Protein AF-A0A1J8NIU1-F1 (afdb_monomer_lite)

InterPro domains:
  IPR002110 Ankyrin repeat [SM00248] (481-510)
  IPR002110 Ankyrin repeat [SM00248] (660-691)
  IPR002110 Ankyrin repeat [SM00248] (794-821)
  IPR036770 Ankyrin repeat-containing domain superfamily [G3DSA:1.25.40.20] (595-836)
  IPR036770 Ankyrin repeat-containing domain superfamily [SSF48403] (477-814)

Secondary structure (DSSP, 8-state):
--------TTB-HHHHT---PPPPPPGGGSPPPPTTHHHHHHHHHHHH-TTPPTTTTHHHHSTT---TTHHHHHHHHHHHHHHHTTTTHHHH-PPPHHHHHHHHHHHHTTTTS-HHHHHHHHHHHHHTT----SHHHHHHHHHHHHHHHHHHHHHTTS-HHHHHHHHHHHHHHHHHTT-----SSTT-----SS-HHHHHHHHTTHHHHS-TTTHHHHHHHHHHHHHHTTT--S--TT---HHHHHHHHHHHHHH------TTS-TTTTTEEE--B-TTS-BS-EEEE-HHHHHHHHHHHHHHTTSBSSPPP--SHHHHHHHHHH-GGG--HHHHHHHHHHHHHTT-HHHHHHHHHHHHHH-HHHHHHHTT-HHHHHTHHHHHHHHHHS---TTTHHHHHHHHHHHHHHHHTS-HHHHHHHHB-S-TT-SS--GGGB-HHHHHHHHHH-HHHHHHHHHHHHHT-TTHHHHHHHHHH---TTS--HHHHHHHH-HHHHHHHHHHHHHTGGGS-HHHHHHHHH---TTS--HHHHHHHH-SS-HHHHHHHHHH-TTT--HHHHHHHHH---TTS--HHHHHHHH--HHHHHHHHHHHHHHHHHH--THHHHTTSSTTHHHHHHHHHHH-HHHHHHHHHHHHHTGGG--SS-HHHHHH---TT---HHHHHHHH-HHHHHHHHHHHHHTGGGS-HHHHHHHHH---TTS--HHHHHHHH-HHHHHHHHHHHHHTTTTS-HHHHHHHHH---TTS--HHHHTTT-HHHHHHHHHHHHHTTTTS-HHHHHHHHT---TTS--HHHHHHHH-HHHHHHHHHHHHTTHHHHHHHHHHHHH---TTS--HHHHHHHH-HHHHHHHHHHHHHSTTTTGGGGG-HHHHHHHHHHHHH---HHHHHHHHHHHHHHHHHHHHHHHH-TTTTTTTTTT----TTHHHHHHHHHHHHHHHHHH---HHHHHHHHHH-GGGGSHHHHHHHHHHHHHHSS------------S---

Organism: NCBI:txid1225476

pLDDT: mean 83.78, std 13.12, range [29.33, 97.31]

Sequence (1000 aa):
MPTSYVFDSALNLNKCFQNTPPLTLQINDLPKLPEAWLTELENKCRQVTPNLEKNIFFKHVGPIAQYKLKKPLKEQLSFLYYRVSGGLDTPLGPLDNESSKILLLELLEDIHQCTPGFHIRVNKLVNSLQIPTDLDQLLYLVRKSIILEIAAHLTNTVEAIYQVHVVDRVCRIAKKQGLAIEPNIQNDQYKSLLSGSTIRERLEEFSTHYTAFKIPFLLAEQLQLILNQHGYKGPEDMGYATGPAEHMLDIIQRFLTHPAKSNTNKFCPFFILDKFDEFGDATRIYDINWSLIRQLFFQKLNNHNYYTAEPQIVDLMDYAYYQALIPKKATIETETKLIHNKLYDQNFILLFDELISIQDKFPDYWKKLITHPLIIKNLDTFFNFLIAQPRNVSNARELLKKLNFTYTLFFSQNDKFILDNIIVGNASKKNLTVMDVNHNLLLKSIRYRPEITKKAFSLIFAKSNHSHQVFFNLAAKQNSEGSNLLMLAARYHTETMQHILGLLNQFINCFEKENITELFFRKNKENWNFISLAAKYRSDAMKFIFDFISENPYYFDEEILNKIFNQSTYSEWNFLYFLARYQTNDEVTICLDFISEKFKLSKNTQWLKLILNNHMGNILRLAAQSNLNALSSFLAFINQHSDHIELPSLSDFFLHSSKNNWNCLHAAARYSPSNLSLLLQFIKEKRDKFSDIAIKNLFFAQNDTGRNFLMLAAHYQTAAINRIIEFMQQQSQVFDRETLRNLFLQQNSDGWNFLSAAHNQPGNLQLFLNFILDNFDKFNTKTIKEIIFQKNKRGYTCLHLAVRYQPDSIKNILDFIDQYIDSFTHEFEQLLLAKNKHEKNLLLLSLNYQSDAAIHFLSFFNQHVDRFATLKNNEIFKKFICQTFLLSKDQTLIKTTLAIHSDLLVDNFYRLAFNEMTIPRCTQFFSLKMCCSKQLKTAAQAFKDLLKRGLHANDLMELKIMYPAVARGELGKLYQALNQVFCNNKETQPINEIKHPYRL

Radius of gyration: 39.86 Å; chains: 1; bounding box: 114×70×104 Å

Structure (mmCIF, N/CA/C/O backbone):
data_AF-A0A1J8NIU1-F1
#
_entry.id   AF-A0A1J8NIU1-F1
#
loop_
_atom_site.group_PDB
_atom_site.id
_atom_site.type_symbol
_atom_site.label_atom_id
_atom_site.label_alt_id
_atom_site.label_comp_id
_atom_site.label_asym_id
_atom_site.label_entity_id
_atom_site.label_seq_id
_atom_site.pdbx_PDB_ins_code
_atom_site.Cartn_x
_atom_site.Cartn_y
_atom_site.Cartn_z
_atom_site.occupancy
_atom_site.B_iso_or_equiv
_atom_site.auth_seq_id
_atom_site.auth_comp_id
_atom_site.auth_asym_id
_atom_site.auth_atom_id
_atom_site.pdbx_PDB_model_num
ATOM 1 N N . MET A 1 1 ? -30.946 2.376 -39.679 1.00 31.28 1 MET A N 1
ATOM 2 C CA . MET A 1 1 ? -30.110 3.588 -39.821 1.00 31.28 1 MET A CA 1
ATOM 3 C C . MET A 1 1 ? -28.704 3.130 -40.155 1.00 31.28 1 MET A C 1
ATOM 5 O O . MET A 1 1 ? -28.311 2.125 -39.572 1.00 31.28 1 MET A O 1
ATOM 9 N N . PRO A 1 2 ? -27.987 3.791 -41.077 1.00 35.62 2 PRO A N 1
ATOM 10 C CA . PRO A 1 2 ? -26.589 3.467 -41.328 1.00 35.62 2 PRO A CA 1
ATOM 11 C C . PRO A 1 2 ? -25.818 3.715 -40.028 1.00 35.62 2 PRO A C 1
ATOM 13 O O . PRO A 1 2 ? -25.955 4.766 -39.403 1.00 35.62 2 PRO A O 1
ATOM 16 N N . THR A 1 3 ? -25.118 2.699 -39.550 1.00 52.28 3 THR A N 1
ATOM 17 C CA . THR A 1 3 ? -24.264 2.780 -38.367 1.00 52.28 3 THR A CA 1
ATOM 18 C C . THR A 1 3 ? -23.077 3.698 -38.665 1.00 52.28 3 THR A C 1
ATOM 20 O O . THR A 1 3 ? -22.452 3.529 -39.705 1.00 52.28 3 THR A O 1
ATOM 23 N N . SER A 1 4 ? -22.745 4.639 -37.773 1.00 64.94 4 SER A N 1
ATOM 24 C CA . SER A 1 4 ? -21.548 5.497 -37.888 1.00 64.94 4 SER A CA 1
ATOM 25 C C . SER A 1 4 ? -20.227 4.733 -37.714 1.00 64.94 4 SER A C 1
ATOM 27 O O . SER A 1 4 ? -19.160 5.306 -37.903 1.00 64.94 4 SER A O 1
ATOM 29 N N . TYR A 1 5 ? -20.284 3.442 -37.368 1.00 78.19 5 TYR A N 1
ATOM 30 C CA . TYR A 1 5 ? -19.102 2.613 -37.177 1.00 78.19 5 TYR A CA 1
ATOM 31 C C . TYR A 1 5 ? -18.336 2.399 -38.478 1.00 78.19 5 TYR A C 1
ATOM 33 O O . TYR A 1 5 ? -18.878 1.898 -39.465 1.00 78.19 5 TYR A O 1
ATOM 41 N N . VAL A 1 6 ? -17.039 2.682 -38.420 1.00 84.06 6 VAL A N 1
ATOM 42 C CA . VAL A 1 6 ? -16.071 2.259 -39.427 1.00 84.06 6 VAL A CA 1
ATOM 43 C C . VAL A 1 6 ? -15.392 1.002 -38.894 1.00 84.06 6 VAL A C 1
ATOM 45 O O . VAL A 1 6 ? -14.562 1.076 -37.989 1.00 84.06 6 VAL A O 1
ATOM 48 N N . PHE A 1 7 ? -15.810 -0.158 -39.400 1.00 86.12 7 PHE A N 1
ATOM 49 C CA . PHE A 1 7 ? -15.194 -1.444 -39.079 1.00 86.12 7 PHE A CA 1
ATOM 50 C C . PHE A 1 7 ? -14.026 -1.741 -40.015 1.00 86.12 7 PHE A C 1
ATOM 52 O O . PHE A 1 7 ? -13.988 -1.266 -41.150 1.00 86.12 7 PHE A O 1
ATOM 59 N N . ASP A 1 8 ? -13.103 -2.573 -39.539 1.00 84.06 8 ASP A N 1
ATOM 60 C CA . ASP A 1 8 ? -12.042 -3.145 -40.359 1.00 84.06 8 ASP A CA 1
ATOM 61 C C . ASP A 1 8 ? -12.644 -3.843 -41.592 1.00 84.06 8 ASP A C 1
ATOM 63 O O . ASP A 1 8 ? -13.472 -4.752 -41.477 1.00 84.06 8 ASP A O 1
ATOM 67 N N . SER A 1 9 ? -12.230 -3.386 -42.776 1.00 86.94 9 SER A N 1
ATOM 68 C CA . SER A 1 9 ? -12.738 -3.846 -44.073 1.00 86.94 9 SER A CA 1
ATOM 69 C C . SER A 1 9 ? -12.542 -5.343 -44.326 1.00 86.94 9 SER A C 1
ATOM 71 O O . SER A 1 9 ? -13.259 -5.918 -45.146 1.00 86.94 9 SER A O 1
ATOM 73 N N . ALA A 1 10 ? -11.603 -5.980 -43.619 1.00 91.44 10 ALA A N 1
ATOM 74 C CA . ALA A 1 10 ? -11.374 -7.412 -43.722 1.00 91.44 10 ALA A CA 1
ATOM 75 C C . ALA A 1 10 ? -12.439 -8.240 -42.991 1.00 91.44 10 ALA A C 1
ATOM 77 O O . ALA A 1 10 ? -12.529 -9.438 -43.235 1.00 91.44 10 ALA A O 1
ATOM 78 N N . LEU A 1 11 ? -13.250 -7.660 -42.099 1.00 92.75 11 LEU A N 1
ATOM 79 C CA . LEU A 1 11 ? -14.251 -8.412 -41.342 1.00 92.75 11 LEU A CA 1
ATOM 80 C C . LEU A 1 11 ? -15.468 -8.768 -42.205 1.00 92.75 11 LEU A C 1
ATOM 82 O O . LEU A 1 11 ? -16.146 -7.905 -42.765 1.00 92.75 11 LEU A O 1
ATOM 86 N N . ASN A 1 12 ? -15.842 -10.047 -42.209 1.00 93.75 12 ASN A N 1
ATOM 87 C CA . ASN A 1 12 ? -17.143 -10.488 -42.696 1.00 93.75 12 ASN A CA 1
ATOM 88 C C . ASN A 1 12 ? -18.222 -10.095 -41.680 1.00 93.75 12 ASN A C 1
ATOM 90 O O . ASN A 1 12 ? -18.556 -10.879 -40.791 1.00 93.75 12 ASN A O 1
ATOM 94 N N . LEU A 1 13 ? -18.776 -8.885 -41.794 1.00 90.62 13 LEU A N 1
ATOM 95 C CA . LEU A 1 13 ? -19.730 -8.357 -40.811 1.00 90.62 13 LEU A CA 1
ATOM 96 C C . LEU A 1 13 ? -20.944 -9.281 -40.601 1.00 90.62 13 LEU A C 1
ATOM 98 O O . LEU A 1 13 ? -21.389 -9.455 -39.471 1.00 90.62 13 LEU A O 1
ATOM 102 N N . ASN A 1 14 ? -21.425 -9.955 -41.651 1.00 88.81 14 ASN A N 1
ATOM 103 C CA . ASN A 1 14 ? -22.546 -10.895 -41.537 1.00 88.81 14 ASN A CA 1
ATOM 104 C C . ASN A 1 14 ? -22.222 -12.102 -40.651 1.00 88.81 14 ASN A C 1
ATOM 106 O O . ASN A 1 14 ? -23.117 -12.640 -40.004 1.00 88.81 14 ASN A O 1
ATOM 110 N N . LYS A 1 15 ? -20.958 -12.538 -40.630 1.00 90.06 15 LYS A N 1
ATOM 111 C CA . LYS A 1 15 ? -20.506 -13.666 -39.813 1.00 90.06 15 LYS A CA 1
ATOM 112 C C . LYS A 1 15 ? -20.039 -13.215 -38.428 1.00 90.06 15 LYS A C 1
ATOM 114 O O . LYS A 1 15 ? -20.441 -13.777 -37.416 1.00 90.06 15 LYS A O 1
ATOM 119 N N . CYS A 1 16 ? -19.257 -12.140 -38.371 1.00 89.88 16 CYS A N 1
ATOM 120 C CA . CYS A 1 16 ? -18.720 -11.573 -37.137 1.00 89.88 16 CYS A CA 1
ATOM 121 C C . CYS A 1 16 ? -19.780 -10.927 -36.235 1.00 89.88 16 CYS A C 1
ATOM 123 O O . CYS A 1 16 ? -19.484 -10.678 -35.072 1.00 89.88 16 CYS A O 1
ATOM 125 N N . PHE A 1 17 ? -20.993 -10.660 -36.726 1.00 90.81 17 PHE A N 1
ATOM 126 C CA . PHE A 1 17 ? -22.104 -10.107 -35.940 1.00 90.81 17 PHE A CA 1
ATOM 127 C C . PHE A 1 17 ? -23.335 -11.028 -35.927 1.00 90.81 17 PHE A C 1
ATOM 129 O O . PHE A 1 17 ? -24.470 -10.568 -35.809 1.00 90.81 17 PHE A O 1
ATOM 136 N N . GLN A 1 18 ? -23.138 -12.348 -36.007 1.00 88.44 18 GLN A N 1
ATOM 137 C CA . GLN A 1 18 ? -24.220 -13.292 -35.718 1.00 88.44 18 GLN A CA 1
ATOM 138 C C . GLN A 1 18 ? -24.579 -13.250 -34.229 1.00 88.44 18 GLN A C 1
ATOM 140 O O . GLN A 1 18 ? -23.709 -13.328 -33.362 1.00 88.44 18 GLN A O 1
ATOM 145 N N . ASN A 1 19 ? -25.867 -13.101 -33.914 1.00 87.56 19 ASN A N 1
ATOM 146 C CA . ASN A 1 19 ? -26.342 -13.067 -32.532 1.00 87.56 19 ASN A CA 1
ATOM 147 C C . ASN A 1 19 ? -26.526 -14.493 -31.996 1.00 87.56 19 ASN A C 1
ATOM 149 O O . ASN A 1 19 ? -27.624 -15.043 -32.032 1.00 87.56 19 ASN A O 1
ATOM 153 N N . THR A 1 20 ? -25.431 -15.078 -31.525 1.00 88.00 20 THR A N 1
ATOM 154 C CA . THR A 1 20 ? -25.330 -16.457 -31.031 1.00 88.00 20 THR A CA 1
ATOM 155 C C . THR A 1 20 ? -24.956 -16.466 -29.545 1.00 88.00 20 THR A C 1
ATOM 157 O O . THR A 1 20 ? -23.838 -16.841 -29.197 1.00 88.00 20 THR A O 1
ATOM 160 N N . PRO A 1 21 ? -25.832 -16.004 -28.633 1.00 84.88 21 PRO A N 1
ATOM 161 C CA . PRO A 1 21 ? -25.554 -16.109 -27.206 1.00 84.88 21 PRO A CA 1
ATOM 162 C C . PRO A 1 21 ? -25.383 -17.583 -26.805 1.00 84.88 21 PRO A C 1
ATOM 164 O O . PRO A 1 21 ? -26.111 -18.432 -27.328 1.00 84.88 21 PRO A O 1
ATOM 167 N N . PRO A 1 22 ? -24.468 -17.906 -25.872 1.00 82.69 22 PRO A N 1
ATOM 168 C CA . PRO A 1 22 ? -24.413 -19.237 -25.286 1.00 82.69 22 PRO A CA 1
ATOM 169 C C . PRO A 1 22 ? -25.782 -19.673 -24.747 1.00 82.69 22 PRO A C 1
ATOM 171 O O . PRO A 1 22 ? -26.559 -18.850 -24.250 1.00 82.69 22 PRO A O 1
ATOM 174 N N . LEU A 1 23 ? -26.069 -20.973 -24.817 1.00 71.44 23 LEU A N 1
ATOM 175 C CA . LEU A 1 23 ? -27.321 -21.522 -24.305 1.00 71.44 23 LEU A CA 1
ATOM 176 C C . LEU A 1 23 ? -27.440 -21.262 -22.798 1.00 71.44 23 LEU A C 1
ATOM 178 O O . LEU A 1 23 ? -26.594 -21.670 -22.003 1.00 71.44 23 LEU A O 1
ATOM 182 N N . THR A 1 24 ? -28.517 -20.591 -22.396 1.00 64.50 24 THR A N 1
ATOM 183 C CA . THR A 1 24 ? -28.891 -20.485 -20.985 1.00 64.50 24 THR A CA 1
ATOM 184 C C . THR A 1 24 ? -29.438 -21.834 -20.529 1.00 64.50 24 THR A C 1
ATOM 186 O O . THR A 1 24 ? -30.324 -22.387 -21.185 1.00 64.50 24 THR A O 1
ATOM 189 N N . LEU A 1 25 ? -28.928 -22.349 -19.407 1.00 64.31 25 LEU A N 1
ATOM 190 C CA . LEU A 1 25 ? -29.473 -23.538 -18.746 1.00 64.31 25 LEU A CA 1
ATOM 191 C C . LEU A 1 25 ? -30.996 -23.379 -18.581 1.00 64.31 25 LEU A C 1
ATOM 193 O O . LEU A 1 25 ? -31.468 -22.299 -18.223 1.00 64.31 25 LEU A O 1
ATOM 197 N N . GLN A 1 26 ? -31.771 -24.424 -18.868 1.00 66.38 26 GLN A N 1
ATOM 198 C CA . GLN A 1 26 ? -33.229 -24.392 -18.731 1.00 66.38 26 GLN A CA 1
ATOM 199 C C . GLN A 1 26 ? -33.624 -24.887 -17.337 1.00 66.38 26 GLN A C 1
ATOM 201 O O . GLN A 1 26 ? -33.180 -25.943 -16.898 1.00 66.38 26 GLN A O 1
ATOM 206 N N . ILE A 1 27 ? -34.496 -24.147 -16.639 1.00 64.62 27 ILE A N 1
ATOM 207 C CA . ILE A 1 27 ? -34.987 -24.535 -15.297 1.00 64.62 27 ILE A CA 1
ATOM 208 C C . ILE A 1 27 ? -35.701 -25.889 -15.326 1.00 64.62 27 ILE A C 1
ATOM 210 O O . ILE A 1 27 ? -35.689 -26.610 -14.333 1.00 64.62 27 ILE A O 1
ATOM 214 N N . ASN A 1 28 ? -36.315 -26.234 -16.460 1.00 65.19 28 ASN A N 1
ATOM 215 C CA . ASN A 1 28 ? -37.105 -27.453 -16.612 1.00 65.19 28 ASN A CA 1
ATOM 216 C C . ASN A 1 28 ? -36.269 -28.735 -16.463 1.00 65.19 28 ASN A C 1
ATOM 218 O O . ASN A 1 28 ? -36.836 -29.773 -16.135 1.00 65.19 28 ASN A O 1
ATOM 222 N N . ASP A 1 29 ? -34.950 -28.642 -16.649 1.00 66.94 29 ASP A N 1
ATOM 223 C CA . ASP A 1 29 ? -34.022 -29.771 -16.550 1.00 66.94 29 ASP A CA 1
ATOM 224 C C . ASP A 1 29 ? -33.400 -29.901 -15.143 1.00 66.94 29 ASP A C 1
ATOM 226 O O . ASP A 1 29 ? -32.585 -30.790 -14.900 1.00 66.94 29 ASP A O 1
ATOM 230 N N . LEU A 1 30 ? -33.767 -29.019 -14.199 1.00 74.06 30 LEU A N 1
ATOM 231 C CA . LEU A 1 30 ? -33.201 -28.972 -12.848 1.00 74.06 30 LEU A CA 1
ATOM 232 C C . LEU A 1 30 ? -34.126 -29.612 -11.792 1.00 74.06 30 LEU A C 1
ATOM 234 O O . LEU A 1 30 ? -35.353 -29.557 -11.916 1.00 74.06 30 LEU A O 1
ATOM 238 N N . PRO A 1 31 ? -33.568 -30.193 -10.706 1.00 76.31 31 PRO A N 1
ATOM 239 C CA . PRO A 1 31 ? -34.353 -30.801 -9.628 1.00 76.31 31 PRO A CA 1
ATOM 240 C C . PRO A 1 31 ? -35.352 -29.816 -9.016 1.00 76.31 31 PRO A C 1
ATOM 242 O O . PRO A 1 31 ? -35.029 -28.647 -8.852 1.00 76.31 31 PRO A O 1
ATOM 245 N N . LYS A 1 32 ? -36.543 -30.261 -8.599 1.00 82.56 32 LYS A N 1
ATOM 246 C CA . LYS A 1 32 ? -37.561 -29.375 -8.000 1.00 82.56 32 LYS A CA 1
ATOM 247 C C . LYS A 1 32 ? -37.001 -28.587 -6.800 1.00 82.56 32 LYS A C 1
ATOM 249 O O . LYS A 1 32 ? -36.458 -29.185 -5.875 1.00 82.56 32 LYS A O 1
ATOM 254 N N . LEU A 1 33 ? -37.184 -27.259 -6.793 1.00 85.31 33 LEU A N 1
ATOM 255 C CA . LEU A 1 33 ? -36.739 -26.391 -5.692 1.00 85.31 33 LEU A CA 1
ATOM 256 C C . LEU A 1 33 ? -37.371 -26.805 -4.345 1.00 85.31 33 LEU A C 1
ATOM 258 O O . LEU A 1 33 ? -38.601 -26.924 -4.278 1.00 85.31 33 LEU A O 1
ATOM 262 N N . PRO A 1 34 ? -36.578 -26.949 -3.264 1.00 87.00 34 PRO A N 1
ATOM 263 C CA . PRO A 1 34 ? -37.095 -27.126 -1.904 1.00 87.00 34 PRO A CA 1
ATOM 264 C C . PRO A 1 34 ? -37.974 -25.949 -1.468 1.00 87.00 34 PRO A C 1
ATOM 266 O O . PRO A 1 34 ? -37.707 -24.816 -1.851 1.00 87.00 34 PRO A O 1
ATOM 269 N N . GLU A 1 35 ? -38.978 -26.151 -0.608 1.00 82.75 35 GLU A N 1
ATOM 270 C CA . GLU A 1 35 ? -39.841 -25.042 -0.147 1.00 82.75 35 GLU A CA 1
ATOM 271 C C . GLU A 1 35 ? -39.058 -23.912 0.552 1.00 82.75 35 GLU A C 1
ATOM 273 O O . GLU A 1 35 ? -39.424 -22.740 0.437 1.00 82.75 35 GLU A O 1
ATOM 278 N N . ALA A 1 36 ? -37.943 -24.247 1.212 1.00 86.88 36 ALA A N 1
ATOM 279 C CA . ALA A 1 36 ? -37.091 -23.320 1.958 1.00 86.88 36 ALA A CA 1
ATOM 280 C C . ALA A 1 36 ? -35.858 -22.806 1.181 1.00 86.88 36 ALA A C 1
ATOM 282 O O . ALA A 1 36 ? -35.018 -22.127 1.775 1.00 86.88 36 ALA A O 1
ATOM 283 N N . TRP A 1 37 ? -35.741 -23.065 -0.131 1.00 91.56 37 TRP A N 1
ATOM 284 C CA . TRP A 1 37 ? -34.523 -22.784 -0.919 1.00 91.56 37 TRP A CA 1
ATOM 285 C C . TRP A 1 37 ? -34.007 -21.339 -0.795 1.00 91.56 37 TRP A C 1
ATOM 287 O O . TRP A 1 37 ? -32.804 -21.097 -0.740 1.00 91.56 37 TRP A O 1
ATOM 297 N N . LEU A 1 38 ? -34.913 -20.357 -0.708 1.00 90.62 38 LEU A N 1
ATOM 298 C CA . LEU A 1 38 ? -34.539 -18.945 -0.592 1.00 90.62 38 LEU A CA 1
ATOM 299 C C . LEU A 1 38 ? -33.937 -18.631 0.787 1.00 90.62 38 LEU A C 1
ATOM 301 O O . LEU A 1 38 ? -33.006 -17.835 0.892 1.00 90.62 38 LEU A O 1
ATOM 305 N N . THR A 1 39 ? -34.443 -19.278 1.839 1.00 88.94 39 THR A N 1
ATOM 306 C CA . THR A 1 39 ? -33.899 -19.184 3.200 1.00 88.94 39 THR A CA 1
ATOM 307 C C . THR A 1 39 ? -32.554 -19.900 3.303 1.00 88.94 39 THR A C 1
ATOM 309 O O . THR A 1 39 ? -31.655 -19.415 3.984 1.00 88.94 39 THR A O 1
ATOM 312 N N . GLU A 1 40 ? -32.380 -21.018 2.601 1.00 92.44 40 GLU A N 1
ATOM 313 C CA . GLU A 1 40 ? -31.100 -21.729 2.522 1.00 92.44 40 GLU A CA 1
ATOM 314 C C . GLU A 1 40 ? -30.031 -20.927 1.775 1.00 92.44 40 GLU A C 1
ATOM 316 O O . GLU A 1 40 ? -28.906 -20.815 2.266 1.00 92.44 40 GLU A O 1
ATOM 321 N N . LEU A 1 41 ? -30.381 -20.308 0.640 1.00 93.44 41 LEU A N 1
ATOM 322 C CA . LEU A 1 41 ? -29.492 -19.385 -0.070 1.00 93.44 41 LEU A CA 1
ATOM 323 C C . LEU A 1 41 ? -29.063 -18.233 0.847 1.00 93.44 41 LEU A C 1
ATOM 325 O O . LEU A 1 41 ? -27.883 -17.906 0.927 1.00 93.44 41 LEU A O 1
ATOM 329 N N . GLU A 1 42 ? -30.003 -17.658 1.598 1.00 92.62 42 GLU A N 1
ATOM 330 C CA . GLU A 1 42 ? -29.707 -16.602 2.567 1.00 92.62 42 GLU A CA 1
ATOM 331 C C . GLU A 1 42 ? -28.801 -17.083 3.714 1.00 92.62 42 GLU A C 1
ATOM 333 O O . GLU A 1 42 ? -27.921 -16.347 4.159 1.00 92.62 42 GLU A O 1
ATOM 338 N N . ASN A 1 43 ? -28.966 -18.324 4.179 1.00 92.00 43 ASN A N 1
ATOM 339 C CA . ASN A 1 43 ? -28.077 -18.914 5.180 1.00 92.00 43 ASN A CA 1
ATOM 340 C C . ASN A 1 43 ? -26.649 -19.076 4.637 1.00 92.00 43 ASN A C 1
ATOM 342 O O . ASN A 1 43 ? -25.704 -18.748 5.351 1.00 92.00 43 ASN A O 1
ATOM 346 N N . LYS A 1 44 ? -26.485 -19.508 3.378 1.00 92.00 44 LYS A N 1
ATOM 347 C CA . LYS A 1 44 ? -25.175 -19.553 2.700 1.00 92.00 44 LYS A CA 1
ATOM 348 C C . LYS A 1 44 ? -24.565 -18.153 2.571 1.00 92.00 44 LYS A C 1
ATOM 350 O O . LYS A 1 44 ? -23.405 -17.956 2.913 1.00 92.00 44 LYS A O 1
ATOM 355 N N . CYS A 1 45 ? -25.357 -17.148 2.198 1.00 93.69 45 CYS A N 1
ATOM 356 C CA . CYS A 1 45 ? -24.930 -15.745 2.203 1.00 93.69 45 CYS A CA 1
ATOM 357 C C . CYS A 1 45 ? -24.470 -15.268 3.598 1.00 93.69 45 CYS A C 1
ATOM 359 O O . CYS A 1 45 ? -23.464 -14.573 3.714 1.00 93.69 45 CYS A O 1
ATOM 361 N N . ARG A 1 46 ? -25.150 -15.677 4.679 1.00 92.62 46 ARG A N 1
ATOM 362 C CA . ARG A 1 46 ? -24.756 -15.336 6.060 1.00 92.62 46 ARG A CA 1
ATOM 363 C C . ARG A 1 46 ? -23.449 -15.989 6.515 1.00 92.62 46 ARG A C 1
ATOM 365 O O . ARG A 1 46 ? -22.803 -15.451 7.407 1.00 92.62 46 ARG A O 1
ATOM 372 N N . GLN A 1 47 ? -23.024 -17.089 5.896 1.00 92.00 47 GLN A N 1
ATOM 373 C CA . GLN A 1 47 ? -21.708 -17.678 6.174 1.00 92.00 47 GLN A CA 1
ATOM 374 C C . GLN A 1 47 ? -20.567 -16.775 5.686 1.00 92.00 47 GLN A C 1
ATOM 376 O O . GLN A 1 47 ? -19.534 -16.695 6.344 1.00 92.00 47 GLN A O 1
ATOM 381 N N . VAL A 1 48 ? -20.762 -16.062 4.570 1.00 91.81 48 VAL A N 1
ATOM 382 C CA . VAL A 1 48 ? -19.760 -15.132 4.015 1.00 91.81 48 VAL A CA 1
ATOM 383 C C . VAL A 1 48 ? -19.949 -13.690 4.496 1.00 91.81 48 VAL A C 1
ATOM 385 O O . VAL A 1 48 ? -19.019 -12.891 4.451 1.00 91.81 48 VAL A O 1
ATOM 388 N N . THR A 1 49 ? -21.142 -13.336 4.980 1.00 89.69 49 THR A N 1
ATOM 389 C CA . THR A 1 49 ? -21.463 -12.018 5.548 1.00 89.69 49 THR A CA 1
ATOM 390 C C . THR A 1 49 ? -22.315 -12.185 6.818 1.00 89.69 49 THR A C 1
ATOM 392 O O . THR A 1 49 ? -23.546 -12.136 6.745 1.00 89.69 49 THR A O 1
ATOM 395 N N . PRO A 1 50 ? -21.690 -12.361 8.004 1.00 88.31 50 PRO A N 1
ATOM 396 C CA . PRO A 1 50 ? -22.398 -12.697 9.250 1.00 88.31 50 PRO A CA 1
ATOM 397 C C . PRO A 1 50 ? -23.455 -11.678 9.698 1.00 88.31 50 PRO A C 1
ATOM 399 O O . PRO A 1 50 ? -24.440 -12.046 10.333 1.00 88.31 50 PRO A O 1
ATOM 402 N N . ASN A 1 51 ? -23.281 -10.407 9.324 1.00 87.62 51 ASN A N 1
ATOM 403 C CA . ASN A 1 51 ? -24.166 -9.300 9.703 1.00 87.62 51 ASN A CA 1
ATOM 404 C C . ASN A 1 51 ? -25.318 -9.053 8.706 1.00 87.62 51 ASN A C 1
ATOM 406 O O . ASN A 1 51 ? -25.991 -8.026 8.796 1.00 87.62 51 ASN A O 1
ATOM 410 N N . LEU A 1 52 ? -25.537 -9.946 7.733 1.00 88.06 52 LEU A N 1
ATOM 411 C CA . LEU A 1 52 ? -26.589 -9.786 6.727 1.00 88.06 52 LEU A CA 1
ATOM 412 C C . LEU A 1 52 ? -27.988 -9.846 7.365 1.00 88.06 52 LEU A C 1
ATOM 414 O O . LEU A 1 52 ? -28.321 -10.782 8.098 1.00 88.06 52 LEU A O 1
ATOM 418 N N . GLU A 1 53 ? -28.818 -8.849 7.055 1.00 87.69 53 GLU A N 1
ATOM 419 C CA . GLU A 1 53 ? -30.192 -8.735 7.551 1.00 87.69 53 GLU A CA 1
ATOM 420 C C . GLU A 1 53 ? -31.035 -9.973 7.191 1.00 87.69 53 GLU A C 1
ATOM 422 O O . GLU A 1 53 ? -30.961 -10.500 6.079 1.00 87.69 53 GLU A O 1
ATOM 427 N N . LYS A 1 54 ? -31.877 -10.433 8.126 1.00 86.88 54 LYS A N 1
ATOM 428 C CA . LYS A 1 54 ? -32.798 -11.547 7.864 1.00 86.88 54 LYS A CA 1
ATOM 429 C C . LYS A 1 54 ? -33.852 -11.159 6.824 1.00 86.88 54 LYS A C 1
ATOM 431 O O . LYS A 1 54 ? -34.457 -10.097 6.922 1.00 86.88 54 LYS A O 1
ATOM 436 N N . ASN A 1 55 ? -34.162 -12.077 5.914 1.00 87.00 55 ASN A N 1
ATOM 437 C CA . ASN A 1 55 ? -35.101 -11.910 4.806 1.00 87.00 55 ASN A CA 1
ATOM 438 C C . ASN A 1 55 ? -34.667 -10.842 3.790 1.00 87.00 55 ASN A C 1
ATOM 440 O O . ASN A 1 55 ? -35.522 -10.226 3.146 1.00 87.00 55 ASN A O 1
ATOM 444 N N . ILE A 1 56 ? -33.360 -10.618 3.605 1.00 88.50 56 ILE A N 1
ATOM 445 C CA . ILE A 1 56 ? -32.844 -9.567 2.711 1.00 88.50 56 ILE A CA 1
ATOM 446 C C . ILE A 1 56 ? -33.375 -9.687 1.272 1.00 88.50 56 ILE A C 1
ATOM 448 O O . ILE A 1 56 ? -33.654 -8.681 0.621 1.00 88.50 56 ILE A O 1
ATOM 452 N N . PHE A 1 57 ? -33.615 -10.909 0.783 1.00 91.81 57 PHE A N 1
ATOM 453 C CA . PHE A 1 57 ? -34.182 -11.134 -0.548 1.00 91.81 57 PHE A CA 1
ATOM 454 C C . PHE A 1 57 ? -35.691 -10.842 -0.624 1.00 91.81 57 PHE A C 1
ATOM 456 O O . PHE A 1 57 ? -36.229 -10.663 -1.720 1.00 91.81 57 PHE A O 1
ATOM 463 N N . PHE A 1 58 ? -36.417 -10.763 0.501 1.00 89.00 58 PHE A N 1
ATOM 464 C CA . PHE A 1 58 ? -37.882 -10.646 0.488 1.00 89.00 58 PHE A CA 1
ATOM 465 C C . PHE A 1 58 ? -38.365 -9.304 -0.055 1.00 89.00 58 PHE A C 1
ATOM 467 O O . PHE A 1 58 ? -39.420 -9.253 -0.690 1.00 89.00 58 PHE A O 1
ATOM 474 N N . LYS A 1 59 ? -37.580 -8.236 0.102 1.00 85.88 59 LYS A N 1
ATOM 475 C CA . LYS A 1 59 ? -37.890 -6.945 -0.529 1.00 85.88 59 LYS A CA 1
ATOM 476 C C . LYS A 1 59 ? -37.823 -6.999 -2.064 1.00 85.88 59 LYS A C 1
ATOM 478 O O . LYS A 1 59 ? -38.439 -6.175 -2.735 1.00 85.88 59 LYS A O 1
ATOM 483 N N . HIS A 1 60 ? -37.107 -7.979 -2.621 1.00 89.50 60 HIS A N 1
ATOM 484 C CA . HIS A 1 60 ? -36.921 -8.158 -4.060 1.00 89.50 60 HIS A CA 1
ATOM 485 C C . HIS A 1 60 ? -37.854 -9.219 -4.655 1.00 89.50 60 HIS A C 1
ATOM 487 O O . HIS A 1 60 ? -38.520 -8.965 -5.659 1.00 89.50 60 HIS A O 1
ATOM 493 N N . VAL A 1 61 ? -37.926 -10.399 -4.029 1.00 90.56 61 VAL A N 1
ATOM 494 C CA . VAL A 1 61 ? -38.655 -11.579 -4.539 1.00 90.56 61 VAL A CA 1
ATOM 495 C C . VAL A 1 61 ? -39.678 -12.158 -3.557 1.00 90.56 61 VAL A C 1
ATOM 497 O O . VAL A 1 61 ? -40.382 -13.113 -3.892 1.00 90.56 61 VAL A O 1
ATOM 500 N N . GLY A 1 62 ? -39.799 -11.586 -2.357 1.00 84.38 62 GLY A N 1
ATOM 501 C CA . GLY A 1 62 ? -40.689 -12.074 -1.302 1.00 84.38 62 GLY A CA 1
ATOM 502 C C . GLY A 1 62 ? -42.172 -11.814 -1.580 1.00 84.38 62 GLY A C 1
ATOM 503 O O . GLY A 1 62 ? -42.516 -11.124 -2.542 1.00 84.38 62 GLY A O 1
ATOM 504 N N . PRO A 1 63 ? -43.089 -12.345 -0.753 1.00 78.69 63 PRO A N 1
ATOM 505 C CA . PRO A 1 63 ? -44.533 -12.317 -1.011 1.00 78.69 63 PRO A CA 1
ATOM 506 C C . PRO A 1 63 ? -45.092 -10.910 -1.269 1.00 78.69 63 PRO A C 1
ATOM 508 O O . PRO A 1 63 ? -45.876 -10.732 -2.195 1.00 78.69 63 PRO A O 1
ATOM 511 N N . ILE A 1 64 ? -44.595 -9.912 -0.534 1.00 76.50 64 ILE A N 1
ATOM 512 C CA . ILE A 1 64 ? -45.040 -8.510 -0.585 1.00 76.50 64 ILE A CA 1
ATOM 513 C C . ILE A 1 64 ? -44.362 -7.656 -1.674 1.00 76.50 64 ILE A C 1
ATOM 515 O O . ILE A 1 64 ? -44.745 -6.504 -1.869 1.00 76.50 64 ILE A O 1
ATOM 519 N N . ALA A 1 65 ? -43.361 -8.181 -2.391 1.00 83.88 65 ALA A N 1
ATOM 520 C CA . ALA A 1 65 ? -42.655 -7.425 -3.425 1.00 83.88 65 ALA A CA 1
ATOM 521 C C . ALA A 1 65 ? -43.559 -7.164 -4.646 1.00 83.88 65 ALA A C 1
ATOM 523 O O . ALA A 1 65 ? -44.072 -8.111 -5.249 1.00 83.88 65 ALA A O 1
ATOM 524 N N . GLN A 1 66 ? -43.701 -5.888 -5.031 1.00 83.06 66 GLN A N 1
ATOM 525 C CA . GLN A 1 66 ? -44.541 -5.414 -6.148 1.00 83.06 66 GLN A CA 1
ATOM 526 C C . GLN A 1 66 ? -43.789 -5.301 -7.491 1.00 83.06 66 GLN A C 1
ATOM 528 O O . GLN A 1 66 ? -44.291 -4.723 -8.456 1.00 83.06 66 GLN A O 1
ATOM 533 N N . TYR A 1 67 ? -42.559 -5.814 -7.573 1.00 85.00 67 TYR A N 1
ATOM 534 C CA . TYR A 1 67 ? -41.734 -5.695 -8.773 1.00 85.00 67 TYR A CA 1
ATOM 535 C C . TYR A 1 67 ? -42.330 -6.484 -9.953 1.00 85.00 67 TYR A C 1
ATOM 537 O O . TYR A 1 67 ? -42.549 -7.690 -9.858 1.00 85.00 67 TYR A O 1
ATOM 545 N N . LYS A 1 68 ? -42.562 -5.815 -11.093 1.00 82.12 68 LYS A N 1
ATOM 546 C CA . LYS A 1 68 ? -43.246 -6.403 -12.263 1.00 82.12 68 LYS A CA 1
ATOM 547 C C . LYS A 1 68 ? -42.539 -7.640 -12.835 1.00 82.12 68 LYS A C 1
ATOM 549 O O . LYS A 1 68 ? -43.206 -8.560 -13.290 1.00 82.12 68 LYS A O 1
ATOM 554 N N . LEU A 1 69 ? -41.203 -7.682 -12.782 1.00 82.69 69 LEU A N 1
ATOM 555 C CA . LEU A 1 69 ? -40.386 -8.806 -13.267 1.00 82.69 69 LEU A CA 1
ATOM 556 C C . LEU A 1 69 ? -39.935 -9.743 -12.131 1.00 82.69 69 LEU A C 1
ATOM 558 O O . LEU A 1 69 ? -38.905 -10.404 -12.232 1.00 82.69 69 LEU A O 1
ATOM 562 N N . LYS A 1 70 ? -40.706 -9.817 -11.040 1.00 86.12 70 LYS A N 1
ATOM 563 C CA . LYS A 1 70 ? -40.418 -10.672 -9.877 1.00 86.12 70 LYS A CA 1
ATOM 564 C C . LYS A 1 70 ? -40.291 -12.154 -10.223 1.00 86.12 70 LYS A C 1
ATOM 566 O O . LYS A 1 70 ? -39.427 -12.818 -9.662 1.00 86.12 70 LYS A O 1
ATOM 571 N N . LYS A 1 71 ? -41.151 -12.679 -11.103 1.00 85.75 71 LYS A N 1
ATOM 572 C CA . LYS A 1 71 ? -41.113 -14.096 -11.502 1.00 85.75 71 LYS A CA 1
ATOM 573 C C . LYS A 1 71 ? -39.802 -14.431 -12.248 1.00 85.75 71 LYS A C 1
ATOM 575 O O . LYS A 1 71 ? -39.080 -15.277 -11.729 1.00 85.75 71 LYS A O 1
ATOM 580 N N . PRO A 1 72 ? -39.422 -13.699 -13.317 1.00 85.12 72 PRO A N 1
ATOM 581 C CA . PRO A 1 72 ? -38.106 -13.844 -13.947 1.00 85.12 72 PRO A CA 1
ATOM 582 C C . PRO A 1 72 ? -36.927 -13.689 -12.977 1.00 85.12 72 PRO A C 1
ATOM 584 O O . PRO A 1 72 ? -36.015 -14.503 -12.986 1.00 85.12 72 PRO A O 1
ATOM 587 N N . LEU A 1 73 ? -36.962 -12.697 -12.080 1.00 88.31 73 LEU A N 1
ATOM 588 C CA . LEU A 1 73 ? -35.904 -12.511 -11.081 1.00 88.31 73 LEU A CA 1
ATOM 589 C C . LEU A 1 73 ? -35.770 -13.725 -10.150 1.00 88.31 73 LEU A C 1
ATOM 591 O O . LEU A 1 73 ? -34.664 -14.165 -9.850 1.00 88.31 73 LEU A O 1
ATOM 595 N N . LYS A 1 74 ? -36.895 -14.271 -9.679 1.00 89.38 74 LYS A N 1
ATOM 596 C CA . LYS A 1 74 ? -36.906 -15.440 -8.793 1.00 89.38 74 LYS A CA 1
ATOM 597 C C . LYS A 1 74 ? -36.372 -16.689 -9.502 1.00 89.38 74 LYS A C 1
ATOM 599 O O . LYS A 1 74 ? -35.649 -17.462 -8.883 1.00 89.38 74 LYS A O 1
ATOM 604 N N . GLU A 1 75 ? -36.703 -16.855 -10.778 1.00 87.88 75 GLU A N 1
ATOM 605 C CA . GLU A 1 75 ? -36.166 -17.908 -11.647 1.00 87.88 75 GLU A CA 1
ATOM 606 C C . GLU A 1 75 ? -34.644 -17.769 -11.810 1.00 87.88 75 GLU A C 1
ATOM 608 O O . GLU A 1 75 ? -33.908 -18.717 -11.553 1.00 87.88 75 GLU A O 1
ATOM 613 N N . GLN A 1 76 ? -34.143 -16.573 -12.117 1.00 88.12 76 GLN A N 1
ATOM 614 C CA . GLN A 1 76 ? -32.705 -16.320 -12.277 1.00 88.12 76 GLN A CA 1
ATOM 615 C C . GLN A 1 76 ? -31.931 -16.527 -10.965 1.00 88.12 76 GLN A C 1
ATOM 617 O O . GLN A 1 76 ? -30.895 -17.185 -10.938 1.00 88.12 76 GLN A O 1
ATOM 622 N N . LEU A 1 77 ? -32.482 -16.070 -9.839 1.00 91.75 77 LEU A N 1
ATOM 623 C CA . LEU A 1 77 ? -31.886 -16.280 -8.517 1.00 91.75 77 LEU A CA 1
ATOM 624 C C . LEU A 1 77 ? -31.790 -17.772 -8.146 1.00 91.75 77 LEU A C 1
ATOM 626 O O . LEU A 1 77 ? -30.875 -18.166 -7.423 1.00 91.75 77 LEU A O 1
ATOM 630 N N . SER A 1 78 ? -32.701 -18.607 -8.657 1.00 90.62 78 SER A N 1
ATOM 631 C CA . SER A 1 78 ? -32.669 -20.051 -8.412 1.00 90.62 78 SER A CA 1
ATOM 632 C C . SER A 1 78 ? -31.455 -20.737 -9.047 1.00 90.62 78 SER A C 1
ATOM 634 O O . SER A 1 78 ? -30.881 -21.625 -8.424 1.00 90.62 78 SER A O 1
ATOM 636 N N . PHE A 1 79 ? -30.974 -20.273 -10.208 1.00 88.69 79 PHE A N 1
ATOM 637 C CA . PHE A 1 79 ? -29.745 -20.801 -10.821 1.00 88.69 79 PHE A CA 1
ATOM 638 C C . PHE A 1 79 ? -28.521 -20.592 -9.934 1.00 88.69 79 PHE A C 1
ATOM 640 O O . PHE A 1 79 ? -27.705 -21.500 -9.791 1.00 88.69 79 PHE A O 1
ATOM 647 N N . LEU A 1 80 ? -28.419 -19.426 -9.291 1.00 90.75 80 LEU A N 1
ATOM 648 C CA . LEU A 1 80 ? -27.330 -19.152 -8.354 1.00 90.75 80 LEU A CA 1
ATOM 649 C C . LEU A 1 80 ? -27.408 -20.076 -7.135 1.00 90.75 80 LEU A C 1
ATOM 651 O O . LEU A 1 80 ? -26.377 -20.581 -6.700 1.00 90.75 80 LEU A O 1
ATOM 655 N N . TYR A 1 81 ? -28.617 -20.367 -6.637 1.00 92.69 81 TYR A N 1
ATOM 656 C CA . TYR A 1 81 ? -28.818 -21.362 -5.579 1.00 92.69 81 TYR A CA 1
ATOM 657 C C . TYR A 1 81 ? -28.366 -22.763 -6.002 1.00 92.69 81 TYR A C 1
ATOM 659 O O . TYR A 1 81 ? -27.617 -23.398 -5.256 1.00 92.69 81 TYR A O 1
ATOM 667 N N . TYR A 1 82 ? -28.767 -23.238 -7.187 1.00 90.12 82 TYR A N 1
ATOM 668 C CA . TYR A 1 82 ? -28.304 -24.535 -7.685 1.00 90.12 82 TYR A CA 1
ATOM 669 C C . TYR A 1 82 ? -26.786 -24.558 -7.845 1.00 90.12 82 TYR A C 1
ATOM 671 O O . TYR A 1 82 ? -26.166 -25.549 -7.469 1.00 90.12 82 TYR A O 1
ATOM 679 N N . ARG A 1 83 ? -26.169 -23.463 -8.313 1.00 87.88 83 ARG A N 1
ATOM 680 C CA . ARG A 1 83 ? -24.711 -23.383 -8.456 1.00 87.88 83 ARG A CA 1
ATOM 681 C C . ARG A 1 83 ? -23.985 -23.554 -7.121 1.00 87.88 83 ARG A C 1
ATOM 683 O O . ARG A 1 83 ? -23.104 -24.397 -7.027 1.00 87.88 83 ARG A O 1
ATOM 690 N N . VAL A 1 84 ? -24.373 -22.808 -6.084 1.00 90.44 84 VAL A N 1
ATOM 691 C CA . VAL A 1 84 ? -23.713 -22.862 -4.756 1.00 90.44 84 VAL A CA 1
ATOM 692 C C . VAL A 1 84 ? -24.108 -24.076 -3.910 1.00 90.44 84 VAL A C 1
ATOM 694 O O . VAL A 1 84 ? -23.570 -24.283 -2.817 1.00 90.44 84 VAL A O 1
ATOM 697 N N . SER A 1 85 ? -25.090 -24.851 -4.366 1.00 88.19 85 SER A N 1
ATOM 698 C CA . SER A 1 85 ? -25.567 -26.067 -3.695 1.00 88.19 85 SER A CA 1
ATOM 699 C C . SER A 1 85 ? -25.138 -27.344 -4.422 1.00 88.19 85 SER A C 1
ATOM 701 O O . SER A 1 85 ? -25.574 -28.422 -4.035 1.00 88.19 85 SER A O 1
ATOM 703 N N . GLY A 1 86 ? -24.310 -27.227 -5.465 1.00 85.25 86 GLY A N 1
ATOM 704 C CA . GLY A 1 86 ? -23.797 -28.351 -6.253 1.00 85.25 86 GLY A CA 1
ATOM 705 C C . GLY A 1 86 ? -24.775 -28.918 -7.289 1.00 85.25 86 GLY A C 1
ATOM 706 O O . GLY A 1 86 ? -24.446 -29.829 -8.041 1.00 85.25 86 GLY A O 1
ATOM 707 N N . GLY A 1 87 ? -25.979 -28.350 -7.402 1.00 84.25 87 GLY A N 1
ATOM 708 C CA . GLY A 1 87 ? -26.996 -28.772 -8.370 1.00 84.25 87 GLY A CA 1
ATOM 709 C C . GLY A 1 87 ? -26.628 -28.502 -9.834 1.00 84.25 87 GLY A C 1
ATOM 710 O O . GLY A 1 87 ? -27.318 -28.990 -10.722 1.00 84.25 87 GLY A O 1
ATOM 711 N N . LEU A 1 88 ? -25.558 -27.738 -10.088 1.00 80.75 88 LEU A N 1
ATOM 712 C CA . LEU A 1 88 ? -24.997 -27.500 -11.423 1.00 80.75 88 LEU A CA 1
ATOM 713 C C . LEU A 1 88 ? -23.585 -28.085 -11.600 1.00 80.75 88 LEU A C 1
ATOM 715 O O . LEU A 1 88 ? -22.925 -27.759 -12.583 1.00 80.75 88 LEU A O 1
ATOM 719 N N . ASP A 1 89 ? -23.113 -28.949 -10.699 1.00 79.62 89 ASP A N 1
ATOM 720 C CA . ASP A 1 89 ? -21.744 -29.482 -10.781 1.00 79.62 89 ASP A CA 1
ATOM 721 C C . ASP A 1 89 ? -21.555 -30.454 -11.950 1.00 79.62 89 ASP A C 1
ATOM 723 O O . ASP A 1 89 ? -20.476 -30.524 -12.528 1.00 79.62 89 ASP A O 1
ATOM 727 N N . THR A 1 90 ? -22.608 -31.169 -12.354 1.00 73.31 90 THR A N 1
ATOM 728 C CA . THR A 1 90 ? -22.560 -32.042 -13.535 1.00 73.31 90 THR A CA 1
ATOM 729 C C . THR A 1 90 ? -22.345 -31.251 -14.835 1.00 73.31 90 THR A C 1
ATOM 731 O O . THR A 1 90 ? -21.432 -31.602 -15.579 1.00 73.31 90 THR A O 1
ATOM 734 N N . PRO A 1 91 ? -23.124 -30.189 -15.139 1.00 68.81 91 PRO A N 1
ATOM 735 C CA . PRO A 1 91 ? -22.902 -29.401 -16.353 1.00 68.81 91 PRO A CA 1
ATOM 736 C C . PRO A 1 91 ? -21.745 -28.389 -16.276 1.00 68.81 91 PRO A C 1
ATOM 738 O O . PRO A 1 91 ? -21.231 -28.020 -17.330 1.00 68.81 91 PRO A O 1
ATOM 741 N N . LEU A 1 92 ? -21.353 -27.905 -15.087 1.00 71.12 92 LEU A N 1
ATOM 742 C CA . LEU A 1 92 ? -20.394 -26.791 -14.928 1.00 71.12 92 LEU A CA 1
ATOM 743 C C . LEU A 1 92 ? -19.121 -27.145 -14.136 1.00 71.12 92 LEU A C 1
ATOM 745 O O . LEU A 1 92 ? -18.314 -26.262 -13.852 1.00 71.12 92 LEU A O 1
ATOM 749 N N . GLY A 1 93 ? -18.956 -28.403 -13.726 1.00 69.25 93 GLY A N 1
ATOM 750 C CA . GLY A 1 93 ? -17.901 -28.819 -12.803 1.00 69.25 93 GLY A CA 1
ATOM 751 C C . GLY A 1 93 ? -18.140 -28.353 -11.355 1.00 69.25 93 GLY A C 1
ATOM 752 O O . GLY A 1 93 ? -18.931 -27.435 -11.106 1.00 69.25 93 GLY A O 1
ATOM 753 N N . PRO A 1 94 ? -17.467 -28.967 -10.366 1.00 71.94 94 PRO A N 1
ATOM 754 C CA . PRO A 1 94 ? -17.621 -28.602 -8.959 1.00 71.94 94 PRO A CA 1
ATOM 755 C C . PRO A 1 94 ? -17.178 -27.158 -8.690 1.00 71.94 94 PRO A C 1
ATOM 757 O O . PRO A 1 94 ? -16.157 -26.709 -9.208 1.00 71.94 94 PRO A O 1
ATOM 760 N N . LEU A 1 95 ? -17.942 -26.426 -7.874 1.00 79.56 95 LEU A N 1
ATOM 761 C CA . LEU A 1 95 ? -17.560 -25.084 -7.415 1.00 79.56 95 LEU A CA 1
ATOM 762 C C . LEU A 1 95 ? -16.696 -25.180 -6.155 1.00 79.56 95 LEU A C 1
ATOM 764 O O . LEU A 1 95 ? -17.163 -25.668 -5.125 1.00 79.56 95 LEU A O 1
ATOM 768 N N . ASP A 1 96 ? -15.462 -24.682 -6.203 1.00 77.00 96 ASP A N 1
ATOM 769 C CA . ASP A 1 96 ? -14.616 -24.618 -5.010 1.00 77.00 96 ASP A CA 1
ATOM 770 C C . ASP A 1 96 ? -15.120 -23.573 -3.991 1.00 77.00 96 ASP A C 1
ATOM 772 O O . ASP A 1 96 ? -15.913 -22.677 -4.301 1.00 77.00 96 ASP A O 1
ATOM 776 N N . ASN A 1 97 ? -14.650 -23.688 -2.745 1.00 78.75 97 ASN A N 1
ATOM 777 C CA . ASN A 1 97 ? -15.117 -22.855 -1.636 1.00 78.75 97 ASN A CA 1
ATOM 778 C C . ASN A 1 97 ? -14.834 -21.355 -1.827 1.00 78.75 97 ASN A C 1
ATOM 780 O O . ASN A 1 97 ? -15.669 -20.537 -1.433 1.00 78.75 97 ASN A O 1
ATOM 784 N N . GLU A 1 98 ? -13.697 -20.976 -2.418 1.00 77.44 98 GLU A N 1
ATOM 785 C CA . GLU A 1 98 ? -13.361 -19.562 -2.620 1.00 77.44 98 GLU A CA 1
ATOM 786 C C . GLU A 1 98 ? -14.182 -18.969 -3.768 1.00 77.44 98 GLU A C 1
ATOM 788 O O . GLU A 1 98 ? -14.773 -17.900 -3.605 1.00 77.44 98 GLU A O 1
ATOM 793 N N . SER A 1 99 ? -14.342 -19.691 -4.879 1.00 77.75 99 SER A N 1
ATOM 794 C CA . SER A 1 99 ? -15.229 -19.270 -5.976 1.00 77.75 99 SER A CA 1
ATOM 795 C C . SER A 1 99 ? -16.689 -19.153 -5.526 1.00 77.75 99 SER A C 1
ATOM 797 O O . SER A 1 99 ? -17.384 -18.200 -5.887 1.00 77.75 99 SER A O 1
ATOM 799 N N . SER A 1 100 ? -17.156 -20.075 -4.677 1.00 85.81 100 SER A N 1
ATOM 800 C CA . SER A 1 100 ? -18.484 -20.014 -4.048 1.00 85.81 100 SER A CA 1
ATOM 801 C C . SER A 1 100 ? -18.644 -18.766 -3.179 1.00 85.81 100 SER A C 1
ATOM 803 O O . SER A 1 100 ? -19.646 -18.052 -3.271 1.00 85.81 100 SER A O 1
ATOM 805 N N . LYS A 1 101 ? -17.623 -18.441 -2.382 1.00 88.12 101 LYS A N 1
ATOM 806 C CA . LYS A 1 101 ? -17.603 -17.243 -1.541 1.00 88.12 101 LYS A CA 1
ATOM 807 C C . LYS A 1 101 ? -17.625 -15.957 -2.363 1.00 88.12 101 LYS A C 1
ATOM 809 O O . LYS A 1 101 ? -18.400 -15.062 -2.030 1.00 88.12 101 LYS A O 1
ATOM 814 N N . ILE A 1 102 ? -16.836 -15.869 -3.433 1.00 84.44 102 ILE A N 1
ATOM 815 C CA . ILE A 1 102 ? -16.824 -14.710 -4.340 1.00 84.44 102 ILE A CA 1
ATOM 816 C C . ILE A 1 102 ? -18.203 -14.518 -4.973 1.00 84.44 102 ILE A C 1
ATOM 818 O O . ILE A 1 102 ? -18.760 -13.426 -4.885 1.00 84.44 102 ILE A O 1
ATOM 822 N N . LEU A 1 103 ? -18.803 -15.581 -5.520 1.00 88.12 103 LEU A N 1
ATOM 823 C CA . LEU A 1 103 ? -20.134 -15.524 -6.132 1.00 88.12 103 LEU A CA 1
ATOM 824 C C . LEU A 1 103 ? -21.203 -15.012 -5.152 1.00 88.12 103 LEU A C 1
ATOM 826 O O . LEU A 1 103 ? -22.052 -14.196 -5.515 1.00 88.12 103 LEU A O 1
ATOM 830 N N . LEU A 1 104 ? -21.158 -15.471 -3.897 1.00 93.81 104 LEU A N 1
ATOM 831 C CA . LEU A 1 104 ? -22.082 -15.029 -2.850 1.00 93.81 104 LEU A CA 1
ATOM 832 C C . LEU A 1 104 ? -21.845 -13.569 -2.440 1.00 93.81 104 LEU A C 1
ATOM 834 O O . LEU A 1 104 ? -22.816 -12.848 -2.219 1.00 93.81 104 LEU A O 1
ATOM 838 N N . LEU A 1 105 ? -20.592 -13.114 -2.360 1.00 91.44 105 LEU A N 1
ATOM 839 C CA . LEU A 1 105 ? -20.268 -11.711 -2.079 1.00 91.44 105 LEU A CA 1
ATOM 840 C C . LEU A 1 105 ? -20.730 -10.790 -3.215 1.00 91.44 105 LEU A C 1
ATOM 842 O O . LEU A 1 105 ? -21.363 -9.768 -2.948 1.00 91.44 105 LEU A O 1
ATOM 846 N N . GLU A 1 106 ? -20.495 -11.171 -4.473 1.00 89.06 106 GLU A N 1
ATOM 847 C CA . GLU A 1 106 ? -20.960 -10.409 -5.637 1.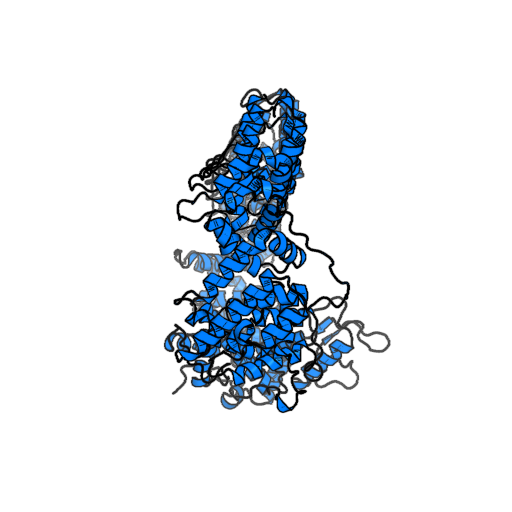00 89.06 106 GLU A CA 1
ATOM 848 C C . GLU A 1 106 ? -22.487 -10.341 -5.705 1.00 89.06 106 GLU A C 1
ATOM 850 O O . GLU A 1 106 ? -23.035 -9.292 -6.034 1.00 89.06 106 GLU A O 1
ATOM 855 N N . LEU A 1 107 ? -23.194 -11.424 -5.355 1.00 93.00 107 LEU A N 1
ATOM 856 C CA . LEU A 1 107 ? -24.658 -11.432 -5.267 1.00 93.00 107 LEU A CA 1
ATOM 857 C C . LEU A 1 107 ? -25.172 -10.422 -4.234 1.00 93.00 107 LEU A C 1
ATOM 859 O O . LEU A 1 107 ? -26.201 -9.773 -4.458 1.00 93.00 107 LEU A O 1
ATOM 863 N N . LEU A 1 108 ? -24.469 -10.304 -3.107 1.00 91.69 108 LEU A N 1
ATOM 864 C CA . LEU A 1 108 ? -24.869 -9.461 -1.990 1.00 91.69 108 LEU A CA 1
ATOM 865 C C . LEU A 1 108 ? -24.523 -7.992 -2.157 1.00 91.69 108 LEU A C 1
ATOM 867 O O . LEU A 1 108 ? -25.134 -7.229 -1.427 1.00 91.69 108 LEU A O 1
ATOM 871 N N . GLU A 1 109 ? -23.618 -7.619 -3.069 1.00 84.50 109 GLU A N 1
ATOM 872 C CA . GLU A 1 109 ? -22.975 -6.297 -3.184 1.00 84.50 109 GLU A CA 1
ATOM 873 C C . GLU A 1 109 ? -23.923 -5.116 -2.880 1.00 84.50 109 GLU A C 1
ATOM 875 O O . GLU A 1 109 ? -24.233 -4.864 -1.738 1.00 84.50 109 GLU A O 1
ATOM 880 N N . ASP A 1 110 ? -24.463 -4.331 -3.789 1.00 80.38 110 ASP A N 1
ATOM 881 C CA . ASP A 1 110 ? -25.417 -3.271 -3.404 1.00 80.38 110 ASP A CA 1
ATOM 882 C C . ASP A 1 110 ? -26.843 -3.796 -3.139 1.00 80.38 110 ASP A C 1
ATOM 884 O O . ASP A 1 110 ? -27.818 -3.196 -3.600 1.00 80.38 110 ASP A O 1
ATOM 888 N N . ILE A 1 111 ? -27.014 -4.937 -2.454 1.00 86.94 111 ILE A N 1
ATOM 889 C CA . ILE A 1 111 ? -28.340 -5.554 -2.252 1.00 86.94 111 ILE A CA 1
ATOM 890 C C . ILE A 1 111 ? -29.304 -4.609 -1.534 1.00 86.94 111 ILE A C 1
ATOM 892 O O . ILE A 1 111 ? -30.511 -4.673 -1.745 1.00 86.94 111 ILE A O 1
ATOM 896 N N . HIS A 1 112 ? -28.802 -3.667 -0.727 1.00 84.75 112 HIS A N 1
ATOM 897 C CA . HIS A 1 112 ? -29.627 -2.680 -0.028 1.00 84.75 112 HIS A CA 1
ATOM 898 C C . HIS A 1 112 ? -30.318 -1.660 -0.954 1.00 84.75 112 HIS A C 1
ATOM 900 O O . HIS A 1 112 ? -31.320 -1.079 -0.538 1.00 84.75 112 HIS A O 1
ATOM 906 N N . GLN A 1 113 ? -29.874 -1.525 -2.208 1.00 80.75 113 GLN A N 1
ATOM 907 C CA . GLN A 1 113 ? -30.404 -0.573 -3.189 1.00 80.75 113 GLN A CA 1
ATOM 908 C C . GLN A 1 113 ? -31.724 -1.057 -3.834 1.00 80.75 113 GLN A C 1
ATOM 910 O O . GLN A 1 113 ? -32.581 -1.673 -3.190 1.00 80.75 113 GLN A O 1
ATOM 915 N N . CYS A 1 114 ? -31.940 -0.739 -5.115 1.00 81.69 114 CYS A N 1
ATOM 916 C CA . CYS A 1 114 ? -33.194 -0.974 -5.821 1.00 81.69 114 CYS A CA 1
ATOM 917 C C . CYS A 1 114 ? -33.331 -2.424 -6.348 1.00 81.69 114 CYS A C 1
ATOM 919 O O . CYS A 1 114 ? -32.375 -3.042 -6.813 1.00 81.69 114 CYS A O 1
ATOM 921 N N . THR A 1 115 ? -34.556 -2.970 -6.341 1.00 85.50 115 THR A N 1
ATOM 922 C CA . THR A 1 115 ? -34.874 -4.302 -6.913 1.00 85.50 115 THR A CA 1
ATOM 923 C C . THR A 1 115 ? -34.496 -4.483 -8.387 1.00 85.50 115 THR A C 1
ATOM 925 O O . THR A 1 115 ? -34.016 -5.557 -8.742 1.00 85.50 115 THR A O 1
ATOM 928 N N . PRO A 1 116 ? -34.673 -3.482 -9.263 1.00 78.50 116 PRO A N 1
ATOM 929 C CA . PRO A 1 116 ? -34.215 -3.572 -10.647 1.00 78.50 116 PRO A CA 1
ATOM 930 C C . PRO A 1 116 ? -32.697 -3.743 -10.767 1.00 78.50 116 PRO A C 1
ATOM 932 O O . PRO A 1 116 ? -32.244 -4.580 -11.540 1.00 78.50 116 PRO A O 1
ATOM 935 N N . GLY A 1 117 ? -31.920 -3.002 -9.970 1.00 77.94 117 GLY A N 1
ATOM 936 C CA . GLY A 1 117 ? -30.466 -3.137 -9.915 1.00 77.94 117 GLY A CA 1
ATOM 937 C C . GLY A 1 117 ? -30.042 -4.521 -9.432 1.00 77.94 117 GLY A C 1
ATOM 938 O O . GLY A 1 117 ? -29.197 -5.161 -10.054 1.00 77.94 117 GLY A O 1
ATOM 939 N N . PHE A 1 118 ? -30.710 -5.036 -8.395 1.00 87.38 118 PHE A N 1
ATOM 940 C CA . PHE A 1 118 ? -30.521 -6.416 -7.948 1.00 87.38 118 PHE A CA 1
ATOM 941 C C . PHE A 1 118 ? -30.837 -7.434 -9.059 1.00 87.38 118 PHE A C 1
ATOM 943 O O . PHE A 1 118 ? -30.077 -8.374 -9.257 1.00 87.38 118 PHE A O 1
ATOM 950 N N . HIS A 1 119 ? -31.894 -7.224 -9.851 1.00 86.31 119 HIS A N 1
ATOM 951 C CA . HIS A 1 119 ? -32.223 -8.106 -10.976 1.00 86.31 119 HIS A CA 1
ATOM 952 C C . HIS A 1 119 ? -31.156 -8.100 -12.074 1.00 86.31 119 HIS A C 1
ATOM 954 O O . HIS A 1 119 ? -30.765 -9.163 -12.549 1.00 86.31 119 HIS A O 1
ATOM 960 N N . ILE A 1 120 ? -30.628 -6.929 -12.436 1.00 78.25 120 ILE A N 1
ATOM 961 C CA . ILE A 1 120 ? -29.525 -6.827 -13.404 1.00 78.25 120 ILE A CA 1
ATOM 962 C C . ILE A 1 120 ? -28.294 -7.583 -12.893 1.00 78.25 120 ILE A C 1
ATOM 964 O O . ILE A 1 120 ? -27.666 -8.307 -13.662 1.00 78.25 120 ILE A O 1
ATOM 968 N N . ARG A 1 121 ? -27.965 -7.447 -11.603 1.00 85.31 121 ARG A N 1
ATOM 969 C CA . ARG A 1 121 ? -26.847 -8.155 -10.965 1.00 85.31 121 ARG A CA 1
ATOM 970 C C . ARG A 1 121 ? -27.043 -9.668 -10.981 1.00 85.31 121 ARG A C 1
ATOM 972 O O . ARG A 1 121 ? -26.142 -10.376 -11.411 1.00 85.31 121 ARG A O 1
ATOM 979 N N . VAL A 1 122 ? -28.219 -10.161 -10.593 1.00 87.62 122 VAL A N 1
ATOM 980 C CA . VAL A 1 122 ? -28.535 -11.596 -10.668 1.00 87.62 122 VAL A CA 1
ATOM 981 C C . VAL A 1 122 ? -28.371 -12.101 -12.103 1.00 87.62 122 VAL A C 1
ATOM 983 O O . VAL A 1 122 ? -27.678 -13.088 -12.316 1.00 87.62 122 VAL A O 1
ATOM 986 N N . ASN A 1 123 ? -28.896 -11.386 -13.102 1.00 82.38 123 ASN A N 1
ATOM 987 C CA . ASN A 1 123 ? -28.744 -11.782 -14.506 1.00 82.38 123 ASN A CA 1
ATOM 988 C C . ASN A 1 123 ? -27.284 -11.725 -14.973 1.00 82.38 123 ASN A C 1
ATOM 990 O O . ASN A 1 123 ? -26.870 -12.564 -15.764 1.00 82.38 123 ASN A O 1
ATOM 994 N N . LYS A 1 124 ? -26.482 -10.765 -14.491 1.00 79.31 124 LYS A N 1
ATOM 995 C CA . LYS A 1 124 ? -25.036 -10.709 -14.760 1.00 79.31 124 LYS A CA 1
ATOM 996 C C . LYS A 1 124 ? -24.339 -11.973 -14.246 1.00 79.31 124 LYS A C 1
ATOM 998 O O . LYS A 1 124 ? -23.564 -12.558 -14.994 1.00 79.31 124 LYS A O 1
ATOM 1003 N N . LEU A 1 125 ? -24.642 -12.390 -13.017 1.00 84.19 125 LEU A N 1
ATOM 1004 C CA . LEU A 1 125 ? -24.067 -13.588 -12.399 1.00 84.19 125 LEU A CA 1
ATOM 1005 C C . LEU A 1 125 ? -24.552 -14.877 -13.061 1.00 84.19 125 LEU A C 1
ATOM 1007 O O . LEU A 1 125 ? -23.769 -15.788 -13.266 1.00 84.19 125 LEU A O 1
ATOM 1011 N N . VAL A 1 126 ? -25.824 -14.972 -13.447 1.00 83.00 126 VAL A N 1
ATOM 1012 C CA . VAL A 1 126 ? -26.302 -16.153 -14.184 1.00 83.00 126 VAL A CA 1
ATOM 1013 C C . VAL A 1 126 ? -25.675 -16.213 -15.576 1.00 83.00 126 VAL A C 1
ATOM 1015 O O . VAL A 1 126 ? -25.258 -17.277 -16.021 1.00 83.00 126 VAL A O 1
ATOM 1018 N N . ASN A 1 127 ? -25.530 -15.069 -16.247 1.00 75.94 127 ASN A N 1
ATOM 1019 C CA . ASN A 1 127 ? -24.866 -14.998 -17.545 1.00 75.94 127 ASN A CA 1
ATOM 1020 C C . ASN A 1 127 ? -23.382 -15.397 -17.486 1.00 75.94 127 ASN A C 1
ATOM 1022 O O . ASN A 1 127 ? -22.856 -15.818 -18.509 1.00 75.94 127 ASN A O 1
ATOM 1026 N N . SER A 1 128 ? -22.701 -15.278 -16.339 1.00 75.00 128 SER A N 1
ATOM 1027 C CA . SER A 1 128 ? -21.312 -15.747 -16.201 1.00 75.00 128 SER A CA 1
ATOM 1028 C C . SER A 1 128 ? -21.192 -17.263 -16.008 1.00 75.00 128 SER A C 1
ATOM 1030 O O . SER A 1 128 ? -20.087 -17.789 -16.119 1.00 75.00 128 SER A O 1
ATOM 1032 N N . LEU A 1 129 ? -22.308 -17.966 -15.767 1.00 76.00 129 LEU A N 1
ATOM 1033 C CA . LEU A 1 129 ? -22.372 -19.434 -15.708 1.00 76.00 129 LEU A CA 1
ATOM 1034 C C . LEU A 1 129 ? -22.512 -20.084 -17.091 1.00 76.00 129 LEU A C 1
ATOM 1036 O O . LEU A 1 129 ? -22.504 -21.307 -17.205 1.00 76.00 129 LEU A O 1
ATOM 1040 N N . GLN A 1 130 ? -22.708 -19.287 -18.139 1.00 74.69 130 GLN A N 1
ATOM 1041 C CA . GLN A 1 130 ? -22.871 -19.797 -19.490 1.00 74.69 130 GLN A CA 1
ATOM 1042 C C . GLN A 1 130 ? -21.533 -20.290 -20.054 1.00 74.69 130 GLN A C 1
ATOM 1044 O O . GLN A 1 130 ? -20.577 -19.522 -20.146 1.00 74.69 130 GLN A O 1
ATOM 1049 N N . ILE A 1 131 ? -21.489 -21.548 -20.500 1.00 73.25 131 ILE A N 1
ATOM 1050 C CA . ILE A 1 131 ? -20.313 -22.124 -21.160 1.00 73.25 131 ILE A CA 1
ATOM 1051 C C . ILE A 1 131 ? -20.551 -22.115 -22.676 1.00 73.25 131 ILE A C 1
ATOM 1053 O O . ILE A 1 131 ? -21.458 -22.810 -23.143 1.00 73.25 131 ILE A O 1
ATOM 1057 N N . PRO A 1 132 ? -19.771 -21.353 -23.466 1.00 85.00 132 PRO A N 1
ATOM 1058 C CA . PRO A 1 132 ? -19.867 -21.420 -24.917 1.00 85.00 132 PRO A CA 1
ATOM 1059 C C . PRO A 1 132 ? -19.444 -22.809 -25.412 1.00 85.00 132 PRO A C 1
ATOM 1061 O O . PRO A 1 132 ? -18.545 -23.445 -24.862 1.00 85.00 132 PRO A O 1
ATOM 1064 N N . THR A 1 133 ? -20.103 -23.284 -26.462 1.00 84.69 133 THR A N 1
ATOM 1065 C CA . THR A 1 133 ? -19.870 -24.620 -27.046 1.00 84.69 133 THR A CA 1
ATOM 1066 C C . THR A 1 133 ? -19.221 -24.563 -28.425 1.00 84.69 133 THR A C 1
ATOM 1068 O O . THR A 1 133 ? -18.669 -25.560 -28.883 1.00 84.69 133 THR A O 1
ATOM 1071 N N . ASP A 1 134 ? -19.228 -23.391 -29.058 1.00 88.81 134 ASP A N 1
ATOM 1072 C CA . ASP A 1 134 ? -18.664 -23.153 -30.379 1.00 88.81 134 ASP A CA 1
ATOM 1073 C C . ASP A 1 134 ? -17.999 -21.765 -30.476 1.00 88.81 134 ASP A C 1
ATOM 1075 O O . ASP A 1 134 ? -18.042 -20.940 -29.556 1.00 88.81 134 ASP A O 1
ATOM 1079 N N . LEU A 1 135 ? -17.343 -21.516 -31.611 1.00 91.31 135 LEU A N 1
ATOM 1080 C CA . LEU A 1 135 ? -16.626 -20.267 -31.865 1.00 91.31 135 LEU A CA 1
ATOM 1081 C C . LEU A 1 135 ? -17.560 -19.048 -31.958 1.00 91.31 135 LEU A C 1
ATOM 1083 O O . LEU A 1 135 ? -17.166 -17.962 -31.538 1.00 91.31 135 LEU A O 1
ATOM 1087 N N . ASP A 1 136 ? -18.779 -19.207 -32.477 1.00 91.31 136 ASP A N 1
ATOM 1088 C CA . ASP A 1 136 ? -19.738 -18.109 -32.634 1.00 91.31 136 ASP A CA 1
ATOM 1089 C C . ASP A 1 136 ? -20.242 -17.615 -31.273 1.00 91.31 136 ASP A C 1
ATOM 1091 O O . ASP A 1 136 ? -20.367 -16.407 -31.042 1.00 91.31 136 ASP A O 1
ATOM 1095 N N . GLN A 1 137 ? -20.465 -18.533 -30.333 1.00 91.56 137 GLN A N 1
ATOM 1096 C CA . GLN A 1 137 ? -20.808 -18.230 -28.944 1.00 91.56 137 GLN A CA 1
ATOM 1097 C C . GLN A 1 137 ? -19.649 -17.559 -28.202 1.00 91.56 137 GLN A C 1
ATOM 1099 O O . GLN A 1 137 ? -19.864 -16.612 -27.443 1.00 91.56 137 GLN A O 1
ATOM 1104 N N . LEU A 1 138 ? -18.408 -17.988 -28.446 1.00 91.75 138 LEU A N 1
ATOM 1105 C CA . LEU A 1 138 ? -17.234 -17.334 -27.863 1.00 91.75 138 LEU A CA 1
ATOM 1106 C C . LEU A 1 138 ? -17.034 -15.916 -28.435 1.00 91.75 138 LEU A C 1
ATOM 1108 O O . LEU A 1 138 ? -16.751 -14.980 -27.687 1.00 91.75 138 LEU A O 1
ATOM 1112 N N . LEU A 1 139 ? -17.268 -15.717 -29.738 1.00 93.62 139 LEU A N 1
ATOM 1113 C CA . LEU A 1 139 ? -17.264 -14.393 -30.375 1.00 93.62 139 LEU A CA 1
ATOM 1114 C C . LEU A 1 139 ? -18.363 -13.478 -29.821 1.00 93.62 139 LEU A C 1
ATOM 1116 O O . LEU A 1 139 ? -18.131 -12.280 -29.652 1.00 93.62 139 LEU A O 1
ATOM 1120 N N . TYR A 1 140 ? -19.539 -14.020 -29.500 1.00 93.31 140 TYR A N 1
ATOM 1121 C CA . TYR A 1 140 ? -20.584 -13.272 -28.801 1.00 93.31 140 TYR A CA 1
ATOM 1122 C C . TYR A 1 140 ? -20.096 -12.747 -27.446 1.00 93.31 140 TYR A C 1
ATOM 1124 O O . TYR A 1 140 ? -20.306 -11.571 -27.136 1.00 93.31 140 TYR A O 1
ATOM 1132 N N . LEU A 1 141 ? -19.395 -13.576 -26.665 1.00 90.56 141 LEU A N 1
ATOM 1133 C CA . LEU A 1 141 ? -18.823 -13.153 -25.385 1.00 90.56 141 LEU A CA 1
ATOM 1134 C C . LEU A 1 141 ? -17.752 -12.073 -25.557 1.00 90.56 141 LEU A C 1
ATOM 1136 O O . LEU A 1 141 ? -17.761 -11.114 -24.792 1.00 90.56 141 LEU A O 1
ATOM 1140 N N . VAL A 1 142 ? -16.915 -12.153 -26.598 1.00 93.56 142 VAL A N 1
ATOM 1141 C CA . VAL A 1 142 ? -15.951 -11.088 -26.939 1.00 93.56 142 VAL A CA 1
ATOM 1142 C C . VAL A 1 142 ? -16.653 -9.755 -27.214 1.00 93.56 142 VAL A C 1
ATOM 1144 O O . VAL A 1 142 ? -16.270 -8.718 -26.676 1.00 93.56 142 VAL A O 1
ATOM 1147 N N . ARG A 1 143 ? -17.705 -9.747 -28.042 1.00 94.25 143 ARG A N 1
ATOM 1148 C CA . ARG A 1 143 ? -18.446 -8.503 -28.322 1.00 94.25 143 ARG A CA 1
ATOM 1149 C C . ARG A 1 143 ? -19.074 -7.949 -27.044 1.00 94.25 143 ARG A C 1
ATOM 1151 O O . ARG A 1 143 ? -19.013 -6.747 -26.785 1.00 94.25 143 ARG A O 1
ATOM 1158 N N . LYS A 1 144 ? -19.644 -8.831 -26.219 1.00 90.44 144 LYS A N 1
ATOM 1159 C CA . LYS A 1 144 ? -20.242 -8.466 -24.932 1.00 90.44 144 LYS A CA 1
ATOM 1160 C C . LYS A 1 144 ? -19.201 -7.903 -23.963 1.00 90.44 144 LYS A C 1
ATOM 1162 O O . LYS A 1 144 ? -19.500 -6.906 -23.312 1.00 90.44 144 LYS A O 1
ATOM 1167 N N . SER A 1 145 ? -17.999 -8.476 -23.881 1.00 90.31 145 SER A N 1
ATOM 1168 C CA . SER A 1 145 ? -16.948 -8.016 -22.967 1.00 90.31 145 SER A CA 1
ATOM 1169 C C . SER A 1 145 ? -16.472 -6.605 -23.309 1.00 90.31 145 SER A C 1
ATOM 1171 O O . SER A 1 145 ? -16.434 -5.767 -22.412 1.00 90.31 145 SER A O 1
ATOM 1173 N N . ILE A 1 146 ? -16.238 -6.300 -24.592 1.00 92.81 146 ILE A N 1
ATOM 1174 C CA . ILE A 1 146 ? -15.870 -4.942 -25.041 1.00 92.81 146 ILE A CA 1
ATOM 1175 C C . ILE A 1 146 ? -16.957 -3.935 -24.648 1.00 92.81 146 ILE A C 1
ATOM 1177 O O . ILE A 1 146 ? -16.674 -2.865 -24.116 1.00 92.81 146 ILE A O 1
ATOM 1181 N N . ILE A 1 147 ? -18.228 -4.270 -24.880 1.00 92.81 147 ILE A N 1
ATOM 1182 C CA . ILE A 1 147 ? -19.341 -3.364 -24.564 1.00 92.81 147 ILE A CA 1
ATOM 1183 C C . ILE A 1 147 ? -19.461 -3.138 -23.052 1.00 92.81 147 ILE A C 1
ATOM 1185 O O . ILE A 1 147 ? -19.780 -2.029 -22.621 1.00 92.81 147 ILE A O 1
ATOM 1189 N N . LEU A 1 148 ? -19.194 -4.163 -22.239 1.00 88.19 148 LEU A N 1
ATOM 1190 C CA . LEU A 1 148 ? -19.175 -4.040 -20.783 1.00 88.19 148 LEU A CA 1
ATOM 1191 C C . LEU A 1 148 ? -17.988 -3.205 -20.280 1.00 88.19 148 LEU A C 1
ATOM 1193 O O . LEU A 1 148 ? -18.168 -2.439 -19.335 1.00 88.19 148 LEU A O 1
ATOM 1197 N N . GLU A 1 149 ? -16.819 -3.294 -20.915 1.00 88.50 149 GLU A N 1
ATOM 1198 C CA . GLU A 1 149 ? -15.660 -2.438 -20.620 1.00 88.50 149 GLU A CA 1
ATOM 1199 C C . GLU A 1 149 ? -15.973 -0.966 -20.926 1.00 88.50 149 GLU A C 1
ATOM 1201 O O . GLU A 1 149 ? -15.826 -0.095 -20.064 1.00 88.50 149 GLU A O 1
ATOM 1206 N N . ILE A 1 150 ? -16.548 -0.698 -22.102 1.00 90.31 150 ILE A N 1
ATOM 1207 C CA . ILE A 1 150 ? -17.038 0.634 -22.476 1.00 90.31 150 ILE A CA 1
ATOM 1208 C C . ILE A 1 150 ? -18.077 1.141 -21.460 1.00 90.31 150 ILE A C 1
ATOM 1210 O O . ILE A 1 150 ? -18.045 2.301 -21.034 1.00 90.31 150 ILE A O 1
ATOM 1214 N N . ALA A 1 151 ? -18.997 0.274 -21.029 1.00 88.12 151 ALA A N 1
ATOM 1215 C CA . ALA A 1 151 ? -19.997 0.626 -20.030 1.00 88.12 151 ALA A CA 1
ATOM 1216 C C . ALA A 1 151 ? -19.371 0.973 -18.669 1.00 88.12 151 ALA A C 1
ATOM 1218 O O . ALA A 1 151 ? -19.826 1.924 -18.035 1.00 88.12 151 ALA A O 1
ATOM 1219 N N . ALA A 1 152 ? -18.327 0.261 -18.237 1.00 84.69 152 ALA A N 1
ATOM 1220 C CA . ALA A 1 152 ? -17.635 0.510 -16.970 1.00 84.69 152 ALA A CA 1
ATOM 1221 C C . ALA A 1 152 ? -16.946 1.888 -16.930 1.00 84.69 152 ALA A C 1
ATOM 1223 O O . ALA A 1 152 ? -16.932 2.566 -15.901 1.00 84.69 152 ALA A O 1
ATOM 1224 N N . HIS A 1 153 ? -16.432 2.375 -18.062 1.00 84.88 153 HIS A N 1
ATOM 1225 C CA . HIS A 1 153 ? -15.914 3.744 -18.134 1.00 84.88 153 HIS A CA 1
ATOM 1226 C C . HIS A 1 153 ? -17.016 4.796 -17.954 1.00 84.88 153 HIS A C 1
ATOM 1228 O O . HIS A 1 153 ? -16.799 5.815 -17.296 1.00 84.88 153 HIS A O 1
ATOM 1234 N N . LEU A 1 154 ? -18.216 4.529 -18.475 1.00 85.38 154 LEU A N 1
ATOM 1235 C CA . LEU A 1 154 ? -19.384 5.398 -18.319 1.00 85.38 154 LEU A CA 1
ATOM 1236 C C . LEU A 1 154 ? -20.011 5.323 -16.918 1.00 85.38 154 LEU A C 1
ATOM 1238 O O . LEU A 1 154 ? -20.635 6.287 -16.479 1.00 85.38 154 LEU A O 1
ATOM 1242 N N . THR A 1 155 ? -19.862 4.216 -16.182 1.00 82.56 155 THR A N 1
ATOM 1243 C CA . THR A 1 155 ? -20.385 4.134 -14.806 1.00 82.56 155 THR A CA 1
ATOM 1244 C C . THR A 1 155 ? -19.655 5.075 -13.851 1.00 82.56 155 THR A C 1
ATOM 1246 O O . THR A 1 155 ? -20.277 5.605 -12.935 1.00 82.56 155 THR A O 1
ATOM 1249 N N . ASN A 1 156 ? -18.373 5.363 -14.094 1.00 79.12 156 ASN A N 1
ATOM 1250 C CA . ASN A 1 156 ? -17.577 6.266 -13.252 1.00 79.12 156 ASN A CA 1
ATOM 1251 C C . ASN A 1 156 ? -18.025 7.736 -13.324 1.00 79.12 156 ASN A C 1
ATOM 1253 O O . ASN A 1 156 ? -17.595 8.549 -12.509 1.00 79.12 156 ASN A O 1
ATOM 1257 N N . THR A 1 157 ? -18.889 8.092 -14.280 1.00 79.12 157 THR A N 1
ATOM 1258 C CA . THR A 1 157 ? -19.413 9.456 -14.440 1.00 79.12 157 THR A CA 1
ATOM 1259 C C . THR A 1 157 ? -20.789 9.650 -13.795 1.00 79.12 157 THR A C 1
ATOM 1261 O O . THR A 1 157 ? -21.400 10.701 -13.981 1.00 79.12 157 THR A O 1
ATOM 1264 N N . VAL A 1 158 ? -21.319 8.644 -13.087 1.00 77.62 158 VAL A N 1
ATOM 1265 C CA . VAL A 1 158 ? -22.625 8.698 -12.411 1.00 77.62 158 VAL A CA 1
ATOM 1266 C C . VAL A 1 158 ? -22.541 8.148 -10.982 1.00 77.62 158 VAL A C 1
ATOM 1268 O O . VAL A 1 158 ? -21.698 7.307 -10.672 1.00 77.62 158 VAL A O 1
ATOM 1271 N N . GLU A 1 159 ? -23.436 8.605 -10.100 1.00 74.31 159 GLU A N 1
ATOM 1272 C CA . GLU A 1 159 ? -23.521 8.103 -8.722 1.00 74.31 159 GLU A CA 1
ATOM 1273 C C . GLU A 1 159 ? -23.796 6.591 -8.675 1.00 74.31 159 GLU A C 1
ATOM 1275 O O . GLU A 1 159 ? -24.517 6.055 -9.522 1.00 74.31 159 GLU A O 1
ATOM 1280 N N . ALA A 1 160 ? -23.277 5.920 -7.638 1.00 70.88 160 ALA A N 1
ATOM 1281 C CA . ALA A 1 160 ? -23.341 4.465 -7.455 1.00 70.88 160 ALA A CA 1
ATOM 1282 C C . ALA A 1 160 ? -24.751 3.877 -7.651 1.00 70.88 160 ALA A C 1
ATOM 1284 O O . ALA A 1 160 ? -24.921 2.859 -8.320 1.00 70.88 160 ALA A O 1
ATOM 1285 N N . ILE A 1 161 ? -25.785 4.574 -7.167 1.00 67.06 161 ILE A N 1
ATOM 1286 C CA . ILE A 1 161 ? -27.188 4.142 -7.267 1.00 67.06 161 ILE A CA 1
ATOM 1287 C C . ILE A 1 161 ? -27.712 4.027 -8.714 1.00 67.06 161 ILE A C 1
ATOM 1289 O O . ILE A 1 161 ? -28.709 3.345 -8.948 1.00 67.06 161 ILE A O 1
ATOM 1293 N N . TYR A 1 162 ? -27.051 4.658 -9.694 1.00 72.19 162 TYR A N 1
ATOM 1294 C CA . TYR A 1 162 ? -27.437 4.640 -11.113 1.00 72.19 162 TYR A CA 1
ATOM 1295 C C . TYR A 1 162 ? -26.511 3.801 -12.004 1.00 72.19 162 TYR A C 1
ATOM 1297 O O . TYR A 1 162 ? -26.858 3.554 -13.163 1.00 72.19 162 TYR A O 1
ATOM 1305 N N . GLN A 1 163 ? -25.359 3.347 -11.500 1.00 75.50 163 GLN A N 1
ATOM 1306 C CA . GLN A 1 163 ? -24.329 2.668 -12.301 1.00 75.50 163 GLN A CA 1
ATOM 1307 C C . GLN A 1 163 ? -24.854 1.399 -12.981 1.00 75.50 163 GLN A C 1
ATOM 1309 O O . GLN A 1 163 ? -24.665 1.200 -14.180 1.00 75.50 163 GLN A O 1
ATOM 1314 N N . VAL A 1 164 ? -25.617 0.582 -12.255 1.00 69.81 164 VAL A N 1
ATOM 1315 C CA . VAL A 1 164 ? -26.191 -0.666 -12.784 1.00 69.81 164 VAL A CA 1
ATOM 1316 C C . VAL A 1 164 ? -27.161 -0.433 -13.958 1.00 69.81 164 VAL A C 1
ATOM 1318 O O . VAL A 1 164 ? -27.219 -1.233 -14.892 1.00 69.81 164 VAL A O 1
ATOM 1321 N N . HIS A 1 165 ? -27.861 0.706 -13.975 1.00 77.69 165 HIS A N 1
ATOM 1322 C CA . HIS A 1 165 ? -28.763 1.101 -15.063 1.00 77.69 165 HIS A CA 1
ATOM 1323 C C . HIS A 1 165 ? -28.030 1.683 -16.278 1.00 77.69 165 HIS A C 1
ATOM 1325 O O . HIS A 1 165 ? -28.577 1.694 -17.384 1.00 77.69 165 HIS A O 1
ATOM 1331 N N . VAL A 1 166 ? -26.802 2.185 -16.100 1.00 82.19 166 VAL A N 1
ATOM 1332 C CA . VAL A 1 166 ? -25.947 2.607 -17.218 1.00 82.19 166 VAL A CA 1
ATOM 1333 C C . VAL A 1 166 ? -25.541 1.393 -18.043 1.00 82.19 166 VAL A C 1
ATOM 1335 O O . VAL A 1 166 ? -25.741 1.419 -19.254 1.00 82.19 166 VAL A O 1
ATOM 1338 N N . VAL A 1 167 ? -25.081 0.315 -17.401 1.00 82.19 167 VAL A N 1
ATOM 1339 C CA . VAL A 1 167 ? -24.634 -0.909 -18.089 1.00 82.19 167 VAL A CA 1
ATOM 1340 C C . VAL A 1 167 ? -25.731 -1.497 -18.979 1.00 82.19 167 VAL A C 1
ATOM 1342 O O . VAL A 1 167 ? -25.515 -1.694 -20.174 1.00 82.19 167 VAL A O 1
ATOM 1345 N N . ASP A 1 168 ? -26.940 -1.705 -18.447 1.00 82.81 168 ASP A N 1
ATOM 1346 C CA . ASP A 1 168 ? -28.045 -2.253 -19.249 1.00 82.81 168 ASP A CA 1
ATOM 1347 C C . ASP A 1 168 ? -28.457 -1.309 -20.392 1.00 82.81 168 ASP A C 1
ATOM 1349 O O . ASP A 1 168 ? -28.689 -1.741 -21.527 1.00 82.81 168 ASP A O 1
ATOM 1353 N N . ARG A 1 169 ? -28.476 0.010 -20.141 1.00 85.00 169 ARG A N 1
ATOM 1354 C CA . ARG A 1 169 ? -28.783 1.001 -21.181 1.00 85.00 169 ARG A CA 1
ATOM 1355 C C . ARG A 1 169 ? -27.752 0.993 -22.308 1.00 85.00 169 ARG A C 1
ATOM 1357 O O . ARG A 1 169 ? -28.165 1.111 -23.464 1.00 85.00 169 ARG A O 1
ATOM 1364 N N . VAL A 1 170 ? -26.466 0.844 -21.993 1.00 89.25 170 VAL A N 1
ATOM 1365 C CA . VAL A 1 170 ? -25.389 0.711 -22.985 1.00 89.25 170 VAL A CA 1
ATOM 1366 C C . VAL A 1 170 ? -25.619 -0.534 -23.840 1.00 89.25 170 VAL A C 1
ATOM 1368 O O . VAL A 1 170 ? -25.707 -0.406 -25.060 1.00 89.25 170 VAL A O 1
ATOM 1371 N N . CYS A 1 171 ? -25.866 -1.700 -23.232 1.00 88.94 171 CYS A N 1
ATOM 1372 C CA . CYS A 1 171 ? -26.136 -2.938 -23.973 1.00 88.94 171 CYS A CA 1
ATOM 1373 C C . CYS A 1 171 ? -27.363 -2.836 -24.896 1.00 88.94 171 CYS A C 1
ATOM 1375 O O . CYS A 1 171 ? -27.338 -3.314 -26.029 1.00 88.94 171 CYS A O 1
ATOM 1377 N N . ARG A 1 172 ? -28.442 -2.170 -24.460 1.00 87.50 172 ARG A N 1
ATOM 1378 C CA . ARG A 1 172 ? -29.628 -1.945 -25.310 1.00 87.50 172 ARG A CA 1
ATOM 1379 C C . ARG A 1 172 ? -29.346 -1.039 -26.498 1.00 87.50 172 ARG A C 1
ATOM 1381 O O . ARG A 1 172 ? -29.887 -1.269 -27.579 1.00 87.50 172 ARG A O 1
ATOM 1388 N N . ILE A 1 173 ? -28.569 0.023 -26.291 1.00 89.25 173 ILE A N 1
ATOM 1389 C CA . ILE A 1 173 ? -28.194 0.935 -27.375 1.00 89.25 173 ILE A CA 1
ATOM 1390 C C . ILE A 1 173 ? -27.277 0.201 -28.356 1.00 89.25 173 ILE A C 1
ATOM 1392 O O . ILE A 1 173 ? -27.566 0.227 -29.548 1.00 89.25 173 ILE A O 1
ATOM 1396 N N . ALA A 1 174 ? -26.295 -0.555 -27.864 1.00 90.62 174 ALA A N 1
ATOM 1397 C CA . ALA A 1 174 ? -25.435 -1.410 -28.678 1.00 90.62 174 ALA A CA 1
ATOM 1398 C C . ALA A 1 174 ? -26.232 -2.433 -29.512 1.00 90.62 174 ALA A C 1
ATOM 1400 O O . ALA A 1 174 ? -26.022 -2.536 -30.721 1.00 90.62 174 ALA A O 1
ATOM 1401 N N . LYS A 1 175 ? -27.222 -3.116 -28.913 1.00 90.56 175 LYS A N 1
ATOM 1402 C CA . LYS A 1 175 ? -28.149 -4.003 -29.642 1.00 90.56 175 LYS A CA 1
ATOM 1403 C C . LYS A 1 175 ? -28.884 -3.260 -30.759 1.00 90.56 175 LYS A C 1
ATOM 1405 O O . LYS A 1 175 ? -28.929 -3.732 -31.890 1.00 90.56 175 LYS A O 1
ATOM 1410 N N . LYS A 1 176 ? -29.445 -2.080 -30.464 1.00 88.62 176 LYS A N 1
ATOM 1411 C CA . LYS A 1 176 ? -30.139 -1.242 -31.464 1.00 88.62 176 LYS A CA 1
ATOM 1412 C C . LYS A 1 176 ? -29.210 -0.736 -32.570 1.00 88.62 176 LYS A C 1
ATOM 1414 O O . LYS A 1 176 ? -29.689 -0.477 -33.669 1.00 88.62 176 LYS A O 1
ATOM 1419 N N . GLN A 1 177 ? -27.920 -0.586 -32.281 1.00 87.88 177 GLN A N 1
ATOM 1420 C CA . GLN A 1 177 ? -26.888 -0.218 -33.249 1.00 87.88 177 GLN A CA 1
ATOM 1421 C C . GLN A 1 177 ? -26.300 -1.429 -33.995 1.00 87.88 177 GLN A C 1
ATOM 1423 O O . GLN A 1 177 ? -25.379 -1.254 -34.782 1.00 87.88 177 GLN A O 1
ATOM 1428 N N . GLY A 1 178 ? -26.834 -2.639 -33.795 1.00 88.06 178 GLY A N 1
ATOM 1429 C CA . GLY A 1 178 ? -26.446 -3.819 -34.569 1.00 88.06 178 GLY A CA 1
ATOM 1430 C C . GLY A 1 178 ? -25.178 -4.525 -34.087 1.00 88.06 178 GLY A C 1
ATOM 1431 O O . GLY A 1 178 ? -24.667 -5.373 -34.806 1.00 88.06 178 GLY A O 1
ATOM 1432 N N . LEU A 1 179 ? -24.691 -4.257 -32.869 1.00 90.62 179 LEU A N 1
ATOM 1433 C CA . LEU A 1 179 ? -23.478 -4.897 -32.326 1.00 90.62 179 LEU A CA 1
ATOM 1434 C C . LEU A 1 179 ? -23.678 -6.360 -31.862 1.00 90.62 179 LEU A C 1
ATOM 1436 O O . LEU A 1 179 ? -22.806 -6.922 -31.206 1.00 90.62 179 LEU A O 1
ATOM 1440 N N . ALA A 1 180 ? -24.814 -6.979 -32.208 1.00 88.19 180 ALA A N 1
ATOM 1441 C CA . ALA A 1 180 ? -25.107 -8.405 -32.019 1.00 88.19 180 ALA A CA 1
ATOM 1442 C C . ALA A 1 180 ? -24.852 -8.947 -30.599 1.00 88.19 180 ALA A C 1
ATOM 1444 O O . ALA A 1 180 ? -24.201 -9.981 -30.420 1.00 88.19 180 ALA A O 1
ATOM 1445 N N . ILE A 1 181 ? -25.379 -8.224 -29.605 1.00 89.19 181 ILE A N 1
ATOM 1446 C CA . ILE A 1 181 ? -25.425 -8.630 -28.197 1.00 89.19 181 ILE A CA 1
ATOM 1447 C C . ILE A 1 181 ? -26.834 -8.478 -27.614 1.00 89.19 181 ILE A C 1
ATOM 1449 O O . ILE A 1 181 ? -27.641 -7.683 -28.106 1.00 89.19 181 ILE A O 1
ATOM 1453 N N . GLU A 1 182 ? -27.110 -9.182 -26.517 1.00 84.88 182 GLU A N 1
ATOM 1454 C CA . GLU A 1 182 ? -28.348 -9.037 -25.749 1.00 84.88 182 GLU A CA 1
ATOM 1455 C C . GLU A 1 182 ? -28.125 -8.264 -24.432 1.00 84.88 182 GLU A C 1
ATOM 1457 O O . GLU A 1 182 ? -27.140 -8.510 -23.725 1.00 84.88 182 GLU A O 1
ATOM 1462 N N . PRO A 1 183 ? -29.026 -7.328 -24.066 1.00 81.56 183 PRO A N 1
ATOM 1463 C CA . PRO A 1 183 ? -29.020 -6.694 -22.749 1.00 81.56 183 PRO A CA 1
ATOM 1464 C C . PRO A 1 183 ? -29.400 -7.691 -21.647 1.00 81.56 183 PRO A C 1
ATOM 1466 O O . PRO A 1 183 ? -30.103 -8.671 -21.893 1.00 81.56 183 PRO A O 1
ATOM 1469 N N . ASN A 1 184 ? -28.993 -7.405 -20.407 1.00 74.81 184 ASN A N 1
ATOM 1470 C CA . ASN A 1 184 ? -29.343 -8.246 -19.258 1.00 74.81 184 ASN A CA 1
ATOM 1471 C C . ASN A 1 184 ? -30.846 -8.159 -18.933 1.00 74.81 184 ASN A C 1
ATOM 1473 O O . ASN A 1 184 ? -31.405 -9.111 -18.387 1.00 74.81 184 ASN A O 1
ATOM 1477 N N . ILE A 1 185 ? -31.509 -7.043 -19.269 1.00 71.12 185 ILE A N 1
ATOM 1478 C CA . ILE A 1 185 ? -32.967 -6.892 -19.223 1.00 71.12 185 ILE A CA 1
ATOM 1479 C C . ILE A 1 185 ? -33.465 -6.242 -20.524 1.00 71.12 185 ILE A C 1
ATOM 1481 O O . ILE A 1 185 ? -33.212 -5.073 -20.806 1.00 71.12 185 ILE A O 1
ATOM 1485 N N . GLN A 1 186 ? -34.266 -6.972 -21.307 1.00 64.94 186 GLN A N 1
ATOM 1486 C CA . GLN A 1 186 ? -34.767 -6.483 -22.602 1.00 64.94 186 GLN A CA 1
ATOM 1487 C C . GLN A 1 186 ? -35.646 -5.220 -22.497 1.00 64.94 186 GLN A C 1
ATOM 1489 O O . GLN A 1 186 ? -35.584 -4.363 -23.375 1.00 64.94 186 GLN A O 1
ATOM 1494 N N . ASN A 1 187 ? -36.423 -5.082 -21.414 1.00 63.53 187 ASN A N 1
ATOM 1495 C CA . ASN A 1 187 ? -37.405 -4.009 -21.208 1.00 63.53 187 ASN A CA 1
ATOM 1496 C C . ASN A 1 187 ? -37.252 -3.313 -19.840 1.00 63.53 187 ASN A C 1
ATOM 1498 O O . ASN A 1 187 ? -38.241 -3.103 -19.132 1.00 63.53 187 ASN A O 1
ATOM 1502 N N . ASP A 1 188 ? -36.027 -2.977 -19.424 1.00 62.44 188 ASP A N 1
ATOM 1503 C CA . ASP A 1 188 ? -35.834 -2.208 -18.188 1.00 62.44 188 ASP A CA 1
ATOM 1504 C C . ASP A 1 188 ? -36.380 -0.761 -18.366 1.00 62.44 188 ASP A C 1
ATOM 1506 O O . ASP A 1 188 ? -35.887 0.018 -19.185 1.00 62.44 188 ASP A O 1
ATOM 1510 N N . GLN A 1 189 ? -37.435 -0.432 -17.602 1.00 57.34 189 GLN A N 1
ATOM 1511 C CA . GLN A 1 189 ? -38.166 0.846 -17.621 1.00 57.34 189 GLN A CA 1
ATOM 1512 C C . GLN A 1 189 ? -37.435 1.988 -16.884 1.00 57.34 189 GLN A C 1
ATOM 1514 O O . GLN A 1 189 ? -37.893 3.134 -16.932 1.00 57.34 189 GLN A O 1
ATOM 1519 N N . TYR A 1 190 ? -36.323 1.710 -16.198 1.00 61.66 190 TYR A N 1
ATOM 1520 C CA . TYR A 1 190 ? -35.589 2.686 -15.395 1.00 61.66 190 TYR A CA 1
ATOM 1521 C C . TYR A 1 190 ? -34.610 3.491 -16.274 1.00 61.66 190 TYR A C 1
ATOM 1523 O O . TYR A 1 190 ? -33.844 2.957 -17.080 1.00 61.66 190 TYR A O 1
ATOM 1531 N N . LYS A 1 191 ? -34.677 4.826 -16.168 1.00 58.22 191 LYS A N 1
ATOM 1532 C CA . LYS A 1 191 ? -33.888 5.755 -16.991 1.00 58.22 191 LYS A CA 1
ATOM 1533 C C . LYS A 1 191 ? -32.503 5.951 -16.370 1.00 58.22 191 LYS A C 1
ATOM 1535 O O . LYS A 1 191 ? -32.401 6.533 -15.298 1.00 58.22 191 LYS A O 1
ATOM 1540 N N . SER A 1 192 ? -31.438 5.538 -17.063 1.00 65.38 192 SER A N 1
ATOM 1541 C CA . SER A 1 192 ? -30.094 6.043 -16.733 1.00 65.38 192 SER A CA 1
ATOM 1542 C C . SER A 1 192 ? -30.038 7.565 -16.967 1.00 65.38 192 SER A C 1
ATOM 1544 O O . SER A 1 192 ? -30.738 8.082 -17.844 1.00 65.38 192 SER A O 1
ATOM 1546 N N . LEU A 1 193 ? -29.228 8.288 -16.191 1.00 69.06 193 LEU A N 1
ATOM 1547 C CA . LEU A 1 193 ? -29.056 9.741 -16.335 1.00 69.06 193 LEU A CA 1
ATOM 1548 C C . LEU A 1 193 ? -28.271 10.130 -17.601 1.00 69.06 193 LEU A C 1
ATOM 1550 O O . LEU A 1 193 ? -28.343 11.275 -18.040 1.00 69.06 193 LEU A O 1
ATOM 1554 N N . LEU A 1 194 ? -27.556 9.182 -18.217 1.00 81.44 194 LEU A N 1
ATOM 1555 C CA . LEU A 1 194 ? -26.782 9.430 -19.430 1.00 81.44 194 LEU A CA 1
ATOM 1556 C C . LEU A 1 194 ? -27.688 9.537 -20.658 1.00 81.44 194 LEU A C 1
ATOM 1558 O O . LEU A 1 194 ? -28.611 8.741 -20.870 1.00 81.44 194 LEU A O 1
ATOM 1562 N N . SER A 1 195 ? -27.396 10.525 -21.500 1.00 83.44 195 SER A N 1
ATOM 1563 C CA . SER A 1 195 ? -28.106 10.720 -22.757 1.00 83.44 195 SER A CA 1
ATOM 1564 C C . SER A 1 195 ? -27.801 9.580 -23.742 1.00 83.44 195 SER A C 1
ATOM 1566 O O . SER A 1 195 ? -26.741 8.954 -23.710 1.00 83.44 195 SER A O 1
ATOM 1568 N N . GLY A 1 196 ? -28.742 9.295 -24.647 1.00 83.69 196 GLY A N 1
ATOM 1569 C CA . GLY A 1 196 ? -28.509 8.301 -25.696 1.00 83.69 196 GLY A CA 1
ATOM 1570 C C . GLY A 1 196 ? -27.409 8.715 -26.680 1.00 83.69 196 GLY A C 1
ATOM 1571 O O . GLY A 1 196 ? -26.760 7.838 -27.233 1.00 83.69 196 GLY A O 1
ATOM 1572 N N . SER A 1 197 ? -27.191 10.018 -26.894 1.00 85.44 197 SER A N 1
ATOM 1573 C CA . SER A 1 197 ? -26.104 10.527 -27.741 1.00 85.44 197 SER A CA 1
ATOM 1574 C C . SER A 1 197 ? -24.737 10.265 -27.118 1.00 85.44 197 SER A C 1
ATOM 1576 O O . SER A 1 197 ? -23.901 9.686 -27.795 1.00 85.44 197 SER A O 1
ATOM 1578 N N . THR A 1 198 ? -24.552 10.563 -25.827 1.00 87.88 198 THR A N 1
ATOM 1579 C CA . THR A 1 198 ? -23.293 10.293 -25.104 1.00 87.88 198 THR A CA 1
ATOM 1580 C C . THR A 1 198 ? -22.911 8.813 -25.153 1.00 87.88 198 THR A C 1
ATOM 1582 O O . THR A 1 198 ? -21.756 8.470 -25.371 1.00 87.88 198 THR A O 1
ATOM 1585 N N . ILE A 1 199 ? -23.889 7.917 -24.976 1.00 88.81 199 ILE A N 1
ATOM 1586 C CA . ILE A 1 199 ? -23.639 6.471 -25.056 1.00 88.81 199 ILE A CA 1
ATOM 1587 C C . ILE A 1 199 ? -23.268 6.053 -26.484 1.00 88.81 199 ILE A C 1
ATOM 1589 O O . ILE A 1 199 ? -22.374 5.233 -26.653 1.00 88.81 199 ILE A O 1
ATOM 1593 N N . ARG A 1 200 ? -23.942 6.599 -27.505 1.00 90.50 200 ARG A N 1
ATOM 1594 C CA . ARG A 1 200 ? -23.644 6.279 -28.909 1.00 90.50 200 ARG A CA 1
ATOM 1595 C C . ARG A 1 200 ? -22.247 6.724 -29.315 1.00 90.50 200 ARG A C 1
ATOM 1597 O O . ARG A 1 200 ? -21.541 5.907 -29.882 1.00 90.50 200 ARG A O 1
ATOM 1604 N N . GLU A 1 201 ? -21.875 7.959 -28.986 1.00 89.19 201 GLU A N 1
ATOM 1605 C CA . GLU A 1 201 ? -20.535 8.512 -29.226 1.00 89.19 201 GLU A CA 1
ATOM 1606 C C . GLU A 1 201 ? -19.470 7.627 -28.580 1.00 89.19 201 GLU A C 1
ATOM 1608 O O . GLU A 1 201 ? -18.522 7.205 -29.227 1.00 89.19 201 GLU A O 1
ATOM 1613 N N . ARG A 1 202 ? -19.679 7.236 -27.319 1.00 90.12 202 ARG A N 1
ATOM 1614 C CA . ARG A 1 202 ? -18.733 6.359 -26.634 1.00 90.12 202 ARG A CA 1
ATOM 1615 C C . ARG A 1 202 ? -18.657 4.953 -27.243 1.00 90.12 202 ARG A C 1
ATOM 1617 O O . ARG A 1 202 ? -17.582 4.372 -27.307 1.00 90.12 202 ARG A O 1
ATOM 1624 N N . LEU A 1 203 ? -19.781 4.392 -27.689 1.00 91.56 203 LEU A N 1
ATOM 1625 C CA . LEU A 1 203 ? -19.807 3.076 -28.330 1.00 91.56 203 LEU A CA 1
ATOM 1626 C C . LEU A 1 203 ? -19.053 3.045 -29.667 1.00 91.56 203 LEU A C 1
ATOM 1628 O O . LEU A 1 203 ? -18.746 1.948 -30.124 1.00 91.56 203 LEU A O 1
ATOM 1632 N N . GLU A 1 204 ? -18.739 4.187 -30.291 1.00 90.12 204 GLU A N 1
ATOM 1633 C CA . GLU A 1 204 ? -17.892 4.240 -31.498 1.00 90.12 204 GLU A CA 1
ATOM 1634 C C . GLU A 1 204 ? -16.488 3.678 -31.247 1.00 90.12 204 GLU A C 1
ATOM 1636 O O . GLU A 1 204 ? -15.909 3.082 -32.153 1.00 90.12 204 GLU A O 1
ATOM 1641 N N . GLU A 1 205 ? -15.997 3.715 -30.001 1.00 90.44 205 GLU A N 1
ATOM 1642 C CA . GLU A 1 205 ? -14.737 3.074 -29.600 1.00 90.44 205 GLU A CA 1
ATOM 1643 C C . GLU A 1 205 ? -14.744 1.554 -29.864 1.00 90.44 205 GLU A C 1
ATOM 1645 O O . GLU A 1 205 ? -13.685 0.969 -30.092 1.00 90.44 205 GLU A O 1
ATOM 1650 N N . PHE A 1 206 ? -15.916 0.902 -29.915 1.00 93.19 206 PHE A N 1
ATOM 1651 C CA . PHE A 1 206 ? -16.041 -0.542 -30.142 1.00 93.19 206 PHE A CA 1
ATOM 1652 C C . PHE A 1 206 ? -15.286 -1.019 -31.390 1.00 93.19 206 PHE A C 1
ATOM 1654 O O . PHE A 1 206 ? -14.607 -2.046 -31.331 1.00 93.19 206 PHE A O 1
ATOM 1661 N N . SER A 1 207 ? -15.352 -0.286 -32.509 1.00 90.31 207 SER A N 1
ATOM 1662 C CA . SER A 1 207 ? -14.677 -0.705 -33.747 1.00 90.31 207 SER A CA 1
ATOM 1663 C C . SER A 1 207 ? -13.152 -0.645 -33.640 1.00 90.31 207 SER A C 1
ATOM 1665 O O . SER A 1 207 ? -12.466 -1.412 -34.309 1.00 90.31 207 SER A O 1
ATOM 1667 N N . THR A 1 208 ? -12.611 0.189 -32.747 1.00 88.00 208 THR A N 1
ATOM 1668 C CA . THR A 1 208 ? -11.167 0.249 -32.469 1.00 88.00 208 THR A CA 1
ATOM 1669 C C . THR A 1 208 ? -10.686 -0.945 -31.643 1.00 88.00 208 THR A C 1
ATOM 1671 O O . THR A 1 208 ? -9.523 -1.342 -31.744 1.00 88.00 208 THR A O 1
ATOM 1674 N N . HIS A 1 209 ? -11.569 -1.547 -30.843 1.00 90.38 209 HIS A N 1
ATOM 1675 C CA . HIS A 1 209 ? -11.275 -2.728 -30.029 1.00 90.38 209 HIS A CA 1
ATOM 1676 C C . HIS A 1 209 ? -11.560 -4.040 -30.774 1.00 90.38 209 HIS A C 1
ATOM 1678 O O . HIS A 1 209 ? -10.860 -5.028 -30.555 1.00 90.38 209 HIS A O 1
ATOM 1684 N N . TYR A 1 210 ? -12.537 -4.049 -31.683 1.00 93.81 210 TYR A N 1
ATOM 1685 C CA . TYR A 1 210 ? -12.966 -5.225 -32.441 1.00 93.81 210 TYR A CA 1
ATOM 1686 C C . TYR A 1 210 ? -12.405 -5.223 -33.876 1.00 93.81 210 TYR A C 1
ATOM 1688 O O . TYR A 1 210 ? -13.135 -5.013 -34.844 1.00 93.81 210 TYR A O 1
ATOM 1696 N N . THR A 1 211 ? -11.096 -5.458 -34.008 1.00 93.19 211 THR A N 1
ATOM 1697 C CA . THR A 1 211 ? -10.381 -5.545 -35.301 1.00 93.19 211 THR A CA 1
ATOM 1698 C C . THR A 1 211 ? -9.908 -6.971 -35.591 1.00 93.19 211 THR A C 1
ATOM 1700 O O . THR A 1 211 ? -9.786 -7.787 -34.670 1.00 93.19 211 THR A O 1
ATOM 1703 N N . ALA A 1 212 ? -9.596 -7.296 -36.852 1.00 93.94 212 ALA A N 1
ATOM 1704 C CA . ALA A 1 212 ? -9.222 -8.661 -37.241 1.00 93.94 212 ALA A CA 1
ATOM 1705 C C . ALA A 1 212 ? -7.981 -9.202 -36.498 1.00 93.94 212 ALA A C 1
ATOM 1707 O O . ALA A 1 212 ? -7.885 -10.404 -36.235 1.00 93.94 212 ALA A O 1
ATOM 1708 N N . PHE A 1 213 ? -7.047 -8.331 -36.104 1.00 94.56 213 PHE A N 1
ATOM 1709 C CA . PHE A 1 213 ? -5.864 -8.720 -35.330 1.00 94.56 213 PHE A CA 1
ATOM 1710 C C . PHE A 1 213 ? -6.101 -8.793 -33.814 1.00 94.56 213 PHE A C 1
ATOM 1712 O O . PHE A 1 213 ? -5.416 -9.551 -33.125 1.00 94.56 213 PHE A O 1
ATOM 1719 N N . LYS A 1 214 ? -7.087 -8.063 -33.279 1.00 94.81 214 LYS A N 1
ATOM 1720 C CA . LYS A 1 214 ? -7.419 -8.076 -31.842 1.00 94.81 214 LYS A CA 1
ATOM 1721 C C . LYS A 1 214 ? -8.364 -9.215 -31.465 1.00 94.81 214 LYS A C 1
ATOM 1723 O O . LYS A 1 214 ? -8.233 -9.770 -30.377 1.00 94.81 214 LYS A O 1
ATOM 1728 N N . ILE A 1 215 ? -9.270 -9.618 -32.360 1.00 96.38 215 ILE A N 1
ATOM 1729 C CA . ILE A 1 215 ? -10.247 -10.693 -32.104 1.00 96.38 215 ILE A CA 1
ATOM 1730 C C . ILE A 1 215 ? -9.594 -11.987 -31.574 1.00 96.38 215 ILE A C 1
ATOM 1732 O O . ILE A 1 215 ? -10.084 -12.501 -30.571 1.00 96.38 215 ILE A O 1
ATOM 1736 N N . PRO A 1 216 ? -8.485 -12.515 -32.136 1.00 97.31 216 PRO A N 1
ATOM 1737 C CA . PRO A 1 216 ? -7.849 -13.724 -31.601 1.00 97.31 216 PRO A CA 1
ATOM 1738 C C . PRO A 1 216 ? -7.336 -13.581 -30.161 1.00 97.31 216 PRO A C 1
ATOM 1740 O O . PRO A 1 216 ? -7.345 -14.552 -29.407 1.00 97.31 216 PRO A O 1
ATOM 1743 N N . PHE A 1 217 ? -6.895 -12.381 -29.771 1.00 96.25 217 PHE A N 1
ATOM 1744 C CA . PHE A 1 217 ? -6.453 -12.088 -28.406 1.00 96.25 217 PHE A CA 1
ATOM 1745 C C . PHE A 1 217 ? -7.641 -12.063 -27.456 1.00 96.25 217 PHE A C 1
ATOM 1747 O O . PHE A 1 217 ? -7.605 -12.718 -26.422 1.00 96.25 217 PHE A O 1
ATOM 1754 N N . LEU A 1 218 ? -8.715 -11.389 -27.858 1.00 95.94 218 LEU A N 1
ATOM 1755 C CA . LEU A 1 218 ? -9.946 -11.318 -27.081 1.00 95.94 218 LEU A CA 1
ATOM 1756 C C . LEU A 1 218 ? -10.600 -12.700 -26.924 1.00 95.94 218 LEU A C 1
ATOM 1758 O O . LEU A 1 218 ? -11.093 -13.029 -25.851 1.00 95.94 218 LEU A O 1
ATOM 1762 N N . LEU A 1 219 ? -10.569 -13.542 -27.962 1.00 96.56 219 LEU A N 1
ATOM 1763 C CA . LEU A 1 219 ? -11.022 -14.936 -27.879 1.00 96.56 219 LEU A CA 1
ATOM 1764 C C . LEU A 1 219 ? -10.187 -15.743 -26.881 1.00 96.56 219 LEU A C 1
ATOM 1766 O O . LEU A 1 219 ? -10.750 -16.504 -26.097 1.00 96.56 219 LEU A O 1
ATOM 1770 N N . ALA A 1 220 ? -8.863 -15.562 -26.883 1.00 95.81 220 ALA A N 1
ATOM 1771 C CA . ALA A 1 220 ? -7.982 -16.202 -25.912 1.00 95.81 220 ALA A CA 1
ATOM 1772 C C . ALA A 1 220 ? -8.253 -15.714 -24.479 1.00 95.81 220 ALA A C 1
ATOM 1774 O O . ALA A 1 220 ? -8.289 -16.534 -23.570 1.00 95.81 220 ALA A O 1
ATOM 1775 N N . GLU A 1 221 ? -8.514 -14.420 -24.278 1.00 93.94 221 GLU A N 1
ATOM 1776 C CA . GLU A 1 221 ? -8.911 -13.864 -22.976 1.00 93.94 221 GLU A CA 1
ATOM 1777 C C . GLU A 1 221 ? -10.246 -14.446 -22.493 1.00 93.94 221 GLU A C 1
ATOM 1779 O O . GLU A 1 221 ? -10.352 -14.870 -21.344 1.00 93.94 221 GLU A O 1
ATOM 1784 N N . GLN A 1 222 ? -11.258 -14.545 -23.364 1.00 91.50 222 GLN A N 1
ATOM 1785 C CA . GLN A 1 222 ? -12.530 -15.182 -23.003 1.00 91.50 222 GLN A CA 1
ATOM 1786 C C . GLN A 1 222 ? -12.353 -16.673 -22.689 1.00 91.50 222 GLN A C 1
ATOM 1788 O O . GLN A 1 222 ? -12.923 -17.166 -21.717 1.00 91.50 222 GLN A O 1
ATOM 1793 N N . LEU A 1 223 ? -11.525 -17.388 -23.457 1.00 92.75 223 LEU A N 1
ATOM 1794 C CA . LEU A 1 223 ? -11.175 -18.777 -23.161 1.00 92.75 223 LEU A CA 1
ATOM 1795 C C . LEU A 1 223 ? -10.465 -18.897 -21.806 1.00 92.75 223 LEU A C 1
ATOM 1797 O O . LEU A 1 223 ? -10.810 -19.774 -21.022 1.00 92.75 223 LEU A O 1
ATOM 1801 N N . GLN A 1 224 ? -9.530 -18.000 -21.492 1.00 91.56 224 GLN A N 1
ATOM 1802 C CA . GLN A 1 224 ? -8.848 -17.969 -20.199 1.00 91.56 224 GLN A CA 1
ATOM 1803 C C . GLN A 1 224 ? -9.830 -17.777 -19.041 1.00 91.56 224 GLN A C 1
ATOM 1805 O O . GLN A 1 224 ? -9.743 -18.497 -18.050 1.00 91.56 224 GLN A O 1
ATOM 1810 N N . LEU A 1 225 ? -10.798 -16.863 -19.171 1.00 85.44 225 LEU A N 1
ATOM 1811 C CA . LEU A 1 225 ? -11.841 -16.667 -18.158 1.00 85.44 225 LEU A CA 1
ATOM 1812 C C . LEU A 1 225 ? -12.662 -17.942 -17.924 1.00 85.44 225 LEU A C 1
ATOM 1814 O O . LEU A 1 225 ? -12.970 -18.263 -16.778 1.00 85.44 225 LEU A O 1
ATOM 1818 N N . ILE A 1 226 ? -12.973 -18.690 -18.985 1.00 84.06 226 ILE A N 1
ATOM 1819 C CA . ILE A 1 226 ? -13.670 -19.980 -18.880 1.00 84.06 226 ILE A CA 1
ATOM 1820 C C . ILE A 1 226 ? -12.781 -21.017 -18.188 1.00 84.06 226 ILE A C 1
ATOM 1822 O O . ILE A 1 226 ? -13.248 -21.738 -17.310 1.00 84.06 226 ILE A O 1
ATOM 1826 N N . LEU A 1 227 ? -11.497 -21.096 -18.539 1.00 85.69 227 LEU A N 1
ATOM 1827 C CA . LEU A 1 227 ? -10.568 -22.049 -17.928 1.00 85.69 227 LEU A CA 1
ATOM 1828 C C . LEU A 1 227 ? -10.296 -21.736 -16.450 1.00 85.69 227 LEU A C 1
ATOM 1830 O O . LEU A 1 227 ? -10.153 -22.669 -15.663 1.00 85.69 227 LEU A O 1
ATOM 1834 N N . ASN A 1 228 ? -10.305 -20.460 -16.043 1.00 80.81 228 ASN A N 1
ATOM 1835 C CA . ASN A 1 228 ? -10.200 -20.063 -14.632 1.00 80.81 228 ASN A CA 1
ATOM 1836 C C . ASN A 1 228 ? -11.317 -20.695 -13.786 1.00 80.81 228 ASN A C 1
ATOM 1838 O O . ASN A 1 228 ? -11.065 -21.179 -12.686 1.00 80.81 228 ASN A O 1
ATOM 1842 N N . GLN A 1 229 ? -12.544 -20.750 -14.321 1.00 72.44 229 GLN A N 1
ATOM 1843 C CA . GLN A 1 229 ? -13.681 -21.405 -13.658 1.00 72.44 229 GLN A CA 1
ATOM 1844 C C . GLN A 1 229 ? -13.503 -22.926 -13.525 1.00 72.44 229 GLN A C 1
ATOM 1846 O O . GLN A 1 229 ? -14.208 -23.558 -12.745 1.00 72.44 229 GLN A O 1
ATOM 1851 N N . HIS A 1 230 ? -12.563 -23.506 -14.273 1.00 72.19 230 HIS A N 1
ATOM 1852 C CA . HIS A 1 230 ? -12.279 -24.938 -14.321 1.00 72.19 230 HIS A CA 1
ATOM 1853 C C . HIS A 1 230 ? -10.853 -25.267 -13.843 1.00 72.19 230 HIS A C 1
ATOM 1855 O O . HIS A 1 230 ? -10.289 -26.292 -14.224 1.00 72.19 230 HIS A O 1
ATOM 1861 N N . GLY A 1 231 ? -10.277 -24.413 -12.988 1.00 71.00 231 GLY A N 1
ATOM 1862 C CA . GLY A 1 231 ? -9.053 -24.712 -12.240 1.00 71.00 231 GLY A CA 1
ATOM 1863 C C . GLY A 1 231 ? -7.747 -24.186 -12.837 1.00 71.00 231 GLY A C 1
ATOM 1864 O O . GLY A 1 231 ? -6.695 -24.441 -12.250 1.00 71.00 231 GLY A O 1
ATOM 1865 N N . TYR A 1 232 ? -7.782 -23.437 -13.943 1.00 84.50 232 TYR A N 1
ATOM 1866 C CA . TYR A 1 232 ? -6.603 -22.715 -14.430 1.00 84.50 232 TYR A CA 1
ATOM 1867 C C . TYR A 1 232 ? -6.257 -21.546 -13.494 1.00 84.50 232 TYR A C 1
ATOM 1869 O O . TYR A 1 232 ? -7.120 -20.749 -13.129 1.00 84.50 232 TYR A O 1
ATOM 1877 N N . LYS A 1 233 ? -4.986 -21.443 -13.105 1.00 82.88 233 LYS A N 1
ATOM 1878 C CA . LYS A 1 233 ? -4.462 -20.455 -12.145 1.00 82.88 233 LYS A CA 1
ATOM 1879 C C . LYS A 1 233 ? -3.312 -19.608 -12.698 1.00 82.88 233 LYS A C 1
ATOM 1881 O O . LYS A 1 233 ? -2.817 -18.727 -12.000 1.00 82.88 233 LYS A O 1
ATOM 1886 N N . GLY A 1 234 ? -2.927 -19.818 -13.957 1.00 88.75 234 GLY A N 1
ATOM 1887 C CA . GLY A 1 234 ? -1.722 -19.230 -14.546 1.00 88.75 234 GLY A CA 1
ATOM 1888 C C . GLY A 1 234 ? -0.560 -20.225 -14.624 1.00 88.75 234 GLY A C 1
ATOM 1889 O O . GLY A 1 234 ? -0.771 -21.426 -14.485 1.00 88.75 234 GLY A O 1
ATOM 1890 N N . PRO A 1 235 ? 0.672 -19.755 -14.844 1.00 88.00 235 PRO A N 1
ATOM 1891 C CA . PRO A 1 235 ? 1.847 -20.617 -14.794 1.00 88.00 235 PRO A CA 1
ATOM 1892 C C . PRO A 1 235 ? 2.034 -21.231 -13.397 1.00 88.00 235 PRO A C 1
ATOM 1894 O O . PRO A 1 235 ? 2.027 -20.504 -12.405 1.00 88.00 235 PRO A O 1
ATOM 1897 N N . GLU A 1 236 ? 2.225 -22.550 -13.317 1.00 82.81 236 GLU A N 1
ATOM 1898 C CA . GLU A 1 236 ? 2.394 -23.280 -12.051 1.00 82.81 236 GLU A CA 1
ATOM 1899 C C . GLU A 1 236 ? 3.800 -23.889 -11.961 1.00 82.81 236 GLU A C 1
ATOM 1901 O O . GLU A 1 236 ? 4.152 -24.798 -12.718 1.00 82.81 236 GLU A O 1
ATOM 1906 N N . ASP A 1 237 ? 4.611 -23.427 -11.002 1.00 80.56 237 ASP A N 1
ATOM 1907 C CA . ASP A 1 237 ? 6.014 -23.854 -10.853 1.00 80.56 237 ASP A CA 1
ATOM 1908 C C . ASP A 1 237 ? 6.153 -25.363 -10.597 1.00 80.56 237 ASP A C 1
ATOM 1910 O O . ASP A 1 237 ? 7.089 -25.995 -11.094 1.00 80.56 237 ASP A O 1
ATOM 1914 N N . MET A 1 238 ? 5.199 -25.956 -9.874 1.00 78.19 238 MET A N 1
ATOM 1915 C CA . MET A 1 238 ? 5.138 -27.403 -9.611 1.00 78.19 238 MET A CA 1
ATOM 1916 C C . MET A 1 238 ? 4.384 -28.180 -10.703 1.00 78.19 238 MET A C 1
ATOM 1918 O O . MET A 1 238 ? 4.364 -29.408 -10.683 1.00 78.19 238 MET A O 1
ATOM 1922 N N . GLY A 1 239 ? 3.811 -27.469 -11.675 1.00 80.25 239 GLY A N 1
ATOM 1923 C CA . GLY A 1 239 ? 3.004 -28.001 -12.763 1.00 80.25 239 GLY A CA 1
ATOM 1924 C C . GLY A 1 239 ? 1.574 -28.372 -12.379 1.00 80.25 239 GLY A C 1
ATOM 1925 O O . GLY A 1 239 ? 1.241 -28.635 -11.223 1.00 80.25 239 GLY A O 1
ATOM 1926 N N . TYR A 1 240 ? 0.716 -28.420 -13.393 1.00 79.25 240 TYR A N 1
ATOM 1927 C CA . TYR A 1 240 ? -0.651 -28.905 -13.273 1.00 79.25 240 TYR A CA 1
ATOM 1928 C C . TYR A 1 240 ? -0.694 -30.427 -13.150 1.00 79.25 240 TYR A C 1
ATOM 1930 O O . TYR A 1 240 ? -0.003 -31.147 -13.872 1.00 79.25 240 TYR A O 1
ATOM 1938 N N . ALA A 1 241 ? -1.581 -30.919 -12.283 1.00 73.81 241 ALA A N 1
ATOM 1939 C CA . ALA A 1 241 ? -1.932 -32.332 -12.256 1.00 73.81 241 ALA A CA 1
ATOM 1940 C C . ALA A 1 241 ? -2.626 -32.751 -13.566 1.00 73.81 241 ALA A C 1
ATOM 1942 O O . ALA A 1 241 ? -3.367 -31.969 -14.170 1.00 73.81 241 ALA A O 1
ATOM 1943 N N . THR A 1 242 ? -2.437 -34.011 -13.967 1.00 70.44 242 THR A N 1
ATOM 1944 C CA . THR A 1 242 ? -2.925 -34.552 -15.245 1.00 70.44 242 THR A CA 1
ATOM 1945 C C . THR A 1 242 ? -4.438 -34.407 -15.416 1.00 70.44 242 THR A C 1
ATOM 1947 O O . THR A 1 242 ? -4.877 -33.928 -16.452 1.00 70.44 242 THR A O 1
ATOM 1950 N N . GLY A 1 243 ? -5.245 -34.734 -14.399 1.00 69.56 243 GLY A N 1
ATOM 1951 C CA . GLY A 1 243 ? -6.713 -34.656 -14.485 1.00 69.56 243 GLY A CA 1
ATOM 1952 C C . GLY A 1 243 ? -7.250 -33.245 -14.792 1.00 69.56 243 GLY A C 1
ATOM 1953 O O . GLY A 1 243 ? -7.967 -33.071 -15.777 1.00 69.56 243 GLY A O 1
ATOM 1954 N N . PRO A 1 244 ? -6.887 -32.207 -14.013 1.00 72.62 244 PRO A N 1
ATOM 1955 C CA . PRO A 1 244 ? -7.217 -30.821 -14.353 1.00 72.62 244 PRO A CA 1
ATOM 1956 C C . PRO A 1 244 ? -6.728 -30.398 -15.745 1.00 72.62 244 PRO A C 1
ATOM 1958 O O . PRO A 1 244 ? -7.457 -29.724 -16.472 1.00 72.62 244 PRO A O 1
ATOM 1961 N N . ALA A 1 245 ? -5.523 -30.818 -16.146 1.00 78.56 245 ALA A N 1
ATOM 1962 C CA . ALA A 1 245 ? -4.991 -30.526 -17.475 1.00 78.56 245 ALA A CA 1
ATOM 1963 C C . ALA A 1 245 ? -5.806 -31.184 -18.604 1.00 78.56 245 ALA A C 1
ATOM 1965 O O . ALA A 1 245 ? -6.013 -30.556 -19.642 1.00 78.56 245 ALA A O 1
ATOM 1966 N N . GLU A 1 246 ? -6.316 -32.405 -18.407 1.00 80.69 246 GLU A N 1
ATOM 1967 C CA . GLU A 1 246 ? -7.226 -33.079 -19.351 1.00 80.69 246 GLU A CA 1
ATOM 1968 C C . GLU A 1 246 ? -8.530 -32.308 -19.505 1.00 80.69 246 GLU A C 1
ATOM 1970 O O . GLU A 1 246 ? -8.947 -32.021 -20.622 1.00 80.69 246 GLU A O 1
ATOM 1975 N N . HIS A 1 247 ? -9.126 -31.880 -18.394 1.00 79.19 247 HIS A N 1
ATOM 1976 C CA . HIS A 1 247 ? -10.367 -31.116 -18.441 1.00 79.19 247 HIS A CA 1
ATOM 1977 C C . HIS A 1 247 ? -10.192 -29.769 -19.165 1.00 79.19 247 HIS A C 1
ATOM 1979 O O . HIS A 1 247 ? -11.037 -29.355 -19.962 1.00 79.19 247 HIS A O 1
ATOM 1985 N N . MET A 1 248 ? -9.069 -29.080 -18.932 1.00 86.19 248 MET A N 1
ATOM 1986 C CA . MET A 1 248 ? -8.728 -27.862 -19.672 1.00 86.19 248 MET A CA 1
ATOM 1987 C C . MET A 1 248 ? -8.524 -28.142 -21.166 1.00 86.19 248 MET A C 1
ATOM 1989 O O . MET A 1 248 ? -9.007 -27.378 -22.004 1.00 86.19 248 MET A O 1
ATOM 1993 N N . LEU A 1 249 ? -7.845 -29.241 -21.510 1.00 87.62 249 LEU A N 1
ATOM 1994 C CA . LEU A 1 249 ? -7.645 -29.671 -22.893 1.00 87.62 249 LEU A CA 1
ATOM 1995 C C . LEU A 1 249 ? -8.983 -29.911 -23.603 1.00 87.62 249 LEU A C 1
ATOM 1997 O O . LEU A 1 249 ? -9.171 -29.403 -24.709 1.00 87.62 249 LEU A O 1
ATOM 2001 N N . ASP A 1 250 ? -9.923 -30.600 -22.957 1.00 84.56 250 ASP A N 1
ATOM 2002 C CA . ASP A 1 250 ? -11.255 -30.874 -23.506 1.00 84.56 250 ASP A CA 1
ATOM 2003 C C . ASP A 1 250 ? -12.017 -29.580 -23.822 1.00 84.56 250 ASP A C 1
ATOM 2005 O O . ASP A 1 250 ? -12.663 -29.468 -24.866 1.00 84.56 250 ASP A O 1
ATOM 2009 N N . ILE A 1 251 ? -11.922 -28.564 -22.955 1.00 86.50 251 ILE A N 1
ATOM 2010 C CA . ILE A 1 251 ? -12.531 -27.247 -23.196 1.00 86.50 251 ILE A CA 1
ATOM 2011 C C . ILE A 1 251 ? -11.867 -26.554 -24.390 1.00 86.50 251 ILE A C 1
ATOM 2013 O O . ILE A 1 251 ? -12.570 -26.056 -25.272 1.00 86.50 251 ILE A O 1
ATOM 2017 N N . ILE A 1 252 ? -10.531 -26.529 -24.449 1.00 90.94 252 ILE A N 1
ATOM 2018 C CA . ILE A 1 252 ? -9.783 -25.922 -25.563 1.00 90.94 252 ILE A CA 1
ATOM 2019 C C . ILE A 1 252 ? -10.182 -26.583 -26.891 1.00 90.94 252 ILE A C 1
ATOM 2021 O O . ILE A 1 252 ? -10.419 -25.887 -27.884 1.00 90.94 252 ILE A O 1
ATOM 2025 N N . GLN A 1 253 ? -10.329 -27.910 -26.900 1.00 89.88 253 GLN A N 1
ATOM 2026 C CA . GLN A 1 253 ? -10.650 -28.699 -28.091 1.00 89.88 253 GLN A CA 1
ATOM 2027 C C . GLN A 1 253 ? -12.049 -28.436 -28.667 1.00 89.88 253 GLN A C 1
ATOM 2029 O O . GLN A 1 253 ? -12.255 -28.638 -29.865 1.00 89.88 253 GLN A O 1
ATOM 2034 N N . ARG A 1 254 ? -12.989 -27.891 -27.880 1.00 88.06 254 ARG A N 1
ATOM 2035 C CA . ARG A 1 254 ? -14.291 -27.413 -28.398 1.00 88.06 254 ARG A CA 1
ATOM 2036 C C . ARG A 1 254 ? -14.114 -26.287 -29.415 1.00 88.06 254 ARG A C 1
ATOM 2038 O O . ARG A 1 254 ? -14.855 -26.189 -30.394 1.00 88.06 254 ARG A O 1
ATOM 2045 N N . PHE A 1 255 ? -13.109 -25.437 -29.209 1.00 90.56 255 PHE A N 1
ATOM 2046 C CA . PHE A 1 255 ? -12.879 -24.254 -30.037 1.00 90.56 255 PHE A CA 1
ATOM 2047 C C . PHE A 1 255 ? -11.725 -24.414 -31.009 1.00 90.56 255 PHE A C 1
ATOM 2049 O O . PHE A 1 255 ? -11.764 -23.792 -32.067 1.00 90.56 255 PHE A O 1
ATOM 2056 N N . LEU A 1 256 ? -10.715 -25.220 -30.700 1.00 91.19 256 LEU A N 1
ATOM 2057 C CA . LEU A 1 256 ? -9.486 -25.308 -31.481 1.00 91.19 256 LEU A CA 1
ATOM 2058 C C . LEU A 1 256 ? -9.097 -26.762 -31.715 1.00 91.19 256 LEU A C 1
ATOM 2060 O O . LEU A 1 256 ? -8.996 -27.557 -30.792 1.00 91.19 256 LEU A O 1
ATOM 2064 N N . THR A 1 257 ? -8.806 -27.096 -32.965 1.00 81.25 257 THR A N 1
ATOM 2065 C CA . THR A 1 257 ? -8.265 -28.402 -33.345 1.00 81.25 257 THR A CA 1
ATOM 2066 C C . THR A 1 257 ? -6.812 -28.221 -33.750 1.00 81.25 257 THR A C 1
ATOM 2068 O O . THR A 1 257 ? -6.529 -27.402 -34.626 1.00 81.25 257 THR A O 1
ATOM 2071 N N . HIS A 1 258 ? -5.896 -28.985 -33.157 1.00 67.38 258 HIS A N 1
ATOM 2072 C CA . HIS A 1 258 ? -4.512 -29.048 -33.624 1.00 67.38 258 HIS A CA 1
ATOM 2073 C C . HIS A 1 258 ? -4.283 -30.390 -34.333 1.00 67.38 258 HIS A C 1
ATOM 2075 O O . HIS A 1 258 ? -4.681 -31.421 -33.790 1.00 67.38 258 HIS A O 1
ATOM 2081 N N . PRO A 1 259 ? -3.636 -30.430 -35.514 1.00 57.12 259 PRO A N 1
ATOM 2082 C CA . PRO A 1 259 ? -3.217 -31.689 -36.118 1.00 57.12 259 PRO A CA 1
ATOM 2083 C C . PRO A 1 259 ? -2.170 -32.342 -35.208 1.00 57.12 259 PRO A C 1
ATOM 2085 O O . PRO A 1 259 ? -1.018 -31.906 -35.164 1.00 57.12 259 PRO A O 1
ATOM 2088 N N . ALA A 1 260 ? -2.569 -33.333 -34.414 1.00 53.78 260 ALA A N 1
ATOM 2089 C CA . ALA A 1 260 ? -1.624 -34.141 -33.657 1.00 53.78 260 ALA A CA 1
ATOM 2090 C C . ALA A 1 260 ? -0.850 -35.022 -34.648 1.00 53.78 260 ALA A C 1
ATOM 2092 O O . ALA A 1 260 ? -1.448 -35.742 -35.448 1.00 53.78 260 ALA A O 1
ATOM 2093 N N . LYS A 1 261 ? 0.487 -34.966 -34.620 1.00 56.12 261 LYS A N 1
ATOM 2094 C CA . LYS A 1 261 ? 1.300 -36.019 -35.243 1.00 56.12 261 LYS A CA 1
ATOM 2095 C C . LYS A 1 261 ? 1.127 -37.270 -34.383 1.00 56.12 261 LYS A C 1
ATOM 2097 O O . LYS A 1 261 ? 1.156 -37.165 -33.162 1.00 56.12 261 LYS A O 1
ATOM 2102 N N . SER A 1 262 ? 0.955 -38.434 -35.000 1.00 46.31 262 SER A N 1
ATOM 2103 C CA . SER A 1 262 ? 0.459 -39.664 -34.359 1.00 46.31 262 SER A CA 1
ATOM 2104 C C . SER A 1 262 ? 1.302 -40.254 -33.210 1.00 46.31 262 SER A C 1
ATOM 2106 O O . SER A 1 262 ? 0.931 -41.303 -32.710 1.00 46.31 262 SER A O 1
ATOM 2108 N N . ASN A 1 263 ? 2.378 -39.602 -32.751 1.00 52.16 263 ASN A N 1
ATOM 2109 C CA . ASN A 1 263 ? 3.315 -40.116 -31.740 1.00 52.16 263 ASN A CA 1
ATOM 2110 C C . ASN A 1 263 ? 3.719 -39.070 -30.666 1.00 52.16 263 ASN A C 1
ATOM 2112 O O . ASN A 1 263 ? 4.803 -39.171 -30.100 1.00 52.16 263 ASN A O 1
ATOM 2116 N N . THR A 1 264 ? 2.918 -38.030 -30.402 1.00 63.88 264 THR A N 1
ATOM 2117 C CA . THR A 1 264 ? 3.240 -37.004 -29.380 1.00 63.88 264 THR A CA 1
ATOM 2118 C C . THR A 1 264 ? 2.259 -37.023 -28.211 1.00 63.88 264 THR A C 1
ATOM 2120 O O . THR A 1 264 ? 1.065 -37.213 -28.430 1.00 63.88 264 THR A O 1
ATOM 2123 N N . ASN A 1 265 ? 2.747 -36.762 -26.991 1.00 73.19 265 ASN A N 1
ATOM 2124 C CA . ASN A 1 265 ? 1.928 -36.603 -25.784 1.00 73.19 265 ASN A CA 1
ATOM 2125 C C . ASN A 1 265 ? 0.721 -35.670 -26.037 1.00 73.19 265 ASN A C 1
ATOM 2127 O O . ASN A 1 265 ? 0.869 -34.611 -26.655 1.00 73.19 265 ASN A O 1
ATOM 2131 N N . LYS A 1 266 ? -0.466 -36.051 -25.547 1.00 76.69 266 LYS A N 1
ATOM 2132 C CA . LYS A 1 266 ? -1.744 -35.370 -25.829 1.00 76.69 266 LYS A CA 1
ATOM 2133 C C . LYS A 1 266 ? -1.802 -33.896 -25.408 1.00 76.69 266 LYS A C 1
ATOM 2135 O O . LYS A 1 266 ? -2.576 -33.143 -25.992 1.00 76.69 266 LYS A O 1
ATOM 2140 N N . PHE A 1 267 ? -0.981 -33.468 -24.445 1.00 81.50 267 PHE A N 1
ATOM 2141 C CA . PHE A 1 267 ? -0.924 -32.074 -23.988 1.00 81.50 267 PHE A CA 1
ATOM 2142 C C . PHE A 1 267 ? 0.007 -31.199 -24.834 1.00 81.50 267 PHE A C 1
ATOM 2144 O O . PHE A 1 267 ? -0.178 -29.984 -24.898 1.00 81.50 267 PHE A O 1
ATOM 2151 N N . CYS A 1 268 ? 0.975 -31.803 -25.530 1.00 79.56 268 CYS A N 1
ATOM 2152 C CA . CYS A 1 268 ? 1.997 -31.103 -26.316 1.00 79.56 268 CYS A CA 1
ATOM 2153 C C . CYS A 1 268 ? 1.443 -30.048 -27.299 1.00 79.56 268 CYS A C 1
ATOM 2155 O O . CYS A 1 268 ? 2.071 -28.999 -27.444 1.00 79.56 268 CYS A O 1
ATOM 2157 N N . PRO A 1 269 ? 0.273 -30.243 -27.945 1.00 80.69 269 PRO A N 1
ATOM 2158 C CA . PRO A 1 269 ? -0.252 -29.260 -28.890 1.00 80.69 269 PRO A CA 1
ATOM 2159 C C . PRO A 1 269 ? -0.718 -27.937 -28.272 1.00 80.69 269 PRO A C 1
ATOM 2161 O O . PRO A 1 269 ? -0.829 -26.958 -29.001 1.00 80.69 269 PRO A O 1
ATOM 2164 N N . PHE A 1 270 ? -1.032 -27.890 -26.975 1.00 89.81 270 PHE A N 1
ATOM 2165 C CA . PHE A 1 270 ? -1.644 -26.707 -26.350 1.00 89.81 270 PHE A CA 1
ATOM 2166 C C . PHE A 1 270 ? -0.977 -26.272 -25.046 1.00 89.81 270 PHE A C 1
ATOM 2168 O O . PHE A 1 270 ? -1.202 -25.145 -24.615 1.00 89.81 270 PHE A O 1
ATOM 2175 N N . PHE A 1 271 ? -0.146 -27.117 -24.440 1.00 89.81 271 PHE A N 1
ATOM 2176 C CA . PHE A 1 271 ? 0.530 -26.847 -23.175 1.00 89.81 271 PHE A CA 1
ATOM 2177 C C . PHE A 1 271 ? 2.042 -26.699 -23.364 1.00 89.81 271 PHE A C 1
ATOM 2179 O O . PHE A 1 271 ? 2.645 -27.276 -24.269 1.00 89.81 271 PHE A O 1
ATOM 2186 N N . ILE A 1 272 ? 2.653 -25.916 -22.483 1.00 89.75 272 ILE A N 1
ATOM 2187 C CA . ILE A 1 272 ? 4.096 -25.799 -22.304 1.00 89.75 272 ILE A CA 1
ATOM 2188 C C . ILE A 1 272 ? 4.515 -26.920 -21.353 1.00 89.75 272 ILE A C 1
ATOM 2190 O O . ILE A 1 272 ? 4.129 -26.938 -20.183 1.00 89.75 272 ILE A O 1
ATOM 2194 N N . LEU A 1 273 ? 5.272 -27.873 -21.887 1.00 86.25 273 LEU A N 1
ATOM 2195 C CA . LEU A 1 273 ? 5.709 -29.079 -21.190 1.00 86.25 273 LEU A CA 1
ATOM 2196 C C . LEU A 1 273 ? 7.217 -29.028 -20.928 1.00 86.25 273 LEU A C 1
ATOM 2198 O O . LEU A 1 273 ? 7.970 -28.494 -21.745 1.00 86.25 273 LEU A O 1
ATOM 2202 N N . ASP A 1 274 ? 7.646 -29.622 -19.818 1.00 77.81 274 ASP A N 1
ATOM 2203 C CA . ASP A 1 274 ? 9.060 -29.907 -19.552 1.00 77.81 274 ASP A CA 1
ATOM 2204 C C . ASP A 1 274 ? 9.548 -31.159 -20.311 1.00 77.81 274 ASP A C 1
ATOM 2206 O O . ASP A 1 274 ? 8.910 -31.643 -21.247 1.00 77.81 274 ASP A O 1
ATOM 2210 N N . LYS A 1 275 ? 10.722 -31.676 -19.922 1.00 73.19 275 LYS A N 1
ATOM 2211 C CA . LYS A 1 275 ? 11.278 -32.933 -20.428 1.00 73.19 275 LYS A CA 1
ATOM 2212 C C . LYS A 1 275 ? 10.270 -34.078 -20.270 1.00 73.19 275 LYS A C 1
ATOM 2214 O O . LYS A 1 275 ? 9.451 -34.090 -19.357 1.00 73.19 275 LYS A O 1
ATOM 2219 N N . PHE A 1 276 ? 10.368 -35.048 -21.169 1.00 70.06 276 PHE A N 1
ATOM 2220 C CA . PHE A 1 276 ? 9.622 -36.294 -21.071 1.00 70.06 276 PHE A CA 1
ATOM 2221 C C . PHE A 1 276 ? 10.426 -37.302 -20.249 1.00 70.06 276 PHE A C 1
ATOM 2223 O O . PHE A 1 276 ? 11.659 -37.323 -20.341 1.00 70.06 276 PHE A O 1
ATOM 2230 N N . ASP A 1 277 ? 9.745 -38.094 -19.430 1.00 65.56 277 ASP A N 1
ATOM 2231 C CA . ASP A 1 277 ? 10.348 -39.236 -18.753 1.00 65.56 277 ASP A CA 1
ATOM 2232 C C . ASP A 1 277 ? 10.600 -40.402 -19.728 1.00 65.56 277 ASP A C 1
ATOM 2234 O O . ASP A 1 277 ? 10.315 -40.328 -20.928 1.00 65.56 277 ASP A O 1
ATOM 2238 N N . GLU A 1 278 ? 11.178 -41.488 -19.215 1.00 55.41 278 GLU A N 1
ATOM 2239 C CA . GLU A 1 278 ? 11.488 -42.695 -19.991 1.00 55.41 278 GLU A CA 1
ATOM 2240 C C . GLU A 1 278 ? 10.246 -43.416 -20.553 1.00 55.41 278 GLU A C 1
ATOM 2242 O O . GLU A 1 278 ? 10.383 -44.262 -21.438 1.00 55.41 278 GLU A O 1
ATOM 2247 N N . PHE A 1 279 ? 9.043 -43.046 -20.098 1.00 51.44 279 PHE A N 1
ATOM 2248 C CA . PHE A 1 279 ? 7.756 -43.580 -20.547 1.00 51.44 279 PHE A CA 1
ATOM 2249 C C . PHE A 1 279 ? 7.055 -42.672 -21.573 1.00 51.44 279 PHE A C 1
ATOM 2251 O O . PHE A 1 279 ? 6.043 -43.068 -22.153 1.00 51.44 279 PHE A O 1
ATOM 2258 N N . GLY A 1 280 ? 7.612 -41.490 -21.862 1.00 59.19 280 GLY A N 1
ATOM 2259 C CA . GLY A 1 280 ? 7.055 -40.530 -22.818 1.00 59.19 280 GLY A CA 1
ATOM 2260 C C . GLY A 1 280 ? 6.017 -39.574 -22.222 1.00 59.19 280 GLY A C 1
ATOM 2261 O O . GLY A 1 280 ? 5.366 -38.836 -22.975 1.00 59.19 280 GLY A O 1
ATOM 2262 N N . ASP A 1 281 ? 5.880 -39.539 -20.895 1.00 61.75 281 ASP A N 1
ATOM 2263 C CA . ASP A 1 281 ? 5.026 -38.594 -20.183 1.00 61.75 281 ASP A CA 1
ATOM 2264 C C . ASP A 1 281 ? 5.799 -37.327 -19.812 1.00 61.75 281 ASP A C 1
ATOM 2266 O O . ASP A 1 281 ? 6.995 -37.347 -19.524 1.00 61.75 281 ASP A O 1
ATOM 2270 N N . ALA A 1 282 ? 5.131 -36.174 -19.883 1.00 66.75 282 ALA A N 1
ATOM 2271 C CA 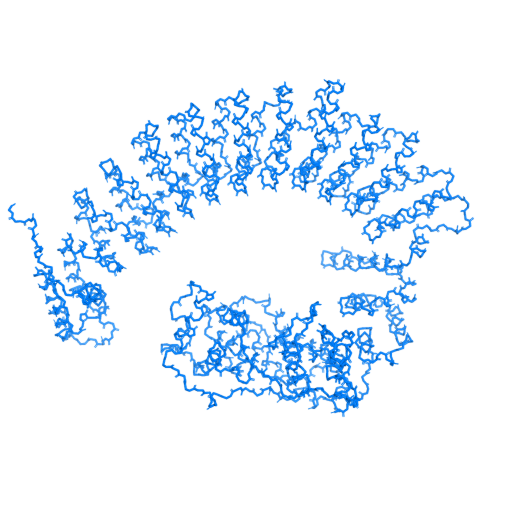. ALA A 1 282 ? 5.757 -34.909 -19.523 1.00 66.75 282 ALA A CA 1
ATOM 2272 C C . ALA A 1 282 ? 5.995 -34.867 -18.010 1.00 66.75 282 ALA A C 1
ATOM 2274 O O . ALA A 1 282 ? 5.042 -34.971 -17.239 1.00 66.75 282 ALA A O 1
ATOM 2275 N N . THR A 1 283 ? 7.237 -34.629 -17.577 1.00 68.38 283 THR A N 1
ATOM 2276 C CA . THR A 1 283 ? 7.564 -34.542 -16.144 1.00 68.38 283 THR A CA 1
ATOM 2277 C C . THR A 1 283 ? 6.890 -33.351 -15.466 1.00 68.38 283 THR A C 1
ATOM 2279 O O . THR A 1 283 ? 6.787 -33.319 -14.242 1.00 68.38 283 THR A O 1
ATOM 2282 N N . ARG A 1 284 ? 6.452 -32.351 -16.247 1.00 80.44 284 ARG A N 1
ATOM 2283 C CA . ARG A 1 284 ? 5.705 -31.185 -15.766 1.00 80.44 284 ARG A CA 1
ATOM 2284 C C . ARG A 1 284 ? 4.876 -30.543 -16.881 1.00 80.44 284 ARG A C 1
ATOM 2286 O O . ARG A 1 284 ? 5.379 -30.329 -17.985 1.00 80.44 284 ARG A O 1
ATOM 2293 N N . ILE A 1 285 ? 3.634 -30.175 -16.558 1.00 86.81 285 ILE A N 1
ATOM 2294 C CA . ILE A 1 285 ? 2.750 -29.333 -17.380 1.00 86.81 285 ILE A CA 1
ATOM 2295 C C . ILE A 1 285 ? 2.758 -27.928 -16.768 1.00 86.81 285 ILE A C 1
ATOM 2297 O O . ILE A 1 285 ? 2.099 -27.708 -15.758 1.00 86.81 285 ILE A O 1
ATOM 2301 N N . TYR A 1 286 ? 3.535 -26.997 -17.321 1.00 87.75 286 TYR A N 1
ATOM 2302 C CA . TYR A 1 286 ? 3.797 -25.699 -16.683 1.00 87.75 286 TYR A CA 1
ATOM 2303 C C . TYR A 1 286 ? 2.662 -24.686 -16.882 1.00 87.75 286 TYR A C 1
ATOM 2305 O O . TYR A 1 286 ? 2.164 -24.104 -15.921 1.00 87.75 286 TYR A O 1
ATOM 2313 N N . ASP A 1 287 ? 2.259 -24.474 -18.135 1.00 92.12 287 ASP A N 1
ATOM 2314 C CA . ASP A 1 287 ? 1.252 -23.479 -18.515 1.00 92.12 287 ASP A CA 1
ATOM 2315 C C . ASP A 1 287 ? 0.613 -23.839 -19.869 1.00 92.12 287 ASP A C 1
ATOM 2317 O O . ASP A 1 287 ? 1.068 -24.743 -20.571 1.00 92.12 287 ASP A O 1
ATOM 2321 N N . ILE A 1 288 ? -0.434 -23.125 -20.267 1.00 93.12 288 ILE A N 1
ATOM 2322 C CA . ILE A 1 288 ? -1.021 -23.173 -21.605 1.00 93.12 288 ILE A CA 1
ATOM 2323 C C . ILE A 1 288 ? -0.181 -22.314 -22.556 1.00 93.12 288 ILE A C 1
ATOM 2325 O O . ILE A 1 288 ? 0.223 -21.193 -22.250 1.00 93.12 288 ILE A O 1
ATOM 2329 N N . ASN A 1 289 ? 0.053 -22.804 -23.772 1.00 92.38 289 ASN A N 1
ATOM 2330 C CA . ASN A 1 289 ? 0.743 -22.059 -24.819 1.00 92.38 289 ASN A CA 1
ATOM 2331 C C . ASN A 1 289 ? -0.183 -20.995 -25.435 1.00 92.38 289 ASN A C 1
ATOM 2333 O O . ASN A 1 289 ? -0.692 -21.133 -26.551 1.00 92.38 289 ASN A O 1
ATOM 2337 N N . TRP A 1 290 ? -0.389 -19.898 -24.707 1.00 93.62 290 TRP A N 1
ATOM 2338 C CA . TRP A 1 290 ? -1.263 -18.796 -25.115 1.00 93.62 290 TRP A CA 1
ATOM 2339 C C . TRP A 1 290 ? -0.853 -18.124 -26.425 1.00 93.62 290 TRP A C 1
ATOM 2341 O O . TRP A 1 290 ? -1.702 -17.545 -27.101 1.00 93.62 290 TRP A O 1
ATOM 2351 N N . SER A 1 291 ? 0.430 -18.181 -26.793 1.00 91.31 291 SER A N 1
ATOM 2352 C CA . SER A 1 291 ? 0.897 -17.698 -28.097 1.00 91.31 291 SER A CA 1
ATOM 2353 C C . SER A 1 291 ? 0.283 -18.539 -29.215 1.00 91.31 291 SER A C 1
ATOM 2355 O O . SER A 1 291 ? -0.397 -18.009 -30.094 1.00 91.31 291 SER A O 1
ATOM 2357 N N . LEU A 1 292 ? 0.412 -19.864 -29.123 1.00 91.69 292 LEU A N 1
ATOM 2358 C CA . LEU A 1 292 ? -0.155 -20.790 -30.097 1.00 91.69 292 LEU A CA 1
ATOM 2359 C C . LEU A 1 292 ? -1.688 -20.731 -30.138 1.00 91.69 292 LEU A C 1
ATOM 2361 O O . LEU A 1 292 ? -2.254 -20.694 -31.226 1.00 91.69 292 LEU A O 1
ATOM 2365 N N . ILE A 1 293 ? -2.366 -20.643 -28.988 1.00 94.69 293 ILE A N 1
ATOM 2366 C CA . ILE A 1 293 ? -3.834 -20.501 -28.921 1.00 94.69 293 ILE A CA 1
ATOM 2367 C C . ILE A 1 293 ? -4.321 -19.316 -29.770 1.00 94.69 293 ILE A C 1
ATOM 2369 O O . ILE A 1 293 ? -5.236 -19.468 -30.581 1.00 94.69 293 ILE A O 1
ATOM 2373 N N . ARG A 1 294 ? -3.676 -18.147 -29.651 1.00 95.50 294 ARG A N 1
ATOM 2374 C CA . ARG A 1 294 ? -4.023 -16.954 -30.447 1.00 95.50 294 ARG A CA 1
ATOM 2375 C C . ARG A 1 294 ? -3.781 -17.175 -31.942 1.00 95.50 294 ARG A C 1
ATOM 2377 O O . ARG A 1 294 ? -4.624 -16.801 -32.757 1.00 95.50 294 ARG A O 1
ATOM 2384 N N . GLN A 1 295 ? -2.673 -17.821 -32.308 1.00 94.19 295 GLN A N 1
ATOM 2385 C CA . GLN A 1 295 ? -2.366 -18.160 -33.705 1.00 94.19 295 GLN A CA 1
ATOM 2386 C C . GLN A 1 295 ? -3.416 -19.107 -34.301 1.00 94.19 295 GLN A C 1
ATOM 2388 O O . GLN A 1 295 ? -3.889 -18.886 -35.416 1.00 94.19 295 GLN A O 1
ATOM 2393 N N . LEU A 1 296 ? -3.830 -20.129 -33.548 1.00 94.12 296 LEU A N 1
ATOM 2394 C CA . LEU A 1 296 ? -4.851 -21.085 -33.974 1.00 94.12 296 LEU A CA 1
ATOM 2395 C C . LEU A 1 296 ? -6.230 -20.431 -34.105 1.00 94.12 296 LEU A C 1
ATOM 2397 O O . LEU A 1 296 ? -6.940 -20.721 -35.067 1.00 94.12 296 LEU A O 1
ATOM 2401 N N . PHE A 1 297 ? -6.603 -19.509 -33.210 1.00 96.12 297 PHE A N 1
ATOM 2402 C CA . PHE A 1 297 ? -7.831 -18.724 -33.376 1.00 96.12 297 PHE A CA 1
ATOM 2403 C C . PHE A 1 297 ? -7.804 -17.901 -34.662 1.00 96.12 297 PHE A C 1
ATOM 2405 O O . PHE A 1 297 ? -8.764 -17.941 -35.430 1.00 96.12 297 PHE A O 1
ATOM 2412 N N . PHE A 1 298 ? -6.699 -17.208 -34.943 1.00 95.50 298 PHE A N 1
ATOM 2413 C CA . PHE A 1 298 ? -6.557 -16.442 -36.180 1.00 95.50 298 PHE A CA 1
ATOM 2414 C C . PHE A 1 298 ? -6.653 -17.332 -37.430 1.00 95.50 298 PHE A C 1
ATOM 2416 O O . PHE A 1 298 ? -7.359 -16.998 -38.381 1.00 95.50 298 PHE A O 1
ATOM 2423 N N . GLN A 1 299 ? -6.008 -18.503 -37.423 1.00 92.94 299 GLN A N 1
ATOM 2424 C CA . GLN A 1 299 ? -6.123 -19.485 -38.507 1.00 92.94 299 GLN A CA 1
ATOM 2425 C C . GLN A 1 299 ? -7.558 -19.996 -38.672 1.00 92.94 299 GLN A C 1
ATOM 2427 O O . GLN A 1 299 ? -8.058 -20.067 -39.792 1.00 92.94 299 GLN A O 1
ATOM 2432 N N . LYS A 1 300 ? -8.247 -20.312 -37.571 1.00 93.75 300 LYS A N 1
ATOM 2433 C CA . LYS A 1 300 ? -9.633 -20.791 -37.609 1.00 93.75 300 LYS A CA 1
ATOM 2434 C C . LYS A 1 300 ? -10.587 -19.732 -38.165 1.00 93.75 300 LYS A C 1
ATOM 2436 O O . LYS A 1 300 ? -11.440 -20.063 -38.984 1.00 93.75 300 LYS A O 1
ATOM 2441 N N . LEU A 1 301 ? -10.420 -18.466 -37.776 1.00 94.56 301 LEU A N 1
ATOM 2442 C CA . LEU A 1 301 ? -11.218 -17.347 -38.291 1.00 94.56 301 LEU A CA 1
ATOM 2443 C C . LEU A 1 301 ? -11.019 -17.149 -39.802 1.00 94.56 301 LEU A C 1
ATOM 2445 O O . LEU A 1 301 ? -12.006 -16.996 -40.524 1.00 94.56 301 LEU A O 1
ATOM 2449 N N . ASN A 1 302 ? -9.774 -17.247 -40.285 1.00 92.38 302 ASN A N 1
ATOM 2450 C CA . ASN A 1 302 ? -9.458 -17.237 -41.718 1.00 92.38 302 ASN A CA 1
ATOM 2451 C C . ASN A 1 302 ? -10.122 -18.404 -42.460 1.00 92.38 302 ASN A C 1
ATOM 2453 O O . ASN A 1 302 ? -10.889 -18.188 -43.395 1.00 92.38 302 ASN A O 1
ATOM 2457 N N . ASN A 1 303 ? -9.876 -19.640 -42.016 1.00 91.69 303 ASN A N 1
ATOM 2458 C CA . ASN A 1 303 ? -10.356 -20.851 -42.691 1.00 91.69 303 ASN A CA 1
ATOM 2459 C C . ASN A 1 303 ? -11.885 -20.930 -42.746 1.00 91.69 303 ASN A C 1
ATOM 2461 O O . ASN A 1 303 ? -12.452 -21.547 -43.643 1.00 91.69 303 ASN A O 1
ATOM 2465 N N . HIS A 1 304 ? -12.561 -20.322 -41.771 1.00 91.62 304 HIS A N 1
ATOM 2466 C CA . HIS A 1 304 ? -14.013 -20.287 -41.701 1.00 91.62 304 HIS A CA 1
ATOM 2467 C C . HIS A 1 304 ? -14.607 -18.993 -42.280 1.00 91.62 304 HIS A C 1
ATOM 2469 O O . HIS A 1 304 ? -15.776 -18.724 -42.029 1.00 91.62 304 HIS A O 1
ATOM 2475 N N . ASN A 1 305 ? -13.879 -18.194 -43.065 1.00 92.31 305 ASN A N 1
ATOM 2476 C CA . ASN A 1 305 ? -14.415 -17.009 -43.757 1.00 92.31 305 ASN A CA 1
ATOM 2477 C C . ASN A 1 305 ? -15.034 -15.944 -42.822 1.00 92.31 305 ASN A C 1
ATOM 2479 O O . ASN A 1 305 ? -15.993 -15.262 -43.201 1.00 92.31 305 ASN A O 1
ATOM 2483 N N . TYR A 1 306 ? -14.522 -15.798 -41.592 1.00 94.44 306 TYR A N 1
ATOM 2484 C CA . TYR A 1 306 ? -14.831 -14.617 -40.766 1.00 94.44 306 TYR A CA 1
ATOM 2485 C C . TYR A 1 306 ? -14.125 -13.372 -41.297 1.00 94.44 306 TYR A C 1
ATOM 2487 O O . TYR A 1 306 ? -14.560 -12.261 -41.001 1.00 94.44 306 TYR A O 1
ATOM 2495 N N . TYR A 1 307 ? -13.084 -13.555 -42.112 1.00 94.94 307 TYR A N 1
ATOM 2496 C CA . TYR A 1 307 ? -12.433 -12.485 -42.849 1.00 94.94 307 TYR A CA 1
ATOM 2497 C C . TYR A 1 307 ? -12.709 -12.634 -44.351 1.00 94.94 307 TYR A C 1
ATOM 2499 O O . TYR A 1 307 ? -12.646 -13.738 -44.890 1.00 94.94 307 TYR A O 1
ATOM 2507 N N . THR A 1 308 ? -13.083 -11.537 -45.010 1.00 91.31 308 THR A N 1
ATOM 2508 C CA . THR A 1 308 ? -13.388 -11.455 -46.453 1.00 91.31 308 THR A CA 1
ATOM 2509 C C . THR A 1 308 ? -12.138 -11.254 -47.305 1.00 91.31 308 THR A C 1
ATOM 2511 O O . THR A 1 308 ? -12.151 -11.567 -48.493 1.00 91.31 308 THR A O 1
ATOM 2514 N N . ALA A 1 309 ? -11.067 -10.736 -46.706 1.00 89.81 309 ALA A N 1
ATOM 2515 C CA . ALA A 1 309 ? -9.763 -10.504 -47.313 1.00 89.81 309 ALA A CA 1
ATOM 2516 C C . ALA A 1 309 ? -8.663 -10.612 -46.242 1.00 89.81 309 ALA A C 1
ATOM 2518 O O . ALA A 1 309 ? -8.961 -10.670 -45.048 1.00 89.81 309 ALA A O 1
ATOM 2519 N N . GLU A 1 310 ? -7.392 -10.630 -46.656 1.00 86.69 310 GLU A N 1
ATOM 2520 C CA . GLU A 1 310 ? -6.270 -10.588 -45.709 1.00 86.69 310 GLU A CA 1
ATOM 2521 C C . GLU A 1 310 ? -6.270 -9.234 -44.965 1.00 86.69 310 GLU A C 1
ATOM 2523 O O . GLU A 1 310 ? -6.260 -8.185 -45.624 1.00 86.69 310 GLU A O 1
ATOM 2528 N N . PRO A 1 311 ? -6.302 -9.232 -43.615 1.00 90.94 311 PRO A N 1
ATOM 2529 C CA . PRO A 1 311 ? -6.315 -7.998 -42.837 1.00 90.94 311 PRO A CA 1
ATOM 2530 C C . PRO A 1 311 ? -5.095 -7.119 -43.114 1.00 90.94 311 PRO A C 1
ATOM 2532 O O . PRO A 1 311 ? -3.966 -7.605 -43.202 1.00 90.94 311 PRO A O 1
ATOM 2535 N N . GLN A 1 312 ? -5.327 -5.814 -43.244 1.00 90.25 312 GLN A N 1
ATOM 2536 C CA . GLN A 1 312 ? -4.283 -4.837 -43.548 1.00 90.25 312 GLN A CA 1
ATOM 2537 C C . GLN A 1 312 ? -3.663 -4.293 -42.262 1.00 90.25 312 GLN A C 1
ATOM 2539 O O . GLN A 1 312 ? -4.369 -3.969 -41.314 1.00 90.25 312 GLN A O 1
ATOM 2544 N N . ILE A 1 313 ? -2.339 -4.150 -42.249 1.00 91.69 313 ILE A N 1
ATOM 2545 C CA . ILE A 1 313 ? -1.603 -3.559 -41.128 1.00 91.69 313 ILE A CA 1
ATOM 2546 C C . ILE A 1 313 ? -1.554 -2.042 -41.336 1.00 91.69 313 ILE A C 1
ATOM 2548 O O . ILE A 1 313 ? -0.876 -1.580 -42.258 1.00 91.69 313 ILE A O 1
ATOM 2552 N N . VAL A 1 314 ? -2.265 -1.271 -40.507 1.00 88.12 314 VAL A N 1
ATOM 2553 C CA . VAL A 1 314 ? -2.363 0.195 -40.674 1.00 88.12 314 VAL A CA 1
ATOM 2554 C C . VAL A 1 314 ? -1.451 0.995 -39.742 1.00 88.12 314 VAL A C 1
ATOM 2556 O O . VAL A 1 314 ? -1.061 2.113 -40.084 1.00 88.12 314 VAL A O 1
ATOM 2559 N N . ASP A 1 315 ? -1.077 0.438 -38.591 1.00 90.56 315 ASP A N 1
ATOM 2560 C CA . ASP A 1 315 ? -0.219 1.089 -37.598 1.00 90.56 315 ASP A CA 1
ATOM 2561 C C . ASP A 1 315 ? 0.718 0.097 -36.882 1.00 90.56 315 ASP A C 1
ATOM 2563 O O . ASP A 1 315 ? 0.737 -1.106 -37.173 1.00 90.56 315 ASP A O 1
ATOM 2567 N N . LEU A 1 316 ? 1.555 0.606 -35.970 1.00 92.88 316 LEU A N 1
ATOM 2568 C CA . LEU A 1 316 ? 2.546 -0.214 -35.272 1.00 92.88 316 LEU A CA 1
ATOM 2569 C C . LEU A 1 316 ? 1.909 -1.150 -34.234 1.00 92.88 316 LEU A C 1
ATOM 2571 O O . LEU A 1 316 ? 2.458 -2.217 -33.955 1.00 92.88 316 LEU A O 1
ATOM 2575 N N . MET A 1 317 ? 0.748 -0.785 -33.682 1.00 92.75 317 MET A N 1
ATOM 2576 C CA . MET A 1 317 ? -0.007 -1.656 -32.781 1.00 92.75 317 MET A CA 1
ATOM 2577 C C . MET A 1 317 ? -0.554 -2.864 -33.535 1.00 92.75 317 MET A C 1
ATOM 2579 O O . MET A 1 317 ? -0.391 -3.992 -33.070 1.00 92.75 317 MET A O 1
ATOM 2583 N N . ASP A 1 318 ? -1.138 -2.663 -34.713 1.00 92.62 318 ASP A N 1
ATOM 2584 C CA . ASP A 1 318 ? -1.584 -3.745 -35.589 1.00 92.62 318 ASP A CA 1
ATOM 2585 C C . ASP A 1 318 ? -0.420 -4.633 -36.012 1.00 92.62 318 ASP A C 1
ATOM 2587 O O . ASP A 1 318 ? -0.555 -5.855 -36.002 1.00 92.62 318 ASP A O 1
ATOM 2591 N N . TYR A 1 319 ? 0.755 -4.058 -36.287 1.00 94.81 319 TYR A N 1
ATOM 2592 C CA . TYR A 1 319 ? 1.961 -4.846 -36.548 1.00 94.81 319 TYR A CA 1
ATOM 2593 C C . TYR A 1 319 ? 2.382 -5.688 -35.329 1.00 94.81 319 TYR A C 1
ATOM 2595 O O . TYR A 1 319 ? 2.799 -6.842 -35.480 1.00 94.81 319 TYR A O 1
ATOM 2603 N N . ALA A 1 320 ? 2.243 -5.158 -34.109 1.00 95.00 320 ALA A N 1
ATOM 2604 C CA . ALA A 1 320 ? 2.503 -5.895 -32.872 1.00 95.00 320 ALA A CA 1
ATOM 2605 C C . ALA A 1 320 ? 1.567 -7.106 -32.708 1.00 95.00 320 ALA A C 1
ATOM 2607 O O . ALA A 1 320 ? 2.035 -8.210 -32.420 1.00 95.00 320 ALA A O 1
ATOM 2608 N N . TYR A 1 321 ? 0.265 -6.939 -32.962 1.00 94.94 321 TYR A N 1
ATOM 2609 C CA . TYR A 1 321 ? -0.671 -8.068 -32.985 1.00 94.94 321 TYR A CA 1
ATOM 2610 C C . TYR A 1 321 ? -0.352 -9.036 -34.133 1.00 94.94 321 TYR A C 1
ATOM 2612 O O . TYR A 1 321 ? -0.263 -10.245 -33.918 1.00 94.94 321 TYR A O 1
ATOM 2620 N N . TYR A 1 322 ? -0.129 -8.521 -35.343 1.00 94.19 322 TYR A N 1
ATOM 2621 C CA . TYR A 1 322 ? 0.147 -9.312 -36.540 1.00 94.19 322 TYR A CA 1
ATOM 2622 C C . TYR A 1 322 ? 1.361 -10.221 -36.363 1.00 94.19 322 TYR A C 1
ATOM 2624 O O . TYR A 1 322 ? 1.267 -11.419 -36.622 1.00 94.19 322 TYR A O 1
ATOM 2632 N N . GLN A 1 323 ? 2.489 -9.701 -35.874 1.00 94.00 323 GLN A N 1
ATOM 2633 C CA . GLN A 1 323 ? 3.690 -10.521 -35.708 1.00 94.00 323 GLN A CA 1
ATOM 2634 C C . GLN A 1 323 ? 3.518 -11.608 -34.640 1.00 94.00 323 GLN A C 1
ATOM 2636 O O . GLN A 1 323 ? 4.147 -12.659 -34.730 1.00 94.00 323 GLN A O 1
ATOM 2641 N N . ALA A 1 324 ? 2.683 -11.368 -33.625 1.00 93.25 324 ALA A N 1
ATOM 2642 C CA . ALA A 1 324 ? 2.389 -12.361 -32.599 1.00 93.25 324 ALA A CA 1
ATOM 2643 C C . ALA A 1 324 ? 1.508 -13.496 -33.158 1.00 93.25 324 ALA A C 1
ATOM 2645 O O . ALA A 1 324 ? 1.658 -14.653 -32.757 1.00 93.25 324 ALA A O 1
ATOM 2646 N N . LEU A 1 325 ? 0.631 -13.179 -34.117 1.00 94.12 325 LEU A N 1
ATOM 2647 C CA . LEU A 1 325 ? -0.257 -14.134 -34.789 1.00 94.12 325 LEU A CA 1
ATOM 2648 C C . LEU A 1 325 ? 0.405 -14.866 -35.963 1.00 94.12 325 LEU A C 1
ATOM 2650 O O . LEU A 1 325 ? 0.105 -16.032 -36.215 1.00 94.12 325 LEU A O 1
ATOM 2654 N N . ILE A 1 326 ? 1.288 -14.198 -36.705 1.00 92.00 326 ILE A N 1
ATOM 2655 C CA . ILE A 1 326 ? 1.933 -14.744 -37.904 1.00 92.00 326 ILE A CA 1
ATOM 2656 C C . ILE A 1 326 ? 3.428 -14.385 -37.930 1.00 92.00 326 ILE A C 1
ATOM 2658 O O . ILE A 1 326 ? 3.903 -13.712 -38.850 1.00 92.00 326 ILE A O 1
ATOM 2662 N N . PRO A 1 327 ? 4.228 -14.880 -36.968 1.00 86.69 327 PRO A N 1
ATOM 2663 C CA . PRO A 1 327 ? 5.632 -14.482 -36.834 1.00 86.69 327 PRO A CA 1
ATOM 2664 C C . PRO A 1 327 ? 6.469 -14.776 -38.084 1.00 86.69 327 PRO A C 1
ATOM 2666 O O . PRO A 1 327 ? 7.401 -14.043 -38.389 1.00 86.69 327 PRO A O 1
ATOM 2669 N N . LYS A 1 328 ? 6.118 -15.818 -38.852 1.00 87.12 328 LYS A N 1
ATOM 2670 C CA . LYS A 1 328 ? 6.833 -16.203 -40.082 1.00 87.12 328 LYS A CA 1
ATOM 2671 C C . LYS A 1 328 ? 6.631 -15.238 -41.256 1.00 87.12 328 LYS A C 1
ATOM 2673 O O . LYS A 1 328 ? 7.462 -15.231 -42.155 1.00 87.12 328 LYS A O 1
ATOM 2678 N N . LYS A 1 329 ? 5.531 -14.476 -41.277 1.00 87.00 329 LYS A N 1
ATOM 2679 C CA . LYS A 1 329 ? 5.237 -13.487 -42.330 1.00 87.00 329 LYS A CA 1
ATOM 2680 C C . LYS A 1 329 ? 5.541 -12.045 -41.891 1.00 87.00 329 LYS A C 1
ATOM 2682 O O . LYS A 1 329 ? 5.360 -11.123 -42.681 1.00 87.00 329 LYS A O 1
ATOM 2687 N N . ALA A 1 330 ? 5.953 -11.828 -40.643 1.00 88.06 330 ALA A N 1
ATOM 2688 C CA . ALA A 1 330 ? 6.317 -10.507 -40.145 1.00 88.06 330 ALA A CA 1
ATOM 2689 C C . ALA A 1 330 ? 7.693 -10.097 -40.678 1.00 88.06 330 ALA A C 1
ATOM 2691 O O . ALA A 1 330 ? 8.686 -10.786 -40.445 1.00 88.06 330 ALA A O 1
ATOM 2692 N N . THR A 1 331 ? 7.748 -8.982 -41.411 1.00 88.56 331 THR A N 1
ATOM 2693 C CA . THR A 1 331 ? 8.982 -8.465 -42.010 1.00 88.56 331 THR A CA 1
ATOM 2694 C C . THR A 1 331 ? 9.372 -7.127 -41.400 1.00 88.56 331 THR A C 1
ATOM 2696 O O . THR A 1 331 ? 8.538 -6.238 -41.213 1.00 88.56 331 THR A O 1
ATOM 2699 N N . ILE A 1 332 ? 10.676 -6.956 -41.171 1.00 87.31 332 ILE A N 1
ATOM 2700 C CA . ILE A 1 332 ? 11.251 -5.694 -40.692 1.00 87.31 332 ILE A CA 1
ATOM 2701 C C . ILE A 1 332 ? 10.990 -4.529 -41.659 1.00 87.31 332 ILE A C 1
ATOM 2703 O O . ILE A 1 332 ? 10.914 -3.382 -41.235 1.00 87.31 332 ILE A O 1
ATOM 2707 N N . GLU A 1 333 ? 10.799 -4.801 -42.953 1.00 90.81 333 GLU A N 1
ATOM 2708 C CA . GLU A 1 333 ? 10.459 -3.788 -43.961 1.00 90.81 333 GLU A CA 1
ATOM 2709 C C . GLU A 1 333 ? 9.100 -3.132 -43.684 1.00 90.81 333 GLU A C 1
ATOM 2711 O O . GLU A 1 333 ? 8.976 -1.908 -43.761 1.00 90.81 333 GLU A O 1
ATOM 2716 N N . THR A 1 334 ? 8.094 -3.929 -43.305 1.00 90.81 334 THR A N 1
ATOM 2717 C CA . THR A 1 334 ? 6.753 -3.425 -42.970 1.00 90.81 334 THR A CA 1
ATOM 2718 C C . THR A 1 334 ? 6.804 -2.570 -41.707 1.00 90.81 334 THR A C 1
ATOM 2720 O O . THR A 1 334 ? 6.313 -1.443 -41.703 1.00 90.81 334 THR A O 1
ATOM 2723 N N . GLU A 1 335 ? 7.471 -3.067 -40.663 1.00 93.50 335 GLU A N 1
ATOM 2724 C CA . GLU A 1 335 ? 7.731 -2.323 -39.423 1.00 93.50 335 GLU A CA 1
ATOM 2725 C C . GLU A 1 335 ? 8.445 -0.992 -39.695 1.00 93.50 335 GLU A C 1
ATOM 2727 O O . GLU A 1 335 ? 8.001 0.069 -39.251 1.00 93.50 335 GLU A O 1
ATOM 2732 N N . THR A 1 336 ? 9.522 -1.036 -40.486 1.00 94.06 336 THR A N 1
ATOM 2733 C CA . THR A 1 336 ? 10.318 0.139 -40.855 1.00 94.06 336 THR A CA 1
ATOM 2734 C C . THR A 1 336 ? 9.453 1.174 -41.562 1.00 94.06 336 THR A C 1
ATOM 2736 O O . THR A 1 336 ? 9.545 2.358 -41.240 1.00 94.06 336 THR A O 1
ATOM 2739 N N . LYS A 1 337 ? 8.593 0.748 -42.495 1.00 93.94 337 LYS A N 1
ATOM 2740 C CA . LYS A 1 337 ? 7.686 1.638 -43.230 1.00 93.94 337 LYS A CA 1
ATOM 2741 C C . LYS A 1 337 ? 6.685 2.327 -42.301 1.00 93.94 337 LYS A C 1
ATOM 2743 O O . LYS A 1 337 ? 6.486 3.531 -42.426 1.00 93.94 337 LYS A O 1
ATOM 2748 N N . LEU A 1 338 ? 6.095 1.601 -41.350 1.00 94.25 338 LEU A N 1
ATOM 2749 C CA . LEU A 1 338 ? 5.136 2.161 -40.387 1.00 94.25 338 LEU A CA 1
ATOM 2750 C C . LEU A 1 338 ? 5.790 3.218 -39.491 1.00 94.25 338 LEU A C 1
ATOM 2752 O O . LEU A 1 338 ? 5.263 4.324 -39.356 1.00 94.25 338 LEU A O 1
ATOM 2756 N N . ILE A 1 339 ? 6.973 2.916 -38.946 1.00 93.81 339 ILE A N 1
ATOM 2757 C CA . ILE A 1 339 ? 7.746 3.869 -38.137 1.00 93.81 339 ILE A CA 1
ATOM 2758 C C . ILE A 1 339 ? 8.148 5.081 -38.989 1.00 93.81 339 ILE A C 1
ATOM 2760 O O . ILE A 1 339 ? 7.984 6.221 -38.557 1.00 93.81 339 ILE A O 1
ATOM 2764 N N . HIS A 1 340 ? 8.650 4.851 -40.206 1.00 92.88 340 HIS A N 1
ATOM 2765 C CA . HIS A 1 340 ? 9.079 5.916 -41.112 1.00 92.88 340 HIS A CA 1
ATOM 2766 C C . HIS A 1 340 ? 7.940 6.877 -41.453 1.00 92.88 340 HIS A C 1
ATOM 2768 O O . HIS A 1 340 ? 8.140 8.083 -41.360 1.00 92.88 340 HIS A O 1
ATOM 2774 N N . ASN A 1 341 ? 6.749 6.366 -41.774 1.00 91.62 341 ASN A N 1
ATOM 2775 C CA . ASN A 1 341 ? 5.588 7.197 -42.092 1.00 91.62 341 ASN A CA 1
ATOM 2776 C C . ASN A 1 341 ? 5.220 8.119 -40.919 1.00 91.62 341 ASN A C 1
ATOM 2778 O O . ASN A 1 341 ? 5.085 9.323 -41.108 1.00 91.62 341 ASN A O 1
ATOM 2782 N N . LYS A 1 342 ? 5.153 7.595 -39.684 1.00 91.75 342 LYS A N 1
ATOM 2783 C CA . LYS A 1 342 ? 4.851 8.426 -38.500 1.00 91.75 342 LYS A CA 1
ATOM 2784 C C . LYS A 1 342 ? 5.912 9.499 -38.250 1.00 91.75 342 LYS A C 1
ATOM 2786 O O . LYS A 1 342 ? 5.568 10.604 -37.836 1.00 91.75 342 LYS A O 1
ATOM 2791 N N . LEU A 1 343 ? 7.186 9.175 -38.484 1.00 91.31 343 LEU A N 1
ATOM 2792 C CA . LEU A 1 343 ? 8.291 10.129 -38.360 1.00 91.31 343 LEU A CA 1
ATOM 2793 C C . LEU A 1 343 ? 8.233 11.211 -39.448 1.00 91.31 343 LEU A C 1
ATOM 2795 O O . LEU A 1 343 ? 8.409 12.386 -39.134 1.00 91.31 343 LEU A O 1
ATOM 2799 N N . TYR A 1 344 ? 7.977 10.825 -40.701 1.00 90.50 344 TYR A N 1
ATOM 2800 C CA . TYR A 1 344 ? 7.881 11.734 -41.846 1.00 90.50 344 TYR A CA 1
ATOM 2801 C C . TYR A 1 344 ? 6.704 12.705 -41.700 1.00 90.50 344 TYR A C 1
ATOM 2803 O O . TYR A 1 344 ? 6.883 13.913 -41.847 1.00 90.50 344 TYR A O 1
ATOM 2811 N N . ASP A 1 345 ? 5.540 12.195 -41.293 1.00 89.50 345 ASP A N 1
ATOM 2812 C CA . ASP A 1 345 ? 4.330 12.990 -41.052 1.00 89.50 345 ASP A CA 1
ATOM 2813 C C . ASP A 1 345 ? 4.394 13.812 -39.748 1.00 89.50 345 ASP A C 1
ATOM 2815 O O . ASP A 1 345 ? 3.441 14.507 -39.404 1.00 89.50 345 ASP A O 1
ATOM 2819 N N . GLN A 1 346 ? 5.494 13.719 -38.988 1.00 87.12 346 GLN A N 1
ATOM 2820 C CA . GLN A 1 346 ? 5.685 14.361 -37.678 1.00 87.12 346 GLN A CA 1
ATOM 2821 C C . GLN A 1 346 ? 4.604 14.008 -36.637 1.00 87.12 346 GLN A C 1
ATOM 2823 O O . GLN A 1 346 ? 4.368 14.743 -35.674 1.00 87.12 346 GLN A O 1
ATOM 2828 N N . ASN A 1 347 ? 3.985 12.833 -36.768 1.00 90.12 347 ASN A N 1
ATOM 2829 C CA . ASN A 1 347 ? 2.938 12.325 -35.878 1.00 90.12 347 ASN A CA 1
ATOM 2830 C C . ASN A 1 347 ? 3.524 11.690 -34.600 1.00 90.12 347 ASN A C 1
ATOM 2832 O O . ASN A 1 347 ? 3.183 10.568 -34.217 1.00 90.12 347 ASN A O 1
ATOM 2836 N N . PHE A 1 348 ? 4.415 12.415 -33.916 1.00 90.00 348 PHE A N 1
ATOM 2837 C CA . PHE A 1 348 ? 5.173 11.915 -32.762 1.00 90.00 348 PHE A CA 1
ATOM 2838 C C . PHE A 1 348 ? 4.290 11.519 -31.576 1.00 90.00 348 PHE A C 1
ATOM 2840 O O . PHE A 1 348 ? 4.590 10.541 -30.902 1.00 90.00 348 PHE A O 1
ATOM 2847 N N . ILE A 1 349 ? 3.201 12.253 -31.317 1.00 88.94 349 ILE A N 1
ATOM 2848 C CA . ILE A 1 349 ? 2.274 11.954 -30.210 1.00 88.94 349 ILE A CA 1
ATOM 2849 C C . ILE A 1 349 ? 1.689 10.553 -30.358 1.00 88.94 349 ILE A C 1
ATOM 2851 O O . ILE A 1 349 ? 1.777 9.760 -29.424 1.00 88.94 349 ILE A O 1
ATOM 2855 N N . LEU A 1 350 ? 1.174 10.248 -31.548 1.00 89.69 350 LEU A N 1
ATOM 2856 C CA . LEU A 1 350 ? 0.584 8.953 -31.852 1.00 89.69 350 LEU A CA 1
ATOM 2857 C C . LEU A 1 350 ? 1.637 7.840 -31.797 1.00 89.69 350 LEU A C 1
ATOM 2859 O O . LEU A 1 350 ? 1.387 6.798 -31.201 1.00 89.69 350 LEU A O 1
ATOM 2863 N N . LEU A 1 351 ? 2.844 8.093 -32.319 1.00 92.62 351 LEU A N 1
ATOM 2864 C CA . LEU A 1 351 ? 3.958 7.150 -32.198 1.00 92.62 351 LEU A CA 1
ATOM 2865 C C . LEU A 1 351 ? 4.309 6.868 -30.727 1.00 92.62 351 LEU A C 1
ATOM 2867 O O . LEU A 1 351 ? 4.518 5.714 -30.372 1.00 92.62 351 LEU A O 1
ATOM 2871 N N . PHE A 1 352 ? 4.345 7.875 -29.847 1.00 92.44 352 PHE A N 1
ATOM 2872 C CA . PHE A 1 352 ? 4.575 7.643 -28.415 1.00 92.44 352 PHE A CA 1
ATOM 2873 C C . PHE A 1 352 ? 3.479 6.794 -27.780 1.00 92.44 352 PHE A C 1
ATOM 2875 O O . PHE A 1 352 ? 3.796 5.906 -26.991 1.00 92.44 352 PHE A O 1
ATOM 2882 N N . ASP A 1 353 ? 2.214 7.064 -28.096 1.00 90.94 353 ASP A N 1
ATOM 2883 C CA . ASP A 1 353 ? 1.088 6.322 -27.528 1.00 90.94 353 ASP A CA 1
ATOM 2884 C C . ASP A 1 353 ? 1.109 4.852 -27.985 1.00 90.94 353 ASP A C 1
ATOM 2886 O O . ASP A 1 353 ? 0.940 3.952 -27.159 1.00 90.94 353 ASP A O 1
ATOM 2890 N N . GLU A 1 354 ? 1.435 4.601 -29.259 1.00 93.19 354 GLU A N 1
ATOM 2891 C CA . GLU A 1 354 ? 1.671 3.256 -29.798 1.00 93.19 354 GLU A CA 1
ATOM 2892 C C . GLU A 1 354 ? 2.862 2.576 -29.096 1.00 93.19 354 GLU A C 1
ATOM 2894 O O . GLU A 1 354 ? 2.711 1.479 -28.566 1.00 93.19 354 GLU A O 1
ATOM 2899 N N . LEU A 1 355 ? 4.030 3.226 -29.002 1.00 93.56 355 LEU A N 1
ATOM 2900 C CA . LEU A 1 355 ? 5.225 2.647 -28.368 1.00 93.56 355 LEU A CA 1
ATOM 2901 C C . LEU A 1 355 ? 5.018 2.331 -26.877 1.00 93.56 355 LEU A C 1
ATOM 2903 O O . LEU A 1 355 ? 5.446 1.274 -26.414 1.00 93.56 355 LEU A O 1
ATOM 2907 N N . ILE A 1 356 ? 4.349 3.215 -26.129 1.00 92.44 356 ILE A N 1
ATOM 2908 C CA . ILE A 1 356 ? 3.997 2.981 -24.719 1.00 92.44 356 ILE A CA 1
ATOM 2909 C C . ILE A 1 356 ? 3.032 1.796 -24.616 1.00 92.44 356 ILE A C 1
ATOM 2911 O O . ILE A 1 356 ? 3.225 0.916 -23.781 1.00 92.44 356 ILE A O 1
ATOM 2915 N N . SER A 1 357 ? 2.020 1.724 -25.487 1.00 91.62 357 SER A N 1
ATOM 2916 C CA . SER A 1 357 ? 1.081 0.601 -25.473 1.00 91.62 357 SER A CA 1
ATOM 2917 C C . SER A 1 357 ? 1.754 -0.726 -25.847 1.00 91.62 357 SER A C 1
ATOM 2919 O O . SER A 1 357 ? 1.423 -1.752 -25.252 1.00 91.62 357 SER A O 1
ATOM 2921 N N . ILE A 1 358 ? 2.722 -0.715 -26.769 1.00 94.44 358 ILE A N 1
ATOM 2922 C CA . ILE A 1 358 ? 3.532 -1.888 -27.129 1.00 94.44 358 ILE A CA 1
ATOM 2923 C C . ILE A 1 358 ? 4.399 -2.332 -25.955 1.00 94.44 358 ILE A C 1
ATOM 2925 O O . ILE A 1 358 ? 4.457 -3.530 -25.682 1.00 94.44 358 ILE A O 1
ATOM 2929 N N . GLN A 1 359 ? 5.045 -1.396 -25.251 1.00 92.56 359 GLN A N 1
ATOM 2930 C CA . GLN A 1 359 ? 5.835 -1.708 -24.058 1.00 92.56 359 GLN A CA 1
ATOM 2931 C C . GLN A 1 359 ? 5.001 -2.475 -23.024 1.00 92.56 359 GLN A C 1
ATOM 2933 O O . GLN A 1 359 ? 5.476 -3.473 -22.482 1.00 92.56 359 GLN A O 1
ATOM 2938 N N . ASP A 1 360 ? 3.765 -2.030 -22.790 1.00 89.44 360 ASP A N 1
ATOM 2939 C CA . ASP A 1 360 ? 2.876 -2.619 -21.787 1.00 89.44 360 ASP A CA 1
ATOM 2940 C C . ASP A 1 360 ? 2.269 -3.961 -22.249 1.00 89.44 360 ASP A C 1
ATOM 2942 O O . ASP A 1 360 ? 2.156 -4.893 -21.453 1.00 89.44 360 ASP A O 1
ATOM 2946 N N . LYS A 1 361 ? 1.874 -4.085 -23.527 1.00 90.00 361 LYS A N 1
ATOM 2947 C CA . LYS A 1 361 ? 1.121 -5.252 -24.042 1.00 90.00 361 LYS A CA 1
ATOM 2948 C C . LYS A 1 361 ? 1.976 -6.337 -24.696 1.00 90.00 361 LYS A C 1
ATOM 2950 O O . LYS A 1 361 ? 1.564 -7.494 -24.726 1.00 90.00 361 LYS A O 1
ATOM 2955 N N . PHE A 1 362 ? 3.141 -5.988 -25.237 1.00 92.81 362 PHE A N 1
ATOM 2956 C CA . PHE A 1 362 ? 3.985 -6.890 -26.024 1.00 92.81 362 PHE A CA 1
ATOM 2957 C C . PHE A 1 362 ? 5.460 -6.796 -25.600 1.00 92.81 362 PHE A C 1
ATOM 2959 O O . PHE A 1 362 ? 6.307 -6.382 -26.394 1.00 92.81 362 PHE A O 1
ATOM 2966 N N . PRO A 1 363 ? 5.814 -7.216 -24.371 1.00 90.25 363 PRO A N 1
ATOM 2967 C CA . PRO A 1 363 ? 7.155 -7.020 -23.815 1.00 90.25 363 PRO A CA 1
ATOM 2968 C C . PRO A 1 363 ? 8.271 -7.691 -24.632 1.00 90.25 363 PRO A C 1
ATOM 2970 O O . PRO A 1 363 ? 9.372 -7.149 -24.735 1.00 90.25 363 PRO A O 1
ATOM 2973 N N . ASP A 1 364 ? 8.013 -8.843 -25.257 1.00 89.25 364 ASP A N 1
ATOM 2974 C CA . ASP A 1 364 ? 9.020 -9.519 -26.088 1.00 89.25 364 ASP A CA 1
ATOM 2975 C C . ASP A 1 364 ? 9.227 -8.849 -27.442 1.00 89.25 364 ASP A C 1
ATOM 2977 O O . ASP A 1 364 ? 10.352 -8.796 -27.944 1.00 89.25 364 ASP A O 1
ATOM 2981 N N . TYR A 1 365 ? 8.161 -8.296 -28.021 1.00 92.69 365 TYR A N 1
ATOM 2982 C CA . TYR A 1 365 ? 8.291 -7.472 -29.213 1.00 92.69 365 TYR A CA 1
ATOM 2983 C C . TYR A 1 365 ? 8.991 -6.152 -28.884 1.00 92.69 365 TYR A C 1
ATOM 2985 O O . TYR A 1 365 ? 9.924 -5.763 -29.583 1.00 92.69 365 TYR A O 1
ATOM 2993 N N . TRP A 1 366 ? 8.619 -5.514 -27.774 1.00 93.56 366 TRP A N 1
ATOM 2994 C CA . TRP A 1 366 ? 9.246 -4.292 -27.285 1.00 93.56 366 TRP A CA 1
ATOM 2995 C C . TRP A 1 366 ? 10.773 -4.421 -27.201 1.00 93.56 366 TRP A C 1
ATOM 2997 O O . TRP A 1 366 ? 11.478 -3.563 -27.725 1.00 93.56 366 TRP A O 1
ATOM 3007 N N . LYS A 1 367 ? 11.302 -5.532 -26.660 1.00 90.94 367 LYS A N 1
ATOM 3008 C CA . LYS A 1 367 ? 12.756 -5.811 -26.623 1.00 90.94 367 LYS A CA 1
ATOM 3009 C C . LYS A 1 367 ? 13.427 -5.748 -28.000 1.00 90.94 367 LYS A C 1
ATOM 3011 O O . LYS A 1 367 ? 14.580 -5.336 -28.086 1.00 90.94 367 LYS A O 1
ATOM 3016 N N . LYS A 1 368 ? 12.734 -6.153 -29.068 1.00 91.12 368 LYS A N 1
ATOM 3017 C CA . LYS A 1 368 ? 13.234 -6.040 -30.449 1.00 91.12 368 LYS A CA 1
ATOM 3018 C C . LYS A 1 368 ? 13.071 -4.612 -30.966 1.00 91.12 368 LYS A C 1
ATOM 3020 O O . LYS A 1 368 ? 14.026 -4.035 -31.480 1.00 91.12 368 LYS A O 1
ATOM 3025 N N . LEU A 1 369 ? 11.896 -4.021 -30.763 1.00 92.31 369 LEU A N 1
ATOM 3026 C CA . LEU A 1 369 ? 11.533 -2.697 -31.264 1.00 92.31 369 LEU A CA 1
ATOM 3027 C C . LEU A 1 369 ? 12.450 -1.583 -30.739 1.00 92.31 369 LEU A C 1
ATOM 3029 O O . LEU A 1 369 ? 12.844 -0.702 -31.500 1.00 92.31 369 LEU A O 1
ATOM 3033 N N . ILE A 1 370 ? 12.873 -1.641 -29.473 1.00 91.19 370 ILE A N 1
ATOM 3034 C CA . ILE A 1 370 ? 13.804 -0.647 -28.906 1.00 91.19 370 ILE A CA 1
ATOM 3035 C C . ILE A 1 370 ? 15.192 -0.667 -29.546 1.00 91.19 370 ILE A C 1
ATOM 3037 O O . ILE A 1 370 ? 15.941 0.296 -29.392 1.00 91.19 370 ILE A O 1
ATOM 3041 N N . THR A 1 371 ? 15.538 -1.746 -30.251 1.00 90.88 371 THR A N 1
ATOM 3042 C CA . THR A 1 371 ? 16.797 -1.866 -30.997 1.00 90.88 371 THR A CA 1
ATOM 3043 C C . THR A 1 371 ? 16.661 -1.422 -32.458 1.00 90.88 371 THR A C 1
ATOM 3045 O O . THR A 1 371 ? 17.641 -1.426 -33.202 1.00 90.88 371 THR A O 1
ATOM 3048 N N . HIS A 1 372 ? 15.459 -1.013 -32.885 1.00 93.38 372 HIS A N 1
ATOM 3049 C CA . HIS A 1 372 ? 15.183 -0.653 -34.269 1.00 93.38 372 HIS A CA 1
ATOM 3050 C C . HIS A 1 372 ? 15.949 0.624 -34.686 1.00 93.38 372 HIS A C 1
ATOM 3052 O O . HIS A 1 372 ? 15.812 1.664 -34.029 1.00 93.38 372 HIS A O 1
ATOM 3058 N N . PRO A 1 373 ? 16.701 0.622 -35.809 1.00 92.19 373 PRO A N 1
ATOM 3059 C CA . PRO A 1 373 ? 17.577 1.737 -36.183 1.00 92.19 373 PRO A CA 1
ATOM 3060 C C . PRO A 1 373 ? 16.877 3.094 -36.315 1.00 92.19 373 PRO A C 1
ATOM 3062 O O . PRO A 1 373 ? 17.459 4.112 -35.948 1.00 92.19 373 PRO A O 1
ATOM 3065 N N . LEU A 1 374 ? 15.638 3.131 -36.825 1.00 92.81 374 LEU A N 1
ATOM 3066 C CA . LEU A 1 374 ? 14.876 4.384 -36.938 1.00 92.81 374 LEU A CA 1
ATOM 3067 C C . LEU A 1 374 ? 14.484 4.970 -35.579 1.00 92.81 374 LEU A C 1
ATOM 3069 O O . LEU A 1 374 ? 14.477 6.190 -35.443 1.00 92.81 374 LEU A O 1
ATOM 3073 N N . ILE A 1 375 ? 14.192 4.127 -34.585 1.00 92.56 375 ILE A N 1
ATOM 3074 C CA . ILE A 1 375 ? 13.853 4.581 -33.232 1.00 92.56 375 ILE A CA 1
ATOM 3075 C C . ILE A 1 375 ? 15.100 5.175 -32.579 1.00 92.56 375 ILE A C 1
ATOM 3077 O O . ILE A 1 375 ? 15.067 6.316 -32.127 1.00 92.56 375 ILE A O 1
ATOM 3081 N N . ILE A 1 376 ? 16.224 4.451 -32.628 1.00 91.75 376 ILE A N 1
ATOM 3082 C CA . ILE A 1 376 ? 17.503 4.893 -32.051 1.00 91.75 376 ILE A CA 1
ATOM 3083 C C . ILE A 1 376 ? 17.971 6.212 -32.682 1.00 91.75 376 ILE A C 1
ATOM 3085 O O . ILE A 1 376 ? 18.315 7.149 -31.964 1.00 91.75 376 ILE A O 1
ATOM 3089 N N . LYS A 1 377 ? 17.949 6.317 -34.020 1.00 91.56 377 LYS A N 1
ATOM 3090 C CA . LYS A 1 377 ? 18.395 7.521 -34.748 1.00 91.56 377 LYS A CA 1
ATOM 3091 C C . LYS A 1 377 ? 17.5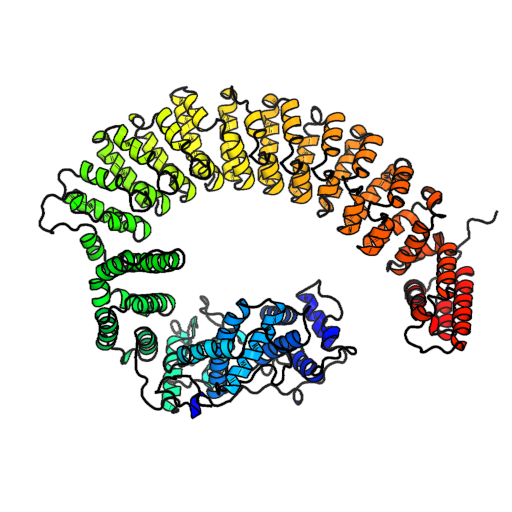52 8.769 -34.464 1.00 91.56 377 LYS A C 1
ATOM 3093 O O . LYS A 1 377 ? 18.031 9.867 -34.715 1.00 91.56 377 LYS A O 1
ATOM 3098 N N . ASN A 1 378 ? 16.320 8.618 -33.973 1.00 92.38 378 ASN A N 1
ATOM 3099 C CA . ASN A 1 378 ? 15.397 9.730 -33.726 1.00 92.38 378 ASN A CA 1
ATOM 3100 C C . ASN A 1 378 ? 15.212 10.065 -32.237 1.00 92.38 378 ASN A C 1
ATOM 3102 O O . ASN A 1 378 ? 14.361 10.890 -31.910 1.00 92.38 378 ASN A O 1
ATOM 3106 N N . LEU A 1 379 ? 16.008 9.487 -31.328 1.00 91.94 379 LEU A N 1
ATOM 3107 C CA . LEU A 1 379 ? 15.905 9.780 -29.890 1.00 91.94 379 LEU A CA 1
ATOM 3108 C C . LEU A 1 379 ? 16.101 11.271 -29.567 1.00 91.94 379 LEU A C 1
ATOM 3110 O O . LEU A 1 379 ? 15.362 11.821 -28.752 1.00 91.94 379 LEU A O 1
ATOM 3114 N N . ASP A 1 380 ? 17.026 11.954 -30.244 1.00 89.62 380 ASP A N 1
ATOM 3115 C CA . ASP A 1 380 ? 17.210 13.402 -30.071 1.00 89.62 380 ASP A CA 1
ATOM 3116 C C . ASP A 1 380 ? 16.009 14.198 -30.589 1.00 89.62 380 ASP A C 1
ATOM 3118 O O . ASP A 1 380 ? 15.548 15.137 -29.936 1.00 89.62 380 ASP A O 1
ATOM 3122 N N . THR A 1 381 ? 15.437 13.785 -31.724 1.00 91.75 381 THR A N 1
ATOM 3123 C CA . THR A 1 381 ? 14.198 14.358 -32.268 1.00 91.75 381 THR A CA 1
ATOM 3124 C C . THR A 1 381 ? 13.054 14.227 -31.264 1.00 91.75 381 THR A C 1
ATOM 3126 O O . THR A 1 381 ? 12.311 15.184 -31.048 1.00 91.75 381 THR A O 1
ATOM 3129 N N . PHE A 1 382 ? 12.943 13.079 -30.590 1.00 93.31 382 PHE A N 1
ATOM 3130 C CA . PHE A 1 382 ? 11.940 12.829 -29.554 1.00 93.31 382 PHE A CA 1
ATOM 3131 C C . PHE A 1 382 ? 12.106 13.760 -28.352 1.00 93.31 382 PHE A C 1
ATOM 3133 O O . PHE A 1 382 ? 11.125 14.362 -27.906 1.00 93.31 382 PHE A O 1
ATOM 3140 N N . PHE A 1 383 ? 13.333 13.941 -27.853 1.00 90.56 383 PHE A N 1
ATOM 3141 C CA . PHE A 1 383 ? 13.594 14.907 -26.784 1.00 90.56 383 PHE A CA 1
ATOM 3142 C C . PHE A 1 383 ? 13.252 16.336 -27.212 1.00 90.56 383 PHE A C 1
ATOM 3144 O O . PHE A 1 383 ? 12.537 17.027 -26.485 1.00 90.56 383 PHE A O 1
ATOM 3151 N N . ASN A 1 384 ? 13.707 16.765 -28.391 1.00 90.69 384 ASN A N 1
ATOM 3152 C CA . ASN A 1 384 ? 13.465 18.114 -28.906 1.00 90.69 384 ASN A CA 1
ATOM 3153 C C . ASN A 1 384 ? 11.969 18.398 -29.069 1.00 90.69 384 ASN A C 1
ATOM 3155 O O . ASN A 1 384 ? 11.489 19.436 -28.612 1.00 90.69 384 ASN A O 1
ATOM 3159 N N . PHE A 1 385 ? 11.222 17.448 -29.637 1.00 91.50 385 PHE A N 1
ATOM 3160 C CA . PHE A 1 385 ? 9.775 17.550 -29.783 1.00 91.50 385 PHE A CA 1
ATOM 3161 C C . PHE A 1 385 ? 9.079 17.724 -28.429 1.00 91.50 385 PHE A C 1
ATOM 3163 O O . PHE A 1 385 ? 8.283 18.647 -28.271 1.00 91.50 385 PHE A O 1
ATOM 3170 N N . LEU A 1 386 ? 9.393 16.877 -27.440 1.00 90.12 386 LEU A N 1
ATOM 3171 C CA . LEU A 1 386 ? 8.754 16.908 -26.117 1.00 90.12 386 LEU A CA 1
ATOM 3172 C C . LEU A 1 386 ? 9.131 18.147 -25.296 1.00 90.12 386 LEU A C 1
ATOM 3174 O O . LEU A 1 386 ? 8.309 18.643 -24.525 1.00 90.12 386 LEU A O 1
ATOM 3178 N N . ILE A 1 387 ? 10.361 18.647 -25.437 1.00 86.00 387 ILE A N 1
ATOM 3179 C CA . ILE A 1 387 ? 10.821 19.866 -24.757 1.00 86.00 387 ILE A CA 1
ATOM 3180 C C . ILE A 1 387 ? 10.154 21.110 -25.354 1.00 86.00 387 ILE A C 1
ATOM 3182 O O . ILE A 1 387 ? 9.831 22.026 -24.600 1.00 86.00 387 ILE A O 1
ATOM 3186 N N . ALA A 1 388 ? 9.912 21.128 -26.668 1.00 88.38 388 ALA A N 1
ATOM 3187 C CA . ALA A 1 388 ? 9.251 22.234 -27.358 1.00 88.38 388 ALA A CA 1
ATOM 3188 C C . ALA A 1 388 ? 7.743 22.345 -27.057 1.00 88.38 388 ALA A C 1
ATOM 3190 O O . ALA A 1 388 ? 7.145 23.383 -27.339 1.00 88.38 388 ALA A O 1
ATOM 3191 N N . GLN A 1 389 ? 7.115 21.312 -26.478 1.00 86.25 389 GLN A N 1
ATOM 3192 C CA . GLN A 1 389 ? 5.683 21.346 -26.175 1.00 86.25 389 GLN A CA 1
ATOM 3193 C C . GLN A 1 389 ? 5.346 22.347 -25.051 1.00 86.25 389 GLN A C 1
ATOM 3195 O O . GLN A 1 389 ? 6.003 22.348 -24.001 1.00 86.25 389 GLN A O 1
ATOM 3200 N N . PRO A 1 390 ? 4.279 23.157 -25.206 1.00 81.50 390 PRO A N 1
ATOM 3201 C CA . PRO A 1 390 ? 3.831 24.074 -24.165 1.00 81.50 390 PRO A CA 1
ATOM 3202 C C . PRO A 1 390 ? 3.349 23.298 -22.934 1.00 81.50 390 PRO A C 1
ATOM 3204 O O . PRO A 1 390 ? 2.521 22.389 -23.033 1.00 81.50 390 PRO A O 1
ATOM 3207 N N . ARG A 1 391 ? 3.858 23.669 -21.754 1.00 76.25 391 ARG A N 1
ATOM 3208 C CA . ARG A 1 391 ? 3.495 23.044 -20.474 1.00 76.25 391 ARG A CA 1
ATOM 3209 C C . ARG A 1 391 ? 2.356 23.812 -19.810 1.00 76.25 391 ARG A C 1
ATOM 3211 O O . ARG A 1 391 ? 2.605 24.780 -19.096 1.00 76.25 391 ARG A O 1
ATOM 3218 N N . ASN A 1 392 ? 1.130 23.335 -19.991 1.00 78.75 392 ASN A N 1
ATOM 3219 C CA . ASN A 1 392 ? -0.047 23.821 -19.273 1.00 78.75 392 ASN A CA 1
ATOM 3220 C C . ASN A 1 392 ? -0.480 22.789 -18.217 1.00 78.75 392 ASN A C 1
ATOM 3222 O O . ASN A 1 392 ? -0.121 21.613 -18.282 1.00 78.75 392 ASN A O 1
ATOM 3226 N N . VAL A 1 393 ? -1.269 23.209 -17.225 1.00 64.50 393 VAL A N 1
ATOM 3227 C CA . VAL A 1 393 ? -1.667 22.344 -16.093 1.00 64.50 393 VAL A CA 1
ATOM 3228 C C . VAL A 1 393 ? -2.367 21.053 -16.555 1.00 64.50 393 VAL A C 1
ATOM 3230 O O . VAL A 1 393 ? -2.176 20.005 -15.941 1.00 64.50 393 VAL A O 1
ATOM 3233 N N . SER A 1 394 ? -3.115 21.097 -17.664 1.00 69.38 394 SER A N 1
ATOM 3234 C CA . SER A 1 394 ? -3.854 19.951 -18.209 1.00 69.38 394 SER A CA 1
ATOM 3235 C C . SER A 1 394 ? -2.983 18.893 -18.902 1.00 69.38 394 SER A C 1
ATOM 3237 O O . SER A 1 394 ? -3.327 17.718 -18.836 1.00 69.38 394 SER A O 1
ATOM 3239 N N . ASN A 1 395 ? -1.856 19.264 -19.527 1.00 80.19 395 ASN A N 1
ATOM 3240 C CA . ASN A 1 395 ? -1.017 18.343 -20.316 1.00 80.19 395 ASN A CA 1
ATOM 3241 C C . ASN A 1 395 ? 0.330 17.991 -19.651 1.00 80.19 395 ASN A C 1
ATOM 3243 O O . ASN A 1 395 ? 1.008 17.051 -20.072 1.00 80.19 395 ASN A O 1
ATOM 3247 N N . ALA A 1 396 ? 0.722 18.699 -18.585 1.00 80.19 396 ALA A N 1
ATOM 3248 C CA . ALA A 1 396 ? 2.040 18.554 -17.963 1.00 80.19 396 ALA A CA 1
ATOM 3249 C C . ALA A 1 396 ? 2.343 17.123 -17.483 1.00 80.19 396 ALA A C 1
ATOM 3251 O O . ALA A 1 396 ? 3.470 16.645 -17.628 1.00 80.19 396 ALA A O 1
ATOM 3252 N N . ARG A 1 397 ? 1.345 16.418 -16.931 1.00 84.50 397 ARG A N 1
ATOM 3253 C CA . ARG A 1 397 ? 1.510 15.038 -16.442 1.00 84.50 397 ARG A CA 1
ATOM 3254 C C . ARG A 1 397 ? 1.778 14.053 -17.580 1.00 84.50 397 ARG A C 1
ATOM 3256 O O . ARG A 1 397 ? 2.609 13.160 -17.430 1.00 84.50 397 ARG A O 1
ATOM 3263 N N . GLU A 1 398 ? 1.089 14.219 -18.702 1.00 86.12 398 GLU A N 1
ATOM 3264 C CA . GLU A 1 398 ? 1.219 13.347 -19.869 1.00 86.12 398 GLU A CA 1
ATOM 3265 C C . GLU A 1 398 ? 2.553 13.573 -20.588 1.00 86.12 398 GLU A C 1
ATOM 3267 O O . GLU A 1 398 ? 3.282 12.618 -20.860 1.00 86.12 398 GLU A O 1
ATOM 3272 N N . LEU A 1 399 ? 2.939 14.838 -20.787 1.00 87.19 399 LEU A N 1
ATOM 3273 C CA . LEU A 1 399 ? 4.249 15.196 -21.336 1.00 87.19 399 LEU A CA 1
ATOM 3274 C C . LEU A 1 399 ? 5.390 14.651 -20.472 1.00 87.19 399 LEU A C 1
ATOM 3276 O O . LEU A 1 399 ? 6.360 14.106 -20.996 1.00 87.19 399 LEU A O 1
ATOM 3280 N N . LEU A 1 400 ? 5.267 14.729 -19.142 1.00 86.25 400 LEU A N 1
ATOM 3281 C CA . LEU A 1 400 ? 6.253 14.150 -18.230 1.00 86.25 400 LEU A CA 1
ATOM 3282 C C . LEU A 1 400 ? 6.317 12.618 -18.342 1.00 86.25 400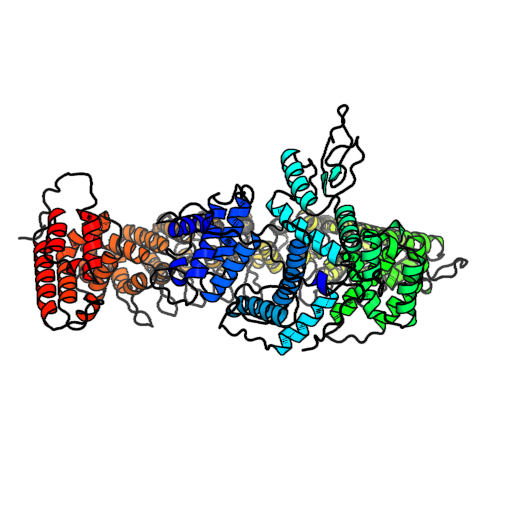 LEU A C 1
ATOM 3284 O O . LEU A 1 400 ? 7.411 12.056 -18.266 1.00 86.25 400 LEU A O 1
ATOM 3288 N N . LYS A 1 401 ? 5.177 11.938 -18.543 1.00 89.69 401 LYS A N 1
ATOM 3289 C CA . LYS A 1 401 ? 5.133 10.486 -18.792 1.00 89.69 401 LYS A CA 1
ATOM 3290 C C . LYS A 1 401 ? 5.906 10.137 -20.069 1.00 89.69 401 LYS A C 1
ATOM 3292 O O . LYS A 1 401 ? 6.802 9.299 -20.005 1.00 89.69 401 LYS A O 1
ATOM 3297 N N . LYS A 1 402 ? 5.632 10.830 -21.180 1.00 91.81 402 LYS A N 1
ATOM 3298 C CA . LYS A 1 402 ? 6.304 10.635 -22.482 1.00 91.81 402 LYS A CA 1
ATOM 3299 C C . LYS A 1 402 ? 7.802 10.969 -22.423 1.00 91.81 402 LYS A C 1
ATOM 3301 O O . LYS A 1 402 ? 8.630 10.243 -22.973 1.00 91.81 402 LYS A O 1
ATOM 3306 N N . LEU A 1 403 ? 8.184 12.003 -21.673 1.00 90.31 403 LEU A N 1
ATOM 3307 C CA . LEU A 1 403 ? 9.589 12.362 -21.462 1.00 90.31 403 LEU A CA 1
ATOM 3308 C C . LEU A 1 403 ? 10.340 11.312 -20.633 1.00 90.31 403 LEU A C 1
ATOM 3310 O O . LEU A 1 403 ? 11.448 10.923 -20.995 1.00 90.31 403 LEU A O 1
ATOM 3314 N N . ASN A 1 404 ? 9.747 10.827 -19.537 1.00 90.88 404 ASN A N 1
ATOM 3315 C CA . ASN A 1 404 ? 10.341 9.747 -18.745 1.00 90.88 404 ASN A CA 1
ATOM 3316 C C . ASN A 1 404 ? 10.472 8.462 -19.571 1.00 90.88 404 ASN A C 1
ATOM 3318 O O . ASN A 1 404 ? 11.520 7.828 -19.519 1.00 90.88 404 ASN A O 1
ATOM 3322 N N . PHE A 1 405 ? 9.457 8.131 -20.373 1.00 91.81 405 PHE A N 1
ATOM 3323 C CA . PHE A 1 405 ? 9.506 7.014 -21.315 1.00 91.81 405 PHE A CA 1
ATOM 3324 C C . PHE A 1 405 ? 10.670 7.150 -22.308 1.00 91.81 405 PHE A C 1
ATOM 3326 O O . PHE A 1 405 ? 11.440 6.210 -22.483 1.00 91.81 405 PHE A O 1
ATOM 3333 N N . THR A 1 406 ? 10.867 8.338 -22.887 1.00 93.56 406 THR A N 1
ATOM 3334 C CA . THR A 1 406 ? 11.979 8.599 -23.819 1.00 93.56 406 THR A CA 1
ATOM 3335 C C . THR A 1 406 ? 13.339 8.420 -23.140 1.00 93.56 406 THR A C 1
ATOM 3337 O O . THR A 1 406 ? 14.241 7.823 -23.721 1.00 93.56 406 THR A O 1
ATOM 3340 N N . TYR A 1 407 ? 13.495 8.858 -21.884 1.00 93.56 407 TYR A N 1
ATOM 3341 C CA . TYR A 1 407 ? 14.712 8.568 -21.118 1.00 93.56 407 TYR A CA 1
ATOM 3342 C C . TYR A 1 407 ? 14.899 7.071 -20.863 1.00 93.56 407 TYR A C 1
ATOM 3344 O O . TYR A 1 407 ? 16.006 6.574 -21.047 1.00 93.56 407 TYR A O 1
ATOM 3352 N N . THR A 1 408 ? 13.851 6.340 -20.480 1.00 92.69 408 THR A N 1
ATOM 3353 C CA . THR A 1 408 ? 13.921 4.879 -20.318 1.00 92.69 408 THR A CA 1
ATOM 3354 C C . THR A 1 408 ? 14.370 4.197 -21.611 1.00 92.69 408 THR A C 1
ATOM 3356 O O . THR A 1 408 ? 15.265 3.358 -21.570 1.00 92.69 408 THR A O 1
ATOM 3359 N N . LEU A 1 409 ? 13.814 4.600 -22.755 1.00 92.62 409 LEU A N 1
ATOM 3360 C CA . LEU A 1 409 ? 14.187 4.093 -24.076 1.00 92.62 409 LEU A CA 1
ATOM 3361 C C . LEU A 1 409 ? 15.635 4.437 -24.461 1.00 92.62 409 LEU A C 1
ATOM 3363 O O . LEU A 1 409 ? 16.344 3.620 -25.045 1.00 92.62 409 LEU A O 1
ATOM 3367 N N . PHE A 1 410 ? 16.094 5.645 -24.139 1.00 95.38 410 PHE A N 1
ATOM 3368 C CA . PHE A 1 410 ? 17.478 6.051 -24.370 1.00 95.38 410 PHE A CA 1
ATOM 3369 C C . PHE A 1 410 ? 18.452 5.229 -23.514 1.00 95.38 410 PHE A C 1
ATOM 3371 O O . PHE A 1 410 ? 19.459 4.729 -24.010 1.00 95.38 410 PHE A O 1
ATOM 3378 N N . PHE A 1 411 ? 18.141 5.038 -22.230 1.00 94.88 411 PHE A N 1
ATOM 3379 C CA . PHE A 1 411 ? 18.999 4.295 -21.307 1.00 94.88 411 PHE A CA 1
ATOM 3380 C C . PHE A 1 411 ? 18.893 2.771 -21.451 1.00 94.88 411 PHE A C 1
ATOM 3382 O O . PHE A 1 411 ? 19.748 2.071 -20.918 1.00 94.88 411 PHE A O 1
ATOM 3389 N N . SER A 1 412 ? 17.930 2.241 -22.212 1.00 92.00 412 SER A N 1
ATOM 3390 C CA . SER A 1 412 ? 17.894 0.816 -22.573 1.00 92.00 412 SER A CA 1
ATOM 3391 C C . SER A 1 412 ? 18.873 0.441 -23.691 1.00 92.00 412 SER A C 1
ATOM 3393 O O . SER A 1 412 ? 19.027 -0.740 -23.992 1.00 92.00 412 SER A O 1
ATOM 3395 N N . GLN A 1 413 ? 19.510 1.423 -24.335 1.00 93.75 413 GLN A N 1
ATOM 3396 C CA . GLN A 1 413 ? 20.480 1.181 -25.403 1.00 93.75 413 GLN A CA 1
ATOM 3397 C C . GLN A 1 413 ? 21.811 0.648 -24.858 1.00 93.75 413 GLN A C 1
ATOM 3399 O O . GLN A 1 413 ? 22.069 0.661 -23.655 1.00 93.75 413 GLN A O 1
ATOM 3404 N N . ASN A 1 414 ? 22.685 0.173 -25.748 1.00 92.38 414 ASN A N 1
ATOM 3405 C CA . ASN A 1 414 ? 24.003 -0.314 -25.344 1.00 92.38 414 ASN A CA 1
ATOM 3406 C C . ASN A 1 414 ? 24.887 0.809 -24.763 1.00 92.38 414 ASN A C 1
ATOM 3408 O O . ASN A 1 414 ? 24.722 1.990 -25.071 1.00 92.38 414 ASN A O 1
ATOM 3412 N N . ASP A 1 415 ? 25.860 0.422 -23.939 1.00 93.75 415 ASP A N 1
ATOM 3413 C CA . ASP A 1 415 ? 26.708 1.353 -23.188 1.00 93.75 415 ASP A CA 1
ATOM 3414 C C . ASP A 1 415 ? 27.461 2.319 -24.088 1.00 93.75 415 ASP A C 1
ATOM 3416 O O . ASP A 1 415 ? 27.558 3.496 -23.762 1.00 93.75 415 ASP A O 1
ATOM 3420 N N . LYS A 1 416 ? 27.975 1.827 -25.222 1.00 91.12 416 LYS A N 1
ATOM 3421 C CA . LYS A 1 416 ? 28.728 2.644 -26.171 1.00 91.12 416 LYS A CA 1
ATOM 3422 C C . LYS A 1 416 ? 27.861 3.790 -26.687 1.00 91.12 416 LYS A C 1
ATOM 3424 O O . LYS A 1 416 ? 28.266 4.937 -26.576 1.00 91.12 416 LYS A O 1
ATOM 3429 N N . PHE A 1 417 ? 26.650 3.490 -27.157 1.00 91.50 417 PHE A N 1
ATOM 3430 C CA . PHE A 1 417 ? 25.707 4.503 -27.630 1.00 91.50 417 PHE A CA 1
ATOM 3431 C C . PHE A 1 417 ? 25.402 5.548 -26.551 1.00 91.50 417 PHE A C 1
ATOM 3433 O O . PHE A 1 417 ? 25.454 6.747 -26.814 1.00 91.50 417 PHE A O 1
ATOM 3440 N N . ILE A 1 418 ? 25.108 5.106 -25.327 1.00 93.88 418 ILE A N 1
ATOM 3441 C CA . ILE A 1 418 ? 24.775 6.018 -24.227 1.00 93.88 418 ILE A CA 1
ATOM 3442 C C . ILE A 1 418 ? 25.979 6.903 -23.876 1.00 93.88 418 ILE A C 1
ATOM 3444 O O . ILE A 1 418 ? 25.823 8.111 -23.704 1.00 93.88 418 ILE A O 1
ATOM 3448 N N . LEU A 1 419 ? 27.175 6.320 -23.779 1.00 92.31 419 LEU A N 1
ATOM 3449 C CA . LEU A 1 419 ? 28.403 7.035 -23.431 1.00 92.31 419 LEU A CA 1
ATOM 3450 C C . LEU A 1 419 ? 28.823 8.021 -24.525 1.00 92.31 419 LEU A C 1
ATOM 3452 O O . LEU A 1 419 ? 29.198 9.139 -24.183 1.00 92.31 419 LEU A O 1
ATOM 3456 N N . ASP A 1 420 ? 28.689 7.660 -25.802 1.00 89.44 420 ASP A N 1
ATOM 3457 C CA . ASP A 1 420 ? 28.964 8.547 -26.943 1.00 89.44 420 ASP A CA 1
ATOM 3458 C C . ASP A 1 420 ? 28.021 9.769 -26.948 1.00 89.44 420 ASP A C 1
ATOM 3460 O O . ASP A 1 420 ? 28.414 10.867 -27.331 1.00 89.44 420 ASP A O 1
ATOM 3464 N N . ASN A 1 421 ? 26.787 9.616 -26.455 1.00 90.94 421 ASN A N 1
ATOM 3465 C CA . ASN A 1 421 ? 25.833 10.721 -26.306 1.00 90.94 421 ASN A CA 1
ATOM 3466 C C . ASN A 1 421 ? 26.024 11.529 -25.006 1.00 90.94 421 ASN A C 1
ATOM 3468 O O . ASN A 1 421 ? 25.634 12.696 -24.929 1.00 90.94 421 ASN A O 1
ATOM 3472 N N . ILE A 1 422 ? 26.619 10.933 -23.967 1.00 91.69 422 ILE A N 1
ATOM 3473 C CA . ILE A 1 422 ? 27.022 11.656 -22.752 1.00 91.69 422 ILE A CA 1
ATOM 3474 C C . ILE A 1 422 ? 28.307 12.453 -23.002 1.00 91.69 422 ILE A C 1
ATOM 3476 O O . ILE A 1 422 ? 28.423 13.565 -22.497 1.00 91.69 422 ILE A O 1
ATOM 3480 N N . ILE A 1 423 ? 29.262 11.922 -23.766 1.00 88.50 423 ILE A N 1
ATOM 3481 C CA . ILE A 1 423 ? 30.562 12.540 -24.051 1.00 88.50 423 ILE A CA 1
ATOM 3482 C C . ILE A 1 423 ? 30.559 13.022 -25.506 1.00 88.50 423 ILE A C 1
ATOM 3484 O O . ILE A 1 423 ? 30.996 12.327 -26.414 1.00 88.50 423 ILE A O 1
ATOM 3488 N N . VAL A 1 424 ? 30.079 14.246 -25.718 1.00 75.69 424 VAL A N 1
ATOM 3489 C CA . VAL A 1 424 ? 29.768 14.841 -27.033 1.00 75.69 424 VAL A CA 1
ATOM 3490 C C . VAL A 1 424 ? 31.028 15.349 -27.775 1.00 75.69 424 VAL A C 1
ATOM 3492 O O . VAL A 1 424 ? 30.950 15.945 -28.846 1.00 75.69 424 VAL A O 1
ATOM 3495 N N . GLY A 1 425 ? 32.227 15.123 -27.230 1.00 62.03 425 GLY A N 1
ATOM 3496 C CA . GLY A 1 425 ? 33.493 15.538 -27.842 1.00 62.03 425 GLY A CA 1
ATOM 3497 C C . GLY A 1 425 ? 33.934 14.641 -29.007 1.00 62.03 425 GLY A C 1
ATOM 3498 O O . GLY A 1 425 ? 33.782 13.424 -28.959 1.00 62.03 425 GLY A O 1
ATOM 3499 N N . ASN A 1 426 ? 34.557 15.232 -30.036 1.00 57.44 426 ASN A N 1
ATOM 3500 C CA . ASN A 1 426 ? 35.171 14.489 -31.144 1.00 57.44 426 ASN A CA 1
ATOM 3501 C C . ASN A 1 426 ? 36.106 13.402 -30.575 1.00 57.44 426 ASN A C 1
ATOM 3503 O O . ASN A 1 426 ? 36.981 13.715 -29.764 1.00 57.44 426 ASN A O 1
ATOM 3507 N N . ALA A 1 427 ? 35.926 12.136 -30.969 1.00 50.94 427 ALA A N 1
ATOM 3508 C CA . ALA A 1 427 ? 36.594 10.980 -30.353 1.00 50.94 427 ALA A CA 1
ATOM 3509 C C . ALA A 1 427 ? 38.140 11.071 -30.348 1.00 50.94 427 ALA A C 1
ATOM 3511 O O . ALA A 1 427 ? 38.797 10.384 -29.562 1.00 50.94 427 ALA A O 1
ATOM 3512 N N . SER A 1 428 ? 38.697 11.949 -31.188 1.00 56.16 428 SER A N 1
ATOM 3513 C CA . SER A 1 428 ? 40.113 12.287 -31.365 1.00 56.16 428 SER A CA 1
ATOM 3514 C C . SER A 1 428 ? 40.654 13.406 -30.453 1.00 56.16 428 SER A C 1
ATOM 3516 O O . SER A 1 428 ? 41.863 13.649 -30.446 1.00 56.16 428 SER A O 1
ATOM 3518 N N . LYS A 1 429 ? 39.813 14.102 -29.675 1.00 65.19 429 LYS A N 1
ATOM 3519 C CA . LYS A 1 429 ? 40.242 15.195 -28.785 1.00 65.19 429 LYS A CA 1
ATOM 3520 C C . LYS A 1 429 ? 40.999 14.624 -27.578 1.00 65.19 429 LYS A C 1
ATOM 3522 O O . LYS A 1 429 ? 40.429 13.909 -26.760 1.00 65.19 429 LYS A O 1
ATOM 3527 N N . LYS A 1 430 ? 42.289 14.963 -27.457 1.00 64.56 430 LYS A N 1
ATOM 3528 C CA . LYS A 1 430 ? 43.188 14.471 -26.390 1.00 64.56 430 LYS A CA 1
ATOM 3529 C C . LYS A 1 430 ? 42.931 15.079 -24.998 1.00 64.56 430 LYS A C 1
ATOM 3531 O O . LYS A 1 430 ? 43.533 14.611 -24.043 1.00 64.56 430 LYS A O 1
ATOM 3536 N N . ASN A 1 431 ? 42.075 16.101 -24.877 1.00 78.44 431 ASN A N 1
ATOM 3537 C CA . ASN A 1 431 ? 41.770 16.755 -23.599 1.00 78.44 431 ASN A CA 1
ATOM 3538 C C . ASN A 1 431 ? 40.282 17.153 -23.512 1.00 78.44 431 ASN A C 1
ATOM 3540 O O . ASN A 1 431 ? 39.858 18.118 -24.156 1.00 78.44 431 ASN A O 1
ATOM 3544 N N . LEU A 1 432 ? 39.489 16.392 -22.752 1.00 79.56 432 LEU A N 1
ATOM 3545 C CA . LEU A 1 432 ? 38.064 16.646 -22.521 1.00 79.56 432 LEU A CA 1
ATOM 3546 C C . LEU A 1 432 ? 37.846 17.740 -21.472 1.00 79.56 432 LEU A C 1
ATOM 3548 O O . LEU A 1 432 ? 38.498 17.776 -20.426 1.00 79.56 432 LEU A O 1
ATOM 3552 N N . THR A 1 433 ? 36.863 18.594 -21.742 1.00 81.25 433 THR A N 1
ATOM 3553 C CA . THR A 1 433 ? 36.389 19.657 -20.850 1.00 81.25 433 THR A CA 1
ATOM 3554 C C . THR A 1 433 ? 34.927 19.427 -20.465 1.00 81.25 433 THR A C 1
ATOM 3556 O O . THR A 1 433 ? 34.239 18.591 -21.045 1.00 81.25 433 THR A O 1
ATOM 3559 N N . VAL A 1 434 ? 34.412 20.206 -19.511 1.00 77.38 434 VAL A N 1
ATOM 3560 C CA . VAL A 1 434 ? 33.002 20.139 -19.073 1.00 77.38 434 VAL A CA 1
ATOM 3561 C C . VAL A 1 434 ? 32.025 20.379 -20.233 1.00 77.38 434 VAL A C 1
ATOM 3563 O O . VAL A 1 434 ? 30.931 19.820 -20.239 1.00 77.38 434 VAL A O 1
ATOM 3566 N N . MET A 1 435 ? 32.420 21.183 -21.228 1.00 81.56 435 MET A N 1
ATOM 3567 C CA . MET A 1 435 ? 31.601 21.477 -22.411 1.00 81.56 435 MET A CA 1
ATOM 3568 C C . MET A 1 435 ? 31.449 20.274 -23.345 1.00 81.56 435 MET A C 1
ATOM 3570 O O . MET A 1 435 ? 30.499 20.223 -24.118 1.00 81.56 435 MET A O 1
ATOM 3574 N N . ASP A 1 436 ? 32.347 19.293 -23.243 1.00 85.12 436 ASP A N 1
ATOM 3575 C CA . ASP A 1 436 ? 32.292 18.056 -24.019 1.00 85.12 436 ASP A CA 1
ATOM 3576 C C . ASP A 1 436 ? 31.385 16.997 -23.351 1.00 85.12 436 ASP A C 1
ATOM 3578 O O . ASP A 1 436 ? 31.343 15.856 -23.805 1.00 85.12 436 ASP A O 1
ATOM 3582 N N . VAL A 1 437 ? 30.668 17.339 -22.269 1.00 88.12 437 VAL A N 1
ATOM 3583 C CA . VAL A 1 437 ? 29.795 16.417 -21.525 1.00 88.12 437 VAL A CA 1
ATOM 3584 C C . VAL A 1 437 ? 28.348 16.915 -21.518 1.00 88.12 437 VAL A C 1
ATOM 3586 O O . VAL A 1 437 ? 28.035 17.990 -20.995 1.00 88.12 437 VAL A O 1
ATOM 3589 N N . ASN A 1 438 ? 27.426 16.091 -22.018 1.00 90.81 438 ASN A N 1
ATOM 3590 C CA . ASN A 1 438 ? 25.992 16.298 -21.865 1.00 90.81 438 ASN A CA 1
ATOM 3591 C C . ASN A 1 438 ? 25.584 16.044 -20.409 1.00 90.81 438 ASN A C 1
ATOM 3593 O O . ASN A 1 438 ? 25.213 14.944 -19.993 1.00 90.81 438 ASN A O 1
ATOM 3597 N N . HIS A 1 439 ? 25.656 17.112 -19.622 1.00 90.19 439 HIS A N 1
ATOM 3598 C CA . HIS A 1 439 ? 25.392 17.083 -18.188 1.00 90.19 439 HIS A CA 1
ATOM 3599 C C . HIS A 1 439 ? 23.979 16.592 -17.833 1.00 90.19 439 HIS A C 1
ATOM 3601 O O . HIS A 1 439 ? 23.815 15.873 -16.849 1.00 90.19 439 HIS A O 1
ATOM 3607 N N . ASN A 1 440 ? 22.967 16.895 -18.654 1.00 89.62 440 ASN A N 1
ATOM 3608 C CA . ASN A 1 440 ? 21.602 16.420 -18.418 1.00 89.62 440 ASN A CA 1
ATOM 3609 C C . ASN A 1 440 ? 21.509 14.892 -18.529 1.00 89.62 440 ASN A C 1
ATOM 3611 O O . ASN A 1 440 ? 20.898 14.259 -17.667 1.00 89.62 440 ASN A O 1
ATOM 3615 N N . LEU A 1 441 ? 22.128 14.294 -19.552 1.00 92.50 441 LEU A N 1
ATOM 3616 C CA . LEU A 1 441 ? 22.169 12.837 -19.702 1.00 92.50 441 LEU A CA 1
ATOM 3617 C C . LEU A 1 441 ? 23.015 12.185 -18.604 1.00 92.50 441 LEU A C 1
ATOM 3619 O O . LEU A 1 441 ? 22.585 11.186 -18.030 1.00 92.50 441 LEU A O 1
ATOM 3623 N N . LEU A 1 442 ? 24.148 12.785 -18.225 1.00 94.75 442 LEU A N 1
ATOM 3624 C CA . LEU A 1 442 ? 24.942 12.300 -17.093 1.00 94.75 442 LEU A CA 1
ATOM 3625 C C . LEU A 1 442 ? 24.113 12.268 -15.797 1.00 94.75 442 LEU A C 1
ATOM 3627 O O . LEU A 1 442 ? 24.064 11.238 -15.129 1.00 94.75 442 LEU A O 1
ATOM 3631 N N . LEU A 1 443 ? 23.389 13.343 -15.468 1.00 93.81 443 LEU A N 1
ATOM 3632 C CA . LEU A 1 443 ? 22.502 13.378 -14.299 1.00 93.81 443 LEU A CA 1
ATOM 3633 C C . LEU A 1 443 ? 21.373 12.341 -14.389 1.00 93.81 443 LEU A C 1
ATOM 3635 O O . LEU A 1 443 ? 21.063 11.673 -13.402 1.00 93.81 443 LEU A O 1
ATOM 3639 N N . LYS A 1 444 ? 20.744 12.188 -15.560 1.00 93.62 444 LYS A N 1
ATOM 3640 C CA . LYS A 1 444 ? 19.653 11.219 -15.760 1.00 93.62 444 LYS A CA 1
ATOM 3641 C C . LYS A 1 444 ? 20.152 9.771 -15.692 1.00 93.62 444 LYS A C 1
ATOM 3643 O O . LYS A 1 444 ? 19.388 8.921 -15.235 1.00 93.62 444 LYS A O 1
ATOM 3648 N N . SER A 1 445 ? 21.419 9.501 -16.023 1.00 95.75 445 SER A N 1
ATOM 3649 C CA . SER A 1 445 ? 22.007 8.159 -15.906 1.00 95.75 445 SER A CA 1
ATOM 3650 C C . SER A 1 445 ? 21.918 7.605 -14.482 1.00 95.75 445 SER A C 1
ATOM 3652 O O . SER A 1 445 ? 21.622 6.432 -14.318 1.00 95.75 445 SER A O 1
ATOM 3654 N N . ILE A 1 446 ? 22.005 8.447 -13.447 1.00 95.12 446 ILE A N 1
ATOM 3655 C CA . ILE A 1 446 ? 21.868 8.005 -12.048 1.00 95.12 446 ILE A CA 1
ATOM 3656 C C . ILE A 1 446 ? 20.493 7.390 -11.760 1.00 95.12 446 ILE A C 1
ATOM 3658 O O . ILE A 1 446 ? 20.384 6.479 -10.948 1.00 95.12 446 ILE A O 1
ATOM 3662 N N . ARG A 1 447 ? 19.430 7.897 -12.392 1.00 93.62 447 ARG A N 1
ATOM 3663 C CA . ARG A 1 447 ? 18.071 7.381 -12.185 1.00 93.62 447 ARG A CA 1
ATOM 3664 C C . ARG A 1 447 ? 17.795 6.143 -13.032 1.00 93.62 447 ARG A C 1
ATOM 3666 O O . ARG A 1 447 ? 17.112 5.242 -12.564 1.00 93.62 447 ARG A O 1
ATOM 3673 N N . TYR A 1 448 ? 18.232 6.160 -14.289 1.00 94.06 448 TYR A N 1
ATOM 3674 C CA . TYR A 1 448 ? 17.803 5.172 -15.280 1.00 94.06 448 TYR A CA 1
ATOM 3675 C C . TYR A 1 448 ? 18.814 4.045 -15.503 1.00 94.06 448 TYR A C 1
ATOM 3677 O O . TYR A 1 448 ? 18.399 2.950 -15.868 1.00 94.06 448 TYR A O 1
ATOM 3685 N N . ARG A 1 449 ? 20.115 4.302 -15.314 1.00 95.19 449 ARG A N 1
ATOM 3686 C CA . ARG A 1 449 ? 21.193 3.333 -15.549 1.00 95.19 449 ARG A CA 1
ATOM 3687 C C . ARG A 1 449 ? 22.492 3.690 -14.788 1.00 95.19 449 ARG A C 1
ATOM 3689 O O . ARG A 1 449 ? 23.440 4.206 -15.391 1.00 95.19 449 ARG A O 1
ATOM 3696 N N . PRO A 1 450 ? 22.532 3.499 -13.455 1.00 94.69 450 PRO A N 1
ATOM 3697 C CA . PRO A 1 450 ? 23.564 4.065 -12.576 1.00 94.69 450 PRO A CA 1
ATOM 3698 C C . PRO A 1 450 ? 25.004 3.612 -12.875 1.00 94.69 450 PRO A C 1
ATOM 3700 O O . PRO A 1 450 ? 25.959 4.338 -12.588 1.00 94.69 450 PRO A O 1
ATOM 3703 N N . GLU A 1 451 ? 25.194 2.432 -13.462 1.00 95.00 451 GLU A N 1
ATOM 3704 C CA . GLU A 1 451 ? 26.499 1.905 -13.868 1.00 95.00 451 GLU A CA 1
ATOM 3705 C C . GLU A 1 451 ? 27.144 2.721 -14.997 1.00 95.00 451 GLU A C 1
ATOM 3707 O O . GLU A 1 451 ? 28.374 2.809 -15.074 1.00 95.00 451 GLU A O 1
ATOM 3712 N N . ILE A 1 452 ? 26.335 3.378 -15.837 1.00 95.88 452 ILE A N 1
ATOM 3713 C CA . ILE A 1 452 ? 26.821 4.284 -16.885 1.00 95.88 452 ILE A CA 1
ATOM 3714 C C . ILE A 1 452 ? 27.487 5.507 -16.265 1.00 95.88 452 ILE A C 1
ATOM 3716 O O . ILE A 1 452 ? 28.492 5.969 -16.796 1.00 95.88 452 ILE A O 1
ATOM 3720 N N . THR A 1 453 ? 26.994 6.005 -15.125 1.00 94.75 453 THR A N 1
ATOM 3721 C CA . THR A 1 453 ? 27.621 7.137 -14.427 1.00 94.75 453 THR A CA 1
ATOM 3722 C C . THR A 1 453 ? 29.080 6.824 -14.082 1.00 94.75 453 THR A C 1
ATOM 3724 O O . THR A 1 453 ? 29.961 7.643 -14.334 1.00 94.75 453 THR A O 1
ATOM 3727 N N . LYS A 1 454 ? 29.350 5.612 -13.572 1.00 92.88 454 LYS A N 1
ATOM 3728 C CA . LYS A 1 454 ? 30.709 5.161 -13.226 1.00 92.88 454 LYS A CA 1
ATOM 3729 C C . LYS A 1 454 ? 31.594 5.069 -14.474 1.00 92.88 454 LYS A C 1
ATOM 3731 O O . LYS A 1 454 ? 32.679 5.642 -14.509 1.00 92.88 454 LYS A O 1
ATOM 3736 N N . LYS A 1 455 ? 31.093 4.418 -15.533 1.00 94.62 455 LYS A N 1
ATOM 3737 C CA . LYS A 1 455 ? 31.804 4.271 -16.818 1.00 94.62 455 LYS A CA 1
ATOM 3738 C C . LYS A 1 455 ? 32.108 5.620 -17.478 1.00 94.62 455 LYS A C 1
ATOM 3740 O O . LYS A 1 455 ? 33.202 5.807 -18.006 1.00 94.62 455 LYS A O 1
ATOM 3745 N N . ALA A 1 456 ? 31.172 6.567 -17.410 1.00 92.50 456 ALA A N 1
ATOM 3746 C CA . ALA A 1 456 ? 31.355 7.917 -17.927 1.00 92.50 456 ALA A CA 1
ATOM 3747 C C . ALA A 1 456 ? 32.508 8.632 -17.212 1.00 92.50 456 ALA A C 1
ATOM 3749 O O . ALA A 1 456 ? 33.380 9.180 -17.882 1.00 92.50 456 ALA A O 1
ATOM 3750 N N . PHE A 1 457 ? 32.575 8.566 -15.877 1.00 91.75 457 PHE A N 1
ATOM 3751 C CA . PHE A 1 457 ? 33.693 9.152 -15.133 1.00 91.75 457 PHE A CA 1
ATOM 3752 C C . PHE A 1 457 ? 35.036 8.505 -15.469 1.00 91.75 457 PHE A C 1
ATOM 3754 O O . PHE A 1 457 ? 35.999 9.229 -15.717 1.00 91.75 457 PHE A O 1
ATOM 3761 N N . SER A 1 458 ? 35.103 7.174 -15.579 1.00 90.38 458 SER A N 1
ATOM 3762 C CA . SER A 1 458 ? 36.333 6.485 -16.001 1.00 90.38 458 SER A CA 1
ATOM 3763 C C . SER A 1 458 ? 36.842 6.981 -17.361 1.00 90.38 458 SER A C 1
ATOM 3765 O O . SER A 1 458 ? 38.036 7.229 -17.520 1.00 90.38 458 SER A O 1
ATOM 3767 N N . LEU A 1 459 ? 35.944 7.178 -18.334 1.00 88.44 459 LEU A N 1
ATOM 3768 C CA . LEU A 1 459 ? 36.302 7.696 -19.659 1.00 88.44 459 LEU A CA 1
ATOM 3769 C C . LEU A 1 459 ? 36.705 9.173 -19.638 1.00 88.44 459 LEU A C 1
ATOM 3771 O O . LEU A 1 459 ? 37.650 9.554 -20.330 1.00 88.44 459 LEU A O 1
ATOM 3775 N N . ILE A 1 460 ? 36.005 9.998 -18.855 1.00 87.69 460 ILE A N 1
ATOM 3776 C CA . ILE A 1 460 ? 36.329 11.420 -18.692 1.00 87.69 460 ILE A CA 1
ATOM 3777 C C . ILE A 1 460 ? 37.738 11.567 -18.108 1.00 87.69 460 ILE A C 1
ATOM 3779 O O . ILE A 1 460 ? 38.531 12.347 -18.633 1.00 87.69 460 ILE A O 1
ATOM 3783 N N . PHE A 1 461 ? 38.080 10.784 -17.082 1.00 87.62 461 PHE A N 1
ATOM 3784 C CA . PHE A 1 461 ? 39.390 10.860 -16.430 1.00 87.62 461 PHE A CA 1
ATOM 3785 C C . PHE A 1 461 ? 40.525 10.326 -17.297 1.00 87.62 461 PHE A C 1
ATOM 3787 O O . PHE A 1 461 ? 41.600 10.916 -17.321 1.00 87.62 461 PHE A O 1
ATOM 3794 N N . ALA A 1 462 ? 40.278 9.283 -18.094 1.00 85.00 462 ALA A N 1
ATOM 3795 C CA . ALA A 1 462 ? 41.263 8.780 -19.052 1.00 85.00 462 ALA A CA 1
ATOM 3796 C C . ALA A 1 462 ? 41.643 9.806 -20.140 1.00 85.00 462 ALA A C 1
ATOM 3798 O O . ALA A 1 462 ? 42.662 9.643 -20.809 1.00 85.00 462 ALA A O 1
ATOM 3799 N N . LYS A 1 463 ? 40.824 10.845 -20.348 1.00 82.56 463 LYS A N 1
ATOM 3800 C CA . LYS A 1 463 ? 40.983 11.829 -21.428 1.00 82.56 463 LYS A CA 1
ATOM 3801 C C . LYS A 1 463 ? 41.062 13.278 -20.937 1.00 82.56 463 LYS A C 1
ATOM 3803 O O . LYS A 1 463 ? 40.933 14.184 -21.757 1.00 82.56 463 LYS A O 1
ATOM 3808 N N . SER A 1 464 ? 41.228 13.529 -19.638 1.00 81.50 464 SER A N 1
ATOM 3809 C CA . SER A 1 464 ? 41.279 14.886 -19.076 1.00 81.50 464 SER A CA 1
ATOM 3810 C C . SER A 1 464 ? 42.548 15.113 -18.261 1.00 81.50 464 SER A C 1
ATOM 3812 O O . SER A 1 464 ? 42.773 14.462 -17.239 1.00 81.50 464 SER A O 1
ATOM 3814 N N . ASN A 1 465 ? 43.332 16.118 -18.658 1.00 79.75 465 ASN A N 1
ATOM 3815 C CA . ASN A 1 465 ? 44.541 16.524 -17.931 1.00 79.75 465 ASN A CA 1
ATOM 3816 C C . ASN A 1 465 ? 44.222 17.208 -16.585 1.00 79.75 465 ASN A C 1
ATOM 3818 O O . ASN A 1 465 ? 45.078 17.271 -15.708 1.00 79.75 465 ASN A O 1
ATOM 3822 N N . HIS A 1 466 ? 42.985 17.685 -16.398 1.00 84.44 466 HIS A N 1
ATOM 3823 C CA . HIS A 1 466 ? 42.505 18.356 -15.181 1.00 84.44 466 HIS A CA 1
ATOM 3824 C C . HIS A 1 466 ? 41.276 17.638 -14.609 1.00 84.44 466 HIS A C 1
ATOM 3826 O O . HIS A 1 466 ? 40.232 18.240 -14.349 1.00 84.44 466 HIS A O 1
ATOM 3832 N N . SER A 1 467 ? 41.406 16.321 -14.427 1.00 86.00 467 SER A N 1
ATOM 3833 C CA . SER A 1 467 ? 40.311 15.427 -14.026 1.00 86.00 467 SER A CA 1
ATOM 3834 C C . SER A 1 467 ? 39.563 15.882 -12.764 1.00 86.00 467 SER A C 1
ATOM 3836 O O . SER A 1 467 ? 38.335 15.839 -12.747 1.00 86.00 467 SER A O 1
ATOM 3838 N N . HIS A 1 468 ? 40.270 16.400 -11.751 1.00 88.81 468 HIS A N 1
ATOM 3839 C CA . HIS A 1 468 ? 39.662 16.926 -10.520 1.00 88.81 468 HIS A CA 1
ATOM 3840 C C . HIS A 1 468 ? 38.732 18.124 -10.792 1.00 88.81 468 HIS A C 1
ATOM 3842 O O . HIS A 1 468 ? 37.603 18.161 -10.305 1.00 88.81 468 HIS A O 1
ATOM 3848 N N . GLN A 1 469 ? 39.158 19.077 -11.627 1.00 89.38 469 GLN A N 1
ATOM 3849 C CA . GLN A 1 469 ? 38.378 20.276 -11.942 1.00 89.38 469 GLN A CA 1
ATOM 3850 C C . GLN A 1 469 ? 37.159 19.941 -12.812 1.00 89.38 469 GLN A C 1
ATOM 3852 O O . GLN A 1 469 ? 36.062 20.454 -12.581 1.00 89.38 469 GLN A O 1
ATOM 3857 N N . VAL A 1 470 ? 37.323 19.042 -13.791 1.00 88.75 470 VAL A N 1
ATOM 3858 C CA . VAL A 1 470 ? 36.204 18.562 -14.618 1.00 88.75 470 VAL A CA 1
ATOM 3859 C C . VAL A 1 470 ? 35.182 17.818 -13.761 1.00 88.75 470 VAL A C 1
ATOM 3861 O O . VAL A 1 470 ? 33.986 18.091 -13.874 1.00 88.75 470 VAL A O 1
ATOM 3864 N N . PHE A 1 471 ? 35.637 16.929 -12.874 1.00 92.19 471 PHE A N 1
ATOM 3865 C CA . PHE A 1 471 ? 34.773 16.215 -11.938 1.00 92.19 471 PHE A CA 1
ATOM 3866 C C . PHE A 1 471 ? 33.953 17.173 -11.075 1.00 92.19 471 PHE A C 1
ATOM 3868 O O . PHE A 1 471 ? 32.725 17.077 -11.063 1.00 92.19 471 PHE A O 1
ATOM 3875 N N . PHE A 1 472 ? 34.612 18.118 -10.400 1.00 91.44 472 PHE A N 1
ATOM 3876 C CA . PHE A 1 472 ? 33.940 19.042 -9.490 1.00 91.44 472 PHE A CA 1
ATOM 3877 C C . PHE A 1 472 ? 32.878 19.879 -10.204 1.00 91.44 472 PHE A C 1
ATOM 3879 O O . PHE A 1 472 ? 31.740 19.965 -9.746 1.00 91.44 472 PHE A O 1
ATOM 3886 N N . ASN A 1 473 ? 33.200 20.412 -11.384 1.00 91.25 473 ASN A N 1
ATOM 3887 C CA . ASN A 1 473 ? 32.249 21.185 -12.180 1.00 91.25 473 ASN A CA 1
ATOM 3888 C C . ASN A 1 473 ? 31.011 20.364 -12.585 1.00 91.25 473 ASN A C 1
ATOM 3890 O O . ASN A 1 473 ? 29.890 20.880 -12.579 1.00 91.25 473 ASN A O 1
ATOM 3894 N N . LEU A 1 474 ? 31.184 19.079 -12.913 1.00 91.88 474 LEU A N 1
ATOM 3895 C CA . LEU A 1 474 ? 30.068 18.176 -13.215 1.00 91.88 474 LEU A CA 1
ATOM 3896 C C . LEU A 1 474 ? 29.254 17.826 -11.960 1.00 91.88 474 LEU A C 1
ATOM 3898 O O . LEU A 1 474 ? 28.022 17.784 -12.028 1.00 91.88 474 LEU A O 1
ATOM 3902 N N . ALA A 1 475 ? 29.926 17.613 -10.825 1.00 91.50 475 ALA A N 1
ATOM 3903 C CA . ALA A 1 475 ? 29.314 17.324 -9.530 1.00 91.50 475 ALA A CA 1
ATOM 3904 C C . ALA A 1 475 ? 28.514 18.507 -8.970 1.00 91.50 475 ALA A C 1
ATOM 3906 O O . ALA A 1 475 ? 27.465 18.283 -8.369 1.00 91.50 475 ALA A O 1
ATOM 3907 N N . ALA A 1 476 ? 28.960 19.744 -9.199 1.00 91.56 476 ALA A N 1
ATOM 3908 C CA . ALA A 1 476 ? 28.316 20.957 -8.699 1.00 91.56 476 ALA A CA 1
ATOM 3909 C C . ALA A 1 476 ? 27.112 21.409 -9.541 1.00 91.56 476 ALA A C 1
ATOM 3911 O O . ALA A 1 476 ? 26.163 21.995 -9.011 1.00 91.56 476 ALA A O 1
ATOM 3912 N N . LYS A 1 477 ? 27.122 21.144 -10.852 1.00 92.06 477 LYS A N 1
ATOM 3913 C CA . LYS A 1 477 ? 26.081 21.623 -11.770 1.00 92.06 477 LYS A CA 1
ATOM 3914 C C . LYS A 1 477 ? 24.735 20.925 -11.503 1.00 92.06 477 LYS A C 1
ATOM 3916 O O . LYS A 1 477 ? 24.664 19.710 -11.320 1.00 92.06 477 LYS A O 1
ATOM 3921 N N . GLN A 1 478 ? 23.650 21.704 -11.493 1.00 91.94 478 GLN A N 1
ATOM 3922 C CA . GLN A 1 478 ? 22.285 21.253 -11.183 1.00 91.94 478 GLN A CA 1
ATOM 3923 C C . GLN A 1 478 ? 21.436 21.092 -12.456 1.00 91.94 478 GLN A C 1
ATOM 3925 O O . GLN A 1 478 ? 21.608 21.839 -13.419 1.00 91.94 478 GLN A O 1
ATOM 3930 N N . ASN A 1 479 ? 20.493 20.144 -12.459 1.00 89.75 479 ASN A N 1
ATOM 3931 C CA . ASN A 1 479 ? 19.463 20.055 -13.506 1.00 89.75 479 ASN A CA 1
ATOM 3932 C C . ASN A 1 479 ? 18.360 21.117 -13.330 1.00 89.75 479 ASN A C 1
ATOM 3934 O O . ASN A 1 479 ? 18.349 21.913 -12.391 1.00 89.75 479 ASN A O 1
ATOM 3938 N N . SER A 1 480 ? 17.345 21.053 -14.196 1.00 85.31 480 SER A N 1
ATOM 3939 C CA . SER A 1 480 ? 16.129 21.870 -14.125 1.00 85.31 480 SER A CA 1
ATOM 3940 C C . SER A 1 480 ? 15.323 21.731 -12.825 1.00 85.31 480 SER A C 1
ATOM 3942 O O . SER A 1 480 ? 14.461 22.569 -12.571 1.00 85.31 480 SER A O 1
ATOM 3944 N N . GLU A 1 481 ? 15.549 20.688 -12.022 1.00 86.31 481 GLU A N 1
ATOM 3945 C CA . GLU A 1 481 ? 14.922 20.468 -10.707 1.00 86.31 481 GLU A CA 1
ATOM 3946 C C . GLU A 1 481 ? 15.793 21.011 -9.557 1.00 86.31 481 GLU A C 1
ATOM 3948 O O . GLU A 1 481 ? 15.401 20.942 -8.395 1.00 86.31 481 GLU A O 1
ATOM 3953 N N . GLY A 1 482 ? 16.967 21.575 -9.856 1.00 91.25 482 GLY A N 1
ATOM 3954 C CA . GLY A 1 482 ? 17.931 22.020 -8.852 1.00 91.25 482 GLY A CA 1
ATOM 3955 C C . GLY A 1 482 ? 18.723 20.872 -8.212 1.00 91.25 482 GLY A C 1
ATOM 3956 O O . GLY A 1 482 ? 19.379 21.081 -7.200 1.00 91.25 482 GLY A O 1
ATOM 3957 N N . SER A 1 483 ? 18.680 19.653 -8.749 1.00 94.06 483 SER A N 1
ATOM 3958 C CA . SER A 1 483 ? 19.439 18.520 -8.206 1.00 94.06 483 SER A CA 1
ATOM 3959 C C . SER A 1 483 ? 20.762 18.327 -8.941 1.00 94.06 483 SER A C 1
ATOM 3961 O O . SER A 1 483 ? 20.801 18.329 -10.172 1.00 94.06 483 SER A O 1
ATOM 3963 N N . ASN A 1 484 ? 21.838 18.149 -8.175 1.00 94.88 484 ASN A N 1
ATOM 3964 C CA . ASN A 1 484 ? 23.168 17.794 -8.670 1.00 94.88 484 ASN A CA 1
ATOM 3965 C C . ASN A 1 484 ? 23.399 16.265 -8.617 1.00 94.88 484 ASN A C 1
ATOM 3967 O O . ASN A 1 484 ? 22.492 15.513 -8.245 1.00 94.88 484 ASN A O 1
ATOM 3971 N N . LEU A 1 485 ? 24.593 15.791 -8.998 1.00 94.56 485 LEU A N 1
ATOM 3972 C CA . LEU A 1 485 ? 24.892 14.350 -9.056 1.00 94.56 485 LEU A CA 1
ATOM 3973 C C . LEU A 1 485 ? 24.736 13.666 -7.688 1.00 94.56 485 LEU A C 1
ATOM 3975 O O . LEU A 1 485 ? 24.082 12.629 -7.604 1.00 94.56 485 LEU A O 1
ATOM 3979 N N . LEU A 1 486 ? 25.268 14.268 -6.619 1.00 94.88 486 LEU A N 1
ATOM 3980 C CA . LEU A 1 486 ? 25.155 13.737 -5.256 1.00 94.88 486 LEU A CA 1
ATOM 3981 C C . LEU A 1 486 ? 23.694 13.624 -4.807 1.00 94.88 486 LEU A C 1
ATOM 3983 O O . LEU A 1 486 ? 23.277 12.576 -4.325 1.00 94.88 486 LEU A O 1
ATOM 3987 N N . MET A 1 487 ? 22.888 14.667 -5.016 1.00 95.94 487 MET A N 1
ATOM 3988 C CA . MET A 1 487 ? 21.462 14.669 -4.666 1.00 95.94 487 MET A CA 1
ATOM 3989 C C . MET A 1 487 ? 20.668 13.604 -5.421 1.00 95.94 487 MET A C 1
ATOM 3991 O O . MET A 1 487 ? 19.813 12.937 -4.840 1.00 95.94 487 MET A O 1
ATOM 3995 N N . LEU A 1 488 ? 20.929 13.437 -6.720 1.00 95.69 488 LEU A N 1
ATOM 3996 C CA . LEU A 1 488 ? 20.273 12.396 -7.507 1.00 95.69 488 LEU A CA 1
ATOM 3997 C C . LEU A 1 488 ? 20.727 11.006 -7.066 1.00 95.69 488 LEU A C 1
ATOM 3999 O O . LEU A 1 488 ? 19.895 10.106 -7.015 1.00 95.69 488 LEU A O 1
ATOM 4003 N N . ALA A 1 489 ? 21.997 10.828 -6.698 1.00 95.81 489 ALA A N 1
ATOM 4004 C CA . ALA A 1 489 ? 22.501 9.556 -6.190 1.00 95.81 489 ALA A CA 1
ATOM 4005 C C . ALA A 1 489 ? 21.894 9.223 -4.821 1.00 95.81 489 ALA A C 1
ATOM 4007 O O . ALA A 1 489 ? 21.400 8.117 -4.629 1.00 95.81 489 ALA A O 1
ATOM 4008 N N . ALA A 1 490 ? 21.783 10.206 -3.924 1.00 95.56 490 ALA A N 1
ATOM 4009 C CA . ALA A 1 490 ? 21.033 10.097 -2.673 1.00 95.56 490 ALA A CA 1
ATOM 4010 C C . ALA A 1 490 ? 19.539 9.811 -2.893 1.00 95.56 490 ALA A C 1
ATOM 4012 O O . ALA A 1 490 ? 18.911 9.134 -2.085 1.00 95.56 490 ALA A O 1
ATOM 4013 N N . ARG A 1 491 ? 18.951 10.235 -4.019 1.00 94.69 491 ARG A N 1
ATOM 4014 C CA . ARG A 1 491 ? 17.537 9.979 -4.346 1.00 94.69 491 ARG A CA 1
ATOM 4015 C C . ARG A 1 491 ? 17.264 8.661 -5.069 1.00 94.69 491 ARG A C 1
ATOM 4017 O O . ARG A 1 491 ? 16.260 8.035 -4.737 1.00 94.69 491 ARG A O 1
ATOM 4024 N N . TYR A 1 492 ? 18.137 8.209 -5.974 1.00 93.62 492 TYR A N 1
ATOM 4025 C CA . TYR A 1 492 ? 17.947 6.970 -6.747 1.00 93.62 492 TYR A CA 1
ATOM 4026 C C . TYR A 1 492 ? 18.923 5.784 -6.532 1.00 93.62 492 TYR A C 1
ATOM 4028 O O . TYR A 1 492 ? 18.451 4.663 -6.670 1.00 93.62 492 TYR A O 1
ATOM 4036 N N . HIS A 1 493 ? 20.216 5.951 -6.182 1.00 94.31 493 HIS A N 1
ATOM 4037 C CA . HIS A 1 493 ? 21.159 4.812 -6.092 1.00 94.31 493 HIS A CA 1
ATOM 4038 C C . HIS A 1 493 ? 22.344 4.969 -5.096 1.00 94.31 493 HIS A C 1
ATOM 4040 O O . HIS A 1 493 ? 23.180 5.861 -5.271 1.00 94.31 493 HIS A O 1
ATOM 4046 N N . THR A 1 494 ? 22.464 4.089 -4.085 1.00 94.38 494 THR A N 1
ATOM 4047 C CA . THR A 1 494 ? 23.485 4.180 -3.006 1.00 94.38 494 THR A CA 1
ATOM 4048 C C . THR A 1 494 ? 24.906 3.899 -3.493 1.00 94.38 494 THR A C 1
ATOM 4050 O O . THR A 1 494 ? 25.813 4.679 -3.215 1.00 94.38 494 THR A O 1
ATOM 4053 N N . GLU A 1 495 ? 25.139 2.868 -4.303 1.00 95.12 495 GLU A N 1
ATOM 4054 C CA . GLU A 1 495 ? 26.491 2.502 -4.759 1.00 95.12 495 GLU A CA 1
ATOM 4055 C C . GLU A 1 495 ? 27.076 3.532 -5.732 1.00 95.12 495 GLU A C 1
ATOM 4057 O O . GLU A 1 495 ? 28.291 3.597 -5.937 1.00 95.12 495 GLU A O 1
ATOM 4062 N N . THR A 1 496 ? 26.222 4.327 -6.381 1.00 95.25 496 THR A N 1
ATOM 4063 C CA . THR A 1 496 ? 26.666 5.467 -7.198 1.00 95.25 496 THR A CA 1
ATOM 4064 C C . THR A 1 496 ? 26.972 6.667 -6.317 1.00 95.25 496 THR A C 1
ATOM 4066 O O . THR A 1 496 ? 27.955 7.355 -6.574 1.00 95.25 496 THR A O 1
ATOM 4069 N N . MET A 1 497 ? 26.202 6.884 -5.247 1.00 96.50 497 MET A N 1
ATOM 4070 C CA . MET A 1 497 ? 26.514 7.897 -4.238 1.00 96.50 497 MET A CA 1
ATOM 4071 C C . MET A 1 497 ? 27.871 7.611 -3.591 1.00 96.50 497 MET A C 1
ATOM 4073 O O . MET A 1 497 ? 28.726 8.492 -3.586 1.00 96.50 497 MET A O 1
ATOM 4077 N N . GLN A 1 498 ? 28.102 6.375 -3.141 1.00 95.81 498 GLN A N 1
ATOM 4078 C CA . GLN A 1 498 ? 29.383 5.935 -2.586 1.00 95.81 498 GLN A CA 1
ATOM 4079 C C . GLN A 1 498 ? 30.529 6.156 -3.579 1.00 95.81 498 GLN A C 1
ATOM 4081 O O . GLN A 1 498 ? 31.575 6.675 -3.209 1.00 95.81 498 GLN A O 1
ATOM 4086 N N . HIS A 1 499 ? 30.330 5.814 -4.857 1.00 95.50 499 HIS A N 1
ATOM 4087 C CA . HIS A 1 499 ? 31.344 6.051 -5.883 1.00 95.50 499 HIS A CA 1
ATOM 4088 C C . HIS A 1 499 ? 31.666 7.543 -6.057 1.00 95.50 499 HIS A C 1
ATOM 4090 O O . HIS A 1 499 ? 32.837 7.903 -6.115 1.00 95.50 499 HIS A O 1
ATOM 4096 N N . ILE A 1 500 ? 30.654 8.416 -6.099 1.00 95.81 500 ILE A N 1
ATOM 4097 C CA . ILE A 1 500 ? 30.857 9.869 -6.217 1.00 95.81 500 ILE A CA 1
ATOM 4098 C C . ILE A 1 500 ? 31.566 10.426 -4.973 1.00 95.81 500 ILE A C 1
ATOM 4100 O O . ILE A 1 500 ? 32.474 11.241 -5.121 1.00 95.81 500 ILE A O 1
ATOM 4104 N N . LEU A 1 501 ? 31.203 9.978 -3.765 1.00 96.31 501 LEU A N 1
ATOM 4105 C CA . LEU A 1 501 ? 31.901 10.350 -2.527 1.00 96.31 501 LEU A CA 1
ATOM 4106 C C . LEU A 1 501 ? 33.359 9.869 -2.534 1.00 96.31 501 LEU A C 1
ATOM 4108 O O . LEU A 1 501 ? 34.250 10.631 -2.177 1.00 96.31 501 LEU A O 1
ATOM 4112 N N . GLY A 1 502 ? 33.626 8.654 -3.021 1.00 95.69 502 GLY A N 1
ATOM 4113 C CA . GLY A 1 502 ? 34.988 8.136 -3.185 1.00 95.69 502 GLY A CA 1
ATOM 4114 C C . GLY A 1 502 ? 35.829 8.965 -4.161 1.00 95.69 502 GLY A C 1
ATOM 4115 O O . GLY A 1 502 ? 36.988 9.258 -3.876 1.00 95.69 502 GLY A O 1
ATOM 4116 N N . LEU A 1 503 ? 35.240 9.412 -5.275 1.00 94.38 503 LEU A N 1
ATOM 4117 C CA . LEU A 1 503 ? 35.901 10.324 -6.217 1.00 94.38 503 LEU A CA 1
ATOM 4118 C C . LEU A 1 503 ? 36.152 11.713 -5.613 1.00 94.38 503 LEU A C 1
ATOM 4120 O O . LEU A 1 503 ? 37.207 12.298 -5.852 1.00 94.38 503 LEU A O 1
ATOM 4124 N N . LEU A 1 504 ? 35.215 12.238 -4.815 1.00 94.88 504 LEU A N 1
ATOM 4125 C CA . LEU A 1 504 ? 35.435 13.472 -4.052 1.00 94.88 504 LEU A CA 1
ATOM 4126 C C . LEU A 1 504 ? 36.602 13.314 -3.081 1.00 94.88 504 LEU A C 1
ATOM 4128 O O . LEU A 1 504 ? 37.450 14.196 -3.028 1.00 94.88 504 LEU A O 1
ATOM 4132 N N . ASN A 1 505 ? 36.675 12.184 -2.376 1.00 94.56 505 ASN A N 1
ATOM 4133 C CA . ASN A 1 505 ? 37.737 11.900 -1.415 1.00 94.56 505 ASN A CA 1
ATOM 4134 C C . ASN A 1 505 ? 39.110 11.822 -2.100 1.00 94.56 505 ASN A C 1
ATOM 4136 O O . ASN A 1 505 ? 40.077 12.424 -1.646 1.00 94.56 505 ASN A O 1
ATOM 4140 N N . GLN A 1 506 ? 39.180 11.153 -3.257 1.00 93.56 506 GLN A N 1
ATOM 4141 C CA . GLN A 1 506 ? 40.407 11.031 -4.050 1.00 93.56 506 GLN A CA 1
ATOM 4142 C C . GLN A 1 506 ? 41.010 12.394 -4.426 1.00 93.56 506 GLN A C 1
ATOM 4144 O O . GLN A 1 506 ? 42.231 12.540 -4.469 1.00 93.56 506 GLN A O 1
ATOM 4149 N N . PHE A 1 507 ? 40.165 13.384 -4.715 1.00 92.81 507 PHE A N 1
ATOM 4150 C CA . PHE A 1 507 ? 40.587 14.719 -5.139 1.00 92.81 507 PHE A CA 1
ATOM 4151 C C . PHE A 1 507 ? 40.418 15.781 -4.050 1.00 92.81 507 PHE A C 1
ATOM 4153 O O . PHE A 1 507 ? 40.543 16.964 -4.355 1.00 92.81 507 PHE A O 1
ATOM 4160 N N . ILE A 1 508 ? 40.143 15.399 -2.799 1.00 92.69 508 ILE A N 1
ATOM 4161 C CA . ILE A 1 508 ? 39.688 16.343 -1.772 1.00 92.69 508 ILE A CA 1
ATOM 4162 C C . ILE A 1 508 ? 40.686 17.486 -1.548 1.00 92.69 508 ILE A C 1
ATOM 4164 O O . ILE A 1 508 ? 40.295 18.645 -1.495 1.00 92.69 508 ILE A O 1
ATOM 4168 N N . ASN A 1 509 ? 41.987 17.177 -1.550 1.00 90.56 509 ASN A N 1
ATOM 4169 C CA . ASN A 1 509 ? 43.073 18.145 -1.357 1.00 90.56 509 ASN A CA 1
ATOM 4170 C C . ASN A 1 509 ? 43.247 19.131 -2.527 1.00 90.56 509 ASN A C 1
ATOM 4172 O O . ASN A 1 509 ? 44.047 20.057 -2.434 1.00 90.56 509 ASN A O 1
ATOM 4176 N N . CYS A 1 510 ? 42.536 18.927 -3.639 1.00 91.81 510 CYS A N 1
ATOM 4177 C CA . CYS A 1 510 ? 42.520 19.840 -4.779 1.00 91.81 510 CYS A CA 1
ATOM 4178 C C . CYS A 1 510 ? 41.413 20.900 -4.676 1.00 91.81 510 CYS A C 1
ATOM 4180 O O . CYS A 1 510 ? 41.301 21.731 -5.578 1.00 91.81 510 CYS A O 1
ATOM 4182 N N . PHE A 1 511 ? 40.575 20.861 -3.636 1.00 91.94 511 PHE A N 1
ATOM 4183 C CA . PHE A 1 511 ? 39.413 21.732 -3.506 1.00 91.94 511 PHE A CA 1
ATOM 4184 C C . PHE A 1 511 ? 39.488 22.594 -2.250 1.00 91.94 511 PHE A C 1
ATOM 4186 O O . PHE A 1 511 ? 39.851 22.138 -1.172 1.00 91.94 511 PHE A O 1
ATOM 4193 N N . GLU A 1 512 ? 39.089 23.854 -2.394 1.00 92.12 512 GLU A N 1
ATOM 4194 C CA . GLU A 1 512 ? 38.900 24.756 -1.258 1.00 92.12 512 GLU A CA 1
ATOM 4195 C C . GLU A 1 512 ? 37.729 24.297 -0.375 1.00 92.12 512 GLU A C 1
ATOM 4197 O O . GLU A 1 512 ? 36.798 23.616 -0.829 1.00 92.12 512 GLU A O 1
ATOM 4202 N N . LYS A 1 513 ? 37.752 24.695 0.900 1.00 92.75 513 LYS A N 1
ATOM 4203 C CA . LYS A 1 513 ? 36.755 24.280 1.894 1.00 92.75 513 LYS A CA 1
ATOM 4204 C C . LYS A 1 513 ? 35.338 24.700 1.497 1.00 92.75 513 LYS A C 1
ATOM 4206 O O . LYS A 1 513 ? 34.385 23.925 1.623 1.00 92.75 513 LYS A O 1
ATOM 4211 N N . GLU A 1 514 ? 35.203 25.903 0.960 1.00 92.12 514 GLU A N 1
ATOM 4212 C CA . GLU A 1 514 ? 33.955 26.508 0.496 1.00 92.12 514 GLU A CA 1
ATOM 4213 C C . GLU A 1 514 ? 33.337 25.688 -0.642 1.00 92.12 514 GLU A C 1
ATOM 4215 O O . GLU A 1 514 ? 32.131 25.457 -0.666 1.00 92.12 514 GLU A O 1
ATOM 4220 N N . ASN A 1 515 ? 34.169 25.164 -1.543 1.00 92.44 515 ASN A N 1
ATOM 4221 C CA . ASN A 1 515 ? 33.726 24.365 -2.682 1.00 92.44 515 ASN A CA 1
ATOM 4222 C C . ASN A 1 515 ? 33.111 23.027 -2.244 1.00 92.44 515 ASN A C 1
ATOM 4224 O O . ASN A 1 515 ? 32.050 22.637 -2.737 1.00 92.44 515 ASN A O 1
ATOM 4228 N N . ILE A 1 516 ? 33.740 22.331 -1.293 1.00 93.81 516 ILE A N 1
ATOM 4229 C CA . ILE A 1 516 ? 33.218 21.063 -0.763 1.00 93.81 516 ILE A CA 1
ATOM 4230 C C . ILE A 1 516 ? 31.944 21.289 0.047 1.00 93.81 516 ILE A C 1
ATOM 4232 O O . ILE A 1 516 ? 30.945 20.602 -0.164 1.00 93.81 516 ILE A O 1
ATOM 4236 N N . THR A 1 517 ? 31.951 22.267 0.948 1.00 91.44 517 THR A N 1
ATOM 4237 C CA . THR A 1 517 ? 30.804 22.546 1.826 1.00 91.44 517 THR A CA 1
ATOM 4238 C C . THR A 1 517 ? 29.575 23.006 1.040 1.00 91.44 517 THR A C 1
ATOM 4240 O O . THR A 1 517 ? 28.461 22.555 1.318 1.00 91.44 517 THR A O 1
ATOM 4243 N N . GLU A 1 518 ? 29.764 23.791 -0.022 1.00 91.19 518 GLU A N 1
ATOM 4244 C CA . GLU A 1 518 ? 28.694 24.222 -0.924 1.00 91.19 518 GLU A CA 1
ATOM 4245 C C . GLU A 1 518 ? 27.964 23.040 -1.591 1.00 91.19 518 GLU A C 1
ATOM 4247 O O . GLU A 1 518 ? 26.744 23.089 -1.768 1.00 91.19 518 GLU A O 1
ATOM 4252 N N . LEU A 1 519 ? 28.645 21.927 -1.903 1.00 92.81 519 LEU A N 1
ATOM 4253 C CA . LEU A 1 519 ? 27.981 20.727 -2.445 1.00 92.81 519 LEU A CA 1
ATOM 4254 C C . LEU A 1 519 ? 26.948 20.131 -1.476 1.00 92.81 519 LEU A C 1
ATOM 4256 O O . LEU A 1 519 ? 25.943 19.572 -1.927 1.00 92.81 519 LEU A O 1
ATOM 4260 N N . PHE A 1 520 ? 27.184 20.267 -0.170 1.00 93.44 520 PHE A N 1
ATOM 4261 C CA . PHE A 1 520 ? 26.305 19.773 0.891 1.00 93.44 520 PHE A CA 1
ATOM 4262 C C . PHE A 1 520 ? 25.251 20.807 1.307 1.00 93.44 520 PHE A C 1
ATOM 4264 O O . PHE A 1 520 ? 24.156 20.414 1.712 1.00 93.44 520 PHE A O 1
ATOM 4271 N N . PHE A 1 521 ? 25.539 22.107 1.173 1.00 91.00 521 PHE A N 1
ATOM 4272 C CA . PHE A 1 521 ? 24.585 23.183 1.462 1.00 91.00 521 PHE A CA 1
ATOM 4273 C C . PHE A 1 521 ? 23.558 23.422 0.360 1.00 91.00 521 PHE A C 1
ATOM 4275 O O . PHE A 1 521 ? 22.463 23.914 0.654 1.00 91.00 521 PHE A O 1
ATOM 4282 N N . ARG A 1 522 ? 23.898 23.111 -0.896 1.00 91.12 522 ARG A N 1
ATOM 4283 C CA . ARG A 1 522 ? 22.993 23.301 -2.033 1.00 91.12 522 ARG A CA 1
ATOM 4284 C C . ARG A 1 522 ? 21.658 22.615 -1.795 1.00 91.12 522 ARG A C 1
ATOM 4286 O O . ARG A 1 522 ? 21.566 21.559 -1.172 1.00 91.12 522 ARG A O 1
ATOM 4293 N N . LYS A 1 523 ? 20.615 23.201 -2.380 1.00 91.56 523 LYS A N 1
ATOM 4294 C CA . LYS A 1 523 ? 19.246 22.699 -2.288 1.00 91.56 523 LYS A CA 1
ATOM 4295 C C . LYS A 1 523 ? 18.627 22.560 -3.667 1.00 91.56 523 LYS A C 1
ATOM 4297 O O . LYS A 1 523 ? 18.909 23.352 -4.568 1.00 91.56 523 LYS A O 1
ATOM 4302 N N . ASN A 1 524 ? 17.774 21.556 -3.819 1.00 91.75 524 ASN A N 1
ATOM 4303 C CA . ASN A 1 524 ? 16.932 21.429 -5.002 1.00 91.75 524 ASN A CA 1
ATOM 4304 C C . ASN A 1 524 ? 15.735 22.399 -4.943 1.00 91.75 524 ASN A C 1
ATOM 4306 O O . ASN A 1 524 ? 15.534 23.108 -3.956 1.00 91.75 524 ASN A O 1
ATOM 4310 N N . LYS A 1 525 ? 14.896 22.410 -5.984 1.00 89.94 525 LYS A N 1
ATOM 4311 C CA . LYS A 1 525 ? 13.674 23.234 -6.035 1.00 89.94 525 LYS A CA 1
ATOM 4312 C C . LYS A 1 525 ? 12.615 22.868 -4.993 1.00 89.94 525 LYS A C 1
ATOM 4314 O O . LYS A 1 525 ? 11.656 23.610 -4.851 1.00 89.94 525 LYS A O 1
ATOM 4319 N N . GLU A 1 526 ? 12.768 21.755 -4.280 1.00 84.75 526 GLU A N 1
ATOM 4320 C CA . GLU A 1 526 ? 11.927 21.369 -3.136 1.00 84.75 526 GLU A CA 1
ATOM 4321 C C . GLU A 1 526 ? 12.544 21.823 -1.798 1.00 84.75 526 GLU A C 1
ATOM 4323 O O . GLU A 1 526 ? 11.972 21.572 -0.736 1.00 84.75 526 GLU A O 1
ATOM 4328 N N . ASN A 1 527 ? 13.677 22.538 -1.849 1.00 89.50 527 ASN A N 1
ATOM 4329 C CA . ASN A 1 527 ? 14.462 23.030 -0.718 1.00 89.50 527 ASN A CA 1
ATOM 4330 C C . ASN A 1 527 ? 15.158 21.905 0.079 1.00 89.50 527 ASN A C 1
ATOM 4332 O O . ASN A 1 527 ? 15.365 22.036 1.282 1.00 89.50 527 ASN A O 1
ATOM 4336 N N . TRP A 1 528 ? 15.488 20.780 -0.570 1.00 90.31 528 TRP A N 1
ATOM 4337 C CA . TRP A 1 528 ? 16.146 19.627 0.060 1.00 90.31 528 TRP A CA 1
ATOM 4338 C C . TRP A 1 528 ? 17.619 19.563 -0.327 1.00 90.31 528 TRP A C 1
ATOM 4340 O O . TRP A 1 528 ? 17.963 19.714 -1.503 1.00 90.31 528 TRP A O 1
ATOM 4350 N N . ASN A 1 529 ? 18.470 19.292 0.662 1.00 92.44 529 ASN A N 1
ATOM 4351 C CA . ASN A 1 529 ? 19.895 19.056 0.465 1.00 92.44 529 ASN A CA 1
ATOM 4352 C C . ASN A 1 529 ? 20.214 17.560 0.290 1.00 92.44 529 ASN A C 1
ATOM 4354 O O . ASN A 1 529 ? 19.342 16.692 0.400 1.00 92.44 529 ASN A O 1
ATOM 4358 N N . PHE A 1 530 ? 21.482 17.268 -0.001 1.00 94.56 530 PHE A N 1
ATOM 4359 C CA . PHE A 1 530 ? 21.985 15.912 -0.227 1.00 94.56 530 PHE A CA 1
ATOM 4360 C C . PHE A 1 530 ? 21.675 14.951 0.934 1.00 94.56 530 PHE A C 1
ATOM 4362 O O . PHE A 1 530 ? 21.080 13.897 0.705 1.00 94.56 530 PHE A O 1
ATOM 4369 N N . ILE A 1 531 ? 22.011 15.328 2.173 1.00 94.44 531 ILE A N 1
ATOM 4370 C CA . ILE A 1 531 ? 21.848 14.434 3.330 1.00 94.44 531 ILE A CA 1
ATOM 4371 C C . ILE A 1 531 ? 20.359 14.206 3.642 1.00 94.44 531 ILE A C 1
ATOM 4373 O O . ILE A 1 531 ? 19.955 13.082 3.923 1.00 94.44 531 ILE A O 1
ATOM 4377 N N . SER A 1 532 ? 19.504 15.225 3.497 1.00 93.44 532 SER A N 1
ATOM 4378 C CA . SER A 1 532 ? 18.050 15.073 3.683 1.00 93.44 532 SER A CA 1
ATOM 4379 C C . SER A 1 532 ? 17.424 14.131 2.649 1.00 93.44 532 SER A C 1
ATOM 4381 O O . SER A 1 532 ? 16.534 13.348 2.979 1.00 93.44 532 SER A O 1
ATOM 4383 N N . LEU A 1 533 ? 17.893 14.176 1.396 1.00 94.31 533 LEU A N 1
ATOM 4384 C CA . LEU A 1 533 ? 17.464 13.239 0.353 1.00 94.31 533 LEU A CA 1
ATOM 4385 C C . LEU A 1 533 ? 17.879 11.804 0.686 1.00 94.31 533 LEU A C 1
ATOM 4387 O O . LEU A 1 533 ? 17.049 10.902 0.565 1.00 94.31 533 LEU A O 1
ATOM 4391 N N . ALA A 1 534 ? 19.119 11.607 1.142 1.00 95.12 534 ALA A N 1
ATOM 4392 C CA . ALA A 1 534 ? 19.614 10.298 1.556 1.00 95.12 534 ALA A CA 1
ATOM 4393 C C . ALA A 1 534 ? 18.794 9.760 2.739 1.00 95.12 534 ALA A C 1
ATOM 4395 O O . ALA A 1 534 ? 18.233 8.673 2.651 1.00 95.12 534 ALA A O 1
ATOM 4396 N N . ALA A 1 535 ? 18.584 10.582 3.771 1.00 93.12 535 ALA A N 1
ATOM 4397 C CA . ALA A 1 535 ? 17.789 10.246 4.952 1.00 93.12 535 ALA A CA 1
ATOM 4398 C C . ALA A 1 535 ? 16.311 9.970 4.660 1.00 93.12 535 ALA A C 1
ATOM 4400 O O . ALA A 1 535 ? 15.623 9.371 5.481 1.00 93.12 535 ALA A O 1
ATOM 4401 N N . LYS A 1 536 ? 15.780 10.397 3.513 1.00 92.44 536 LYS A N 1
ATOM 4402 C CA . LYS A 1 536 ? 14.414 10.048 3.120 1.00 92.44 536 LYS A CA 1
ATOM 4403 C C . LYS A 1 536 ? 14.348 8.770 2.288 1.00 92.44 536 LYS A C 1
ATOM 4405 O O . LYS A 1 536 ? 13.402 8.005 2.447 1.00 92.44 536 LYS A O 1
ATOM 4410 N N . TYR A 1 537 ? 15.277 8.593 1.351 1.00 92.81 537 TYR A N 1
ATOM 4411 C CA . TYR A 1 537 ? 15.127 7.610 0.274 1.00 92.81 537 TYR A CA 1
ATOM 4412 C C . TYR A 1 537 ? 16.094 6.424 0.341 1.00 92.81 537 TYR A C 1
ATOM 4414 O O . TYR A 1 537 ? 15.903 5.488 -0.435 1.00 92.81 537 TYR A O 1
ATOM 4422 N N . ARG A 1 538 ? 17.115 6.443 1.210 1.00 91.06 538 ARG A N 1
ATOM 4423 C CA . ARG A 1 538 ? 18.115 5.371 1.321 1.00 91.06 538 ARG A CA 1
ATOM 4424 C C . ARG A 1 538 ? 18.299 4.882 2.736 1.00 91.06 538 ARG A C 1
ATOM 4426 O O . ARG A 1 538 ? 18.607 5.682 3.605 1.00 91.06 538 ARG A O 1
ATOM 4433 N N . SER A 1 539 ? 18.132 3.579 2.916 1.00 85.50 539 SER A N 1
ATOM 4434 C CA . SER A 1 539 ? 18.221 2.870 4.194 1.00 85.50 539 SER A CA 1
ATOM 4435 C C . SER A 1 539 ? 19.612 2.303 4.497 1.00 85.50 539 SER A C 1
ATOM 4437 O O . SER A 1 539 ? 19.743 1.521 5.428 1.00 85.50 539 SER A O 1
ATOM 4439 N N . ASP A 1 540 ? 20.607 2.614 3.670 1.00 89.31 540 ASP A N 1
ATOM 4440 C CA . ASP A 1 540 ? 21.980 2.094 3.724 1.00 89.31 540 ASP A CA 1
ATOM 4441 C C . ASP A 1 540 ? 23.025 3.177 3.380 1.00 89.31 540 ASP A C 1
ATOM 4443 O O . ASP A 1 540 ? 24.167 2.890 3.018 1.00 89.31 540 ASP A O 1
ATOM 4447 N N . ALA A 1 541 ? 22.618 4.447 3.414 1.00 93.12 541 ALA A N 1
ATOM 4448 C CA . ALA A 1 541 ? 23.420 5.564 2.927 1.00 93.12 541 ALA A CA 1
ATOM 4449 C C . ALA A 1 541 ? 24.183 6.295 4.031 1.00 93.12 541 ALA A C 1
ATOM 4451 O O . ALA A 1 541 ? 25.219 6.897 3.738 1.00 93.12 541 ALA A O 1
ATOM 4452 N N . MET A 1 542 ? 23.678 6.293 5.270 1.00 94.69 542 MET A N 1
ATOM 4453 C CA . MET A 1 542 ? 24.229 7.102 6.358 1.00 94.69 542 MET A CA 1
ATOM 4454 C C . MET A 1 542 ? 25.669 6.703 6.641 1.00 94.69 542 MET A C 1
ATOM 4456 O O . MET A 1 542 ? 26.511 7.588 6.759 1.00 94.69 542 MET A O 1
ATOM 4460 N N . LYS A 1 543 ? 25.979 5.400 6.634 1.00 93.38 543 LYS A N 1
ATOM 4461 C CA . LYS A 1 543 ? 27.348 4.901 6.819 1.00 93.38 543 LYS A CA 1
ATOM 4462 C C . LYS A 1 543 ? 28.341 5.584 5.880 1.00 93.38 543 LYS A C 1
ATOM 4464 O O . LYS A 1 543 ? 29.267 6.236 6.337 1.00 93.38 543 LYS A O 1
ATOM 4469 N N . PHE A 1 544 ? 28.098 5.530 4.572 1.00 95.75 544 PHE A N 1
ATOM 4470 C CA . PHE A 1 544 ? 29.017 6.108 3.585 1.00 95.75 544 PHE A CA 1
ATOM 4471 C C . PHE A 1 544 ? 29.148 7.630 3.701 1.00 95.75 544 PHE A C 1
ATOM 4473 O O . PHE A 1 544 ? 30.214 8.183 3.437 1.00 95.75 544 PHE A O 1
ATOM 4480 N N . ILE A 1 545 ? 28.065 8.316 4.076 1.00 96.69 545 ILE A N 1
ATOM 4481 C CA . ILE A 1 545 ? 28.075 9.769 4.272 1.00 96.69 545 ILE A CA 1
ATOM 4482 C C . ILE A 1 545 ? 28.919 10.133 5.497 1.00 96.69 545 ILE A C 1
ATOM 4484 O O . ILE A 1 545 ? 29.765 11.022 5.409 1.00 96.69 545 ILE A O 1
ATOM 4488 N N . PHE A 1 546 ? 28.709 9.454 6.626 1.00 95.88 546 PHE A N 1
ATOM 4489 C CA . PHE A 1 546 ? 29.425 9.744 7.867 1.00 95.88 546 PHE A CA 1
ATOM 4490 C C . PHE A 1 546 ? 30.870 9.243 7.858 1.00 95.88 546 PHE A C 1
ATOM 4492 O O . PHE A 1 546 ? 31.717 9.918 8.440 1.00 95.88 546 PHE A O 1
ATOM 4499 N N . ASP A 1 547 ? 31.185 8.165 7.139 1.00 95.12 547 ASP A N 1
ATOM 4500 C CA . ASP A 1 547 ? 32.565 7.738 6.875 1.00 95.12 547 ASP A CA 1
ATOM 4501 C C . ASP A 1 547 ? 33.312 8.842 6.104 1.00 95.12 547 ASP A C 1
ATOM 4503 O O . ASP A 1 547 ? 34.350 9.327 6.554 1.00 95.12 547 ASP A O 1
ATOM 4507 N N . PHE A 1 548 ? 32.722 9.350 5.010 1.00 96.31 548 PHE A N 1
ATOM 4508 C CA . PHE A 1 548 ? 33.304 10.449 4.229 1.00 96.31 548 PHE A CA 1
ATOM 4509 C C . PHE A 1 548 ? 33.516 11.719 5.068 1.00 96.31 548 PHE A C 1
ATOM 4511 O O . PHE A 1 548 ? 34.574 12.344 4.993 1.00 96.31 548 PHE A O 1
ATOM 4518 N N . ILE A 1 549 ? 32.527 12.107 5.879 1.00 95.88 549 ILE A N 1
ATOM 4519 C CA . ILE A 1 549 ? 32.633 13.260 6.786 1.00 95.88 549 ILE A CA 1
ATOM 4520 C C . ILE A 1 549 ? 33.738 13.033 7.832 1.00 95.88 549 ILE A C 1
ATOM 4522 O O . ILE A 1 549 ? 34.500 13.952 8.134 1.00 95.88 549 ILE A O 1
ATOM 4526 N N . SER A 1 550 ? 33.846 11.817 8.374 1.00 93.56 550 SER A N 1
ATOM 4527 C CA . SER A 1 550 ? 34.829 11.458 9.403 1.00 93.56 550 SER A CA 1
ATOM 4528 C C . SER A 1 550 ? 36.262 11.491 8.893 1.00 93.56 550 SER A C 1
ATOM 4530 O O . SER A 1 550 ? 37.134 11.970 9.617 1.00 93.56 550 SER A O 1
ATOM 4532 N N . GLU A 1 551 ? 36.490 11.032 7.662 1.00 95.00 551 GLU A N 1
ATOM 4533 C CA . GLU A 1 551 ? 37.792 11.065 6.985 1.00 95.00 551 GLU A CA 1
ATOM 4534 C C . GLU A 1 551 ? 38.241 12.493 6.635 1.00 95.00 551 GLU A C 1
ATOM 4536 O O . GLU A 1 551 ? 39.435 12.751 6.494 1.00 95.00 551 GLU A O 1
ATOM 4541 N N . ASN A 1 552 ? 37.301 13.443 6.553 1.00 94.69 552 ASN A N 1
ATOM 4542 C CA . ASN A 1 552 ? 37.537 14.808 6.079 1.00 94.69 552 ASN A CA 1
ATOM 4543 C C . ASN A 1 552 ? 37.190 15.894 7.125 1.00 94.69 552 ASN A C 1
ATOM 4545 O O . ASN A 1 552 ? 36.469 16.848 6.811 1.00 94.69 552 ASN A O 1
ATOM 4549 N N . PRO A 1 553 ? 37.720 15.831 8.365 1.00 91.62 553 PRO A N 1
ATOM 4550 C CA . PRO A 1 553 ? 37.288 16.692 9.472 1.00 91.62 553 PRO A CA 1
ATOM 4551 C C . PRO A 1 553 ? 37.585 18.183 9.257 1.00 91.62 553 PRO A C 1
ATOM 4553 O O . PRO A 1 553 ? 36.872 19.025 9.793 1.00 91.62 553 PRO A O 1
ATOM 4556 N N . TYR A 1 554 ? 38.595 18.529 8.448 1.00 92.00 554 TYR A N 1
ATOM 4557 C CA . TYR A 1 554 ? 38.903 19.920 8.084 1.00 92.00 554 TYR A CA 1
ATOM 4558 C C . TYR A 1 554 ? 37.714 20.632 7.407 1.00 92.00 554 TYR A C 1
ATOM 4560 O O . TYR A 1 554 ? 37.498 21.833 7.604 1.00 92.00 554 TYR A O 1
ATOM 4568 N N . TYR A 1 555 ? 36.920 19.878 6.638 1.00 93.44 555 TYR A N 1
ATOM 4569 C CA . TYR A 1 555 ? 35.795 20.384 5.854 1.00 93.44 555 TYR A CA 1
ATOM 4570 C C . TYR A 1 555 ? 34.467 20.377 6.619 1.00 93.44 555 TYR A C 1
ATOM 4572 O O . TYR A 1 555 ? 33.558 21.110 6.239 1.00 93.44 555 TYR A O 1
ATOM 4580 N N . PHE A 1 556 ? 34.344 19.581 7.684 1.00 93.31 556 PHE A N 1
ATOM 4581 C CA . PHE A 1 556 ? 33.084 19.338 8.393 1.00 93.31 556 PHE A CA 1
ATOM 4582 C C . PHE A 1 556 ? 33.243 19.517 9.904 1.00 93.31 556 PHE A C 1
ATOM 4584 O O . PHE A 1 556 ? 33.188 18.563 10.682 1.00 93.31 556 PHE A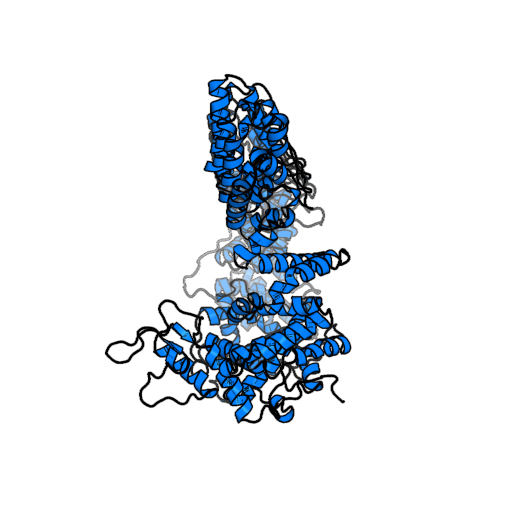 O 1
ATOM 4591 N N . ASP A 1 557 ? 33.433 20.768 10.313 1.00 91.50 557 ASP A N 1
ATOM 4592 C CA . ASP A 1 557 ? 33.343 21.156 11.718 1.00 91.50 557 ASP A CA 1
ATOM 4593 C C . ASP A 1 557 ? 31.880 21.215 12.207 1.00 91.50 557 ASP A C 1
ATOM 4595 O O . ASP A 1 557 ? 30.917 21.032 11.451 1.00 91.50 557 ASP A O 1
ATOM 4599 N N . GLU A 1 558 ? 31.716 21.454 13.508 1.00 93.00 558 GLU A N 1
ATOM 4600 C CA . GLU A 1 558 ? 30.410 21.548 14.164 1.00 93.00 558 GLU A CA 1
ATOM 4601 C C . GLU A 1 558 ? 29.499 22.621 13.545 1.00 93.00 558 GLU A C 1
ATOM 4603 O O . GLU A 1 558 ? 28.291 22.415 13.443 1.00 93.00 558 GLU A O 1
ATOM 4608 N N . GLU A 1 559 ? 30.052 23.757 13.104 1.00 92.69 559 GLU A N 1
ATOM 4609 C CA . GLU A 1 559 ? 29.281 24.888 12.592 1.00 92.69 559 GLU A CA 1
ATOM 4610 C C . GLU A 1 559 ? 28.705 24.545 11.217 1.00 92.69 559 GLU A C 1
ATOM 4612 O O . GLU A 1 559 ? 27.531 24.804 10.925 1.00 92.69 559 GLU A O 1
ATOM 4617 N N . ILE A 1 560 ? 29.520 23.909 10.379 1.00 93.94 560 ILE A N 1
ATOM 4618 C CA . ILE A 1 560 ? 29.131 23.443 9.051 1.00 93.94 560 ILE A CA 1
ATOM 4619 C C . ILE A 1 560 ? 28.076 22.351 9.162 1.00 93.94 560 ILE A C 1
ATOM 4621 O O . ILE A 1 560 ? 27.032 22.447 8.513 1.00 93.94 560 ILE A O 1
ATOM 4625 N N . LEU A 1 561 ? 28.289 21.343 10.009 1.00 93.75 561 LEU A N 1
ATOM 4626 C CA . LEU A 1 561 ? 27.306 20.275 10.192 1.00 93.75 561 LEU A CA 1
ATOM 4627 C C . LEU A 1 561 ? 26.008 20.795 10.808 1.00 93.75 561 LEU A C 1
ATOM 4629 O O . LEU A 1 561 ? 24.935 20.362 10.390 1.00 93.75 561 LEU A O 1
ATOM 4633 N N . ASN A 1 562 ? 26.073 21.789 11.696 1.00 91.19 562 ASN A N 1
ATOM 4634 C CA . ASN A 1 562 ? 24.884 22.462 12.215 1.00 91.19 562 ASN A CA 1
ATOM 4635 C C . ASN A 1 562 ? 24.068 23.095 11.087 1.00 91.19 562 ASN A C 1
ATOM 4637 O O . ASN A 1 562 ? 22.855 22.889 11.003 1.00 91.19 562 ASN A O 1
ATOM 4641 N N . LYS A 1 563 ? 24.733 23.810 10.171 1.00 90.56 563 LYS A N 1
ATOM 4642 C CA . LYS A 1 563 ? 24.084 24.382 8.986 1.00 90.56 563 LYS A CA 1
ATOM 4643 C C . LYS A 1 563 ? 23.500 23.289 8.086 1.00 90.56 563 LYS A C 1
ATOM 4645 O O . LYS A 1 563 ? 22.367 23.440 7.646 1.00 90.56 563 LYS A O 1
ATOM 4650 N N . ILE A 1 564 ? 24.207 22.185 7.834 1.00 91.31 564 ILE A N 1
ATOM 4651 C CA . ILE A 1 564 ? 23.700 21.095 6.976 1.00 91.31 564 ILE A CA 1
ATOM 4652 C C . ILE A 1 564 ? 22.481 20.405 7.610 1.00 91.31 564 ILE A C 1
ATOM 4654 O O . ILE A 1 564 ? 21.479 20.180 6.927 1.00 91.31 564 ILE A O 1
ATOM 4658 N N . PHE A 1 565 ? 22.544 20.080 8.903 1.00 90.06 565 PHE A N 1
ATOM 4659 C CA . PHE A 1 565 ? 21.502 19.318 9.597 1.00 90.06 565 PHE A CA 1
ATOM 4660 C C . PHE A 1 565 ? 20.234 20.130 9.813 1.00 90.06 565 PHE A C 1
ATOM 4662 O O . PHE A 1 565 ? 19.142 19.586 9.652 1.00 90.06 565 PHE A O 1
ATOM 4669 N N . ASN A 1 566 ? 20.370 21.417 10.150 1.00 84.19 566 ASN A N 1
ATOM 4670 C CA . ASN A 1 566 ? 19.247 22.292 10.489 1.00 84.19 566 ASN A CA 1
ATOM 4671 C C . ASN A 1 566 ? 18.691 23.089 9.303 1.00 84.19 566 ASN A C 1
ATOM 4673 O O . ASN A 1 566 ? 17.754 23.871 9.468 1.00 84.19 566 ASN A O 1
ATOM 4677 N N . GLN A 1 567 ? 19.197 22.863 8.089 1.00 85.44 567 GLN A N 1
ATOM 4678 C CA . GLN A 1 567 ? 18.566 23.378 6.879 1.00 85.44 567 GLN A CA 1
ATOM 4679 C C . GLN A 1 567 ? 17.151 22.813 6.725 1.00 85.44 567 GLN A C 1
ATOM 4681 O O . GLN A 1 567 ? 16.953 21.623 6.480 1.00 85.44 567 GLN A O 1
ATOM 4686 N N . SER A 1 568 ? 16.160 23.693 6.842 1.00 82.56 568 SER A N 1
ATOM 4687 C CA . SER A 1 568 ? 14.759 23.335 6.678 1.00 82.56 568 SER A CA 1
ATOM 4688 C C . SER A 1 568 ? 14.340 23.317 5.209 1.00 82.56 568 SER A C 1
ATOM 4690 O O . SER A 1 568 ? 14.772 24.132 4.387 1.00 82.56 568 SER A O 1
ATOM 4692 N N . THR A 1 569 ? 13.461 22.370 4.904 1.00 82.38 569 THR A N 1
ATOM 4693 C CA . THR A 1 569 ? 12.688 22.269 3.664 1.00 82.38 569 THR A CA 1
ATOM 4694 C C . THR A 1 569 ? 11.490 23.226 3.698 1.00 82.38 569 THR A C 1
ATOM 4696 O O . THR A 1 569 ? 11.207 23.838 4.728 1.00 82.38 569 THR A O 1
ATOM 4699 N N . TYR A 1 570 ? 10.731 23.354 2.599 1.00 75.56 570 TYR A N 1
ATOM 4700 C CA . TYR A 1 570 ? 9.492 24.160 2.602 1.00 75.56 570 TYR A CA 1
ATOM 4701 C C . TYR A 1 570 ? 8.462 23.709 3.646 1.00 75.56 570 TYR A C 1
ATOM 4703 O O . TYR A 1 570 ? 7.635 24.506 4.072 1.00 75.56 570 TYR A O 1
ATOM 4711 N N . SER A 1 571 ? 8.515 22.447 4.077 1.00 72.62 571 SER A N 1
ATOM 4712 C CA . SER A 1 571 ? 7.660 21.914 5.137 1.00 72.62 571 SER A CA 1
ATOM 4713 C C . SER A 1 571 ? 8.249 22.085 6.541 1.00 72.62 571 SER A C 1
ATOM 4715 O O . SER A 1 571 ? 7.802 21.400 7.454 1.00 72.62 571 SER A O 1
ATOM 4717 N N . GLU A 1 572 ? 9.266 22.936 6.718 1.00 83.81 572 GLU A N 1
ATOM 4718 C CA . GLU A 1 572 ? 9.997 23.160 7.979 1.00 83.81 572 GLU A CA 1
ATOM 4719 C C . GLU A 1 572 ? 10.757 21.917 8.497 1.00 83.81 572 GLU A C 1
ATOM 4721 O O . GLU A 1 572 ? 11.261 21.913 9.617 1.00 83.81 572 GLU A O 1
ATOM 4726 N N . TRP A 1 573 ? 10.871 20.849 7.698 1.00 87.38 573 TRP A N 1
ATOM 4727 C CA . TRP A 1 573 ? 11.583 19.629 8.098 1.00 87.38 573 TRP A CA 1
ATOM 4728 C C . TRP A 1 573 ? 13.057 19.739 7.767 1.00 87.38 573 TRP A C 1
ATOM 4730 O O . TRP A 1 573 ? 13.396 20.182 6.673 1.00 87.38 573 TRP A O 1
ATOM 4740 N N . ASN A 1 574 ? 13.900 19.280 8.681 1.00 89.56 574 ASN A N 1
ATOM 4741 C CA . ASN A 1 574 ? 15.343 19.187 8.503 1.00 89.56 574 ASN A CA 1
ATOM 4742 C C . ASN A 1 574 ? 15.784 17.709 8.411 1.00 89.56 574 ASN A C 1
ATOM 4744 O O . ASN A 1 574 ? 14.944 16.805 8.487 1.00 89.56 574 ASN A O 1
ATOM 4748 N N . PHE A 1 575 ? 17.083 17.456 8.253 1.00 92.06 575 PHE A N 1
ATOM 4749 C CA . PHE A 1 575 ? 17.645 16.104 8.127 1.00 92.06 575 PHE A CA 1
ATOM 4750 C C . PHE A 1 575 ? 17.182 15.146 9.242 1.00 92.06 575 PHE A C 1
ATOM 4752 O O . PHE A 1 575 ? 16.761 14.025 8.954 1.00 92.06 575 PHE A O 1
ATOM 4759 N N . LEU A 1 576 ? 17.164 15.603 10.497 1.00 92.38 576 LEU A N 1
ATOM 4760 C CA . LEU A 1 576 ? 16.818 14.776 11.657 1.00 92.38 576 LEU A CA 1
ATOM 4761 C C . LEU A 1 576 ? 15.347 14.338 11.659 1.00 92.38 576 LEU A C 1
ATOM 4763 O O . LEU A 1 576 ? 15.035 13.240 12.116 1.00 92.38 576 LEU A O 1
ATOM 4767 N N . TYR A 1 577 ? 14.436 15.144 11.100 1.00 92.12 577 TYR A N 1
ATOM 4768 C CA . TYR A 1 577 ? 13.035 14.732 10.922 1.00 92.12 577 TYR A CA 1
ATOM 4769 C C . TYR A 1 577 ? 12.912 13.579 9.925 1.00 92.12 577 TYR A C 1
ATOM 4771 O O . TYR A 1 577 ? 12.113 12.663 10.131 1.00 92.12 577 TYR A O 1
ATOM 4779 N N . PHE A 1 578 ? 13.688 13.619 8.838 1.00 91.56 578 PHE A N 1
ATOM 4780 C CA . PHE A 1 578 ? 13.702 12.539 7.854 1.00 91.56 578 PHE A CA 1
ATOM 4781 C C . PHE A 1 578 ? 14.320 11.272 8.443 1.00 91.56 578 PHE A C 1
ATOM 4783 O O . PHE A 1 578 ? 13.705 10.211 8.331 1.00 91.56 578 PHE A O 1
ATOM 4790 N N . LEU A 1 579 ? 15.444 11.411 9.153 1.00 91.62 579 LEU A N 1
ATOM 4791 C CA . LEU A 1 579 ? 16.105 10.330 9.884 1.00 91.62 579 LEU A CA 1
ATOM 4792 C C . LEU A 1 579 ? 15.122 9.646 10.854 1.00 91.62 579 LEU A C 1
ATOM 4794 O O . LEU A 1 579 ? 14.884 8.447 10.762 1.00 91.62 579 LEU A O 1
ATOM 4798 N N . ALA A 1 580 ? 14.428 10.415 11.695 1.00 91.75 580 ALA A N 1
ATOM 4799 C CA . ALA A 1 580 ? 13.482 9.876 12.675 1.00 91.75 580 ALA A CA 1
ATOM 4800 C C . ALA A 1 580 ? 12.239 9.207 12.076 1.00 91.75 580 ALA A C 1
ATOM 4802 O O . ALA A 1 580 ? 11.639 8.329 12.700 1.00 91.75 580 ALA A O 1
ATOM 4803 N N . ARG A 1 581 ? 11.811 9.634 10.885 1.00 89.75 581 ARG A N 1
ATOM 4804 C CA . ARG A 1 581 ? 10.600 9.102 10.254 1.00 89.75 581 ARG A CA 1
ATOM 4805 C C . ARG A 1 581 ? 10.860 7.895 9.371 1.00 89.75 581 ARG A C 1
ATOM 4807 O O . ARG A 1 581 ? 10.045 6.976 9.388 1.00 89.75 581 ARG A O 1
ATOM 4814 N N . TYR A 1 582 ? 11.907 7.942 8.555 1.00 88.38 582 TYR A N 1
ATOM 4815 C CA . TYR A 1 582 ? 12.071 7.027 7.424 1.00 88.38 582 TYR A CA 1
ATOM 4816 C C . TYR A 1 582 ? 13.189 5.998 7.615 1.00 88.38 582 TYR A C 1
ATOM 4818 O O . TYR A 1 582 ? 13.182 5.002 6.900 1.00 88.38 582 TYR A O 1
ATOM 4826 N N . GLN A 1 583 ? 14.121 6.206 8.551 1.00 89.75 583 GLN A N 1
ATOM 4827 C CA . GLN A 1 583 ? 15.338 5.390 8.652 1.00 89.75 583 GLN A CA 1
ATOM 4828 C C . GLN A 1 583 ? 15.244 4.256 9.675 1.00 89.75 583 GLN A C 1
ATOM 4830 O O . GLN A 1 583 ? 14.402 4.266 10.573 1.00 89.75 583 GLN A O 1
ATOM 4835 N N . THR A 1 584 ? 16.096 3.244 9.514 1.00 86.88 584 THR A N 1
ATOM 4836 C CA . THR A 1 584 ? 16.192 2.083 10.414 1.00 86.88 584 THR A CA 1
ATOM 4837 C C . THR A 1 584 ? 16.933 2.439 11.709 1.00 86.88 584 THR A C 1
ATOM 4839 O O . THR A 1 584 ? 17.498 3.525 11.820 1.00 86.88 584 THR A O 1
ATOM 4842 N N . ASN A 1 585 ? 16.933 1.530 12.698 1.00 86.38 585 ASN A N 1
ATOM 4843 C CA . ASN A 1 585 ? 17.723 1.716 13.925 1.00 86.38 585 ASN A CA 1
ATOM 4844 C C . ASN A 1 585 ? 19.193 1.976 13.576 1.00 86.38 585 ASN A C 1
ATOM 4846 O O . ASN A 1 585 ? 19.754 2.978 13.999 1.00 86.38 585 ASN A O 1
ATOM 4850 N N . ASP A 1 586 ? 19.770 1.098 12.758 1.00 89.19 586 ASP A N 1
ATOM 4851 C CA . ASP A 1 586 ? 21.198 1.093 12.453 1.00 89.19 586 ASP A CA 1
ATOM 4852 C C . ASP A 1 586 ? 21.635 2.409 11.797 1.00 89.19 586 ASP A C 1
ATOM 4854 O O . ASP A 1 586 ? 22.613 3.019 12.219 1.00 89.19 586 ASP A O 1
ATOM 4858 N N . GLU A 1 587 ? 20.855 2.914 10.837 1.00 91.12 587 GLU A N 1
ATOM 4859 C CA . GLU A 1 587 ? 21.141 4.177 10.145 1.00 91.12 587 GLU A CA 1
ATOM 4860 C C . GLU A 1 587 ? 21.003 5.401 11.062 1.00 91.12 587 GLU A C 1
ATOM 4862 O O . GLU A 1 587 ? 21.792 6.344 10.966 1.00 91.12 587 GLU A O 1
ATOM 4867 N N . VAL A 1 588 ? 20.020 5.397 11.971 1.00 93.00 588 VAL A N 1
ATOM 4868 C CA . VAL A 1 588 ? 19.885 6.445 12.997 1.00 93.00 588 VAL A CA 1
ATOM 4869 C C . VAL A 1 588 ? 21.089 6.393 13.940 1.00 93.00 588 VAL A C 1
ATOM 4871 O O . VAL A 1 588 ? 21.703 7.424 14.212 1.00 93.00 588 VAL A O 1
ATOM 4874 N N . THR A 1 589 ? 21.451 5.197 14.400 1.00 92.75 589 THR A N 1
ATOM 4875 C CA . THR A 1 589 ? 22.544 4.960 15.346 1.00 92.75 589 THR A CA 1
ATOM 4876 C C . THR A 1 589 ? 23.897 5.353 14.759 1.00 92.75 589 THR A C 1
ATOM 4878 O O . THR A 1 589 ? 24.652 6.018 15.453 1.00 92.75 589 THR A O 1
ATOM 4881 N N . ILE A 1 590 ? 24.166 5.113 13.469 1.00 95.06 590 ILE A N 1
ATOM 4882 C CA . ILE A 1 590 ? 25.385 5.599 12.787 1.00 95.06 590 ILE A CA 1
ATOM 4883 C C . ILE A 1 590 ? 25.573 7.113 12.972 1.00 95.06 590 ILE A C 1
ATOM 4885 O O . ILE A 1 590 ? 26.658 7.574 13.328 1.00 95.06 590 ILE A O 1
ATOM 4889 N N . CYS A 1 591 ? 24.513 7.899 12.758 1.00 95.25 591 CYS A N 1
ATOM 4890 C CA . CYS A 1 591 ? 24.571 9.346 12.953 1.00 95.25 591 CYS A CA 1
ATOM 4891 C C . CYS A 1 591 ? 24.819 9.706 14.427 1.00 95.25 591 CYS A C 1
ATOM 4893 O O . CYS A 1 591 ? 25.603 10.606 14.722 1.00 95.25 591 CYS A O 1
ATOM 4895 N N . LEU A 1 592 ? 24.126 9.046 15.356 1.00 95.75 592 LEU A N 1
ATOM 4896 C CA . LEU A 1 592 ? 24.198 9.348 16.790 1.00 95.75 592 LEU A CA 1
ATOM 4897 C C . LEU A 1 592 ? 25.546 8.935 17.409 1.00 95.75 592 LEU A C 1
ATOM 4899 O O . LEU A 1 592 ? 26.103 9.674 18.225 1.00 95.75 592 LEU A O 1
ATOM 4903 N N . ASP A 1 593 ? 26.109 7.811 16.980 1.00 95.69 593 ASP A N 1
ATOM 4904 C CA . ASP A 1 593 ? 27.423 7.321 17.397 1.00 95.69 593 ASP A CA 1
ATOM 4905 C C . ASP A 1 593 ? 28.533 8.239 16.893 1.00 95.69 593 ASP A C 1
ATOM 4907 O O . ASP A 1 593 ? 29.396 8.631 17.679 1.00 95.69 593 ASP A O 1
ATOM 4911 N N . PHE A 1 594 ? 28.457 8.685 15.632 1.00 96.19 594 PHE A N 1
ATOM 4912 C CA . PHE A 1 594 ? 29.382 9.680 15.083 1.00 96.19 594 PHE A CA 1
ATOM 4913 C C . PHE A 1 594 ? 29.420 10.951 15.946 1.00 96.19 594 PHE A C 1
ATOM 4915 O O . PHE A 1 594 ? 30.491 11.420 16.337 1.00 96.19 594 PHE A O 1
ATOM 4922 N N . ILE A 1 595 ? 28.253 11.498 16.305 1.00 95.94 595 ILE A N 1
ATOM 4923 C CA . ILE A 1 595 ? 28.170 12.689 17.164 1.00 95.94 595 ILE A CA 1
ATOM 4924 C C . ILE A 1 595 ? 28.748 12.409 18.559 1.00 95.94 595 ILE A C 1
ATOM 4926 O O . ILE A 1 595 ? 29.502 13.229 19.094 1.00 95.94 595 ILE A O 1
ATOM 4930 N N . SER A 1 596 ? 28.437 11.246 19.136 1.00 95.88 596 SER A N 1
ATOM 4931 C CA . SER A 1 596 ? 28.963 10.818 20.438 1.00 95.88 596 SER A CA 1
ATOM 4932 C C . SER A 1 596 ? 30.487 10.706 20.432 1.00 95.88 596 SER A C 1
ATOM 4934 O O . SER A 1 596 ? 31.145 11.132 21.384 1.00 95.88 596 SER A O 1
ATOM 4936 N N . GLU A 1 597 ? 31.065 10.166 19.362 1.00 95.62 597 GLU A N 1
ATOM 4937 C CA . GLU A 1 597 ? 32.508 10.026 19.187 1.00 95.62 597 GLU A CA 1
ATOM 4938 C C . GLU A 1 597 ? 33.190 11.393 19.070 1.00 95.62 597 GLU A C 1
ATOM 4940 O O . GLU A 1 597 ? 34.155 11.665 19.792 1.00 95.62 597 GLU A O 1
ATOM 4945 N N . LYS A 1 598 ? 32.655 12.299 18.239 1.00 94.75 598 LYS A N 1
ATOM 4946 C CA . LYS A 1 598 ? 33.191 13.665 18.108 1.00 94.75 598 LYS A CA 1
ATOM 4947 C C . LYS A 1 598 ? 33.141 14.425 19.427 1.00 94.75 598 LYS A C 1
ATOM 4949 O O . LYS A 1 598 ? 34.122 15.084 19.787 1.00 94.75 598 LYS A O 1
ATOM 4954 N N . PHE A 1 599 ? 32.058 14.286 20.190 1.00 94.56 599 PHE A N 1
ATOM 4955 C CA . PHE A 1 599 ? 31.982 14.832 21.543 1.00 94.56 599 PHE A CA 1
ATOM 4956 C C . PHE A 1 599 ? 33.029 14.200 22.471 1.00 94.56 599 PHE A C 1
ATOM 4958 O O . PHE A 1 599 ? 33.747 14.913 23.170 1.00 94.56 599 PHE A O 1
ATOM 4965 N N . LYS A 1 600 ? 33.172 12.870 22.462 1.00 94.50 600 LYS A N 1
ATOM 4966 C CA . LYS A 1 600 ? 34.121 12.158 23.330 1.00 94.50 600 LYS A CA 1
ATOM 4967 C C . LYS A 1 600 ? 35.564 12.609 23.099 1.00 94.50 600 LYS A C 1
ATOM 4969 O O . LYS A 1 600 ? 36.283 12.766 24.090 1.00 94.50 600 LYS A O 1
ATOM 4974 N N . LEU A 1 601 ? 35.950 12.815 21.837 1.00 92.81 601 LEU A N 1
ATOM 4975 C CA . LEU A 1 601 ? 37.286 13.247 21.416 1.00 92.81 601 LEU A CA 1
ATOM 4976 C C . LEU A 1 601 ? 37.560 14.725 21.724 1.00 92.81 601 LEU A C 1
ATOM 4978 O O . LEU A 1 601 ? 38.614 15.048 22.259 1.00 92.81 601 LEU A O 1
ATOM 4982 N N . SER A 1 602 ? 36.621 15.617 21.400 1.00 92.50 602 SER A N 1
ATOM 4983 C CA . SER A 1 602 ? 36.825 17.073 21.513 1.00 92.50 602 SER A CA 1
ATOM 4984 C C . SER A 1 602 ? 36.439 17.661 22.871 1.00 92.50 602 SER A C 1
ATOM 4986 O O . SER A 1 602 ? 36.863 18.764 23.201 1.00 92.50 602 SER A O 1
ATOM 4988 N N . LYS A 1 603 ? 35.584 16.965 23.631 1.00 92.06 603 LYS A N 1
ATOM 4989 C CA . LYS A 1 603 ? 34.853 17.486 24.801 1.00 92.06 603 LYS A CA 1
ATOM 4990 C C . LYS A 1 603 ? 34.001 18.730 24.507 1.00 92.06 603 LYS A C 1
ATOM 4992 O O . LYS A 1 603 ? 33.512 19.367 25.437 1.00 92.06 603 LYS A O 1
ATOM 4997 N N . ASN A 1 604 ? 33.768 19.055 23.233 1.00 91.62 604 ASN A N 1
ATOM 4998 C CA . ASN A 1 604 ? 32.965 20.201 22.831 1.00 91.62 604 ASN A CA 1
ATOM 4999 C C . ASN A 1 604 ? 31.471 19.835 22.799 1.00 91.62 604 ASN A C 1
ATOM 5001 O O . ASN A 1 604 ? 31.016 19.086 21.933 1.00 91.62 604 ASN A O 1
ATOM 5005 N N . THR A 1 605 ? 30.690 20.404 23.720 1.00 90.56 605 THR A N 1
ATOM 5006 C CA . THR A 1 605 ? 29.242 20.163 23.841 1.00 90.56 605 THR A CA 1
ATOM 5007 C C . THR A 1 605 ? 28.430 20.667 22.643 1.00 90.56 605 THR A C 1
ATOM 5009 O O . THR A 1 605 ? 27.280 20.257 22.482 1.00 90.56 605 THR A O 1
ATOM 5012 N N . GLN A 1 606 ? 29.007 21.493 21.758 1.00 91.38 606 GLN A N 1
ATOM 5013 C CA . GLN A 1 606 ? 28.352 21.912 20.512 1.00 91.38 606 GLN A CA 1
ATOM 5014 C C . GLN A 1 606 ? 28.012 20.725 19.603 1.00 91.38 606 GLN A C 1
ATOM 5016 O O . GLN A 1 606 ? 26.971 20.746 18.949 1.00 91.38 606 GLN A O 1
ATOM 5021 N N . TRP A 1 607 ? 28.804 19.646 19.640 1.00 93.44 607 TRP A N 1
ATOM 5022 C CA . TRP A 1 607 ? 28.482 18.406 18.928 1.00 93.44 607 TRP A CA 1
ATOM 5023 C C . TRP A 1 607 ? 27.156 17.807 19.390 1.00 93.44 607 TRP A C 1
ATOM 5025 O O . TRP A 1 607 ? 26.312 17.462 18.568 1.00 93.44 607 TRP A O 1
ATOM 5035 N N . LEU A 1 608 ? 26.922 17.748 20.702 1.00 92.69 608 LEU A N 1
ATOM 5036 C CA . LEU A 1 608 ? 25.668 17.226 21.246 1.00 92.69 608 LEU A CA 1
ATOM 5037 C C . LEU A 1 608 ? 24.478 18.125 20.881 1.00 92.69 608 LEU A C 1
ATOM 5039 O O . LEU A 1 608 ? 23.408 17.610 20.559 1.00 92.69 608 LEU A O 1
ATOM 5043 N N . LYS A 1 609 ? 24.668 19.453 20.845 1.00 90.44 609 LYS A N 1
ATOM 5044 C CA . LYS A 1 609 ? 23.631 20.434 20.465 1.00 90.44 609 LYS A CA 1
ATOM 5045 C C . LYS A 1 609 ? 23.164 20.311 19.008 1.00 90.44 609 LYS A C 1
ATOM 5047 O O . LYS A 1 609 ? 22.082 20.795 18.680 1.00 90.44 609 LYS A O 1
ATOM 5052 N N . LEU A 1 610 ? 23.906 19.621 18.138 1.00 91.12 610 LEU A N 1
ATOM 5053 C CA . LEU A 1 610 ? 23.432 19.285 16.786 1.00 91.12 610 LEU A CA 1
ATOM 5054 C C . LEU A 1 610 ? 22.158 18.431 16.823 1.00 91.12 610 LEU A C 1
ATOM 5056 O O . LEU A 1 610 ? 21.284 18.603 15.976 1.00 91.12 610 LEU A O 1
ATOM 5060 N N . ILE A 1 611 ? 22.044 17.552 17.823 1.00 91.19 611 ILE A N 1
ATOM 5061 C CA . ILE A 1 611 ? 20.903 16.651 18.024 1.00 91.19 611 ILE A CA 1
ATOM 5062 C C . ILE A 1 611 ? 20.010 17.156 19.166 1.00 91.19 611 ILE A C 1
ATOM 5064 O O . ILE A 1 611 ? 18.800 17.308 18.997 1.00 91.19 611 ILE A O 1
ATOM 5068 N N . LEU A 1 612 ? 20.611 17.456 20.321 1.00 90.12 612 LEU A N 1
ATOM 5069 C CA . LEU A 1 612 ? 19.946 17.890 21.553 1.00 90.12 612 LEU A CA 1
ATOM 5070 C C . LEU A 1 612 ? 19.631 19.391 21.504 1.00 90.12 612 LEU A C 1
ATOM 5072 O O . LEU A 1 612 ? 20.186 20.191 22.254 1.00 90.12 612 LEU A O 1
ATOM 5076 N N . ASN A 1 613 ? 18.749 19.779 20.587 1.00 86.00 613 ASN A N 1
ATOM 5077 C CA . ASN A 1 613 ? 18.286 21.156 20.423 1.00 86.00 613 ASN A CA 1
ATOM 5078 C C . ASN A 1 613 ? 16.758 21.267 20.521 1.00 86.00 613 ASN A C 1
ATOM 5080 O O . ASN A 1 613 ? 16.044 20.302 20.794 1.00 86.00 613 ASN A O 1
ATOM 5084 N N . ASN A 1 614 ? 16.238 22.464 20.251 1.00 83.19 614 ASN A N 1
ATOM 5085 C CA . ASN A 1 614 ? 14.812 22.784 20.341 1.00 83.19 614 ASN A CA 1
ATOM 5086 C C . ASN A 1 614 ? 13.913 21.953 19.401 1.00 83.19 614 ASN A C 1
ATOM 5088 O O . ASN A 1 614 ? 12.698 21.919 19.592 1.00 83.19 614 ASN A O 1
ATOM 5092 N N . HIS A 1 615 ? 14.469 21.268 18.397 1.00 86.88 615 HIS A N 1
ATOM 5093 C CA . HIS A 1 615 ? 13.718 20.361 17.528 1.00 86.88 615 HIS A CA 1
ATOM 5094 C C . HIS A 1 615 ? 13.549 18.954 18.115 1.00 86.88 615 HIS A C 1
ATOM 5096 O O . HIS A 1 615 ? 12.677 18.220 17.644 1.00 86.88 615 HIS A O 1
ATOM 5102 N N . MET A 1 616 ? 14.311 18.580 19.150 1.00 90.50 616 MET A N 1
ATOM 5103 C CA . MET A 1 616 ? 14.321 17.221 19.706 1.00 90.50 616 MET A CA 1
ATOM 5104 C C . MET A 1 616 ? 12.927 16.755 20.134 1.00 90.50 616 MET A C 1
ATOM 5106 O O . MET A 1 616 ? 12.541 15.625 19.851 1.00 90.50 616 MET A O 1
ATOM 5110 N N . GLY A 1 617 ? 12.108 17.628 20.721 1.00 90.50 617 GLY A N 1
ATOM 5111 C CA . GLY A 1 617 ? 10.751 17.240 21.107 1.00 90.50 617 GLY A CA 1
ATOM 5112 C C . GLY A 1 617 ? 9.827 16.922 19.927 1.00 90.50 617 GLY A C 1
ATOM 5113 O O . GLY A 1 617 ? 9.026 15.986 19.980 1.00 90.50 617 GLY A O 1
ATOM 5114 N N . ASN A 1 618 ? 9.988 17.622 18.801 1.00 90.75 618 ASN A N 1
ATOM 5115 C CA . ASN A 1 618 ? 9.287 17.275 17.565 1.00 90.75 618 ASN A CA 1
ATOM 5116 C C . ASN A 1 618 ? 9.820 15.988 16.928 1.00 90.75 618 ASN A C 1
ATOM 5118 O O . ASN A 1 618 ? 9.025 15.223 16.380 1.00 90.75 618 ASN A O 1
ATOM 5122 N N . ILE A 1 619 ? 11.128 15.742 17.022 1.00 92.31 619 ILE A N 1
ATOM 5123 C CA . ILE A 1 619 ? 11.775 14.504 16.571 1.00 92.31 619 ILE A CA 1
ATOM 5124 C C . ILE A 1 619 ? 11.249 13.313 17.381 1.00 92.31 619 ILE A C 1
ATOM 5126 O O . ILE A 1 619 ? 10.758 12.355 16.785 1.00 92.31 619 ILE A O 1
ATOM 5130 N N . LEU A 1 620 ? 11.235 13.401 18.718 1.00 93.88 620 LEU A N 1
ATOM 5131 C CA . LEU A 1 620 ? 10.664 12.376 19.602 1.00 93.88 620 LEU A CA 1
ATOM 5132 C C . LEU A 1 620 ? 9.195 12.123 19.281 1.00 93.88 620 LEU A C 1
ATOM 5134 O O . LEU A 1 620 ? 8.776 10.976 19.172 1.00 93.88 620 LEU A O 1
ATOM 5138 N N . ARG A 1 621 ? 8.403 13.181 19.079 1.00 93.00 621 ARG A N 1
ATOM 5139 C CA . ARG A 1 621 ? 6.994 13.052 18.691 1.00 93.00 621 ARG A CA 1
ATOM 5140 C C . ARG A 1 621 ? 6.822 12.341 17.351 1.00 93.00 621 ARG A C 1
ATOM 5142 O O . ARG A 1 621 ? 5.914 11.522 17.217 1.00 93.00 621 ARG A O 1
ATOM 5149 N N . LEU A 1 622 ? 7.647 12.668 16.359 1.00 91.75 622 LEU A N 1
ATOM 5150 C CA . LEU A 1 622 ? 7.583 12.045 15.041 1.00 91.75 622 LEU A CA 1
ATOM 5151 C C . LEU A 1 622 ? 7.992 10.571 15.111 1.00 91.75 622 LEU A C 1
ATOM 5153 O O . LEU A 1 622 ? 7.247 9.723 14.629 1.00 91.75 622 LEU A O 1
ATOM 5157 N N . ALA A 1 623 ? 9.102 10.259 15.782 1.00 92.19 623 ALA A N 1
ATOM 5158 C CA . ALA A 1 623 ? 9.552 8.887 16.008 1.00 92.19 623 ALA A CA 1
ATOM 5159 C C . ALA A 1 623 ? 8.492 8.069 16.770 1.00 92.19 623 ALA A C 1
ATOM 5161 O O . ALA A 1 623 ? 8.116 6.979 16.340 1.00 92.19 623 ALA A O 1
ATOM 5162 N N . ALA A 1 624 ? 7.900 8.652 17.819 1.00 91.94 624 ALA A N 1
ATOM 5163 C CA . ALA A 1 624 ? 6.805 8.062 18.587 1.00 91.94 624 ALA A CA 1
ATOM 5164 C C . ALA A 1 624 ? 5.556 7.755 17.750 1.00 91.94 624 ALA A C 1
ATOM 5166 O O . ALA A 1 624 ? 4.835 6.806 18.062 1.00 91.94 624 ALA A O 1
ATOM 5167 N N . GLN A 1 625 ? 5.307 8.511 16.679 1.00 87.38 625 GLN A N 1
ATOM 5168 C CA . GLN A 1 625 ? 4.219 8.242 15.743 1.00 87.38 625 GLN A CA 1
ATOM 5169 C C . GLN A 1 625 ? 4.544 7.116 14.752 1.00 87.38 625 GLN A C 1
ATOM 5171 O O . GLN A 1 625 ? 3.647 6.342 14.427 1.00 87.38 625 GLN A O 1
ATOM 5176 N N . SER A 1 626 ? 5.759 7.078 14.196 1.00 78.31 626 SER A N 1
ATOM 5177 C CA . SER A 1 626 ? 6.017 6.336 12.951 1.00 78.31 626 SER A CA 1
ATOM 5178 C C . SER A 1 626 ? 7.025 5.198 13.035 1.00 78.31 626 SER A C 1
ATOM 5180 O O . SER A 1 626 ? 7.000 4.351 12.148 1.00 78.31 626 SER A O 1
ATOM 5182 N N . ASN A 1 627 ? 7.930 5.173 14.018 1.00 76.38 627 ASN A N 1
ATOM 5183 C CA . ASN A 1 627 ? 9.086 4.276 13.961 1.00 76.38 627 ASN A CA 1
ATOM 5184 C C . ASN A 1 627 ? 9.629 3.924 15.358 1.00 76.38 627 ASN A C 1
ATOM 5186 O O . ASN A 1 627 ? 10.322 4.724 15.987 1.00 76.38 627 ASN A O 1
ATOM 5190 N N . LEU A 1 628 ? 9.321 2.707 15.824 1.00 76.81 628 LEU A N 1
ATOM 5191 C CA . LEU A 1 628 ? 9.763 2.173 17.123 1.00 76.81 628 LEU A CA 1
ATOM 5192 C C . LEU A 1 628 ? 11.284 2.160 17.267 1.00 76.81 628 LEU A C 1
ATOM 5194 O O . LEU A 1 628 ? 11.824 2.541 18.304 1.00 76.81 628 LEU A O 1
ATOM 5198 N N . ASN A 1 629 ? 11.962 1.758 16.201 1.00 81.25 629 ASN A N 1
ATOM 5199 C CA . ASN A 1 629 ? 13.400 1.564 16.186 1.00 81.25 629 ASN A CA 1
ATOM 5200 C C . ASN A 1 629 ? 14.143 2.899 16.284 1.00 81.25 629 ASN A C 1
ATOM 5202 O O . ASN A 1 629 ? 15.012 3.048 17.138 1.00 81.25 629 ASN A O 1
ATOM 5206 N N . ALA A 1 630 ? 13.737 3.895 15.493 1.00 86.38 630 ALA A N 1
ATOM 5207 C CA . ALA A 1 630 ? 14.326 5.230 15.561 1.00 86.38 630 ALA A CA 1
ATOM 5208 C C . ALA A 1 630 ? 14.100 5.890 16.930 1.00 86.38 630 ALA A C 1
ATOM 5210 O O . ALA A 1 630 ? 15.015 6.506 17.477 1.00 86.38 630 ALA A O 1
ATOM 5211 N N . LEU A 1 631 ? 12.902 5.740 17.515 1.00 92.94 631 LEU A N 1
ATOM 5212 C CA . LEU A 1 631 ? 12.616 6.269 18.851 1.00 92.94 631 LEU A CA 1
ATOM 5213 C C . LEU A 1 631 ? 13.574 5.687 19.896 1.00 92.94 631 LEU A C 1
ATOM 5215 O O . LEU A 1 631 ? 14.114 6.438 20.704 1.00 92.94 631 LEU A O 1
ATOM 5219 N N . SER A 1 632 ? 13.801 4.372 19.856 1.00 92.00 632 SER A N 1
ATOM 5220 C CA . SER A 1 632 ? 14.729 3.700 20.766 1.00 92.00 632 SER A CA 1
ATOM 5221 C C . SER A 1 632 ? 16.146 4.269 20.664 1.00 92.00 632 SER A C 1
ATOM 5223 O O . SER A 1 632 ? 16.752 4.543 21.697 1.00 92.00 632 SER A O 1
ATOM 5225 N N . SER A 1 633 ? 16.666 4.494 19.453 1.00 93.62 633 SER A N 1
ATOM 5226 C CA . SER A 1 633 ? 18.013 5.052 19.250 1.00 93.62 633 SER A CA 1
ATOM 5227 C C . SER A 1 633 ? 18.134 6.477 19.792 1.00 93.62 633 SER A C 1
ATOM 5229 O O . SER A 1 633 ? 19.088 6.789 20.503 1.00 93.62 633 SER A O 1
ATOM 5231 N N . PHE A 1 634 ? 17.142 7.340 19.539 1.00 94.56 634 PHE A N 1
ATOM 5232 C CA . PHE A 1 634 ? 17.146 8.698 20.096 1.00 94.56 634 PHE A CA 1
ATOM 5233 C C . PHE A 1 634 ? 17.065 8.699 21.625 1.00 94.56 634 PHE A C 1
ATOM 5235 O O . PHE A 1 634 ? 17.783 9.462 22.267 1.00 94.56 634 PHE A O 1
ATOM 5242 N N . LEU A 1 635 ? 16.232 7.844 22.224 1.00 94.44 635 LEU A N 1
ATOM 5243 C CA . LEU A 1 635 ? 16.162 7.715 23.681 1.00 94.44 635 LEU A CA 1
ATOM 5244 C C . LEU A 1 635 ? 17.479 7.185 24.263 1.00 94.44 635 LEU A C 1
ATOM 5246 O O . LEU A 1 635 ? 17.954 7.722 25.260 1.00 94.44 635 LEU A O 1
ATOM 5250 N N . ALA A 1 636 ? 18.112 6.196 23.628 1.00 93.81 636 ALA A N 1
ATOM 5251 C CA . ALA A 1 636 ? 19.417 5.683 24.048 1.00 93.81 636 ALA A CA 1
ATOM 5252 C C . ALA A 1 636 ? 20.504 6.770 24.009 1.00 93.81 636 ALA A C 1
ATOM 5254 O O . ALA A 1 636 ? 21.258 6.920 24.970 1.00 93.81 636 ALA A O 1
ATOM 5255 N N . PHE A 1 637 ? 20.531 7.589 22.957 1.00 94.69 637 PHE A N 1
ATOM 5256 C CA . PHE A 1 637 ? 21.461 8.714 22.849 1.00 94.69 637 PHE A CA 1
ATOM 5257 C C . PHE A 1 637 ? 21.208 9.790 23.915 1.00 94.69 637 PHE A C 1
ATOM 5259 O O . PHE A 1 637 ? 22.145 10.269 24.552 1.00 94.69 637 PHE A O 1
ATOM 5266 N N . ILE A 1 638 ? 19.943 10.137 24.177 1.00 93.94 638 ILE A N 1
ATOM 5267 C CA . ILE A 1 638 ? 19.586 11.064 25.263 1.00 93.94 638 ILE A CA 1
ATOM 5268 C C . ILE A 1 638 ? 20.013 10.494 26.625 1.00 93.94 638 ILE A C 1
ATOM 5270 O O . ILE A 1 638 ? 20.535 11.233 27.456 1.00 93.94 638 ILE A O 1
ATOM 5274 N N . ASN A 1 639 ? 19.813 9.192 26.859 1.00 91.88 639 ASN A N 1
ATOM 5275 C CA . ASN A 1 639 ? 20.241 8.511 28.084 1.00 91.88 639 ASN A CA 1
ATOM 5276 C C . ASN A 1 639 ? 21.758 8.612 28.283 1.00 91.88 639 ASN A C 1
ATOM 5278 O O . ASN A 1 639 ? 22.211 8.957 29.371 1.00 91.88 639 ASN A O 1
ATOM 5282 N N . GLN A 1 640 ? 22.525 8.327 27.229 1.00 92.69 640 GLN A N 1
ATOM 5283 C CA . GLN A 1 640 ? 23.985 8.337 27.256 1.00 92.69 640 GLN A CA 1
ATOM 5284 C C . GLN A 1 640 ? 24.557 9.714 27.613 1.00 92.69 640 GLN A C 1
ATOM 5286 O O . GLN A 1 640 ? 25.554 9.793 28.325 1.00 92.69 640 GLN A O 1
ATOM 5291 N N . HIS A 1 641 ? 23.926 10.790 27.138 1.00 91.94 641 HIS A N 1
ATOM 5292 C CA . HIS A 1 641 ? 24.430 12.161 27.284 1.00 91.94 641 HIS A CA 1
ATOM 5293 C C . HIS A 1 641 ? 23.595 13.019 28.239 1.00 91.94 641 HIS A C 1
ATOM 5295 O O . HIS A 1 641 ? 23.672 14.248 28.194 1.00 91.94 641 HIS A O 1
ATOM 5301 N N . SER A 1 642 ? 22.800 12.398 29.117 1.00 85.62 642 SER A N 1
ATOM 5302 C CA . SER A 1 642 ? 21.830 13.114 29.958 1.00 85.62 642 SER A CA 1
ATOM 5303 C C . SER A 1 642 ? 22.455 14.141 30.904 1.00 85.62 642 SER A C 1
ATOM 5305 O O . SER A 1 642 ? 21.790 15.099 31.289 1.00 85.62 642 SER A O 1
ATOM 5307 N N . ASP A 1 643 ? 23.723 13.962 31.276 1.00 83.88 643 ASP A N 1
ATOM 5308 C CA . ASP A 1 643 ? 24.438 14.863 32.189 1.00 83.88 643 ASP A CA 1
ATOM 5309 C C . ASP A 1 643 ? 24.965 16.133 31.507 1.00 83.88 643 ASP A C 1
ATOM 5311 O O . ASP A 1 643 ? 25.415 17.054 32.182 1.00 83.88 643 ASP A O 1
ATOM 5315 N N . HIS A 1 644 ? 24.872 16.213 30.178 1.00 84.81 644 HIS A N 1
ATOM 5316 C CA . HIS A 1 644 ? 25.291 17.372 29.384 1.00 84.81 644 HIS A CA 1
ATOM 5317 C C . HIS A 1 644 ? 24.110 18.234 28.904 1.00 84.81 644 HIS A C 1
ATOM 5319 O O . HIS A 1 644 ? 24.295 19.166 28.120 1.00 84.81 644 HIS A O 1
ATOM 5325 N N . ILE A 1 645 ? 22.891 17.926 29.356 1.00 79.69 645 ILE A N 1
ATOM 5326 C CA . ILE A 1 645 ? 21.671 18.662 29.016 1.00 79.69 645 ILE A CA 1
ATOM 5327 C C . ILE A 1 645 ? 21.443 19.736 30.084 1.00 79.69 645 ILE A C 1
ATOM 5329 O O . ILE A 1 645 ? 20.861 19.461 31.131 1.00 79.69 645 ILE A O 1
ATOM 5333 N N . GLU A 1 646 ? 21.912 20.957 29.824 1.00 66.00 646 GLU A N 1
ATOM 5334 C CA . GLU A 1 646 ? 21.705 22.095 30.734 1.00 66.00 646 GLU A CA 1
ATOM 5335 C C . GLU A 1 646 ? 20.393 22.844 30.429 1.00 66.00 646 GLU A C 1
ATOM 5337 O O . GLU A 1 646 ? 19.596 23.058 31.338 1.00 66.00 646 GLU A O 1
ATOM 5342 N N . LEU A 1 647 ? 20.130 23.190 29.157 1.00 56.88 647 LEU A N 1
ATOM 5343 C CA . LEU A 1 647 ? 18.904 23.844 28.663 1.00 56.88 647 LEU A CA 1
ATOM 5344 C C . LEU A 1 647 ? 18.702 23.550 27.152 1.00 56.88 647 LEU A C 1
ATOM 5346 O O . LEU A 1 647 ? 19.670 23.661 26.395 1.00 56.88 647 LEU A O 1
ATOM 5350 N N . PRO A 1 648 ? 17.474 23.259 26.672 1.00 58.31 648 PRO A N 1
ATOM 5351 C CA . PRO A 1 648 ? 16.270 23.015 27.466 1.00 58.31 648 PRO A CA 1
ATOM 5352 C C . PRO A 1 648 ? 16.445 21.750 28.327 1.00 58.31 648 PRO A C 1
ATOM 5354 O O . PRO A 1 648 ? 17.229 20.866 27.986 1.00 58.31 648 PRO A O 1
ATOM 5357 N N . SER A 1 649 ? 15.784 21.703 29.483 1.00 76.75 649 SER A N 1
ATOM 5358 C CA . SER A 1 649 ? 15.901 20.580 30.421 1.00 76.75 649 SER A CA 1
ATOM 5359 C C . SER A 1 649 ? 15.443 19.277 29.759 1.00 76.75 649 SER A C 1
ATOM 5361 O O . SER A 1 649 ? 14.634 19.302 28.830 1.00 76.75 649 SER A O 1
ATOM 5363 N N . LEU A 1 650 ? 15.903 18.116 30.243 1.00 86.94 650 LEU A N 1
ATOM 5364 C CA . LEU A 1 650 ? 15.488 16.822 29.682 1.00 86.94 650 LEU A CA 1
ATOM 5365 C C . LEU A 1 650 ? 13.958 16.708 29.559 1.00 86.94 650 LEU A C 1
ATOM 5367 O O . LEU A 1 650 ? 13.455 16.215 28.550 1.00 86.94 650 LEU A O 1
ATOM 5371 N N . SER A 1 651 ? 13.210 17.207 30.548 1.00 86.94 651 SER A N 1
ATOM 5372 C CA . SER A 1 651 ? 11.746 17.185 30.519 1.00 86.94 651 SER A CA 1
ATOM 5373 C C . SER A 1 651 ? 11.131 18.032 29.405 1.00 86.94 651 SER A C 1
ATOM 5375 O O . SER A 1 651 ? 10.074 17.670 28.887 1.00 86.94 651 SER A O 1
ATOM 5377 N N . ASP A 1 652 ? 11.782 19.115 28.983 1.00 88.62 652 ASP A N 1
ATOM 5378 C CA . ASP A 1 652 ? 11.263 20.006 27.943 1.00 88.62 652 ASP A CA 1
ATOM 5379 C C . ASP A 1 652 ? 11.178 19.311 26.583 1.00 88.62 652 ASP A C 1
ATOM 5381 O O . ASP A 1 652 ? 10.252 19.576 25.817 1.00 88.62 652 ASP A O 1
ATOM 5385 N N . PHE A 1 653 ? 12.072 18.357 26.291 1.00 91.44 653 PHE A N 1
ATOM 5386 C CA . PHE A 1 653 ? 11.969 17.548 25.073 1.00 91.44 653 PHE A CA 1
ATOM 5387 C C . PHE A 1 653 ? 10.656 16.759 25.017 1.00 91.44 653 PHE A C 1
ATOM 5389 O O . PHE A 1 653 ? 10.062 16.616 23.951 1.00 91.44 653 PHE A O 1
ATOM 5396 N N . PHE A 1 654 ? 10.167 16.280 26.159 1.00 92.81 654 PHE A N 1
ATOM 5397 C CA . PHE A 1 654 ? 8.933 15.498 26.231 1.00 92.81 654 PHE A CA 1
ATOM 5398 C C . PHE A 1 654 ? 7.693 16.389 26.327 1.00 92.81 654 PHE A C 1
ATOM 5400 O O . PHE A 1 654 ? 6.645 16.026 25.788 1.00 92.81 654 PHE A O 1
ATOM 5407 N N . LEU A 1 655 ? 7.813 17.552 26.979 1.00 89.44 655 LEU A N 1
ATOM 5408 C CA . LEU A 1 655 ? 6.746 18.549 27.114 1.00 89.44 655 LEU A CA 1
ATOM 5409 C C . LEU A 1 655 ? 6.508 19.349 25.830 1.00 89.44 655 LEU A C 1
ATOM 5411 O O . LEU A 1 655 ? 5.403 19.857 25.629 1.00 89.44 655 LEU A O 1
ATOM 5415 N N . HIS A 1 656 ? 7.510 19.444 24.954 1.00 89.69 656 HIS A N 1
ATOM 5416 C CA . HIS A 1 656 ? 7.382 20.142 23.683 1.00 89.69 656 HIS A CA 1
ATOM 5417 C C . HIS A 1 656 ? 6.193 19.610 22.881 1.00 89.69 656 HIS A C 1
ATOM 5419 O O . HIS A 1 656 ? 5.994 18.401 22.718 1.00 89.69 656 HIS A O 1
ATOM 5425 N N . SER A 1 657 ? 5.418 20.537 22.329 1.00 87.44 657 SER A N 1
ATOM 5426 C CA . SER A 1 657 ? 4.216 20.214 21.583 1.00 87.44 657 SER A CA 1
ATOM 5427 C C . SER A 1 657 ? 4.216 20.870 20.204 1.00 87.44 657 SER A C 1
ATOM 5429 O O . SER A 1 657 ? 4.816 21.917 19.979 1.00 87.44 657 SER A O 1
ATOM 5431 N N . SER A 1 658 ? 3.587 20.196 19.243 1.00 87.38 658 SER A N 1
ATOM 5432 C CA . SER A 1 658 ? 3.416 20.714 17.879 1.00 87.38 658 SER A CA 1
ATOM 5433 C C . SER A 1 658 ? 2.452 21.907 17.827 1.00 87.38 658 SER A C 1
ATOM 5435 O O . SER A 1 658 ? 1.800 22.224 18.814 1.00 87.38 658 SER A O 1
ATOM 5437 N N . LYS A 1 659 ? 2.260 22.495 16.635 1.00 84.38 659 LYS A N 1
ATOM 5438 C CA . LYS A 1 659 ? 1.261 23.556 16.379 1.00 84.38 659 LYS A CA 1
ATOM 5439 C C . LYS A 1 659 ? -0.165 23.195 16.847 1.00 84.38 659 LYS A C 1
ATOM 5441 O O . LYS A 1 659 ? -0.932 24.086 17.181 1.00 84.38 659 LYS A O 1
ATOM 5446 N N . ASN A 1 660 ? -0.496 21.902 16.925 1.00 86.19 660 ASN A N 1
ATOM 5447 C CA . ASN A 1 660 ? -1.794 21.408 17.401 1.00 86.19 660 ASN A CA 1
ATOM 5448 C C . ASN A 1 660 ? -1.742 20.926 18.867 1.00 86.19 660 ASN A C 1
ATOM 5450 O O . ASN A 1 660 ? -2.582 20.138 19.297 1.00 86.19 660 ASN A O 1
ATOM 5454 N N . ASN A 1 661 ? -0.716 21.317 19.626 1.00 91.88 661 ASN A N 1
ATOM 5455 C CA . ASN A 1 661 ? -0.453 20.914 21.011 1.00 91.88 661 ASN A CA 1
ATOM 5456 C C . ASN A 1 661 ? -0.262 19.396 21.227 1.00 91.88 661 ASN A C 1
ATOM 5458 O O . ASN A 1 661 ? -0.461 18.875 22.321 1.00 91.88 661 ASN A O 1
ATOM 5462 N N . TRP A 1 662 ? 0.166 18.651 20.201 1.00 93.00 662 TRP A N 1
ATOM 5463 C CA . TRP A 1 662 ? 0.545 17.236 20.369 1.00 93.00 662 TRP A CA 1
ATOM 5464 C C . TRP A 1 662 ? 1.978 17.110 20.874 1.00 93.00 662 TRP A C 1
ATOM 5466 O O . TRP A 1 662 ? 2.878 17.580 20.180 1.00 93.00 662 TRP A O 1
ATOM 5476 N N . ASN A 1 663 ? 2.186 16.414 21.992 1.00 94.38 663 ASN A N 1
ATOM 5477 C CA . ASN A 1 663 ? 3.505 15.963 22.456 1.00 94.38 663 ASN A CA 1
ATOM 5478 C C . ASN A 1 663 ? 3.782 14.493 22.058 1.00 94.38 663 ASN A C 1
ATOM 5480 O O . ASN A 1 663 ? 2.966 13.853 21.382 1.00 94.38 663 ASN A O 1
ATOM 5484 N N . CYS A 1 664 ? 4.933 13.948 22.460 1.00 94.31 664 CYS A N 1
ATOM 5485 C CA . CYS A 1 664 ? 5.330 12.578 22.117 1.00 94.31 664 CYS A CA 1
ATOM 5486 C C . CYS A 1 664 ? 4.404 11.489 22.693 1.00 94.31 664 CYS A C 1
ATOM 5488 O O . CYS A 1 664 ? 4.114 10.522 21.986 1.00 94.31 664 CYS A O 1
ATOM 5490 N N . LEU A 1 665 ? 3.853 11.668 23.902 1.00 95.50 665 LEU A N 1
ATOM 5491 C CA . LEU A 1 665 ? 2.889 10.723 24.478 1.00 95.50 665 LEU A CA 1
ATOM 5492 C C . LEU A 1 665 ? 1.564 10.717 23.711 1.00 95.50 665 LEU A C 1
ATOM 5494 O O . LEU A 1 665 ? 1.014 9.645 23.476 1.00 95.50 665 LEU A O 1
ATOM 5498 N N . HIS A 1 666 ? 1.066 11.877 23.261 1.00 94.88 666 HIS A N 1
ATOM 5499 C CA . HIS A 1 666 ? -0.144 11.935 22.424 1.00 94.88 666 HIS A CA 1
ATOM 5500 C C . HIS A 1 666 ? 0.035 11.144 21.125 1.00 94.88 666 HIS A C 1
ATOM 5502 O O . HIS A 1 666 ? -0.859 10.402 20.712 1.00 94.88 666 HIS A O 1
ATOM 5508 N N . ALA A 1 667 ? 1.194 11.303 20.480 1.00 92.88 667 ALA A N 1
ATOM 5509 C CA . ALA A 1 667 ? 1.533 10.571 19.267 1.00 92.88 667 ALA A CA 1
ATOM 5510 C C . ALA A 1 667 ? 1.594 9.058 19.530 1.00 92.88 667 ALA A C 1
ATOM 5512 O O . ALA A 1 667 ? 0.906 8.295 18.850 1.00 92.88 667 ALA A O 1
ATOM 5513 N N . ALA A 1 668 ? 2.336 8.629 20.553 1.00 93.69 668 ALA A N 1
ATOM 5514 C CA . ALA A 1 668 ? 2.459 7.215 20.894 1.00 93.69 668 ALA A CA 1
ATOM 5515 C C . ALA A 1 668 ? 1.110 6.583 21.277 1.00 93.69 668 ALA A C 1
ATOM 5517 O O . ALA A 1 668 ? 0.744 5.549 20.727 1.00 93.69 668 ALA A O 1
ATOM 5518 N N . ALA A 1 669 ? 0.321 7.240 22.133 1.00 92.19 669 ALA A N 1
ATOM 5519 C CA . ALA A 1 669 ? -0.982 6.754 22.597 1.00 92.19 669 ALA A CA 1
ATOM 5520 C C . ALA A 1 669 ? -2.008 6.546 21.474 1.00 92.19 669 ALA A C 1
ATOM 5522 O O . ALA A 1 669 ? -2.914 5.723 21.600 1.00 92.19 669 ALA A O 1
ATOM 5523 N N . ARG A 1 670 ? -1.893 7.305 20.378 1.00 88.62 670 ARG A N 1
ATOM 5524 C CA . ARG A 1 670 ? -2.763 7.147 19.209 1.00 88.62 670 ARG A CA 1
ATOM 5525 C C . ARG A 1 670 ? -2.260 6.095 18.227 1.00 88.62 670 ARG A C 1
ATOM 5527 O O . ARG A 1 670 ? -3.088 5.419 17.619 1.00 88.62 670 ARG A O 1
ATOM 5534 N N . TYR A 1 671 ? -0.947 6.015 18.009 1.00 86.75 671 TYR A N 1
ATOM 5535 C CA . TYR A 1 671 ? -0.385 5.286 16.867 1.00 86.75 671 TYR A CA 1
ATOM 5536 C C . TYR A 1 671 ? 0.389 4.016 17.231 1.00 86.75 671 TYR A C 1
ATOM 5538 O O . TYR A 1 671 ? 0.421 3.104 16.413 1.00 86.75 671 TYR A O 1
ATOM 5546 N N . SER A 1 672 ? 0.953 3.887 18.438 1.00 89.12 672 SER A N 1
ATOM 5547 C CA . SER A 1 672 ? 1.783 2.726 18.790 1.00 89.12 672 SER A CA 1
ATOM 5548 C C . SER A 1 672 ? 1.897 2.472 20.312 1.00 89.12 672 SER A C 1
ATOM 5550 O O . SER A 1 672 ? 2.668 3.171 20.985 1.00 89.12 672 SER A O 1
ATOM 5552 N N . PRO A 1 673 ? 1.299 1.382 20.844 1.00 87.56 673 PRO A N 1
ATOM 5553 C CA . PRO A 1 673 ? 1.460 0.980 22.247 1.00 87.56 673 PRO A CA 1
ATOM 5554 C C . PRO A 1 673 ? 2.911 0.655 22.631 1.00 87.56 673 PRO A C 1
ATOM 5556 O O . PRO A 1 673 ? 3.332 0.922 23.758 1.00 87.56 673 PRO A O 1
ATOM 5559 N N . SER A 1 674 ? 3.697 0.100 21.703 1.00 90.94 674 SER A N 1
ATOM 5560 C CA . SER A 1 674 ? 5.103 -0.255 21.942 1.00 90.94 674 SER A CA 1
ATOM 5561 C C . SER A 1 674 ? 5.958 0.995 22.171 1.00 90.94 674 SER A C 1
ATOM 5563 O O . SER A 1 674 ? 6.622 1.104 23.197 1.00 90.94 674 SER A O 1
ATOM 5565 N N . ASN A 1 675 ? 5.855 1.994 21.286 1.00 92.50 675 ASN A N 1
ATOM 5566 C CA . ASN A 1 675 ? 6.480 3.313 21.472 1.00 92.50 675 ASN A CA 1
ATOM 5567 C C . ASN A 1 675 ? 6.061 3.989 22.780 1.00 92.50 675 ASN A C 1
ATOM 5569 O O . ASN A 1 675 ? 6.894 4.597 23.448 1.00 92.50 675 ASN A O 1
ATOM 5573 N N . LEU A 1 676 ? 4.781 3.885 23.157 1.00 94.25 676 LEU A N 1
ATOM 5574 C CA . LEU A 1 676 ? 4.311 4.430 24.429 1.00 94.25 676 LEU A CA 1
ATOM 5575 C C . LEU A 1 676 ? 5.004 3.738 25.606 1.00 94.25 676 LEU A C 1
ATOM 5577 O O . LEU A 1 676 ? 5.438 4.411 26.535 1.00 94.25 676 LEU A O 1
ATOM 5581 N N . SER A 1 677 ? 5.149 2.414 25.536 1.00 92.50 677 SER A N 1
ATOM 5582 C CA . SER A 1 677 ? 5.850 1.625 26.553 1.00 92.50 677 SER A CA 1
ATOM 5583 C C . SER A 1 677 ? 7.306 2.070 26.690 1.00 92.50 677 SER A C 1
ATOM 5585 O O . SER A 1 677 ? 7.751 2.303 27.808 1.00 92.50 677 SER A O 1
ATOM 5587 N N . LEU A 1 678 ? 8.016 2.278 25.573 1.00 94.50 678 LEU A N 1
ATOM 5588 C CA . LEU A 1 678 ? 9.392 2.788 25.592 1.00 94.50 678 LEU A CA 1
ATOM 5589 C C . LEU A 1 678 ? 9.493 4.178 26.231 1.00 94.50 678 LEU A C 1
ATOM 5591 O O . LEU A 1 678 ? 10.371 4.405 27.057 1.00 94.50 678 LEU A O 1
ATOM 5595 N N . LEU A 1 679 ? 8.592 5.106 25.885 1.00 95.62 679 LEU A N 1
ATOM 5596 C CA . LEU A 1 679 ? 8.589 6.455 26.465 1.00 95.62 679 LEU A CA 1
ATOM 5597 C C . LEU A 1 679 ? 8.333 6.421 27.974 1.00 95.62 679 LEU A C 1
ATOM 5599 O O . LEU A 1 679 ? 9.045 7.075 28.733 1.00 95.62 679 LEU A O 1
ATOM 5603 N N . LEU A 1 680 ? 7.331 5.657 28.415 1.00 94.94 680 LEU A N 1
ATOM 5604 C CA . LEU A 1 680 ? 7.002 5.525 29.835 1.00 94.94 680 LEU A CA 1
ATOM 5605 C C . LEU A 1 680 ? 8.130 4.834 30.608 1.00 94.94 680 LEU A C 1
ATOM 5607 O O . LEU A 1 680 ? 8.481 5.280 31.698 1.00 94.94 680 LEU A O 1
ATOM 5611 N N . GLN A 1 681 ? 8.739 3.792 30.039 1.00 94.38 681 GLN A N 1
ATOM 5612 C CA . GLN A 1 681 ? 9.895 3.124 30.632 1.00 94.38 681 GLN A CA 1
ATOM 5613 C C . GLN A 1 681 ? 11.082 4.082 30.771 1.00 94.38 681 GLN A C 1
ATOM 5615 O O . GLN A 1 681 ? 11.658 4.174 31.850 1.00 94.38 681 GLN A O 1
ATOM 5620 N N . PHE A 1 682 ? 11.391 4.859 29.732 1.00 95.00 682 PHE A N 1
ATOM 5621 C CA . PHE A 1 682 ? 12.464 5.848 29.779 1.00 95.00 682 PHE A CA 1
ATOM 5622 C C . PHE A 1 682 ? 12.233 6.904 30.871 1.00 95.00 682 PHE A C 1
ATOM 5624 O O . PHE A 1 682 ? 13.129 7.184 31.666 1.00 95.00 682 PHE A O 1
ATOM 5631 N N . ILE A 1 683 ? 11.020 7.466 30.953 1.00 93.56 683 ILE A N 1
ATOM 5632 C CA . ILE A 1 683 ? 10.662 8.455 31.986 1.00 93.56 683 ILE A CA 1
ATOM 5633 C C . ILE A 1 683 ? 10.794 7.844 33.387 1.00 93.56 683 ILE A C 1
ATOM 5635 O O . ILE A 1 683 ? 11.256 8.511 34.312 1.00 93.56 683 ILE A O 1
ATOM 5639 N N . LYS A 1 684 ? 10.411 6.572 33.549 1.00 91.25 684 LYS A N 1
ATOM 5640 C CA . LYS A 1 684 ? 10.555 5.838 34.811 1.00 91.25 684 LYS A CA 1
ATOM 5641 C C . LYS A 1 684 ? 12.023 5.642 35.191 1.00 91.25 684 LYS A C 1
ATOM 5643 O O . LYS A 1 684 ? 12.379 5.858 36.343 1.00 91.25 684 LYS A O 1
ATOM 5648 N N . GLU A 1 685 ? 12.861 5.209 34.257 1.00 91.56 685 GLU A N 1
ATOM 5649 C CA . GLU A 1 685 ? 14.285 4.953 34.507 1.00 91.56 685 GLU A CA 1
ATOM 5650 C C . GLU A 1 685 ? 15.056 6.241 34.815 1.00 91.56 685 GLU A C 1
ATOM 5652 O O . GLU A 1 685 ? 15.984 6.223 35.617 1.00 91.56 685 GLU A O 1
ATOM 5657 N N . LYS A 1 686 ? 14.636 7.372 34.235 1.00 89.31 686 LYS A N 1
ATOM 5658 C CA . LYS A 1 686 ? 15.229 8.703 34.452 1.00 89.31 686 LYS A CA 1
ATOM 5659 C C . LYS A 1 686 ? 14.460 9.566 35.433 1.00 89.31 686 LYS A C 1
ATOM 5661 O O . LYS A 1 686 ? 14.441 10.789 35.308 1.00 89.31 686 LYS A O 1
ATOM 5666 N N . ARG A 1 687 ? 13.806 8.943 36.410 1.00 88.12 687 ARG A N 1
ATOM 5667 C CA . ARG A 1 687 ? 12.887 9.629 37.319 1.00 88.12 687 ARG A CA 1
ATOM 5668 C C . ARG A 1 687 ? 13.508 10.826 38.046 1.00 88.12 687 ARG A C 1
ATOM 5670 O O . ARG A 1 687 ? 12.793 11.793 38.288 1.00 88.12 687 ARG A O 1
ATOM 5677 N N . ASP A 1 688 ? 14.799 10.769 38.356 1.00 85.69 688 ASP A N 1
ATOM 5678 C CA . ASP A 1 688 ? 15.606 11.825 38.984 1.00 85.69 688 ASP A CA 1
ATOM 5679 C C . ASP A 1 688 ? 15.755 13.085 38.114 1.00 85.69 688 ASP A C 1
ATOM 5681 O O . ASP A 1 688 ? 15.888 14.192 38.634 1.00 85.69 688 ASP A O 1
ATOM 5685 N N . LYS A 1 689 ? 15.688 12.933 36.788 1.00 86.38 689 LYS A N 1
ATOM 5686 C CA . LYS A 1 689 ? 15.785 14.030 35.813 1.00 86.38 689 LYS A CA 1
ATOM 5687 C C . LYS A 1 689 ? 14.428 14.641 35.448 1.00 86.38 689 LYS A C 1
ATOM 5689 O O . LYS A 1 689 ? 14.384 15.643 34.737 1.00 86.38 689 LYS A O 1
ATOM 5694 N N . PHE A 1 690 ? 13.322 14.061 35.915 1.00 88.56 690 PHE A N 1
ATOM 5695 C CA . PHE A 1 690 ? 11.979 14.618 35.760 1.00 88.56 690 PHE A CA 1
ATOM 5696 C C . PHE A 1 690 ? 11.480 15.099 37.120 1.00 88.56 690 PHE A C 1
ATOM 5698 O O . PHE A 1 690 ? 11.416 14.323 38.063 1.00 88.56 690 PHE A O 1
ATOM 5705 N N . SER A 1 691 ? 11.073 16.361 37.250 1.00 89.12 691 SER A N 1
ATOM 5706 C CA . SER A 1 691 ? 10.371 16.789 38.465 1.00 89.12 691 SER A CA 1
ATOM 5707 C C . SER A 1 691 ? 8.942 16.235 38.491 1.00 89.12 691 SER A C 1
ATOM 5709 O O . SER A 1 691 ? 8.347 15.956 37.447 1.00 89.12 691 SER A O 1
ATOM 5711 N N . ASP A 1 692 ? 8.348 16.124 39.678 1.00 90.56 692 ASP A N 1
ATOM 5712 C CA . ASP A 1 692 ? 6.940 15.732 39.840 1.00 90.56 692 ASP A CA 1
ATOM 5713 C C . ASP A 1 692 ? 6.019 16.644 39.026 1.00 90.56 692 ASP A C 1
ATOM 5715 O O . ASP A 1 692 ? 5.092 16.179 38.367 1.00 90.56 692 ASP A O 1
ATOM 5719 N N . ILE A 1 693 ? 6.326 17.945 39.013 1.00 91.06 693 ILE A N 1
ATOM 5720 C CA . ILE A 1 693 ? 5.613 18.957 38.229 1.00 91.06 693 ILE A CA 1
ATOM 5721 C C . ILE A 1 693 ? 5.732 18.659 36.731 1.00 91.06 693 ILE A C 1
ATOM 5723 O O . ILE A 1 693 ? 4.733 18.732 36.020 1.00 91.06 693 ILE A O 1
ATOM 5727 N N . ALA A 1 694 ? 6.914 18.281 36.239 1.00 90.88 694 ALA A N 1
ATOM 5728 C CA . ALA A 1 694 ? 7.106 17.950 34.829 1.00 90.88 694 ALA A CA 1
ATOM 5729 C C . ALA A 1 694 ? 6.299 16.711 34.410 1.00 90.88 694 ALA A C 1
ATOM 5731 O O . ALA A 1 694 ? 5.650 16.735 33.365 1.00 90.88 694 ALA A O 1
ATOM 5732 N N . ILE A 1 695 ? 6.276 15.655 35.233 1.00 92.38 695 ILE A N 1
ATOM 5733 C CA . ILE A 1 695 ? 5.467 14.453 34.961 1.00 92.38 695 ILE A CA 1
ATOM 5734 C C . ILE A 1 695 ? 3.977 14.799 34.970 1.00 92.38 695 ILE A C 1
ATOM 5736 O O . ILE A 1 695 ? 3.254 14.420 34.047 1.00 92.38 695 ILE A O 1
ATOM 5740 N N . LYS A 1 696 ? 3.522 15.567 35.968 1.00 93.12 696 LYS A N 1
ATOM 5741 C CA . LYS A 1 696 ? 2.135 16.045 36.047 1.00 93.12 696 LYS A CA 1
ATOM 5742 C C . LYS A 1 696 ? 1.767 16.856 34.803 1.00 93.12 696 LYS A C 1
ATOM 5744 O O . LYS A 1 696 ? 0.780 16.537 34.148 1.00 93.12 696 LYS A O 1
ATOM 5749 N N . ASN A 1 697 ? 2.594 17.821 34.403 1.00 93.31 697 ASN A N 1
ATOM 5750 C CA . ASN A 1 697 ? 2.381 18.621 33.192 1.00 93.31 697 ASN A CA 1
ATOM 5751 C C . ASN A 1 697 ? 2.325 17.759 31.926 1.00 93.31 697 ASN A C 1
ATOM 5753 O O . ASN A 1 697 ? 1.486 17.996 31.060 1.00 93.31 697 ASN A O 1
ATOM 5757 N N . LEU A 1 698 ? 3.174 16.735 31.825 1.00 93.25 698 LEU A N 1
ATOM 5758 C CA . LEU A 1 698 ? 3.188 15.825 30.683 1.00 93.25 698 LEU A CA 1
ATOM 5759 C C . LEU A 1 698 ? 1.885 15.015 30.583 1.00 93.25 698 LEU A C 1
ATOM 5761 O O . LEU A 1 698 ? 1.364 14.834 29.480 1.00 93.25 698 LEU A O 1
ATOM 5765 N N . PHE A 1 699 ? 1.347 14.569 31.722 1.00 94.19 699 PHE A N 1
ATOM 5766 C CA . PHE A 1 699 ? 0.096 13.809 31.792 1.00 94.19 699 PHE A CA 1
ATOM 5767 C C . PHE A 1 699 ? -1.152 14.686 31.631 1.00 94.19 699 PHE A C 1
ATOM 5769 O O . PHE A 1 699 ? -2.130 14.247 31.023 1.00 94.19 699 PHE A O 1
ATOM 5776 N N . PHE A 1 700 ? -1.114 15.922 32.133 1.00 95.25 700 PHE A N 1
ATOM 5777 C CA . PHE A 1 700 ? -2.196 16.901 32.006 1.00 95.25 700 PHE A CA 1
ATOM 5778 C C . PHE A 1 700 ? -2.212 17.631 30.664 1.00 95.25 700 PHE A C 1
ATOM 5780 O O . PHE A 1 700 ? -3.203 18.293 30.357 1.00 95.25 700 PHE A O 1
ATOM 5787 N N . ALA A 1 701 ? -1.148 17.542 29.864 1.00 95.50 701 ALA A N 1
ATOM 5788 C CA . ALA A 1 701 ? -1.086 18.190 28.562 1.00 95.50 701 ALA A CA 1
ATOM 5789 C C . ALA A 1 701 ? -2.264 17.755 27.678 1.00 95.50 701 ALA A C 1
ATOM 5791 O O . ALA A 1 701 ? -2.552 16.565 27.545 1.00 95.50 701 ALA A O 1
ATOM 5792 N N . GLN A 1 702 ? -2.922 18.731 27.053 1.00 95.00 702 GLN A N 1
ATOM 5793 C CA . GLN A 1 702 ? -4.033 18.521 26.131 1.00 95.00 702 GLN A CA 1
ATOM 5794 C C . GLN A 1 702 ? -3.672 19.046 24.746 1.00 95.00 702 GLN A C 1
ATOM 5796 O O . GLN A 1 702 ? -3.082 20.118 24.611 1.00 95.00 702 GLN A O 1
ATOM 5801 N N . ASN A 1 703 ? -4.081 18.313 23.713 1.00 94.00 703 ASN A N 1
ATOM 5802 C CA . ASN A 1 703 ? -3.987 18.799 22.343 1.00 94.00 703 ASN A CA 1
ATOM 5803 C C . ASN A 1 703 ? -5.016 19.915 22.043 1.00 94.00 703 ASN A C 1
ATOM 5805 O O . ASN A 1 703 ? -5.832 20.285 22.886 1.00 94.00 703 ASN A O 1
ATOM 5809 N N . ASP A 1 704 ? -5.011 20.426 20.815 1.00 92.00 704 ASP A N 1
ATOM 5810 C CA . ASP A 1 704 ? -5.963 21.408 20.272 1.00 92.00 704 ASP A CA 1
ATOM 5811 C C . ASP A 1 704 ? -7.451 21.050 20.464 1.00 92.00 704 ASP A C 1
ATOM 5813 O O . ASP A 1 704 ? -8.299 21.929 20.611 1.00 92.00 704 ASP A O 1
ATOM 5817 N N . THR A 1 705 ? -7.783 19.760 20.524 1.00 89.06 705 THR A N 1
ATOM 5818 C CA . THR A 1 705 ? -9.142 19.270 20.824 1.00 89.06 705 THR A CA 1
ATOM 5819 C C . THR A 1 705 ? -9.424 19.095 22.323 1.00 89.06 705 THR A C 1
ATOM 5821 O O . THR A 1 705 ? -10.459 18.547 22.705 1.00 89.06 705 THR A O 1
ATOM 5824 N N . GLY A 1 706 ? -8.514 19.516 23.199 1.00 93.62 706 GLY A N 1
ATOM 5825 C CA . GLY A 1 706 ? -8.603 19.305 24.643 1.00 93.62 706 GLY A CA 1
ATOM 5826 C C . GLY A 1 706 ? -8.366 17.848 25.067 1.00 93.62 706 GLY A C 1
ATOM 5827 O O . GLY A 1 706 ? -8.690 17.466 26.185 1.00 93.62 706 GLY A O 1
ATOM 5828 N N . ARG A 1 707 ? -7.864 16.967 24.201 1.00 93.44 707 ARG A N 1
ATOM 5829 C CA . ARG A 1 707 ? -7.648 15.559 24.569 1.00 93.44 707 ARG A CA 1
ATOM 5830 C C . ARG A 1 707 ? -6.245 15.387 25.119 1.00 93.44 707 ARG A C 1
ATOM 5832 O O . ARG A 1 707 ? -5.296 15.715 24.416 1.00 93.44 707 ARG A O 1
ATOM 5839 N N . ASN A 1 708 ? -6.135 14.837 26.326 1.00 95.12 708 ASN A N 1
ATOM 5840 C CA . ASN A 1 708 ? -4.865 14.321 26.830 1.00 95.12 708 ASN A CA 1
ATOM 5841 C C . ASN A 1 708 ? -4.555 12.949 26.201 1.00 95.12 708 ASN A C 1
ATOM 5843 O O . ASN A 1 708 ? -5.404 12.329 25.543 1.00 95.12 708 ASN A O 1
ATOM 5847 N N . PHE A 1 709 ? -3.336 12.451 26.397 1.00 93.69 709 PHE A N 1
ATOM 5848 C CA . PHE A 1 709 ? -2.919 11.178 25.806 1.00 93.69 709 PHE A CA 1
ATOM 5849 C C . PHE A 1 709 ? -3.706 9.969 26.358 1.00 93.69 709 PHE A C 1
ATOM 5851 O O . PHE A 1 709 ? -3.925 9.013 25.615 1.00 93.69 709 PHE A O 1
ATOM 5858 N N . LEU A 1 710 ? -4.215 10.035 27.598 1.00 94.56 710 LEU A N 1
ATOM 5859 C CA . LEU A 1 710 ? -5.071 8.998 28.187 1.00 94.56 710 LEU A CA 1
ATOM 5860 C C . LEU A 1 710 ? -6.399 8.867 27.431 1.00 94.56 710 LEU A C 1
ATOM 5862 O O . LEU A 1 710 ? -6.815 7.761 27.100 1.00 94.56 710 LEU A O 1
ATOM 5866 N N . MET A 1 711 ? -7.038 9.990 27.092 1.00 93.75 711 MET A N 1
ATOM 5867 C CA . MET A 1 711 ? -8.259 10.018 26.278 1.00 93.75 711 MET A CA 1
ATOM 5868 C C . MET A 1 711 ? -8.016 9.483 24.863 1.00 93.75 711 MET A C 1
ATOM 5870 O O . MET A 1 711 ? -8.900 8.856 24.279 1.00 93.75 711 MET A O 1
ATOM 5874 N N . LEU A 1 712 ? -6.833 9.730 24.290 1.00 92.56 712 LEU A N 1
ATOM 5875 C CA . LEU A 1 712 ? -6.462 9.170 22.989 1.00 92.56 712 LEU A CA 1
ATOM 5876 C C . LEU A 1 712 ? -6.268 7.652 23.077 1.00 92.56 712 LEU A C 1
ATOM 5878 O O . LEU A 1 712 ? -6.865 6.934 22.277 1.00 92.56 712 LEU A O 1
ATOM 5882 N N . ALA A 1 713 ? -5.517 7.162 24.066 1.00 92.06 713 ALA A N 1
ATOM 5883 C CA . ALA A 1 713 ? -5.343 5.728 24.293 1.00 92.06 713 ALA A CA 1
ATOM 5884 C C . ALA A 1 713 ? -6.692 5.034 24.547 1.00 92.06 713 ALA A C 1
ATOM 5886 O O . ALA A 1 713 ? -6.990 4.017 23.925 1.00 92.06 713 ALA A O 1
ATOM 5887 N N . ALA A 1 714 ? -7.564 5.641 25.358 1.00 90.25 714 ALA A N 1
ATOM 5888 C CA . ALA A 1 714 ? -8.903 5.132 25.654 1.00 90.25 714 ALA A CA 1
ATOM 5889 C C . ALA A 1 714 ? -9.748 4.936 24.388 1.00 90.25 714 ALA A C 1
ATOM 5891 O O . ALA A 1 714 ? -10.507 3.973 24.293 1.00 90.25 714 ALA A O 1
ATOM 5892 N N . HIS A 1 715 ? -9.599 5.833 23.413 1.00 86.62 715 HIS A N 1
ATOM 5893 C CA . HIS A 1 715 ? -10.344 5.789 22.163 1.00 86.62 715 HIS A CA 1
ATOM 5894 C C . HIS A 1 715 ? -9.748 4.817 21.135 1.00 86.62 715 HIS A C 1
ATOM 5896 O O . HIS A 1 715 ? -10.497 4.146 20.426 1.00 86.62 715 HIS A O 1
ATOM 5902 N N . TYR A 1 716 ? -8.416 4.752 21.035 1.00 82.56 716 TYR A N 1
ATOM 5903 C CA . TYR A 1 716 ? -7.735 4.075 19.929 1.00 82.56 716 TYR A CA 1
ATOM 5904 C C . TYR A 1 716 ? -7.081 2.732 20.294 1.00 82.56 716 TYR A C 1
ATOM 5906 O O . TYR A 1 716 ? -6.951 1.895 19.406 1.00 82.56 716 TYR A O 1
ATOM 5914 N N . GLN A 1 717 ? -6.617 2.514 21.535 1.00 81.38 717 GLN A N 1
ATOM 5915 C CA . GLN A 1 717 ? -5.668 1.427 21.838 1.00 81.38 717 GLN A CA 1
ATOM 5916 C C . GLN A 1 717 ? -5.797 0.843 23.258 1.00 81.38 717 GLN A C 1
ATOM 5918 O O . GLN A 1 717 ? -5.363 1.449 24.234 1.00 81.38 717 GLN A O 1
ATOM 5923 N N . THR A 1 718 ? -6.276 -0.399 23.383 1.00 82.00 718 THR A N 1
ATOM 5924 C CA . THR A 1 718 ? -6.381 -1.106 24.679 1.00 82.00 718 THR A CA 1
ATOM 5925 C C . THR A 1 718 ? -5.040 -1.416 25.327 1.00 82.00 718 THR A C 1
ATOM 5927 O O . THR A 1 718 ? -4.848 -1.142 26.509 1.00 82.00 718 THR A O 1
ATOM 5930 N N . ALA A 1 719 ? -4.078 -1.933 24.558 1.00 84.69 719 ALA A N 1
ATOM 5931 C CA . ALA A 1 719 ? -2.763 -2.298 25.089 1.00 84.69 719 ALA A CA 1
ATOM 5932 C C . ALA A 1 719 ? -2.025 -1.100 25.716 1.00 84.69 719 ALA A C 1
ATOM 5934 O O . ALA A 1 719 ? -1.286 -1.269 26.681 1.00 84.69 719 ALA A O 1
ATOM 5935 N N . ALA A 1 720 ? -2.260 0.113 25.206 1.00 86.38 720 ALA A N 1
ATOM 5936 C CA . ALA A 1 720 ? -1.697 1.337 25.761 1.00 86.38 720 ALA A CA 1
ATOM 5937 C C . ALA A 1 720 ? -2.231 1.637 27.174 1.00 86.38 720 ALA A C 1
ATOM 5939 O O . ALA A 1 720 ? -1.459 2.060 28.027 1.00 86.38 720 ALA A O 1
ATOM 5940 N N . ILE A 1 721 ? -3.515 1.378 27.451 1.00 90.62 721 ILE A N 1
ATOM 5941 C CA . ILE A 1 721 ? -4.134 1.658 28.757 1.00 90.62 721 ILE A CA 1
ATOM 5942 C C . ILE A 1 721 ? -3.474 0.867 29.884 1.00 90.62 721 ILE A C 1
ATOM 5944 O O . ILE A 1 721 ? -3.116 1.464 30.897 1.00 90.62 721 ILE A O 1
ATOM 5948 N N . ASN A 1 722 ? -3.236 -0.431 29.684 1.00 89.12 722 ASN A N 1
ATOM 5949 C CA . ASN A 1 722 ? -2.564 -1.265 30.686 1.00 89.12 722 ASN A CA 1
ATOM 5950 C C . ASN A 1 722 ? -1.186 -0.706 31.048 1.00 89.12 722 ASN A C 1
ATOM 5952 O O . ASN A 1 722 ? -0.863 -0.567 32.221 1.00 89.12 722 ASN A O 1
ATOM 5956 N N . ARG A 1 723 ? -0.412 -0.278 30.045 1.00 91.00 723 ARG A N 1
ATOM 5957 C CA . ARG A 1 723 ? 0.920 0.311 30.254 1.00 91.00 723 ARG A CA 1
ATOM 5958 C C . ARG A 1 723 ? 0.870 1.630 31.016 1.00 91.00 723 ARG A C 1
ATOM 5960 O O . ARG A 1 723 ? 1.732 1.890 31.851 1.00 91.00 723 ARG A O 1
ATOM 5967 N N . ILE A 1 724 ? -0.142 2.456 30.750 1.00 93.69 724 ILE A N 1
ATOM 5968 C CA . ILE A 1 724 ? -0.337 3.715 31.476 1.00 93.69 724 ILE A CA 1
ATOM 5969 C C . ILE A 1 724 ? -0.721 3.441 32.933 1.00 93.69 724 ILE A C 1
ATOM 5971 O O . ILE A 1 724 ? -0.170 4.072 33.830 1.00 93.69 724 ILE A O 1
ATOM 5975 N N . ILE A 1 725 ? -1.629 2.491 33.175 1.00 92.31 725 ILE A N 1
ATOM 5976 C CA . ILE A 1 725 ? -2.039 2.079 34.524 1.00 92.31 725 ILE A CA 1
ATOM 5977 C C . ILE A 1 725 ? -0.846 1.526 35.310 1.00 92.31 725 ILE A C 1
ATOM 5979 O O . ILE A 1 725 ? -0.583 2.005 36.411 1.00 92.31 725 ILE A O 1
ATOM 5983 N N . GLU A 1 726 ? -0.084 0.597 34.725 1.00 91.44 726 GLU A N 1
ATOM 5984 C CA . GLU A 1 726 ? 1.138 0.040 35.320 1.00 91.44 726 GLU A CA 1
ATOM 5985 C C . GLU A 1 726 ? 2.115 1.155 35.725 1.00 91.44 726 GLU A C 1
ATOM 5987 O O . GLU A 1 726 ? 2.626 1.166 36.846 1.00 91.44 726 GLU A O 1
ATOM 5992 N N . PHE A 1 727 ? 2.341 2.136 34.843 1.00 94.19 727 PHE A N 1
ATOM 5993 C CA . PHE A 1 727 ? 3.203 3.280 35.139 1.00 94.19 727 PHE A CA 1
ATOM 5994 C C . PHE A 1 727 ? 2.662 4.133 36.298 1.00 94.19 727 PHE A C 1
ATOM 5996 O O . PHE A 1 727 ? 3.418 4.475 37.209 1.00 94.19 727 PHE A O 1
ATOM 6003 N N . MET A 1 728 ? 1.362 4.455 36.306 1.00 93.44 728 MET A N 1
ATOM 6004 C CA . MET A 1 728 ? 0.744 5.253 37.376 1.00 93.44 728 MET A CA 1
ATOM 6005 C C . MET A 1 728 ? 0.828 4.555 38.739 1.00 93.44 728 MET A C 1
ATOM 6007 O O . MET A 1 728 ? 1.124 5.204 39.742 1.00 93.44 728 MET A O 1
ATOM 6011 N N . GLN A 1 729 ? 0.615 3.237 38.781 1.00 90.44 729 GLN A N 1
ATOM 6012 C CA . GLN A 1 729 ? 0.726 2.439 40.008 1.00 90.44 729 GLN A CA 1
ATOM 6013 C C . GLN A 1 729 ? 2.159 2.432 40.547 1.00 90.44 729 GLN A C 1
ATOM 6015 O O . GLN A 1 729 ? 2.374 2.618 41.745 1.00 90.44 729 GLN A O 1
ATOM 6020 N N . GLN A 1 730 ? 3.146 2.284 39.662 1.00 90.44 730 GLN A N 1
ATOM 6021 C CA . GLN A 1 730 ? 4.565 2.296 40.026 1.00 90.44 730 GLN A CA 1
ATOM 6022 C C . GLN A 1 730 ? 5.065 3.679 40.471 1.00 90.44 730 GLN A C 1
ATOM 6024 O O . GLN A 1 730 ? 6.078 3.764 41.158 1.00 90.44 730 GLN A O 1
ATOM 6029 N N . GLN A 1 731 ? 4.377 4.759 40.091 1.00 90.00 731 GLN A N 1
ATOM 6030 C CA . GLN A 1 731 ? 4.703 6.147 40.447 1.00 90.00 731 GLN A CA 1
ATOM 6031 C C . GLN A 1 731 ? 3.673 6.736 41.427 1.00 90.00 731 GLN A C 1
ATOM 6033 O O . GLN A 1 731 ? 3.268 7.895 41.317 1.00 90.00 731 GLN A O 1
ATOM 6038 N N . SER A 1 732 ? 3.247 5.932 42.404 1.00 86.75 732 SER A N 1
ATOM 6039 C CA . SER A 1 732 ? 2.143 6.235 43.324 1.00 86.75 732 SER A CA 1
ATOM 6040 C C . SER A 1 732 ? 2.289 7.535 44.124 1.00 86.75 732 SER A C 1
ATOM 6042 O O . SER A 1 732 ? 1.270 8.112 44.492 1.00 86.75 732 SER A O 1
ATOM 6044 N N . GLN A 1 733 ? 3.520 7.999 44.370 1.00 87.50 733 GLN A N 1
ATOM 6045 C CA . GLN A 1 733 ? 3.795 9.280 45.033 1.00 87.50 733 GLN A CA 1
ATOM 6046 C C . GLN A 1 733 ? 3.430 10.486 44.154 1.00 87.50 733 GLN A C 1
ATOM 6048 O O . GLN A 1 733 ? 2.907 11.473 44.657 1.00 87.50 733 GLN A O 1
ATOM 6053 N N . VAL A 1 734 ? 3.662 10.400 42.839 1.00 91.31 734 VAL A N 1
ATOM 6054 C CA . VAL A 1 734 ? 3.305 11.462 41.880 1.00 91.31 734 VAL A CA 1
ATOM 6055 C C . VAL A 1 734 ? 1.810 11.444 41.605 1.00 91.31 734 VAL A C 1
ATOM 6057 O O . VAL A 1 734 ? 1.166 12.490 41.555 1.00 91.31 734 VAL A O 1
ATOM 6060 N N . PHE A 1 735 ? 1.262 10.240 41.434 1.00 92.06 735 PHE A N 1
ATOM 6061 C CA . PHE A 1 735 ? -0.161 9.993 41.224 1.00 92.06 735 PHE A CA 1
ATOM 6062 C C . PHE A 1 735 ? -0.870 9.797 42.566 1.00 92.06 735 PHE A C 1
ATOM 6064 O O . PHE A 1 735 ? -1.467 8.752 42.851 1.00 92.06 735 PHE A O 1
ATOM 6071 N N . ASP A 1 736 ? -0.765 10.840 43.389 1.00 91.12 736 ASP A N 1
ATOM 6072 C CA . ASP A 1 736 ? -1.534 11.008 44.613 1.00 91.12 736 ASP A CA 1
ATOM 6073 C C . ASP A 1 736 ? -3.033 11.208 44.311 1.00 91.12 736 ASP A C 1
ATOM 6075 O O . ASP A 1 736 ? -3.482 11.303 43.161 1.00 91.12 736 ASP A O 1
ATOM 6079 N N . ARG A 1 737 ? -3.834 11.275 45.376 1.00 90.38 737 ARG A N 1
ATOM 6080 C CA . ARG A 1 737 ? -5.289 11.449 45.294 1.00 90.38 737 ARG A CA 1
ATOM 6081 C C . ARG A 1 737 ? -5.706 12.699 44.516 1.00 90.38 737 ARG A C 1
ATOM 6083 O O . ARG A 1 737 ? -6.675 12.646 43.761 1.00 90.38 737 ARG A O 1
ATOM 6090 N N . GLU A 1 738 ? -5.012 13.819 44.694 1.00 91.62 738 GLU A N 1
ATOM 6091 C CA . GLU A 1 738 ? -5.355 15.071 44.013 1.00 91.62 738 GLU A CA 1
ATOM 6092 C C . GLU A 1 738 ? -5.031 14.998 42.517 1.00 91.62 738 GLU A C 1
ATOM 6094 O O . GLU A 1 738 ? -5.844 15.368 41.670 1.00 91.62 738 GLU A O 1
ATOM 6099 N N . THR A 1 739 ? -3.870 14.446 42.183 1.00 93.69 739 THR A N 1
ATOM 6100 C CA . THR A 1 739 ? -3.374 14.316 40.814 1.00 93.69 739 THR A CA 1
ATOM 6101 C C . THR A 1 739 ? -4.244 13.361 40.006 1.00 93.69 739 THR A C 1
ATOM 6103 O O . THR A 1 739 ? -4.667 13.708 38.902 1.00 93.69 739 THR A O 1
ATOM 6106 N N . LEU A 1 740 ? -4.574 12.190 40.564 1.00 93.06 740 LEU A N 1
ATOM 6107 C CA . LEU A 1 740 ? -5.487 11.236 39.928 1.00 93.06 740 LEU A CA 1
ATOM 6108 C C . LEU A 1 740 ? -6.879 11.836 39.738 1.00 93.06 740 LEU A C 1
ATOM 6110 O O . LEU A 1 740 ? -7.441 11.728 38.649 1.00 93.06 740 LEU A O 1
ATOM 6114 N N . ARG A 1 741 ? -7.411 12.529 40.754 1.00 91.69 741 ARG A N 1
ATOM 6115 C CA . ARG A 1 741 ? -8.690 13.242 40.647 1.00 91.69 741 ARG A CA 1
ATOM 6116 C C . ARG A 1 741 ? -8.678 14.241 39.492 1.00 91.69 741 ARG A C 1
ATOM 6118 O O . ARG A 1 741 ? -9.576 14.202 38.654 1.00 91.69 741 ARG A O 1
ATOM 6125 N N . ASN A 1 742 ? -7.668 15.103 39.423 1.00 93.19 742 ASN A N 1
ATOM 6126 C CA . ASN A 1 742 ? -7.571 16.129 38.386 1.00 93.19 742 ASN A CA 1
ATOM 6127 C C . ASN A 1 742 ? -7.411 15.515 36.988 1.00 93.19 742 ASN A C 1
ATOM 6129 O O . ASN A 1 742 ? -8.058 15.970 36.048 1.00 93.19 742 ASN A O 1
ATOM 6133 N N . LEU A 1 743 ? -6.617 14.446 36.853 1.00 94.94 743 LEU A N 1
ATOM 6134 C CA . LEU A 1 743 ? -6.408 13.754 35.577 1.00 94.94 743 LEU A CA 1
ATOM 6135 C C . LEU A 1 743 ? -7.703 13.107 35.069 1.00 94.94 743 LEU A C 1
ATOM 6137 O O . LEU A 1 743 ? -8.039 13.215 33.890 1.00 94.94 743 LEU A O 1
ATOM 6141 N N . PHE A 1 744 ? -8.438 12.445 35.964 1.00 93.12 744 PHE A N 1
ATOM 6142 C CA . PHE A 1 744 ? -9.641 11.684 35.628 1.00 93.12 744 PHE A CA 1
ATOM 6143 C C . PHE A 1 744 ? -10.865 12.590 35.409 1.00 93.12 744 PHE A C 1
ATOM 6145 O O . PHE A 1 744 ? -11.743 12.253 34.614 1.00 93.12 744 PHE A O 1
ATOM 6152 N N . LEU A 1 745 ? -10.908 13.760 36.053 1.00 93.06 745 LEU A N 1
ATOM 6153 C CA . LEU A 1 745 ? -11.938 14.782 35.829 1.00 93.06 745 LEU A CA 1
ATOM 6154 C C . LEU A 1 745 ? -11.632 15.718 34.658 1.00 93.06 745 LEU A C 1
ATOM 6156 O O . LEU A 1 745 ? -12.497 16.513 34.279 1.00 93.06 745 LEU A O 1
ATOM 6160 N N . GLN A 1 746 ? -10.433 15.650 34.077 1.00 95.38 746 GLN A N 1
ATOM 6161 C CA . GLN A 1 746 ? -10.062 16.503 32.956 1.00 95.38 746 GLN A CA 1
ATOM 6162 C C . GLN A 1 746 ? -11.020 16.294 31.772 1.00 95.38 746 GLN A C 1
ATOM 6164 O O . GLN A 1 746 ? -11.398 15.167 31.445 1.00 95.38 746 GLN A O 1
ATOM 6169 N N . GLN A 1 747 ? -11.414 17.388 31.117 1.00 94.44 747 GLN A N 1
ATOM 6170 C CA . GLN A 1 747 ? -12.370 17.375 30.010 1.00 94.44 747 GLN A CA 1
ATOM 6171 C C . GLN A 1 747 ? -11.745 17.861 28.711 1.00 94.44 747 GLN A C 1
ATOM 6173 O O . GLN A 1 747 ? -10.990 18.832 28.701 1.00 94.44 747 GLN A O 1
ATOM 6178 N N . ASN A 1 748 ? -12.139 17.239 27.602 1.00 93.06 748 ASN A N 1
ATOM 6179 C CA . ASN A 1 748 ? -11.841 17.753 26.273 1.00 93.06 748 ASN A CA 1
ATOM 6180 C C . ASN A 1 748 ? -12.711 18.959 25.891 1.00 93.06 748 ASN A C 1
ATOM 6182 O O . ASN A 1 748 ? -13.577 19.394 26.653 1.00 93.06 748 ASN A O 1
ATOM 6186 N N . SER A 1 749 ? -12.506 19.495 24.686 1.00 91.81 749 SER A N 1
ATOM 6187 C CA . SER A 1 749 ? -13.217 20.688 24.211 1.00 91.81 749 SER A CA 1
ATOM 6188 C C . SER A 1 749 ? -14.746 20.534 24.174 1.00 91.81 749 SER A C 1
ATOM 6190 O O . SER A 1 749 ? -15.456 21.536 24.268 1.00 91.81 749 SER A O 1
ATOM 6192 N N . ASP A 1 750 ? -15.272 19.309 24.114 1.00 86.81 750 ASP A N 1
ATOM 6193 C CA . ASP A 1 750 ? -16.706 19.003 24.160 1.00 86.81 750 ASP A CA 1
ATOM 6194 C C . ASP A 1 750 ? -17.243 18.782 25.588 1.00 86.81 750 ASP A C 1
ATOM 6196 O O . ASP A 1 750 ? -18.458 18.663 25.787 1.00 86.81 750 ASP A O 1
ATOM 6200 N N . GLY A 1 751 ? -16.369 18.753 26.595 1.00 91.81 751 GLY A N 1
ATOM 6201 C CA . GLY A 1 751 ? -16.706 18.438 27.984 1.00 91.81 751 GLY A CA 1
ATOM 6202 C C . GLY A 1 751 ? -16.626 16.943 28.321 1.00 91.81 751 GLY A C 1
ATOM 6203 O O . GLY A 1 751 ? -17.185 16.518 29.329 1.00 91.81 751 GLY A O 1
ATOM 6204 N N . TRP A 1 752 ? -15.997 16.119 27.480 1.00 89.56 752 TRP A N 1
ATOM 6205 C CA . TRP A 1 752 ? -15.878 14.677 27.715 1.00 89.56 752 TRP A CA 1
ATOM 6206 C C . TRP A 1 752 ? -14.611 14.321 28.488 1.00 89.56 752 TRP A C 1
ATOM 6208 O O . TRP A 1 752 ? -13.531 14.801 28.151 1.00 89.56 752 TRP A O 1
ATOM 6218 N N . ASN A 1 753 ? -14.747 13.426 29.466 1.00 92.81 753 ASN A N 1
ATOM 6219 C CA . ASN A 1 753 ? -13.626 12.810 30.173 1.00 92.81 753 ASN A CA 1
ATOM 6220 C C . ASN A 1 753 ? -13.153 11.510 29.496 1.00 92.81 753 ASN A C 1
ATOM 6222 O O . ASN A 1 753 ? -13.668 11.104 28.449 1.00 92.81 753 ASN A O 1
ATOM 6226 N N . PHE A 1 754 ? -12.175 10.838 30.101 1.00 88.56 754 PHE A N 1
ATOM 6227 C CA . PHE A 1 754 ? -11.577 9.616 29.558 1.00 88.56 754 PHE A CA 1
ATOM 6228 C C . PHE A 1 754 ? -12.565 8.430 29.474 1.00 88.56 754 PHE A C 1
ATOM 6230 O O . PHE A 1 754 ? -12.535 7.716 28.471 1.00 88.56 754 PHE A O 1
ATOM 6237 N N . LEU A 1 755 ? -13.496 8.259 30.432 1.00 91.44 755 LEU A N 1
ATOM 6238 C CA . LEU A 1 755 ? -14.549 7.225 30.347 1.00 91.44 755 LEU A CA 1
ATOM 6239 C C . LEU A 1 755 ? -15.402 7.423 29.094 1.00 91.44 755 LEU A C 1
ATOM 6241 O O . LEU A 1 755 ? -15.729 6.480 28.381 1.00 91.44 755 LEU A O 1
ATOM 6245 N N . SER A 1 756 ? -15.728 8.678 28.796 1.00 88.88 756 SER A N 1
ATOM 6246 C CA . SER A 1 756 ? -16.503 9.042 27.610 1.00 88.88 756 SER A CA 1
ATOM 6247 C C . SER A 1 756 ? -15.693 8.886 26.315 1.00 88.88 756 SER A C 1
ATOM 6249 O O . SER A 1 756 ? -16.246 8.586 25.255 1.00 88.88 756 SER A O 1
ATOM 6251 N N . ALA A 1 757 ? -14.369 9.052 26.375 1.00 87.19 757 ALA A N 1
ATOM 6252 C CA . ALA A 1 757 ? -13.483 8.799 25.241 1.00 87.19 757 ALA A CA 1
ATOM 6253 C C . ALA A 1 757 ? -13.449 7.307 24.843 1.00 87.19 757 ALA A C 1
ATOM 6255 O O . ALA A 1 757 ? -13.304 7.007 23.655 1.00 87.19 757 ALA A O 1
ATOM 6256 N N . ALA A 1 758 ? -13.686 6.399 25.798 1.00 86.81 758 ALA A N 1
ATOM 6257 C CA . ALA A 1 758 ? -13.753 4.947 25.604 1.00 86.81 758 ALA A CA 1
ATOM 6258 C C . ALA A 1 758 ? -15.084 4.424 25.013 1.00 86.81 758 ALA A C 1
ATOM 6260 O O . ALA A 1 758 ? -15.284 3.217 24.962 1.00 86.81 758 ALA A O 1
ATOM 6261 N N . HIS A 1 759 ? -15.987 5.284 24.521 1.00 76.69 759 HIS A N 1
ATOM 6262 C CA . HIS A 1 759 ? -17.328 4.889 24.037 1.00 76.69 759 HIS A CA 1
ATOM 6263 C C . HIS A 1 759 ? -17.372 3.862 22.885 1.00 76.69 759 HIS A C 1
ATOM 6265 O O . HIS A 1 759 ? -18.445 3.348 22.587 1.00 76.69 759 HIS A O 1
ATOM 6271 N N . ASN A 1 760 ? -16.240 3.585 22.226 1.00 71.38 760 ASN A N 1
ATOM 6272 C CA . ASN A 1 760 ? -16.106 2.542 21.200 1.00 71.38 760 ASN A CA 1
ATOM 6273 C C . ASN A 1 760 ? -15.251 1.345 21.666 1.00 71.38 760 ASN A C 1
ATOM 6275 O O . ASN A 1 760 ? -15.003 0.439 20.880 1.00 71.38 760 ASN A O 1
ATOM 6279 N N . GLN A 1 761 ? -14.782 1.327 22.920 1.00 83.50 761 GLN A N 1
ATOM 6280 C CA . GLN A 1 761 ? -13.870 0.308 23.459 1.00 83.50 761 GLN A CA 1
ATOM 6281 C C . GLN A 1 761 ? -14.322 -0.166 24.862 1.00 83.50 761 GLN A C 1
ATOM 6283 O O . GLN A 1 761 ? -13.866 0.396 25.862 1.00 83.50 761 GLN A O 1
ATOM 6288 N N . PRO A 1 762 ? -15.193 -1.197 24.984 1.00 83.69 762 PRO A N 1
ATOM 6289 C CA . PRO A 1 762 ? -15.783 -1.570 26.275 1.00 83.69 762 PRO A CA 1
ATOM 6290 C C . PRO A 1 762 ? -14.735 -2.121 27.242 1.00 83.69 762 PRO A C 1
ATOM 6292 O O . PRO A 1 762 ? -14.789 -1.851 28.439 1.00 83.69 762 PRO A O 1
ATOM 6295 N N . GLY A 1 763 ? -13.736 -2.835 26.709 1.00 86.81 763 GLY A N 1
ATOM 6296 C CA . GLY A 1 763 ? -12.604 -3.337 27.486 1.00 86.81 763 GLY A CA 1
ATOM 6297 C C . GLY A 1 763 ? -11.768 -2.214 28.105 1.00 86.81 763 GLY A C 1
ATOM 6298 O O . GLY A 1 763 ? -11.374 -2.318 29.259 1.00 86.81 763 GLY A O 1
ATOM 6299 N N . ASN A 1 764 ? -11.565 -1.093 27.399 1.00 88.81 764 ASN A N 1
ATOM 6300 C CA . ASN A 1 764 ? -10.828 0.054 27.953 1.00 88.81 764 ASN A CA 1
ATOM 6301 C C . ASN A 1 764 ? -11.591 0.693 29.105 1.00 88.81 764 ASN A C 1
ATOM 6303 O O . ASN A 1 764 ? -11.003 1.032 30.128 1.00 88.81 764 ASN A O 1
ATOM 6307 N N . LEU A 1 765 ? -12.906 0.842 28.935 1.00 90.06 765 LEU A N 1
ATOM 6308 C CA . LEU A 1 765 ? -13.780 1.340 29.986 1.00 90.06 765 LEU A CA 1
ATOM 6309 C C . LEU A 1 765 ? -13.711 0.439 31.225 1.00 90.06 765 LEU A C 1
ATOM 6311 O O . LEU A 1 765 ? -13.547 0.951 32.329 1.00 90.06 765 LEU A O 1
ATOM 6315 N N . GLN A 1 766 ? -13.759 -0.882 31.044 1.00 89.62 766 GLN A N 1
ATOM 6316 C CA . GLN A 1 766 ? -13.640 -1.838 32.144 1.00 89.62 766 GLN A CA 1
ATOM 6317 C C . GLN A 1 766 ? -12.293 -1.727 32.868 1.00 89.62 766 GLN A C 1
ATOM 6319 O O . GLN A 1 766 ? -12.269 -1.675 34.092 1.00 89.62 766 GLN A O 1
ATOM 6324 N N . LEU A 1 767 ? -11.180 -1.619 32.135 1.00 91.62 767 LEU A N 1
ATOM 6325 C CA . LEU A 1 767 ? -9.847 -1.447 32.727 1.00 91.62 767 LEU A CA 1
ATOM 6326 C C . LEU A 1 767 ? -9.759 -0.196 33.604 1.00 91.62 767 LEU A C 1
ATOM 6328 O O . LEU A 1 767 ? -9.174 -0.236 34.684 1.00 91.62 767 LEU A O 1
ATOM 6332 N N . PHE A 1 768 ? -10.368 0.910 33.175 1.00 91.44 768 PHE A N 1
ATOM 6333 C CA . PHE A 1 768 ? -10.415 2.115 33.993 1.00 91.44 768 PHE A CA 1
ATOM 6334 C C . PHE A 1 768 ? -11.280 1.974 35.239 1.00 91.44 768 PHE A C 1
ATOM 6336 O O . PHE A 1 768 ? -10.899 2.474 36.296 1.00 91.44 768 PHE A O 1
ATOM 6343 N N . LEU A 1 769 ? -12.448 1.343 35.112 1.00 91.00 769 LEU A N 1
ATOM 6344 C CA . LEU A 1 769 ? -13.322 1.097 36.254 1.00 91.00 769 LEU A CA 1
ATOM 6345 C C . LEU A 1 769 ? -12.613 0.203 37.274 1.00 91.00 769 LEU A C 1
ATOM 6347 O O . LEU A 1 769 ? -12.543 0.579 38.438 1.00 91.00 769 LEU A O 1
ATOM 6351 N N . ASN A 1 770 ? -11.977 -0.883 36.828 1.00 91.00 770 ASN A N 1
ATOM 6352 C CA . ASN A 1 770 ? -11.160 -1.750 37.680 1.00 91.00 770 ASN A CA 1
ATOM 6353 C C . ASN A 1 770 ? -10.017 -0.978 38.348 1.00 91.00 770 ASN A C 1
ATOM 6355 O O . ASN A 1 770 ? -9.832 -1.092 39.550 1.00 91.00 770 ASN A O 1
ATOM 6359 N N . PHE A 1 771 ? -9.311 -0.110 37.619 1.00 91.56 771 PHE A N 1
ATOM 6360 C CA . PHE A 1 771 ? -8.266 0.722 38.218 1.00 91.56 771 PHE A CA 1
ATOM 6361 C C . PHE A 1 771 ? -8.791 1.627 39.344 1.00 91.56 771 PHE A C 1
ATOM 6363 O O . PHE A 1 771 ? -8.116 1.789 40.361 1.00 91.56 771 PHE A O 1
ATOM 6370 N N . ILE A 1 772 ? -9.984 2.211 39.178 1.00 90.75 772 ILE A N 1
ATOM 6371 C CA . ILE A 1 772 ? -10.635 3.015 40.223 1.00 90.75 772 ILE A CA 1
ATOM 6372 C C . ILE A 1 772 ? -10.992 2.138 41.433 1.00 90.75 772 ILE A C 1
ATOM 6374 O O . ILE A 1 772 ? -10.773 2.576 42.560 1.00 90.75 772 ILE A O 1
ATOM 6378 N N . LEU A 1 773 ? -11.496 0.916 41.211 1.00 86.75 773 LEU A N 1
ATOM 6379 C CA . LEU A 1 773 ? -11.804 -0.052 42.275 1.00 86.75 773 LEU A CA 1
ATOM 6380 C C . LEU A 1 773 ? -10.554 -0.449 43.062 1.00 86.75 773 LEU A C 1
ATOM 6382 O O . LEU A 1 773 ? -10.530 -0.347 44.286 1.00 86.75 773 LEU A O 1
ATOM 6386 N N . ASP A 1 774 ? -9.494 -0.821 42.350 1.00 87.62 774 ASP A N 1
ATOM 6387 C CA . ASP A 1 774 ? -8.229 -1.273 42.931 1.00 87.62 774 ASP A CA 1
ATOM 6388 C C . ASP A 1 774 ? -7.501 -0.155 43.702 1.00 87.62 774 ASP A C 1
ATOM 6390 O O . ASP A 1 774 ? -6.587 -0.429 44.474 1.00 87.62 774 ASP A O 1
ATOM 6394 N N . ASN A 1 775 ? -7.885 1.112 43.492 1.00 85.94 775 ASN A N 1
ATOM 6395 C CA . ASN A 1 775 ? -7.288 2.299 44.122 1.00 85.94 775 ASN A CA 1
ATOM 6396 C C . ASN A 1 775 ? -8.344 3.151 44.848 1.00 85.94 775 ASN A C 1
ATOM 6398 O O . ASN A 1 775 ? -8.272 4.385 44.854 1.00 85.94 775 ASN A O 1
ATOM 6402 N N . PHE A 1 776 ? -9.356 2.509 45.435 1.00 81.69 776 PHE A N 1
ATOM 6403 C CA . PHE A 1 776 ? -10.476 3.192 46.088 1.00 81.69 776 PHE A CA 1
ATOM 6404 C C . PHE A 1 776 ? -10.040 4.137 47.224 1.00 81.69 776 PHE A C 1
ATOM 6406 O O . PHE A 1 776 ? -10.636 5.191 47.433 1.00 81.69 776 PHE A O 1
ATOM 6413 N N . ASP A 1 777 ? -8.953 3.827 47.929 1.00 81.50 777 ASP A N 1
ATOM 6414 C CA . ASP A 1 777 ? -8.336 4.693 48.943 1.00 81.50 777 ASP A CA 1
ATOM 6415 C C . ASP A 1 777 ? -7.902 6.060 48.377 1.00 81.50 777 ASP A C 1
ATOM 6417 O O . ASP A 1 777 ? -7.984 7.092 49.057 1.00 81.50 777 ASP A O 1
ATOM 6421 N N . LYS A 1 778 ? -7.507 6.093 47.100 1.00 83.19 778 LYS A N 1
ATOM 6422 C CA . LYS A 1 778 ? -7.141 7.316 46.373 1.00 83.19 778 LYS A CA 1
ATOM 6423 C C . LYS A 1 778 ? -8.342 8.022 45.756 1.00 83.19 778 LYS A C 1
ATOM 6425 O O . LYS A 1 778 ? -8.276 9.231 45.534 1.00 83.19 778 LYS A O 1
ATOM 6430 N N . PHE A 1 779 ? -9.450 7.324 45.523 1.00 84.44 779 PHE A N 1
ATOM 6431 C CA . PHE A 1 779 ? -10.679 7.890 44.969 1.00 84.44 779 PHE A CA 1
ATOM 6432 C C . PHE A 1 779 ? -11.807 7.874 46.004 1.00 84.44 779 PHE A C 1
ATOM 6434 O O . PHE A 1 779 ? -12.535 6.900 46.140 1.00 84.44 779 PHE A O 1
ATOM 6441 N N . ASN A 1 780 ? -12.041 8.991 46.702 1.00 82.62 780 ASN A N 1
ATOM 6442 C CA . ASN A 1 780 ? -13.212 9.048 47.583 1.00 82.62 780 ASN A CA 1
ATOM 6443 C C . ASN A 1 780 ? -14.528 8.943 46.786 1.00 82.62 780 ASN A C 1
ATOM 6445 O O . ASN A 1 780 ? -14.610 9.369 45.631 1.00 82.62 780 ASN A O 1
ATOM 6449 N N . THR A 1 781 ? -15.595 8.482 47.443 1.00 83.81 781 THR A N 1
ATOM 6450 C CA . THR A 1 781 ? -16.927 8.302 46.840 1.00 83.81 781 THR A CA 1
ATOM 6451 C C . THR A 1 781 ? -17.418 9.541 46.085 1.00 83.81 781 THR A C 1
ATOM 6453 O O . THR A 1 781 ? -17.993 9.427 45.006 1.00 83.81 781 THR A O 1
ATOM 6456 N N . LYS A 1 782 ? -17.145 10.747 46.610 1.00 87.38 782 LYS A N 1
ATOM 6457 C CA . LYS A 1 782 ? -17.481 12.015 45.943 1.00 87.38 782 LYS A CA 1
ATOM 6458 C C . LYS A 1 782 ? -16.786 12.156 44.582 1.00 87.38 782 LYS A C 1
ATOM 6460 O O . LYS A 1 782 ? -17.440 12.497 43.606 1.00 87.38 782 LYS A O 1
ATOM 6465 N N . THR A 1 783 ? -15.488 11.875 44.507 1.00 89.06 783 THR A N 1
ATOM 6466 C CA . THR A 1 783 ? -14.713 11.971 43.262 1.00 89.06 783 THR A CA 1
ATOM 6467 C C . THR A 1 783 ? -15.168 10.930 42.248 1.00 89.06 783 THR A C 1
ATOM 6469 O O . THR A 1 783 ? -15.333 11.257 41.078 1.00 89.06 783 THR A O 1
ATOM 6472 N N . ILE A 1 784 ? -15.435 9.694 42.681 1.00 89.12 784 ILE A N 1
ATOM 6473 C CA . ILE A 1 784 ? -15.927 8.639 41.782 1.00 89.12 784 ILE A CA 1
ATOM 6474 C C . ILE A 1 784 ? -17.269 9.050 41.162 1.00 89.12 784 ILE A C 1
ATOM 6476 O O . ILE A 1 784 ? -17.448 8.948 39.947 1.00 89.12 784 ILE A O 1
ATOM 6480 N N . LYS A 1 785 ? -18.191 9.595 41.968 1.00 89.00 785 LYS A N 1
ATOM 6481 C CA . LYS A 1 785 ? -19.453 10.163 41.470 1.00 89.00 785 LYS A CA 1
ATOM 6482 C C . LYS A 1 785 ? -19.219 11.286 40.462 1.00 89.00 785 LYS A C 1
ATOM 6484 O O . LYS A 1 785 ? -19.854 11.287 39.410 1.00 89.00 785 LYS A O 1
ATOM 6489 N N . GLU A 1 786 ? -18.305 12.214 40.759 1.00 91.19 786 GLU A N 1
ATOM 6490 C CA . GLU A 1 786 ? -17.938 13.305 39.846 1.00 91.19 786 GLU A CA 1
ATOM 6491 C C . GLU A 1 786 ? -17.416 12.766 38.502 1.00 91.19 786 GLU A C 1
ATOM 6493 O O . GLU A 1 786 ? -17.809 13.292 37.465 1.00 91.19 786 GLU A O 1
ATOM 6498 N N . ILE A 1 787 ? -16.608 11.697 38.500 1.00 91.62 787 ILE A N 1
ATOM 6499 C CA . ILE A 1 787 ? -16.055 11.066 37.287 1.00 91.62 787 ILE A CA 1
ATOM 6500 C C . ILE A 1 787 ? -17.150 10.364 36.465 1.00 91.62 787 ILE A C 1
ATOM 6502 O O . ILE A 1 787 ? -17.250 10.575 35.253 1.00 91.62 787 ILE A O 1
ATOM 6506 N N . ILE A 1 788 ? -17.982 9.531 37.098 1.00 90.50 788 ILE A N 1
ATOM 6507 C CA . ILE A 1 788 ? -18.992 8.709 36.402 1.00 90.50 788 ILE A CA 1
ATOM 6508 C C . ILE A 1 788 ? -20.141 9.565 35.870 1.00 90.50 788 ILE A C 1
ATOM 6510 O O . ILE A 1 788 ? -20.595 9.389 34.736 1.00 90.50 788 ILE A O 1
ATOM 6514 N N . PHE A 1 789 ? -20.605 10.525 36.670 1.00 90.44 789 PHE A N 1
ATOM 6515 C CA . PHE A 1 789 ? -21.739 11.380 36.323 1.00 90.44 789 PHE A CA 1
ATOM 6516 C C . PHE A 1 789 ? -21.334 12.697 35.667 1.00 90.44 789 PHE A C 1
ATOM 6518 O O . PHE A 1 789 ? -22.179 13.579 35.482 1.00 90.44 789 PHE A O 1
ATOM 6525 N N . GLN A 1 790 ? -20.069 12.826 35.263 1.00 91.38 790 GLN A N 1
ATOM 6526 C CA . GLN A 1 790 ? -19.581 14.012 34.584 1.00 91.38 790 GLN A CA 1
ATOM 6527 C C . GLN A 1 790 ? -20.370 14.272 33.300 1.00 91.38 790 GLN A C 1
ATOM 6529 O O . GLN A 1 790 ? -20.463 13.418 32.414 1.00 91.38 790 GLN A O 1
ATOM 6534 N N . LYS A 1 791 ? -20.935 15.476 33.193 1.00 89.06 791 LYS A N 1
ATOM 6535 C CA . LYS A 1 791 ? -21.707 15.907 32.027 1.00 89.06 791 LYS A CA 1
ATOM 6536 C C . LYS A 1 791 ? -20.833 16.714 31.074 1.00 89.06 791 LYS A C 1
ATOM 6538 O O . LYS A 1 791 ? -20.087 17.598 31.491 1.00 89.06 791 LYS A O 1
ATOM 6543 N N . ASN A 1 792 ? -20.991 16.452 29.784 1.00 87.62 792 ASN A N 1
ATOM 6544 C CA . ASN A 1 792 ? -20.405 17.260 28.726 1.00 87.62 792 ASN A CA 1
ATOM 6545 C C . ASN A 1 792 ? -21.191 18.571 28.511 1.00 87.62 792 ASN A C 1
ATOM 6547 O O . ASN A 1 792 ? -22.242 18.798 29.120 1.00 87.62 792 ASN A O 1
ATOM 6551 N N . LYS A 1 793 ? -20.764 19.411 27.559 1.00 86.50 793 LYS A N 1
ATOM 6552 C CA . LYS A 1 793 ? -21.438 20.690 27.226 1.00 86.50 793 LYS A CA 1
ATOM 6553 C C . LYS A 1 793 ? -22.898 20.540 26.755 1.00 86.50 793 LYS A C 1
ATOM 6555 O O . LYS A 1 793 ? -23.659 21.514 26.695 1.00 86.50 793 LYS A O 1
ATOM 6560 N N . ARG A 1 794 ? -23.319 19.327 26.390 1.00 79.75 794 ARG A N 1
ATOM 6561 C CA . ARG A 1 794 ? -24.691 18.985 25.975 1.00 79.75 794 ARG A CA 1
ATOM 6562 C C . ARG A 1 794 ? -25.514 18.331 27.092 1.00 79.75 794 ARG A C 1
ATOM 6564 O O . ARG A 1 794 ? -26.690 18.058 26.868 1.00 79.75 794 ARG A O 1
ATOM 6571 N N . GLY A 1 795 ? -24.938 18.130 28.277 1.00 83.50 795 GLY A N 1
ATOM 6572 C CA . GLY A 1 795 ? -25.590 17.467 29.407 1.00 83.50 795 GLY A CA 1
ATOM 6573 C C . GLY A 1 795 ? -25.505 15.937 29.377 1.00 83.50 795 GLY A C 1
ATOM 6574 O O . GLY A 1 795 ? -26.191 15.290 30.161 1.00 83.50 795 GLY A O 1
ATOM 6575 N N . TYR A 1 796 ? -24.697 15.356 28.487 1.00 84.38 796 TYR A N 1
ATOM 6576 C CA . TYR A 1 796 ? -24.523 13.910 28.361 1.00 84.38 796 TYR A CA 1
ATOM 6577 C C . TYR A 1 796 ? -23.382 13.385 29.230 1.00 84.38 796 TYR A C 1
ATOM 6579 O O . TYR A 1 796 ? -22.333 14.015 29.312 1.00 84.38 796 TYR A O 1
ATOM 6587 N N . THR A 1 797 ? -23.584 12.208 29.816 1.00 89.00 797 THR A N 1
ATOM 6588 C CA . THR A 1 797 ? -22.580 11.443 30.580 1.00 89.00 797 THR A CA 1
ATOM 6589 C C . THR A 1 797 ? -22.035 10.271 29.759 1.00 89.00 797 THR A C 1
ATOM 6591 O O . THR A 1 797 ? -22.560 9.983 28.678 1.00 89.00 797 THR A O 1
ATOM 6594 N N . CYS A 1 798 ? -21.029 9.548 30.265 1.00 87.88 798 CYS A N 1
ATOM 6595 C CA . CYS A 1 798 ? -20.523 8.340 29.601 1.00 87.88 798 CYS A CA 1
ATOM 6596 C C . CYS A 1 798 ? -21.629 7.288 29.384 1.00 87.88 798 CYS A C 1
ATOM 6598 O O . CYS A 1 798 ? -21.683 6.682 28.314 1.00 87.88 798 CYS A O 1
ATOM 6600 N N . LEU A 1 799 ? -22.590 7.168 30.314 1.00 89.81 799 LEU A N 1
ATOM 6601 C CA . LEU A 1 799 ? -23.751 6.286 30.157 1.00 89.81 799 LEU A CA 1
ATOM 6602 C C . LEU A 1 799 ? -24.594 6.644 28.928 1.00 89.81 799 LEU A C 1
ATOM 6604 O O . LEU A 1 799 ? -25.074 5.753 28.241 1.00 89.81 799 LEU A O 1
ATOM 6608 N N . HIS A 1 800 ? -24.759 7.928 28.600 1.00 87.00 800 HIS A N 1
ATOM 6609 C CA . HIS A 1 800 ? -25.525 8.327 27.414 1.00 87.00 800 HIS A CA 1
ATOM 6610 C C . HIS A 1 800 ? -24.859 7.866 26.111 1.00 87.00 800 HIS A C 1
ATOM 6612 O O . HIS A 1 800 ? -25.555 7.524 25.153 1.00 87.00 800 HIS A O 1
ATOM 6618 N N . LEU A 1 801 ? -23.523 7.867 26.062 1.00 82.62 801 LEU A N 1
ATOM 6619 C CA . LEU A 1 801 ? -22.772 7.350 24.918 1.00 82.62 801 LEU A CA 1
ATOM 6620 C C . LEU A 1 801 ? -22.827 5.825 24.867 1.00 82.62 801 LEU A C 1
ATOM 6622 O O . LEU A 1 801 ? -23.126 5.283 23.805 1.00 82.62 801 LEU A O 1
ATOM 6626 N N . ALA A 1 802 ? -22.612 5.154 26.000 1.00 87.00 802 ALA A N 1
ATOM 6627 C CA . ALA A 1 802 ? -22.687 3.699 26.093 1.00 87.00 802 ALA A CA 1
ATOM 6628 C C . ALA A 1 802 ? -24.080 3.187 25.680 1.00 87.00 802 ALA A C 1
ATOM 6630 O O . ALA A 1 802 ? -24.193 2.311 24.833 1.00 87.00 802 ALA A O 1
ATOM 6631 N N . VAL A 1 803 ? -25.155 3.841 26.129 1.00 86.31 803 VAL A N 1
ATOM 6632 C CA . VAL A 1 803 ? -26.530 3.513 25.724 1.00 86.31 803 VAL A CA 1
ATOM 6633 C C . VAL A 1 803 ? -26.739 3.626 24.212 1.00 86.31 803 VAL A C 1
ATOM 6635 O O . VAL A 1 803 ? -27.537 2.889 23.641 1.00 86.31 803 VAL A O 1
ATOM 6638 N N . ARG A 1 804 ? -26.068 4.572 23.553 1.00 78.06 804 ARG A N 1
ATOM 6639 C CA . ARG A 1 804 ? -26.265 4.829 22.125 1.00 78.06 804 ARG A CA 1
ATOM 6640 C C . ARG A 1 804 ? -25.415 3.923 21.239 1.00 78.06 804 ARG A C 1
ATOM 6642 O O . ARG A 1 804 ? -25.873 3.531 20.168 1.00 78.06 804 ARG A O 1
ATOM 6649 N N . TYR A 1 805 ? -24.188 3.638 21.657 1.00 75.12 805 TYR A N 1
ATOM 6650 C CA . TYR A 1 805 ? -23.176 3.030 20.795 1.00 75.12 805 TYR A CA 1
ATOM 6651 C C . TYR A 1 805 ? -22.657 1.677 21.298 1.00 75.12 805 TYR A C 1
ATOM 6653 O O . TYR A 1 805 ? -22.042 0.966 20.511 1.00 75.12 805 TYR A O 1
ATOM 6661 N N . GLN A 1 806 ? -22.875 1.311 22.568 1.00 77.62 806 GLN A N 1
ATOM 6662 C CA . GLN A 1 806 ? -22.111 0.242 23.216 1.00 77.62 806 GLN A CA 1
ATOM 6663 C C . GLN A 1 806 ? -22.828 -0.400 24.430 1.00 77.62 806 GLN A C 1
ATOM 6665 O O . GLN A 1 806 ? -22.581 -0.012 25.578 1.00 77.62 806 GLN A O 1
ATOM 6670 N N . PRO A 1 807 ? -23.689 -1.406 24.207 1.00 79.12 807 PRO A N 1
ATOM 6671 C CA . PRO A 1 807 ? -24.480 -2.030 25.268 1.00 79.12 807 PRO A CA 1
ATOM 6672 C C . PRO A 1 807 ? -23.612 -2.754 26.310 1.00 79.12 807 PRO A C 1
ATOM 6674 O O . PRO A 1 807 ? -23.896 -2.642 27.499 1.00 79.12 807 PRO A O 1
ATOM 6677 N N . ASP A 1 808 ? -22.496 -3.375 25.911 1.00 82.38 808 ASP A N 1
ATOM 6678 C CA . ASP A 1 808 ? -21.578 -4.059 26.840 1.00 82.38 808 ASP A CA 1
ATOM 6679 C C . ASP A 1 808 ? -20.971 -3.113 27.889 1.00 82.38 808 ASP A C 1
ATOM 6681 O O . ASP A 1 808 ? -20.781 -3.479 29.048 1.00 82.38 808 ASP A O 1
ATOM 6685 N N . SER A 1 809 ? -20.721 -1.852 27.519 1.00 87.44 809 SER A N 1
ATOM 6686 C CA . SER A 1 809 ? -20.241 -0.843 28.469 1.00 87.44 809 SER A CA 1
ATOM 6687 C C . SER A 1 809 ? -21.295 -0.458 29.494 1.00 87.44 809 SER A C 1
ATOM 6689 O O . SER A 1 809 ? -20.935 -0.059 30.597 1.00 87.44 809 SER A O 1
ATOM 6691 N N . ILE A 1 810 ? -22.587 -0.576 29.170 1.00 89.62 810 ILE A N 1
ATOM 6692 C CA . ILE A 1 810 ? -23.650 -0.352 30.156 1.00 89.62 810 ILE A CA 1
ATOM 6693 C C . ILE A 1 810 ? -23.573 -1.402 31.245 1.00 89.62 810 ILE A C 1
ATOM 6695 O O . ILE A 1 810 ? -23.612 -1.030 32.412 1.00 89.62 810 ILE A O 1
ATOM 6699 N N . LYS A 1 811 ? -23.378 -2.671 30.882 1.00 87.88 811 LYS A N 1
ATOM 6700 C CA . LYS A 1 811 ? -23.170 -3.728 31.869 1.00 87.88 811 LYS A CA 1
ATOM 6701 C C . LYS A 1 811 ? -21.973 -3.416 32.773 1.00 87.88 811 LYS A C 1
ATOM 6703 O O . LYS A 1 811 ? -22.149 -3.343 33.978 1.00 87.88 811 LYS A O 1
ATOM 6708 N N . ASN A 1 812 ? -20.810 -3.094 32.202 1.00 89.38 812 ASN A N 1
ATOM 6709 C CA . ASN A 1 812 ? -19.610 -2.771 32.989 1.00 89.38 812 ASN A CA 1
ATOM 6710 C C . ASN A 1 812 ? -19.813 -1.583 33.952 1.00 89.38 812 ASN A C 1
ATOM 6712 O O . ASN A 1 812 ? -19.328 -1.610 35.080 1.00 89.38 812 ASN A O 1
ATOM 6716 N N . ILE A 1 813 ? -20.523 -0.531 33.522 1.00 90.38 813 ILE A N 1
ATOM 6717 C CA . ILE A 1 813 ? -20.825 0.625 34.384 1.00 90.38 813 ILE A CA 1
ATOM 6718 C C . ILE A 1 813 ? -21.833 0.248 35.478 1.00 90.38 813 ILE A C 1
ATOM 6720 O O . ILE A 1 813 ? -21.682 0.696 36.611 1.00 90.38 813 ILE A O 1
ATOM 6724 N N . LEU A 1 814 ? -22.861 -0.542 35.156 1.00 91.38 814 LEU A N 1
ATOM 6725 C CA . LEU A 1 814 ? -23.862 -0.987 36.128 1.00 91.38 814 LEU A CA 1
ATOM 6726 C C . LEU A 1 814 ? -23.250 -1.918 37.174 1.00 91.38 814 LEU A C 1
ATOM 6728 O O . LEU A 1 814 ? -23.478 -1.693 38.356 1.00 91.38 814 LEU A O 1
ATOM 6732 N N . ASP A 1 815 ? -22.418 -2.873 36.758 1.00 90.19 815 ASP A N 1
ATOM 6733 C CA . ASP A 1 815 ? -21.686 -3.774 37.654 1.00 90.19 815 ASP A CA 1
ATOM 6734 C C . ASP A 1 815 ? -20.772 -2.974 38.604 1.00 90.19 815 ASP A C 1
ATOM 6736 O O . ASP A 1 815 ? -20.668 -3.285 39.786 1.00 90.19 815 ASP A O 1
ATOM 6740 N N . PHE A 1 816 ? -20.150 -1.889 38.125 1.00 90.56 816 PHE A N 1
ATOM 6741 C CA . PHE A 1 816 ? -19.385 -0.978 38.984 1.00 90.56 816 PHE A CA 1
ATOM 6742 C C . PHE A 1 816 ? -20.279 -0.209 39.972 1.00 90.56 816 PHE A C 1
ATOM 6744 O O . PHE A 1 816 ? -19.921 -0.051 41.138 1.00 90.56 816 PHE A O 1
ATOM 6751 N N . ILE A 1 817 ? -21.429 0.304 39.519 1.00 89.81 817 ILE A N 1
ATOM 6752 C CA . ILE A 1 817 ? -22.380 1.018 40.387 1.00 89.81 817 ILE A CA 1
ATOM 6753 C C . ILE A 1 817 ? -22.928 0.078 41.465 1.00 89.81 817 ILE A C 1
ATOM 6755 O O . ILE A 1 817 ? -23.083 0.515 42.605 1.00 89.81 817 ILE A O 1
ATOM 6759 N N . ASP A 1 818 ? -23.189 -1.185 41.123 1.00 89.50 818 ASP A N 1
ATOM 6760 C CA . ASP A 1 818 ? -23.704 -2.209 42.036 1.00 89.50 818 ASP A CA 1
ATOM 6761 C C . ASP A 1 818 ? -22.798 -2.390 43.262 1.00 89.50 818 ASP A C 1
ATOM 6763 O O . ASP A 1 818 ? -23.262 -2.347 44.402 1.00 89.50 818 ASP A O 1
ATOM 6767 N N . GLN A 1 819 ? -21.476 -2.432 43.050 1.00 86.06 819 GLN A N 1
ATOM 6768 C CA . GLN A 1 819 ? -20.493 -2.556 44.136 1.00 86.06 819 GLN A CA 1
ATOM 6769 C C . GLN A 1 819 ? -20.605 -1.456 45.206 1.00 86.06 819 GLN A C 1
ATOM 6771 O O . GLN A 1 819 ? -20.176 -1.657 46.343 1.00 86.06 819 GLN A O 1
ATOM 6776 N N . TYR A 1 820 ? -21.203 -0.305 44.875 1.00 84.00 820 TYR A N 1
ATOM 6777 C CA . TYR A 1 820 ? -21.416 0.817 45.793 1.00 84.00 820 TYR A CA 1
ATOM 6778 C C . TYR A 1 820 ? -22.844 1.361 45.736 1.00 84.00 820 TYR A C 1
ATOM 6780 O O . TYR A 1 820 ? -23.056 2.565 45.921 1.00 84.00 820 TYR A O 1
ATOM 6788 N N . ILE A 1 821 ? -23.830 0.496 45.492 1.00 84.56 821 ILE A N 1
ATOM 6789 C CA . ILE A 1 821 ? -25.212 0.887 45.185 1.00 84.56 821 ILE A CA 1
ATOM 6790 C C . ILE A 1 821 ? -25.783 1.928 46.162 1.00 84.56 821 ILE A C 1
ATOM 6792 O O . ILE A 1 821 ? -26.349 2.940 45.738 1.00 84.56 821 ILE A O 1
ATOM 6796 N N . ASP A 1 822 ? -25.526 1.768 47.462 1.00 83.44 822 ASP A N 1
ATOM 6797 C CA . ASP A 1 822 ? -25.999 2.655 48.536 1.00 83.44 822 ASP A CA 1
ATOM 6798 C C . ASP A 1 822 ? -25.495 4.088 48.385 1.00 83.44 822 ASP A C 1
ATOM 6800 O O . ASP A 1 822 ? -26.205 5.048 48.678 1.00 83.44 822 ASP A O 1
ATOM 6804 N N . SER A 1 823 ? -24.273 4.241 47.883 1.00 84.69 823 SER A N 1
ATOM 6805 C CA . SER A 1 823 ? -23.702 5.551 47.621 1.00 84.69 823 SER A CA 1
ATOM 6806 C C . SER A 1 823 ? -24.247 6.162 46.337 1.00 84.69 823 SER A C 1
ATOM 6808 O O . SER A 1 823 ? -24.388 7.374 46.289 1.00 84.69 823 SER A O 1
ATOM 6810 N N . PHE A 1 824 ? -24.544 5.380 45.299 1.00 86.62 824 PHE A N 1
ATOM 6811 C CA . PHE A 1 824 ? -24.842 5.898 43.955 1.00 86.62 824 PHE A CA 1
ATOM 6812 C C . PHE A 1 824 ? -26.331 6.065 43.644 1.00 86.62 824 PHE A C 1
ATOM 6814 O O . PHE A 1 824 ? -26.665 6.778 42.696 1.00 86.62 824 PHE A O 1
ATOM 6821 N N . THR A 1 825 ? -27.215 5.429 44.421 1.00 86.00 825 THR A N 1
ATOM 6822 C CA . THR A 1 825 ? -28.658 5.342 44.132 1.00 86.00 825 THR A CA 1
ATOM 6823 C C . THR A 1 825 ? -29.274 6.713 43.835 1.00 86.00 825 THR A C 1
ATOM 6825 O O . THR A 1 825 ? -29.897 6.887 42.791 1.00 86.00 825 THR A O 1
ATOM 6828 N N . HIS A 1 826 ? -29.043 7.714 44.690 1.00 85.75 826 HIS A N 1
ATOM 6829 C CA . HIS A 1 826 ? -29.678 9.027 44.551 1.00 85.75 826 HIS A CA 1
ATOM 6830 C C . HIS A 1 826 ? -29.276 9.765 43.262 1.00 85.75 826 HIS A C 1
ATOM 6832 O O . HIS A 1 826 ? -30.134 10.214 42.500 1.00 85.75 826 HIS A O 1
ATOM 6838 N N . GLU A 1 827 ? -27.978 9.895 42.979 1.00 88.31 827 GLU A N 1
ATOM 6839 C CA . GLU A 1 827 ? -27.499 10.568 41.767 1.00 88.31 827 GLU A CA 1
ATOM 6840 C C . GLU A 1 827 ? -27.849 9.788 40.497 1.00 88.31 827 GLU A C 1
ATOM 6842 O O . GLU A 1 827 ? -28.147 10.387 39.457 1.00 88.31 827 GLU A O 1
ATOM 6847 N N . PHE A 1 828 ? -27.848 8.456 40.576 1.00 89.75 828 PHE A N 1
ATOM 6848 C CA . PHE A 1 828 ? -28.223 7.607 39.457 1.00 89.75 828 PHE A CA 1
ATOM 6849 C C . PHE A 1 828 ? -29.715 7.738 39.122 1.00 89.75 828 PHE A C 1
ATOM 6851 O O . PHE A 1 828 ? -30.053 7.933 37.954 1.00 89.75 828 PHE A O 1
ATOM 6858 N N . GLU A 1 829 ? -30.603 7.752 40.123 1.00 86.69 829 GLU A N 1
ATOM 6859 C CA . GLU A 1 829 ? -32.033 8.051 39.946 1.00 86.69 829 GLU A CA 1
ATOM 6860 C C . GLU A 1 829 ? -32.256 9.392 39.249 1.00 86.69 829 GLU A C 1
ATOM 6862 O O . GLU A 1 829 ? -33.007 9.481 38.270 1.00 86.69 829 GLU A O 1
ATOM 6867 N N . GLN A 1 830 ? -31.559 10.437 39.706 1.00 85.12 830 GLN A N 1
ATOM 6868 C CA . GLN A 1 830 ? -31.638 11.750 39.075 1.00 85.12 830 GLN A CA 1
ATOM 6869 C C . GLN A 1 830 ? -31.195 11.703 37.608 1.00 85.12 830 GLN A C 1
ATOM 6871 O O . GLN A 1 830 ? -31.845 12.310 36.755 1.00 85.12 830 GLN A O 1
ATOM 6876 N N . LEU A 1 831 ? -30.119 10.978 37.284 1.00 87.06 831 LEU A N 1
ATOM 6877 C CA . LEU A 1 831 ? -29.635 10.838 35.909 1.00 87.06 831 LEU A CA 1
ATOM 6878 C C . LEU A 1 831 ? -30.637 10.100 35.012 1.00 87.06 831 LEU A C 1
ATOM 6880 O O . LEU A 1 831 ? -30.849 10.512 33.870 1.00 87.06 831 LEU A O 1
ATOM 6884 N N . LEU A 1 832 ? -31.241 9.022 35.514 1.00 85.31 832 LEU A N 1
ATOM 6885 C CA . LEU A 1 832 ? -32.202 8.203 34.771 1.00 85.31 832 LEU A CA 1
ATOM 6886 C C . LEU A 1 832 ? -33.428 9.009 34.340 1.00 85.31 832 LEU A C 1
ATOM 6888 O O . LEU A 1 832 ? -33.951 8.793 33.245 1.00 85.31 832 LEU A O 1
ATOM 6892 N N . LEU A 1 833 ? -33.866 9.946 35.185 1.00 76.38 833 LEU A N 1
ATOM 6893 C CA . LEU A 1 833 ? -35.043 10.784 34.953 1.00 76.38 833 LEU A CA 1
ATOM 6894 C C . LEU A 1 833 ? -34.726 12.121 34.274 1.00 76.38 833 LEU A C 1
ATOM 6896 O O . LEU A 1 833 ? -35.614 12.716 33.653 1.00 76.38 833 LEU A O 1
ATOM 6900 N N . ALA A 1 834 ? -33.483 12.598 34.366 1.00 76.81 834 ALA A N 1
ATOM 6901 C CA . ALA A 1 834 ? -33.070 13.862 33.778 1.00 76.81 834 ALA A CA 1
ATOM 6902 C C . ALA A 1 834 ? -33.268 13.857 32.257 1.00 76.81 834 ALA A C 1
ATOM 6904 O O . ALA A 1 834 ? -32.737 13.022 31.523 1.00 76.81 834 ALA A O 1
ATOM 6905 N N . LYS A 1 835 ? -34.020 14.843 31.769 1.00 71.56 835 LYS A N 1
ATOM 6906 C CA . LYS A 1 835 ? -34.158 15.102 30.338 1.00 71.56 835 LYS A CA 1
ATOM 6907 C C . LYS A 1 835 ? -32.940 15.876 29.837 1.00 71.56 835 LYS A C 1
ATOM 6909 O O . LYS A 1 835 ? -32.535 16.871 30.433 1.00 71.56 835 LYS A O 1
ATOM 6914 N N . ASN A 1 836 ? -32.362 15.430 28.726 1.00 64.06 836 ASN A N 1
ATOM 6915 C CA . ASN A 1 836 ? -31.318 16.178 28.028 1.00 64.06 836 ASN A CA 1
ATOM 6916 C C . ASN A 1 836 ? -31.898 17.392 27.265 1.00 64.06 836 ASN A C 1
ATOM 6918 O O . ASN A 1 836 ? -33.107 17.619 27.252 1.00 64.06 836 ASN A O 1
ATOM 6922 N N . LYS A 1 837 ? -31.037 18.141 26.559 1.00 58.97 837 LYS A N 1
ATOM 6923 C CA . LYS A 1 837 ? -31.421 19.299 25.717 1.00 58.97 837 LYS A CA 1
ATOM 6924 C C . LYS A 1 837 ? -32.423 18.985 24.587 1.00 58.97 837 LYS A C 1
ATOM 6926 O O . LYS A 1 837 ? -32.969 19.905 23.997 1.00 58.97 837 LYS A O 1
ATOM 6931 N N . HIS A 1 838 ? -32.657 17.712 24.275 1.00 56.66 838 HIS A N 1
ATOM 6932 C CA . HIS A 1 838 ? -33.650 17.225 23.307 1.00 56.66 838 HIS A CA 1
ATOM 6933 C C . HIS A 1 838 ? -34.836 16.524 23.992 1.00 56.66 838 HIS A C 1
ATOM 6935 O O . HIS A 1 838 ? -35.491 15.683 23.379 1.00 56.66 838 HIS A O 1
ATOM 6941 N N . GLU A 1 839 ? -35.058 16.800 25.277 1.00 63.69 839 GLU A N 1
ATOM 6942 C CA . GLU A 1 839 ? -36.116 16.230 26.117 1.00 63.69 839 GLU A CA 1
ATOM 6943 C C . GLU A 1 839 ? -36.098 14.700 26.294 1.00 63.69 839 GLU A C 1
ATOM 6945 O O . GLU A 1 839 ? -37.053 14.118 26.817 1.00 63.69 839 GLU A O 1
ATOM 6950 N N . LYS A 1 840 ? -35.011 14.020 25.911 1.00 67.12 840 LYS A N 1
ATOM 6951 C CA . LYS A 1 840 ? -34.879 12.563 26.068 1.00 67.12 840 LYS A CA 1
ATOM 6952 C C . LYS A 1 840 ? -34.117 12.234 27.352 1.00 67.12 840 LYS A C 1
ATOM 6954 O O . LYS A 1 840 ? -33.066 12.812 27.610 1.00 67.12 840 LYS A O 1
ATOM 6959 N N . ASN A 1 841 ? -34.639 11.304 28.143 1.00 81.12 841 ASN A N 1
ATOM 6960 C CA . ASN A 1 841 ? -33.948 10.740 29.307 1.00 81.12 841 ASN A CA 1
ATOM 6961 C C . ASN A 1 841 ? -33.167 9.466 28.930 1.00 81.12 841 ASN A C 1
ATOM 6963 O O . ASN A 1 841 ? -33.349 8.930 27.832 1.00 81.12 841 ASN A O 1
ATOM 6967 N N . LEU A 1 842 ? -32.299 8.989 29.827 1.00 85.06 842 LEU A N 1
ATOM 6968 C CA . LEU A 1 842 ? -31.398 7.857 29.572 1.00 85.06 842 LEU A CA 1
ATOM 6969 C C . LEU A 1 842 ? -32.151 6.549 29.258 1.00 85.06 842 LEU A C 1
ATOM 6971 O O . LEU A 1 842 ? -31.777 5.837 28.327 1.00 85.06 842 LEU A O 1
ATOM 6975 N N . LEU A 1 843 ? -33.251 6.282 29.968 1.00 87.56 843 LEU A N 1
ATOM 6976 C CA . LEU A 1 843 ? -34.103 5.100 29.766 1.00 87.56 843 LEU A CA 1
ATOM 6977 C C . LEU A 1 843 ? -34.794 5.098 28.395 1.00 87.56 843 LEU A C 1
ATOM 6979 O O . LEU A 1 843 ? -34.914 4.073 27.733 1.00 87.56 843 LEU A O 1
ATOM 6983 N N . LEU A 1 844 ? -35.238 6.263 27.929 1.00 82.25 844 LEU A N 1
ATOM 6984 C CA . LEU A 1 844 ? -35.839 6.400 26.607 1.00 82.25 844 LEU A CA 1
ATOM 6985 C C . LEU A 1 844 ? -34.783 6.295 25.499 1.00 82.25 844 LEU A C 1
ATOM 6987 O O . LEU A 1 844 ? -35.088 5.857 24.391 1.00 82.25 844 LEU A O 1
ATOM 6991 N N . LEU A 1 845 ? -33.546 6.722 25.761 1.00 81.38 845 LEU A N 1
ATOM 6992 C CA . LEU A 1 845 ? -32.451 6.570 24.806 1.00 81.38 845 LEU A CA 1
ATOM 6993 C C . LEU A 1 845 ? -32.092 5.096 24.591 1.00 81.38 845 LEU A C 1
ATOM 6995 O O . LEU A 1 845 ? -31.889 4.721 23.438 1.00 81.38 845 LEU A O 1
ATOM 6999 N N . SER A 1 846 ? -32.084 4.263 25.637 1.00 86.81 846 SER A N 1
ATOM 7000 C CA . SER A 1 846 ? -31.767 2.832 25.491 1.00 86.81 846 SER A CA 1
ATOM 7001 C C . SER A 1 846 ? -32.794 2.106 24.642 1.00 86.81 846 SER A C 1
ATOM 7003 O O . SER A 1 846 ? -32.425 1.434 23.685 1.00 86.81 846 SER A O 1
ATOM 7005 N N . LEU A 1 847 ? -34.078 2.372 24.862 1.00 82.12 847 LEU A N 1
ATOM 7006 C CA . LEU A 1 847 ? -35.149 1.815 24.034 1.00 82.12 847 LEU A CA 1
ATOM 7007 C C . LEU A 1 847 ? -35.072 2.210 22.553 1.00 82.12 847 LEU A C 1
ATOM 7009 O O . LEU A 1 847 ? -35.481 1.436 21.693 1.00 82.12 847 LEU A O 1
ATOM 7013 N N . ASN A 1 848 ? -34.587 3.416 22.246 1.00 76.69 848 ASN A N 1
ATOM 7014 C CA . ASN A 1 848 ? -34.593 3.942 20.879 1.00 76.69 848 ASN A CA 1
ATOM 7015 C C . ASN A 1 848 ? -33.383 3.523 20.039 1.00 76.69 848 ASN A C 1
ATOM 7017 O O . ASN A 1 848 ? -33.484 3.542 18.814 1.00 76.69 848 ASN A O 1
ATOM 7021 N N . TYR A 1 849 ? -32.242 3.228 20.666 1.00 71.94 849 TYR A N 1
ATOM 7022 C CA . TYR A 1 849 ? -30.997 2.958 19.941 1.00 71.94 849 TYR A CA 1
ATOM 7023 C C . TYR A 1 849 ? -30.513 1.510 20.076 1.00 71.94 849 TYR A C 1
ATOM 7025 O O . TYR A 1 849 ? -30.068 0.950 19.079 1.00 71.94 849 TYR A O 1
ATOM 7033 N N . GLN A 1 850 ? -30.572 0.911 21.271 1.00 70.06 850 GLN A N 1
ATOM 7034 C CA . GLN A 1 850 ? -29.914 -0.366 21.589 1.00 70.06 850 GLN A CA 1
ATOM 7035 C C . GLN A 1 850 ? -30.766 -1.162 22.599 1.00 70.06 850 GLN A C 1
ATOM 7037 O O . GLN A 1 850 ? -30.717 -0.894 23.802 1.00 70.06 850 GLN A O 1
ATOM 7042 N N . SER A 1 851 ? -31.534 -2.161 22.143 1.00 79.50 85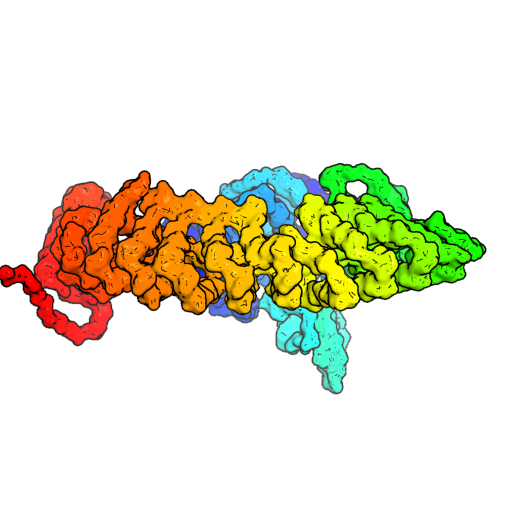1 SER A N 1
ATOM 7043 C CA . SER A 1 851 ? -32.413 -2.962 23.021 1.00 79.50 851 SER A CA 1
ATOM 7044 C C . SER A 1 851 ? -31.663 -3.665 24.156 1.00 79.50 851 SER A C 1
ATOM 7046 O O . SER A 1 851 ? -32.200 -3.793 25.253 1.00 79.50 851 SER A O 1
ATOM 7048 N N . ASP A 1 852 ? -30.410 -4.055 23.930 1.00 83.75 852 ASP A N 1
ATOM 7049 C CA . ASP A 1 852 ? -29.606 -4.797 24.906 1.00 83.75 852 ASP A CA 1
ATOM 7050 C C . ASP A 1 852 ? -29.207 -3.924 26.105 1.00 83.75 852 ASP A C 1
ATOM 7052 O O . ASP A 1 852 ? -29.265 -4.363 27.252 1.00 83.75 852 ASP A O 1
ATOM 7056 N N . ALA A 1 853 ? -28.935 -2.632 25.882 1.00 86.69 853 ALA A N 1
ATOM 7057 C CA . ALA A 1 853 ? -28.715 -1.677 26.969 1.00 86.69 853 ALA A CA 1
ATOM 7058 C C . ALA A 1 853 ? -29.965 -1.527 27.855 1.00 86.69 853 ALA A C 1
ATOM 7060 O O . ALA A 1 853 ? -29.858 -1.418 29.077 1.00 86.69 853 ALA A O 1
ATOM 7061 N N . ALA A 1 854 ? -31.160 -1.537 27.251 1.00 88.12 854 ALA A N 1
ATOM 7062 C CA . ALA A 1 854 ? -32.414 -1.514 27.999 1.00 88.12 854 ALA A CA 1
ATOM 7063 C C . ALA A 1 854 ? -32.590 -2.797 28.829 1.00 88.12 854 ALA A C 1
ATOM 7065 O O . ALA A 1 854 ? -32.989 -2.719 29.990 1.00 88.12 854 ALA A O 1
ATOM 7066 N N . ILE A 1 855 ? -32.230 -3.958 28.273 1.00 88.38 855 ILE A N 1
ATOM 7067 C CA . ILE A 1 855 ? -32.249 -5.250 28.975 1.00 88.38 855 ILE A CA 1
ATOM 7068 C C . ILE A 1 855 ? -31.314 -5.231 30.195 1.00 88.38 855 ILE A C 1
ATOM 7070 O O . ILE A 1 855 ? -31.739 -5.635 31.277 1.00 88.38 855 ILE A O 1
ATOM 7074 N N . HIS A 1 856 ? -30.093 -4.698 30.070 1.00 90.75 856 HIS A N 1
ATOM 7075 C CA . HIS A 1 856 ? -29.168 -4.569 31.205 1.00 90.75 856 HIS A CA 1
ATOM 7076 C C . HIS A 1 856 ? -29.730 -3.691 32.330 1.00 90.75 856 HIS A C 1
ATOM 7078 O O . HIS A 1 856 ? -29.695 -4.096 33.490 1.00 90.75 856 HIS A O 1
ATOM 7084 N N . PHE A 1 857 ? -30.324 -2.538 32.002 1.00 91.44 857 PHE A N 1
ATOM 7085 C CA . PHE A 1 857 ? -31.004 -1.710 33.004 1.00 91.44 857 PHE A CA 1
ATOM 7086 C C . PHE A 1 857 ? -32.173 -2.445 33.672 1.00 91.44 857 PHE A C 1
ATOM 7088 O O . PHE A 1 857 ? -32.315 -2.367 34.887 1.00 91.44 857 PHE A O 1
ATOM 7095 N N . LEU A 1 858 ? -33.008 -3.164 32.910 1.00 90.75 858 LEU A N 1
ATOM 7096 C CA . LEU A 1 858 ? -34.130 -3.923 33.475 1.00 90.75 858 LEU A CA 1
ATOM 7097 C C . LEU A 1 858 ? -33.646 -5.016 34.437 1.00 90.75 858 LEU A C 1
ATOM 7099 O O . LEU A 1 858 ? -34.207 -5.161 35.520 1.00 90.75 858 LEU A O 1
ATOM 7103 N N . SER A 1 859 ? -32.593 -5.747 34.066 1.00 91.38 859 SER A N 1
ATOM 7104 C CA . SER A 1 859 ? -31.962 -6.740 34.943 1.00 91.38 859 SER A CA 1
ATOM 7105 C C . SER A 1 859 ? -31.482 -6.112 36.248 1.00 91.38 859 SER A C 1
ATOM 7107 O O . SER A 1 859 ? -31.810 -6.611 37.321 1.00 91.38 859 SER A O 1
ATOM 7109 N N . PHE A 1 860 ? -30.777 -4.985 36.155 1.00 91.88 860 PHE A N 1
ATOM 7110 C CA . PHE A 1 860 ? -30.268 -4.253 37.311 1.00 91.88 860 PHE A CA 1
ATOM 7111 C C . PHE A 1 860 ? -31.398 -3.752 38.227 1.00 91.88 860 PHE A C 1
ATOM 7113 O O . PHE A 1 860 ? -31.370 -3.963 39.436 1.00 91.88 860 PHE A O 1
ATOM 7120 N N . PHE A 1 861 ? -32.460 -3.154 37.677 1.00 90.56 861 PHE A N 1
ATOM 7121 C CA . PHE A 1 861 ? -33.589 -2.697 38.498 1.00 90.56 861 PHE A CA 1
ATOM 7122 C C . PHE A 1 861 ? -34.334 -3.843 39.181 1.00 90.56 861 PHE A C 1
ATOM 7124 O O . PHE A 1 861 ? -34.747 -3.690 40.329 1.00 90.56 861 PHE A O 1
ATOM 7131 N N . ASN A 1 862 ? -34.477 -4.989 38.512 1.00 89.88 862 ASN A N 1
ATOM 7132 C CA . ASN A 1 862 ? -35.088 -6.174 39.110 1.00 89.88 862 ASN A CA 1
ATOM 7133 C C . ASN A 1 862 ? -34.266 -6.733 40.283 1.00 89.88 862 ASN A C 1
ATOM 7135 O O . ASN A 1 862 ? -34.839 -7.322 41.194 1.00 89.88 862 ASN A O 1
ATOM 7139 N N . GLN A 1 863 ? -32.943 -6.555 40.277 1.00 90.12 863 GLN A N 1
ATOM 7140 C CA . GLN A 1 863 ? -32.074 -6.954 41.389 1.00 90.12 863 GLN A CA 1
ATOM 7141 C C . GLN A 1 863 ? -32.147 -5.974 42.573 1.00 90.12 863 GLN A C 1
ATOM 7143 O O . GLN A 1 863 ? -31.995 -6.393 43.717 1.00 90.12 863 GLN A O 1
ATOM 7148 N N . HIS A 1 864 ? -32.446 -4.692 42.326 1.00 89.25 864 HIS A N 1
ATOM 7149 C CA . HIS A 1 864 ? -32.419 -3.625 43.341 1.00 89.25 864 HIS A CA 1
ATOM 7150 C C . HIS A 1 864 ? -33.762 -2.903 43.529 1.00 89.25 864 HIS A C 1
ATOM 7152 O O . HIS A 1 864 ? -33.809 -1.693 43.762 1.00 89.25 864 HIS A O 1
ATOM 7158 N N . VAL A 1 865 ? -34.871 -3.637 43.447 1.00 83.94 865 VAL A N 1
ATOM 7159 C CA . VAL A 1 865 ? -36.245 -3.094 43.473 1.00 83.94 865 VAL A CA 1
ATOM 7160 C C . VAL A 1 865 ? -36.509 -2.169 44.661 1.00 83.94 865 VAL A C 1
ATOM 7162 O O . VAL A 1 865 ? -37.176 -1.144 44.504 1.00 83.94 865 VAL A O 1
ATOM 7165 N N . ASP A 1 866 ? -35.998 -2.527 45.837 1.00 83.62 866 ASP A N 1
ATOM 7166 C CA . ASP A 1 866 ? -36.232 -1.779 47.075 1.00 83.62 866 ASP A CA 1
ATOM 7167 C C . ASP A 1 866 ? -35.475 -0.448 47.096 1.00 83.62 866 ASP A C 1
ATOM 7169 O O . ASP A 1 866 ? -35.965 0.540 47.640 1.00 83.62 866 ASP A O 1
ATOM 7173 N N . ARG A 1 867 ? -34.308 -0.390 46.442 1.00 82.06 867 ARG A N 1
ATOM 7174 C CA . ARG A 1 867 ? -33.471 0.816 46.364 1.00 82.06 867 ARG A CA 1
ATOM 7175 C C . ARG A 1 867 ? -34.063 1.857 45.419 1.00 82.06 867 ARG A C 1
ATOM 7177 O O . ARG A 1 867 ? -33.996 3.038 45.722 1.00 82.06 867 ARG A O 1
ATOM 7184 N N . PHE A 1 868 ? -34.708 1.410 44.340 1.00 82.19 868 PHE A N 1
ATOM 7185 C CA . PHE A 1 868 ? -35.356 2.267 43.338 1.00 82.19 868 PHE A CA 1
ATOM 7186 C C . PHE A 1 868 ? -36.876 2.384 43.533 1.00 82.19 868 PHE A C 1
ATOM 7188 O O . PHE A 1 868 ? -37.624 2.662 42.588 1.00 82.19 868 PHE A O 1
ATOM 7195 N N . ALA A 1 869 ? -37.374 2.168 44.755 1.00 76.69 869 ALA A N 1
ATOM 7196 C CA . ALA A 1 869 ? -38.807 2.198 45.051 1.00 76.69 869 ALA A CA 1
ATOM 7197 C C . ALA A 1 869 ? -39.461 3.554 44.715 1.00 76.69 869 ALA A C 1
ATOM 7199 O O . ALA A 1 869 ? -40.625 3.596 44.308 1.00 76.69 869 ALA A O 1
ATOM 7200 N N . THR A 1 870 ? -38.705 4.652 44.803 1.00 78.38 870 THR A N 1
ATOM 7201 C CA . THR A 1 870 ? -39.130 6.014 44.429 1.00 78.38 870 THR A CA 1
ATOM 7202 C C . THR A 1 870 ? -39.512 6.116 42.945 1.00 78.38 870 THR A C 1
ATOM 7204 O O . THR A 1 870 ? -40.430 6.860 42.585 1.00 78.38 870 THR A O 1
ATOM 7207 N N . LEU A 1 871 ? -38.876 5.320 42.074 1.00 79.50 871 LEU A N 1
ATOM 7208 C CA . LEU A 1 871 ? -39.137 5.288 40.635 1.00 79.50 871 LEU A CA 1
ATOM 7209 C C . LEU A 1 871 ? -40.404 4.507 40.269 1.00 79.50 871 LEU A C 1
ATOM 7211 O O . LEU A 1 871 ? -40.948 4.737 39.187 1.00 79.50 871 LEU A O 1
ATOM 7215 N N . LYS A 1 872 ? -40.929 3.634 41.147 1.00 74.44 872 LYS A N 1
ATOM 7216 C CA . LYS A 1 872 ? -42.113 2.793 40.852 1.00 74.44 872 LYS A CA 1
ATOM 7217 C C . LYS A 1 872 ? -43.332 3.613 40.424 1.00 74.44 872 LYS A C 1
ATOM 7219 O O . LYS A 1 872 ? -44.111 3.171 39.581 1.00 74.44 872 LYS A O 1
ATOM 7224 N N . ASN A 1 873 ? -43.479 4.825 40.958 1.00 77.44 873 ASN A N 1
ATOM 7225 C CA . ASN A 1 873 ? -44.591 5.717 40.631 1.00 77.44 873 ASN A CA 1
ATOM 7226 C C . ASN A 1 873 ? -44.318 6.640 39.431 1.00 77.44 873 ASN A C 1
ATOM 7228 O O . ASN A 1 873 ? -45.239 7.313 38.970 1.00 77.44 873 ASN A O 1
ATOM 7232 N N . ASN A 1 874 ? -43.101 6.651 38.883 1.00 84.56 874 ASN A N 1
ATOM 7233 C CA . ASN A 1 874 ? -42.726 7.510 37.766 1.00 84.56 874 ASN A CA 1
ATOM 7234 C C . ASN A 1 874 ? -43.207 6.940 36.418 1.00 84.56 874 ASN A C 1
ATOM 7236 O O . ASN A 1 874 ? -42.835 5.837 36.024 1.00 84.56 874 ASN A O 1
ATOM 7240 N N . GLU A 1 875 ? -43.988 7.716 35.663 1.00 81.75 875 GLU A N 1
ATOM 7241 C CA . GLU A 1 875 ? -44.568 7.274 34.383 1.00 81.75 875 GLU A CA 1
ATOM 7242 C C . GLU A 1 875 ? -43.523 6.915 33.310 1.00 81.75 875 GLU A C 1
ATOM 7244 O O . GLU A 1 875 ? -43.748 6.013 32.501 1.00 81.75 875 GLU A O 1
ATOM 7249 N N . ILE A 1 876 ? -42.358 7.571 33.306 1.00 82.31 876 ILE A N 1
ATOM 7250 C CA . ILE A 1 876 ? -41.265 7.258 32.373 1.00 82.31 876 ILE A CA 1
ATOM 7251 C C . ILE A 1 876 ? -40.696 5.877 32.694 1.00 82.31 876 ILE A C 1
ATOM 7253 O O . ILE A 1 876 ? -40.518 5.060 31.790 1.00 82.31 876 ILE A O 1
ATOM 7257 N N . PHE A 1 877 ? -40.440 5.615 33.976 1.00 85.19 877 PHE A N 1
ATOM 7258 C CA . PHE A 1 877 ? -39.910 4.341 34.452 1.00 85.19 877 PHE A CA 1
ATOM 7259 C C . PHE A 1 877 ? -40.899 3.199 34.195 1.00 85.19 877 PHE A C 1
ATOM 7261 O O . PHE A 1 877 ? -40.538 2.184 33.606 1.00 85.19 877 PHE A O 1
ATOM 7268 N N . LYS A 1 878 ? -42.181 3.408 34.513 1.00 85.56 878 LYS A N 1
ATOM 7269 C CA . LYS A 1 878 ? -43.270 2.466 34.215 1.00 85.56 878 LYS A CA 1
ATOM 7270 C C . LYS A 1 878 ? -43.324 2.079 32.738 1.00 85.56 878 LYS A C 1
ATOM 7272 O O . LYS A 1 878 ? -43.376 0.895 32.395 1.00 85.56 878 LYS A O 1
ATOM 7277 N N . LYS A 1 879 ? -43.279 3.083 31.858 1.00 83.69 879 LYS A N 1
ATOM 7278 C CA . LYS A 1 879 ? -43.267 2.880 30.407 1.00 83.69 879 LYS A CA 1
ATOM 7279 C C . LYS A 1 879 ? -42.013 2.134 29.956 1.00 83.69 879 LYS A C 1
ATOM 7281 O O . LYS A 1 879 ? -42.126 1.248 29.114 1.00 83.69 879 LYS A O 1
ATOM 7286 N N . PHE A 1 880 ? -40.854 2.460 30.529 1.00 88.38 880 PHE A N 1
ATOM 7287 C CA . PHE A 1 880 ? -39.600 1.769 30.254 1.00 88.38 880 PHE A CA 1
ATOM 7288 C C . PHE A 1 880 ? -39.685 0.276 30.589 1.00 88.38 880 PHE A C 1
ATOM 7290 O O . PHE A 1 880 ? -39.463 -0.537 29.697 1.00 88.38 880 PHE A O 1
ATOM 7297 N N . ILE A 1 881 ? -40.090 -0.086 31.814 1.00 88.25 881 ILE A N 1
ATOM 7298 C CA . ILE A 1 881 ? -40.238 -1.491 32.237 1.00 88.25 881 ILE A CA 1
ATOM 7299 C C . ILE A 1 881 ? -41.141 -2.253 31.262 1.00 88.25 881 ILE A C 1
ATOM 7301 O O . ILE A 1 881 ? -40.763 -3.309 30.761 1.00 88.25 881 ILE A O 1
ATOM 7305 N N . CYS A 1 882 ? -42.299 -1.684 30.915 1.00 83.31 882 CYS A N 1
ATOM 7306 C CA . CYS A 1 882 ? -43.239 -2.325 30.000 1.00 83.31 882 CYS A CA 1
ATOM 7307 C C . CYS A 1 882 ? -42.687 -2.494 28.576 1.00 83.31 882 CYS A C 1
ATOM 7309 O O . CYS A 1 882 ? -42.921 -3.521 27.945 1.00 83.31 882 CYS A O 1
ATOM 7311 N N . GLN A 1 883 ? -41.982 -1.491 28.044 1.00 83.38 883 GLN A N 1
ATOM 7312 C CA . GLN A 1 883 ? -41.424 -1.552 26.690 1.00 83.38 883 GLN A CA 1
ATOM 7313 C C . GLN A 1 883 ? -40.232 -2.510 26.615 1.00 83.38 883 GLN A C 1
ATOM 7315 O O . GLN A 1 883 ? -40.167 -3.311 25.687 1.00 83.38 883 GLN A O 1
ATOM 7320 N N . THR A 1 884 ? -39.339 -2.489 27.605 1.00 85.06 884 THR A N 1
ATOM 7321 C CA . THR A 1 884 ? -38.196 -3.409 27.675 1.00 85.06 884 THR A CA 1
ATOM 7322 C C . THR A 1 884 ? -38.648 -4.851 27.878 1.00 85.06 884 THR A C 1
ATOM 7324 O O . THR A 1 884 ? -38.108 -5.752 27.243 1.00 85.06 884 THR A O 1
ATOM 7327 N N . PHE A 1 885 ? -39.685 -5.081 28.690 1.00 84.19 885 PHE A N 1
ATOM 7328 C CA . PHE A 1 885 ? -40.279 -6.405 28.887 1.00 84.19 885 PHE A CA 1
ATOM 7329 C C . PHE A 1 885 ? -40.701 -7.059 27.563 1.00 84.19 885 PHE A C 1
ATOM 7331 O O . PHE A 1 885 ? -40.430 -8.234 27.343 1.00 84.19 885 PHE A O 1
ATOM 7338 N N . LEU A 1 886 ? -41.307 -6.286 26.655 1.00 77.12 886 LEU A N 1
ATOM 7339 C CA . LEU A 1 886 ? -41.722 -6.768 25.332 1.00 77.12 886 LEU A CA 1
ATOM 7340 C C . LEU A 1 886 ? -40.550 -7.001 24.363 1.00 77.12 886 LEU A C 1
ATOM 7342 O O . LEU A 1 886 ? -40.727 -7.683 23.354 1.00 77.12 886 LEU A O 1
ATOM 7346 N N . LEU A 1 887 ? -39.385 -6.405 24.628 1.00 78.38 887 LEU A N 1
ATOM 7347 C CA . LEU A 1 887 ? -38.169 -6.560 23.823 1.00 78.38 887 LEU A CA 1
ATOM 7348 C C . LEU A 1 887 ? -37.290 -7.721 24.308 1.00 78.38 887 LEU A C 1
ATOM 7350 O O . LEU A 1 887 ? -36.528 -8.275 23.513 1.00 78.38 887 LEU A O 1
ATOM 7354 N N . SER A 1 888 ? -37.387 -8.084 25.591 1.00 78.06 888 SER A N 1
ATOM 7355 C CA . SER A 1 888 ? -36.594 -9.156 26.189 1.00 78.06 888 SER A CA 1
ATOM 7356 C C . SER A 1 888 ? -36.939 -10.517 25.585 1.00 78.06 888 SER A C 1
ATOM 7358 O O . SER A 1 888 ? -38.103 -10.845 25.364 1.00 78.06 888 SER A O 1
ATOM 7360 N N . LYS A 1 889 ? -35.906 -11.328 25.352 1.00 78.62 889 LYS A N 1
ATOM 7361 C CA . LYS A 1 889 ? -36.022 -12.751 24.988 1.00 78.62 889 LYS A CA 1
ATOM 7362 C C . LYS A 1 889 ? -35.465 -13.674 26.073 1.00 78.62 889 LYS A C 1
ATOM 7364 O O . LYS A 1 889 ? -35.528 -14.891 25.927 1.00 78.62 889 LYS A O 1
ATOM 7369 N N . ASP A 1 890 ? -34.907 -13.100 27.137 1.00 79.75 890 ASP A N 1
ATOM 7370 C CA . ASP A 1 890 ? -34.381 -13.845 28.274 1.00 79.75 890 ASP A CA 1
ATOM 7371 C C . ASP A 1 890 ? -35.550 -14.293 29.159 1.00 79.75 890 ASP A C 1
ATOM 7373 O O . ASP A 1 890 ? -36.214 -13.481 29.811 1.00 79.75 890 ASP A O 1
ATOM 7377 N N . GLN A 1 891 ? -35.809 -15.601 29.159 1.00 79.69 891 GLN A N 1
ATOM 7378 C CA . GLN A 1 891 ? -36.905 -16.211 29.908 1.00 79.69 891 GLN A CA 1
ATOM 7379 C C . GLN A 1 891 ? -36.787 -15.976 31.417 1.00 79.69 891 GLN A C 1
ATOM 7381 O O . GLN A 1 891 ? -37.806 -15.772 32.081 1.00 79.69 891 GLN A O 1
ATOM 7386 N N . THR A 1 892 ? -35.570 -15.989 31.962 1.00 82.38 892 THR A N 1
ATOM 7387 C CA . THR A 1 892 ? -35.315 -15.766 33.389 1.00 82.38 892 THR A CA 1
ATOM 7388 C C . THR A 1 892 ? -35.649 -14.327 33.743 1.00 82.38 892 THR A C 1
ATOM 7390 O O . THR A 1 892 ? -36.414 -14.080 34.674 1.00 82.38 892 THR A O 1
ATOM 7393 N N . LEU A 1 893 ? -35.176 -13.372 32.938 1.00 83.81 893 LEU A N 1
ATOM 7394 C CA . LEU A 1 893 ? -35.478 -11.959 33.145 1.00 83.81 893 LEU A CA 1
ATOM 7395 C C . LEU A 1 893 ? -36.981 -11.665 33.027 1.00 83.81 893 LEU A C 1
ATOM 7397 O O . LEU A 1 893 ? -37.518 -10.898 33.828 1.00 83.81 893 LEU A O 1
ATOM 7401 N N . ILE A 1 894 ? -37.679 -12.283 32.066 1.00 80.50 894 ILE A N 1
ATOM 7402 C CA . ILE A 1 894 ? -39.137 -12.142 31.894 1.00 80.50 894 ILE A CA 1
ATOM 7403 C C . ILE A 1 894 ? -39.880 -12.660 33.133 1.00 80.50 894 ILE A C 1
ATOM 7405 O O . ILE A 1 894 ? -40.749 -11.956 33.649 1.00 80.50 894 ILE A O 1
ATOM 7409 N N . LYS A 1 895 ? -39.522 -13.846 33.650 1.00 79.31 895 LYS A N 1
ATOM 7410 C CA . LYS A 1 895 ? -40.119 -14.410 34.877 1.00 79.31 895 LYS A CA 1
ATOM 7411 C C . LYS A 1 895 ? -39.905 -13.495 36.082 1.00 79.31 895 LYS A C 1
ATOM 7413 O O . LYS A 1 895 ? -40.868 -13.166 36.770 1.00 79.31 895 LYS A O 1
ATOM 7418 N N . THR A 1 896 ? -38.674 -13.040 36.301 1.00 84.19 896 THR A N 1
ATOM 7419 C CA . THR A 1 896 ? -38.335 -12.147 37.417 1.00 84.19 896 THR A CA 1
ATOM 7420 C C . THR A 1 896 ? -39.075 -10.811 37.309 1.00 84.19 896 THR A C 1
ATOM 7422 O O . THR A 1 896 ? -39.675 -10.356 38.279 1.00 84.19 896 THR A O 1
ATOM 7425 N N . THR A 1 897 ? -39.138 -10.222 36.110 1.00 84.88 897 THR A N 1
ATOM 7426 C CA . THR A 1 897 ? -39.879 -8.969 35.874 1.00 84.88 897 THR A CA 1
ATOM 7427 C C . THR A 1 897 ? -41.377 -9.141 36.138 1.00 84.88 897 THR A C 1
ATOM 7429 O O . THR A 1 897 ? -41.994 -8.258 36.729 1.00 84.88 897 THR A O 1
ATOM 7432 N N . LEU A 1 898 ? -41.977 -10.270 35.737 1.00 78.44 898 LEU A N 1
ATOM 7433 C CA . LEU A 1 898 ? -43.385 -10.576 36.024 1.00 78.44 898 LEU A CA 1
ATOM 7434 C C . LEU A 1 898 ? -43.653 -10.698 37.520 1.00 78.44 898 LEU A C 1
ATOM 7436 O O . LEU A 1 898 ? -44.655 -10.169 37.985 1.00 78.44 898 LEU A O 1
ATOM 7440 N N . ALA A 1 899 ? -42.770 -11.361 38.267 1.00 78.75 899 ALA A N 1
ATOM 7441 C CA . ALA A 1 899 ? -42.924 -11.513 39.711 1.00 78.75 899 ALA A CA 1
ATOM 7442 C C . ALA A 1 899 ? -42.882 -10.159 40.442 1.00 78.75 899 ALA A C 1
ATOM 7444 O O . ALA A 1 899 ? -43.639 -9.939 41.383 1.00 78.75 899 ALA A O 1
ATOM 7445 N N . ILE A 1 900 ? -42.026 -9.244 39.984 1.00 82.19 900 ILE A N 1
ATOM 7446 C CA . ILE A 1 900 ? -41.791 -7.946 40.630 1.00 82.19 900 ILE A CA 1
ATOM 7447 C C . ILE A 1 900 ? -42.816 -6.884 40.200 1.00 82.19 900 ILE A C 1
ATOM 7449 O O . ILE A 1 900 ? -43.255 -6.070 41.014 1.00 82.19 900 ILE A O 1
ATOM 7453 N N . HIS A 1 901 ? -43.174 -6.851 38.914 1.00 83.06 901 HIS A N 1
ATOM 7454 C CA . HIS A 1 901 ? -43.927 -5.759 38.288 1.00 83.06 901 HIS A CA 1
ATOM 7455 C C . HIS A 1 901 ? -45.273 -6.207 37.689 1.00 83.06 901 HIS A C 1
ATOM 7457 O O . HIS A 1 901 ? -45.798 -5.530 36.800 1.00 83.06 901 HIS A O 1
ATOM 7463 N N . SER A 1 902 ? -45.850 -7.318 38.163 1.00 75.19 902 SER A N 1
ATOM 7464 C CA . SER A 1 902 ? -47.118 -7.888 37.672 1.00 75.19 902 SER A CA 1
ATOM 7465 C C . SER A 1 902 ? -48.235 -6.850 37.550 1.00 75.19 902 SER A C 1
ATOM 7467 O O . SER A 1 902 ? -48.797 -6.688 36.469 1.00 75.19 902 SER A O 1
ATOM 7469 N N . ASP A 1 903 ? -48.516 -6.093 38.610 1.00 74.62 903 ASP A N 1
ATOM 7470 C CA . ASP A 1 903 ? -49.603 -5.107 38.633 1.00 74.62 903 ASP A CA 1
ATOM 7471 C C . ASP A 1 903 ? -49.407 -3.981 37.611 1.00 74.62 903 ASP A C 1
ATOM 7473 O O . ASP A 1 903 ? -50.349 -3.579 36.926 1.00 74.62 903 ASP A O 1
ATOM 7477 N N . LEU A 1 904 ? -48.170 -3.499 37.465 1.00 81.12 904 LEU A N 1
ATOM 7478 C CA . LEU A 1 904 ? -47.812 -2.466 36.494 1.00 81.12 904 LEU A CA 1
ATOM 7479 C C . LEU A 1 904 ? -48.008 -2.963 35.059 1.00 81.12 904 LEU A C 1
ATOM 7481 O O . LEU A 1 904 ? -48.593 -2.269 34.224 1.00 81.12 904 LEU A O 1
ATOM 7485 N N . LEU A 1 905 ? -47.500 -4.161 34.776 1.00 74.81 905 LEU A N 1
ATOM 7486 C CA . LEU A 1 905 ? -47.628 -4.801 33.475 1.00 74.81 905 LEU A CA 1
ATOM 7487 C C . LEU A 1 905 ? -49.113 -5.000 33.145 1.00 74.81 905 LEU A C 1
ATOM 7489 O O . LEU A 1 905 ? -49.574 -4.544 32.099 1.00 74.81 905 LEU A O 1
ATOM 7493 N N . VAL A 1 906 ? -49.885 -5.571 34.073 1.00 69.31 906 VAL A N 1
ATOM 7494 C CA . VAL A 1 906 ? -51.337 -5.772 33.948 1.00 69.31 906 VAL A CA 1
ATOM 7495 C C . VAL A 1 906 ? -52.066 -4.461 33.655 1.00 69.31 906 VAL A C 1
ATOM 7497 O O . VAL A 1 906 ? -52.885 -4.424 32.734 1.00 69.31 906 VAL A O 1
ATOM 7500 N N . ASP A 1 907 ? -51.789 -3.386 34.398 1.00 70.75 907 ASP A N 1
ATOM 7501 C CA . ASP A 1 907 ? -52.463 -2.097 34.201 1.00 70.75 907 ASP A CA 1
ATOM 7502 C C . ASP A 1 907 ? -52.097 -1.454 32.857 1.00 70.75 907 ASP A C 1
ATOM 7504 O O . ASP A 1 907 ? -52.976 -1.003 32.119 1.00 70.75 907 ASP A O 1
ATOM 7508 N N . ASN A 1 908 ? -50.818 -1.476 32.472 1.00 71.12 908 ASN A N 1
ATOM 7509 C CA . ASN A 1 908 ? -50.384 -0.938 31.184 1.00 71.12 908 ASN A CA 1
ATOM 7510 C C . ASN A 1 908 ? -50.991 -1.712 30.000 1.00 71.12 908 ASN A C 1
ATOM 7512 O O . ASN A 1 908 ? -51.466 -1.110 29.033 1.00 71.12 908 ASN A O 1
ATOM 7516 N N . PHE A 1 909 ? -51.040 -3.042 30.082 1.00 65.44 909 PHE A N 1
ATOM 7517 C CA . PHE A 1 909 ? -51.668 -3.871 29.052 1.00 65.44 909 PHE A CA 1
ATOM 7518 C C . PHE A 1 909 ? -53.181 -3.671 28.991 1.00 65.44 909 PHE A C 1
ATOM 7520 O O . PHE A 1 909 ? -53.749 -3.598 27.898 1.00 65.44 909 PHE A O 1
ATOM 7527 N N . TYR A 1 910 ? -53.829 -3.487 30.141 1.00 64.06 910 TYR A N 1
ATOM 7528 C CA . TYR A 1 910 ? -55.243 -3.135 30.207 1.00 64.06 910 TYR A CA 1
ATOM 7529 C C . TYR A 1 910 ? -55.521 -1.775 29.547 1.00 64.06 910 TYR A C 1
ATOM 7531 O O . TYR A 1 910 ? -56.431 -1.663 28.725 1.00 64.06 910 TYR A O 1
ATOM 7539 N N . ARG A 1 911 ? -54.697 -0.754 29.819 1.00 65.12 911 ARG A N 1
ATOM 7540 C CA . ARG A 1 911 ? -54.793 0.566 29.169 1.00 65.12 911 ARG A CA 1
ATOM 7541 C C . ARG A 1 911 ? -54.614 0.487 27.652 1.00 65.12 911 ARG A C 1
ATOM 7543 O O . ARG A 1 911 ? -55.381 1.112 26.923 1.00 65.12 911 ARG A O 1
ATOM 7550 N N . LEU A 1 912 ? -53.649 -0.293 27.157 1.00 59.75 912 LEU A N 1
ATOM 7551 C CA . LEU A 1 912 ? -53.428 -0.486 25.714 1.00 59.75 912 LEU A CA 1
ATOM 7552 C C . LEU A 1 912 ? -54.628 -1.138 25.013 1.00 59.75 912 LEU A C 1
ATOM 7554 O O . LEU A 1 912 ? -54.959 -0.760 23.886 1.00 59.75 912 LEU A O 1
ATOM 7558 N N . ALA A 1 913 ? -55.294 -2.083 25.680 1.00 52.56 913 ALA A N 1
ATOM 7559 C CA . ALA A 1 913 ? -56.467 -2.772 25.151 1.00 52.56 913 ALA A CA 1
ATOM 7560 C C . ALA A 1 913 ? -57.749 -1.915 25.135 1.00 52.56 913 ALA A C 1
ATOM 7562 O O . ALA A 1 913 ? -58.659 -2.202 24.357 1.00 52.56 913 ALA A O 1
ATOM 7563 N N . PHE A 1 914 ? -57.821 -0.866 25.963 1.00 56.22 914 PHE A N 1
ATOM 7564 C CA . PHE A 1 914 ? -59.005 -0.009 26.120 1.00 56.22 914 PHE A CA 1
ATOM 7565 C C . PHE A 1 914 ? -58.854 1.418 25.574 1.00 56.22 914 PHE A C 1
ATOM 7567 O O . PHE A 1 914 ? -59.838 2.155 25.549 1.00 56.22 914 PHE A O 1
ATOM 7574 N N . ASN A 1 915 ? -57.671 1.822 25.108 1.00 56.16 915 ASN A N 1
ATOM 7575 C CA . ASN A 1 915 ? -57.474 3.141 24.508 1.00 56.16 915 ASN A CA 1
ATOM 7576 C C . ASN A 1 915 ? -58.097 3.202 23.095 1.00 56.16 915 ASN A C 1
ATOM 7578 O O . ASN A 1 915 ? -57.660 2.516 22.169 1.00 56.16 915 ASN A O 1
ATOM 7582 N N . GLU A 1 916 ? -59.124 4.045 22.929 1.00 51.12 916 GLU A N 1
ATOM 7583 C CA . GLU A 1 916 ? -59.924 4.168 21.699 1.00 51.12 916 GLU A CA 1
ATOM 7584 C C . GLU A 1 916 ? -59.094 4.516 20.453 1.00 51.12 916 GLU A C 1
ATOM 7586 O O . GLU A 1 916 ? -59.439 4.093 19.349 1.00 51.12 916 GLU A O 1
ATOM 7591 N N . MET A 1 917 ? -57.948 5.188 20.618 1.00 47.41 917 MET A N 1
ATOM 7592 C CA . MET A 1 917 ? -57.038 5.522 19.515 1.00 47.41 917 MET A CA 1
ATOM 7593 C C . MET A 1 917 ? -56.079 4.386 19.119 1.00 47.41 917 MET A C 1
ATOM 7595 O O . MET A 1 917 ? -55.517 4.415 18.021 1.00 47.41 917 MET A O 1
ATOM 7599 N N . THR A 1 918 ? -55.863 3.378 19.973 1.00 45.81 918 THR A N 1
ATOM 7600 C CA . THR A 1 918 ? -55.009 2.208 19.674 1.00 45.81 918 THR A CA 1
ATOM 7601 C C . THR A 1 918 ? -55.795 0.985 19.218 1.00 45.81 918 THR A C 1
ATOM 7603 O O . THR A 1 918 ? -55.211 0.119 18.566 1.00 45.81 918 THR A O 1
ATOM 7606 N N . ILE A 1 919 ? -57.113 0.939 19.449 1.00 50.09 919 ILE A N 1
ATOM 7607 C CA . ILE A 1 919 ? -58.013 -0.106 18.927 1.00 50.09 919 ILE A CA 1
ATOM 7608 C C . ILE A 1 919 ? -57.824 -0.343 17.410 1.00 50.09 919 ILE A C 1
ATOM 7610 O O . ILE A 1 919 ? -57.710 -1.509 17.028 1.00 50.09 919 ILE A O 1
ATOM 7614 N N . PRO A 1 920 ? -57.671 0.682 16.539 1.00 46.94 920 PRO A N 1
ATOM 7615 C CA . PRO A 1 920 ? -57.394 0.484 15.107 1.00 46.94 920 PRO A CA 1
ATOM 7616 C C . PRO A 1 920 ? -55.998 -0.094 14.804 1.00 46.94 920 PRO A C 1
ATOM 7618 O O . PRO A 1 920 ? -55.799 -0.774 13.800 1.00 46.94 920 PRO A O 1
ATOM 7621 N N . ARG A 1 921 ? -55.004 0.159 15.668 1.00 41.84 921 ARG A N 1
ATOM 7622 C CA . ARG A 1 921 ? -53.615 -0.314 15.499 1.00 41.84 921 ARG A CA 1
ATOM 7623 C C . ARG A 1 921 ? -53.417 -1.746 15.995 1.00 41.84 921 ARG A C 1
ATOM 7625 O O . ARG A 1 921 ? -52.653 -2.494 15.395 1.00 41.84 921 ARG A O 1
ATOM 7632 N N . CYS A 1 922 ? -54.156 -2.162 17.022 1.00 41.31 922 CYS A N 1
ATOM 7633 C CA . CYS A 1 922 ? -54.224 -3.557 17.471 1.00 41.31 922 CYS A CA 1
ATOM 7634 C C . CYS A 1 922 ? -54.965 -4.473 16.476 1.00 41.31 922 CYS A C 1
ATOM 7636 O O . CYS A 1 922 ? -54.912 -5.693 16.608 1.00 41.31 922 CYS A O 1
ATOM 7638 N N . THR A 1 923 ? -55.644 -3.899 15.476 1.00 44.62 923 THR A N 1
ATOM 7639 C CA . THR A 1 923 ? -56.573 -4.591 14.569 1.00 44.62 923 THR A CA 1
ATOM 7640 C C . THR A 1 923 ? -56.226 -4.428 13.087 1.00 44.62 923 THR A C 1
ATOM 7642 O O . THR A 1 923 ? -57.096 -4.674 12.257 1.00 44.62 923 THR A O 1
ATOM 7645 N N . GLN A 1 924 ? -54.972 -4.080 12.748 1.00 36.34 924 GLN A N 1
ATOM 7646 C CA . GLN A 1 924 ? -54.468 -3.633 11.427 1.00 36.34 924 GLN A CA 1
ATOM 7647 C C . GLN A 1 924 ? -54.769 -4.498 10.170 1.00 36.34 924 GLN A C 1
ATOM 7649 O O . GLN A 1 924 ? -54.223 -4.228 9.107 1.00 36.34 924 GLN A O 1
ATOM 7654 N N . PHE A 1 925 ? -55.650 -5.497 10.238 1.00 35.75 925 PHE A N 1
ATOM 7655 C CA . PHE A 1 925 ? -56.148 -6.278 9.103 1.00 35.75 925 PHE A CA 1
ATOM 7656 C C . PHE A 1 925 ? -57.677 -6.380 8.975 1.00 35.75 925 PHE A C 1
ATOM 7658 O O . PHE A 1 925 ? -58.144 -7.097 8.094 1.00 35.75 925 PHE A O 1
ATOM 7665 N N . PHE A 1 926 ? -58.478 -5.675 9.778 1.00 37.28 926 PHE A N 1
ATOM 7666 C CA . PHE A 1 926 ? -59.931 -5.669 9.579 1.00 37.28 926 PHE A CA 1
ATOM 7667 C C . PHE A 1 926 ? -60.481 -4.253 9.418 1.00 37.28 926 PHE A C 1
ATOM 7669 O O . PHE A 1 926 ? -60.369 -3.411 10.302 1.00 37.28 926 PHE A O 1
ATOM 7676 N N . SER A 1 927 ? -61.130 -4.010 8.281 1.00 34.88 927 SER A N 1
ATOM 7677 C CA . SER A 1 927 ? -62.115 -2.945 8.105 1.00 34.88 927 SER A CA 1
ATOM 7678 C C . SER A 1 927 ? -63.212 -3.117 9.163 1.00 34.88 927 SER A C 1
ATOM 7680 O O . SER A 1 927 ? -64.043 -4.022 9.054 1.00 34.88 927 SER A O 1
ATOM 7682 N N . LEU A 1 928 ? -63.187 -2.328 10.237 1.00 40.81 928 LEU A N 1
ATOM 7683 C CA . LEU A 1 928 ? -64.041 -2.588 11.395 1.00 40.81 928 LEU A CA 1
ATOM 7684 C C . LEU A 1 928 ? -65.389 -1.863 11.332 1.00 40.81 928 LEU A C 1
ATOM 7686 O O . LEU A 1 928 ? -65.471 -0.644 11.455 1.00 40.81 928 LEU A O 1
ATOM 7690 N N . LYS A 1 929 ? -66.459 -2.666 11.273 1.00 35.78 929 LYS A N 1
ATOM 7691 C CA . LYS A 1 929 ? -67.741 -2.380 11.939 1.00 35.78 929 LYS A CA 1
ATOM 7692 C C . LYS A 1 929 ? -67.543 -2.427 13.467 1.00 35.78 929 LYS A C 1
ATOM 7694 O O . LYS A 1 929 ? -66.740 -3.218 13.961 1.00 35.78 929 LYS A O 1
ATOM 7699 N N . MET A 1 930 ? -68.330 -1.649 14.220 1.00 38.75 930 MET A N 1
ATOM 7700 C CA . MET A 1 930 ? -68.257 -1.498 15.691 1.00 38.75 930 MET A CA 1
ATOM 7701 C C . MET A 1 930 ? -68.258 -2.807 16.523 1.00 38.75 930 MET A C 1
ATOM 7703 O O . MET A 1 930 ? -67.829 -2.792 17.680 1.00 38.75 930 MET A O 1
ATOM 7707 N N . CYS A 1 931 ? -68.711 -3.943 15.978 1.00 38.53 931 CYS A N 1
ATOM 7708 C CA . CYS A 1 931 ? -68.961 -5.179 16.733 1.00 38.53 931 CYS A CA 1
ATOM 7709 C C . CYS A 1 931 ? -67.707 -5.912 17.264 1.00 38.53 931 CYS A C 1
ATOM 7711 O O . CYS A 1 931 ? -67.810 -6.559 18.306 1.00 38.53 931 CYS A O 1
ATOM 7713 N N . CYS A 1 932 ? -66.517 -5.790 16.656 1.00 43.09 932 CYS A N 1
ATOM 7714 C CA . CYS A 1 932 ? -65.319 -6.496 17.166 1.00 43.09 932 CYS A CA 1
ATOM 7715 C C . CYS A 1 932 ? -64.620 -5.787 18.341 1.00 43.09 932 CYS A C 1
ATOM 7717 O O . CYS A 1 932 ? -63.770 -6.387 18.997 1.00 43.09 932 CYS A O 1
ATOM 7719 N N . SER A 1 933 ? -64.987 -4.537 18.656 1.00 51.62 933 SER A N 1
ATOM 7720 C CA . SER A 1 933 ? -64.459 -3.830 19.835 1.00 51.62 933 SER A CA 1
ATOM 7721 C C . SER A 1 933 ? -64.873 -4.509 21.149 1.00 51.62 933 SER A C 1
ATOM 7723 O O . SER A 1 933 ? -64.126 -4.476 22.124 1.00 51.62 933 SER A O 1
ATOM 7725 N N . LYS A 1 934 ? -66.034 -5.185 21.165 1.00 58.22 934 LYS A N 1
ATOM 7726 C CA . LYS A 1 934 ? -66.561 -5.897 22.337 1.00 58.22 934 LYS A CA 1
ATOM 7727 C C . LYS A 1 934 ? -65.774 -7.183 22.609 1.00 58.22 934 LYS A C 1
ATOM 7729 O O . LYS A 1 934 ? -65.321 -7.365 23.728 1.00 58.22 934 LYS A O 1
ATOM 7734 N N . GLN A 1 935 ? -65.509 -7.999 21.582 1.00 58.50 935 GLN A N 1
ATOM 7735 C CA . GLN A 1 935 ? -64.690 -9.216 21.702 1.00 58.50 935 GLN A CA 1
ATOM 7736 C C . GLN A 1 935 ? -63.245 -8.925 22.129 1.00 58.50 935 GLN A C 1
ATOM 7738 O O . GLN A 1 935 ? -62.708 -9.654 22.956 1.00 58.50 935 GLN A O 1
ATOM 7743 N N . LEU A 1 936 ? -62.623 -7.852 21.621 1.00 58.00 936 LEU A N 1
ATOM 7744 C CA . LEU A 1 936 ? -61.268 -7.464 22.033 1.00 58.00 936 LEU A CA 1
ATOM 7745 C C . LEU A 1 936 ? -61.224 -7.023 23.507 1.00 58.00 936 LEU A C 1
ATOM 7747 O O . LEU A 1 936 ? -60.306 -7.395 24.233 1.00 58.00 936 LEU A O 1
ATOM 7751 N N . LYS A 1 937 ? -62.244 -6.277 23.959 1.00 60.38 937 LYS A N 1
ATOM 7752 C CA . LYS A 1 937 ? -62.409 -5.880 25.368 1.00 60.38 937 LYS A CA 1
ATOM 7753 C C . LYS A 1 937 ? -62.622 -7.096 26.276 1.00 60.38 937 LYS A C 1
ATOM 7755 O O . LYS A 1 937 ? -61.990 -7.175 27.325 1.00 60.38 937 LYS A O 1
ATOM 7760 N N . THR A 1 938 ? -63.447 -8.062 25.866 1.00 68.50 938 THR A N 1
ATOM 7761 C CA . THR A 1 938 ? -63.662 -9.317 26.610 1.00 68.50 938 THR A CA 1
ATOM 7762 C C . THR A 1 938 ? -62.391 -10.166 26.665 1.00 68.50 938 THR A C 1
ATOM 7764 O O . THR A 1 938 ? -62.043 -10.669 27.727 1.00 68.50 938 THR A O 1
ATOM 7767 N N . ALA A 1 939 ? -61.652 -10.259 25.558 1.00 64.06 939 ALA A N 1
ATOM 7768 C CA . ALA A 1 939 ? -60.384 -10.978 25.483 1.00 64.06 939 ALA A CA 1
ATOM 7769 C C . ALA A 1 939 ? -59.299 -10.354 26.376 1.00 64.06 939 ALA A C 1
ATOM 7771 O O . ALA A 1 939 ? -58.599 -11.062 27.093 1.00 64.06 939 ALA A O 1
ATOM 7772 N N . ALA A 1 940 ? -59.184 -9.024 26.378 1.00 60.06 940 ALA A N 1
ATOM 7773 C CA . ALA A 1 940 ? -58.260 -8.304 27.249 1.00 60.06 940 ALA A CA 1
ATOM 7774 C C . ALA A 1 940 ? -58.640 -8.413 28.734 1.00 60.06 940 ALA A C 1
ATOM 7776 O O . ALA A 1 940 ? -57.755 -8.520 29.582 1.00 60.06 940 ALA A O 1
ATOM 7777 N N . GLN A 1 941 ? -59.940 -8.426 29.053 1.00 68.62 941 GLN A N 1
ATOM 7778 C CA . GLN A 1 941 ? -60.424 -8.672 30.412 1.00 68.62 941 GLN A CA 1
ATOM 7779 C C . GLN A 1 941 ? -60.119 -10.108 30.865 1.00 68.62 941 GLN A C 1
ATOM 7781 O O . GLN A 1 941 ? -59.579 -10.287 31.951 1.00 68.62 941 GLN A O 1
ATOM 7786 N N . ALA A 1 942 ? -60.363 -11.111 30.015 1.00 69.75 942 ALA A N 1
ATOM 7787 C CA . ALA A 1 942 ? -60.005 -12.503 30.289 1.00 69.75 942 ALA A CA 1
ATOM 7788 C C . ALA A 1 942 ? -58.488 -12.678 30.485 1.00 69.75 942 ALA A C 1
ATOM 7790 O O . ALA A 1 942 ? -58.054 -13.390 31.387 1.00 69.75 942 ALA A O 1
ATOM 7791 N N . PHE A 1 943 ? -57.673 -11.970 29.696 1.00 67.19 943 PHE A N 1
ATOM 7792 C CA . PHE A 1 943 ? -56.215 -11.976 29.832 1.00 67.19 943 PHE A CA 1
ATOM 7793 C C . PHE A 1 943 ? -55.739 -11.337 31.143 1.00 67.19 943 PHE A C 1
ATOM 7795 O O . PHE A 1 943 ? -54.848 -11.862 31.807 1.00 67.19 943 PHE A O 1
ATOM 7802 N N . LYS A 1 944 ? -56.355 -10.218 31.546 1.00 66.94 944 LYS A N 1
ATOM 7803 C CA . LYS A 1 944 ? -56.099 -9.543 32.828 1.00 66.94 944 LYS A CA 1
ATOM 7804 C C . LYS A 1 944 ? -56.477 -10.415 34.017 1.00 66.94 944 LYS A C 1
ATOM 7806 O O . LYS A 1 944 ? -55.737 -10.469 34.996 1.00 66.94 944 LYS A O 1
ATOM 7811 N N . ASP A 1 945 ? -57.620 -11.078 33.931 1.00 70.94 945 ASP A N 1
ATOM 7812 C CA . ASP A 1 945 ? -58.082 -11.993 34.964 1.00 70.94 945 ASP A CA 1
ATOM 7813 C C . ASP A 1 945 ? -57.122 -13.177 35.119 1.00 70.94 945 ASP A C 1
ATOM 7815 O O . ASP A 1 945 ? -56.838 -13.576 36.243 1.00 70.94 945 ASP A O 1
ATOM 7819 N N . LEU A 1 946 ? -56.554 -13.669 34.016 1.00 70.25 946 LEU A N 1
ATOM 7820 C CA . LEU A 1 946 ? -55.519 -14.701 34.021 1.00 70.25 946 LEU A CA 1
ATOM 7821 C C . LEU A 1 946 ? -54.205 -14.237 34.655 1.00 70.25 946 LEU A C 1
ATOM 7823 O O . LEU A 1 946 ? -53.692 -14.887 35.560 1.00 70.25 946 LEU A O 1
ATOM 7827 N N . LEU A 1 947 ? -53.700 -13.066 34.262 1.00 63.62 947 LEU A N 1
ATOM 7828 C CA . LEU A 1 947 ? -52.486 -12.492 34.856 1.00 63.62 947 LEU A CA 1
ATOM 7829 C C . LEU A 1 947 ? -52.611 -12.265 36.377 1.00 63.62 947 LEU A C 1
ATOM 7831 O O . LEU A 1 947 ? -51.614 -12.366 37.084 1.00 63.62 947 LEU A O 1
ATOM 7835 N N . LYS A 1 948 ? -53.819 -11.985 36.890 1.00 65.38 948 LYS A N 1
ATOM 7836 C CA . LYS A 1 948 ? -54.082 -11.781 38.328 1.00 65.38 948 LYS A CA 1
ATOM 7837 C C . LYS A 1 948 ? -54.161 -13.066 39.155 1.00 65.38 948 LYS A C 1
ATOM 7839 O O . LYS A 1 948 ? -54.023 -12.996 40.372 1.00 65.38 948 LYS A O 1
ATOM 7844 N N . ARG A 1 949 ? -54.447 -14.208 38.527 1.00 66.69 949 ARG A N 1
ATOM 7845 C CA . ARG A 1 949 ? -54.656 -15.504 39.201 1.00 66.69 949 ARG A CA 1
ATOM 7846 C C . ARG A 1 949 ? -53.396 -16.382 39.204 1.00 66.69 949 ARG A C 1
ATOM 7848 O O . ARG A 1 949 ? -53.373 -17.381 39.911 1.00 66.69 949 ARG A O 1
ATOM 7855 N N . GLY A 1 950 ? -52.363 -15.981 38.455 1.00 57.69 950 GLY A N 1
ATOM 7856 C CA . GLY A 1 950 ? -51.205 -16.812 38.114 1.00 57.69 950 GLY A CA 1
ATOM 7857 C C . GLY A 1 950 ? -51.411 -17.494 36.757 1.00 57.69 950 GLY A C 1
ATOM 7858 O O . GLY A 1 950 ? -52.528 -17.867 36.420 1.00 57.69 950 GLY A O 1
ATOM 7859 N N . LEU A 1 951 ? -50.348 -17.599 35.951 1.00 63.56 951 LEU A N 1
ATOM 7860 C CA . LEU A 1 951 ? -50.391 -18.139 34.584 1.00 63.56 951 LEU A CA 1
ATOM 7861 C C . LEU A 1 951 ? -49.803 -19.555 34.522 1.00 63.56 951 LEU A C 1
ATOM 7863 O O . LEU A 1 951 ? -48.637 -19.751 34.871 1.00 63.56 951 LEU A O 1
ATOM 7867 N N . HIS A 1 952 ? -50.563 -20.508 33.985 1.00 63.88 952 HIS A N 1
ATOM 7868 C CA . HIS A 1 952 ? -50.086 -21.827 33.569 1.00 63.88 952 HIS A CA 1
ATOM 7869 C C . HIS A 1 952 ? -49.977 -21.938 32.038 1.00 63.88 952 HIS A C 1
ATOM 7871 O O . HIS A 1 952 ? -50.578 -21.176 31.281 1.00 63.88 952 HIS A O 1
ATOM 7877 N N . ALA A 1 953 ? -49.202 -22.919 31.563 1.00 57.88 953 ALA A N 1
ATOM 7878 C CA . ALA A 1 953 ? -48.986 -23.169 30.133 1.00 57.88 953 ALA A CA 1
ATOM 7879 C C . ALA A 1 953 ? -50.301 -23.372 29.356 1.00 57.88 953 ALA A C 1
ATOM 7881 O O . ALA A 1 953 ? -50.485 -22.821 28.269 1.00 57.88 953 ALA A O 1
ATOM 7882 N N . ASN A 1 954 ? -51.237 -24.117 29.951 1.00 65.75 954 ASN A N 1
ATOM 7883 C CA . ASN A 1 954 ? -52.533 -24.422 29.345 1.00 65.75 954 ASN A CA 1
ATOM 7884 C C . ASN A 1 954 ? -53.438 -23.189 29.252 1.00 65.75 954 ASN A C 1
ATOM 7886 O O . ASN A 1 954 ? -54.168 -23.045 28.273 1.00 65.75 954 ASN A O 1
ATOM 7890 N N . ASP A 1 955 ? -53.321 -22.256 30.196 1.00 70.62 955 ASP A N 1
ATOM 7891 C CA . ASP A 1 955 ? -54.167 -21.066 30.254 1.00 70.62 955 ASP A CA 1
ATOM 7892 C C . ASP A 1 955 ? -53.953 -20.127 29.059 1.00 70.62 955 ASP A C 1
ATOM 7894 O O . ASP A 1 955 ? -54.898 -19.558 28.509 1.00 70.62 955 ASP A O 1
ATOM 7898 N N . LEU A 1 956 ? -52.699 -19.969 28.620 1.00 69.81 956 LEU A N 1
ATOM 7899 C CA . LEU A 1 956 ? -52.373 -19.182 27.426 1.00 69.81 956 LEU A CA 1
ATOM 7900 C C . LEU A 1 956 ? -52.935 -19.849 26.168 1.00 69.81 956 LEU A C 1
ATOM 7902 O O . LEU A 1 956 ? -53.452 -19.170 25.278 1.00 69.81 956 LEU A O 1
ATOM 7906 N N . MET A 1 957 ? -52.866 -21.178 26.105 1.00 69.62 957 MET A N 1
ATOM 7907 C CA . MET A 1 957 ? -53.362 -21.951 24.973 1.00 69.62 957 MET A CA 1
ATOM 7908 C C . MET A 1 957 ? -54.891 -21.859 24.864 1.00 69.62 957 MET A C 1
ATOM 7910 O O . MET A 1 957 ? -55.402 -21.527 23.792 1.00 69.62 957 MET A O 1
ATOM 7914 N N . GLU A 1 958 ? -55.613 -22.046 25.972 1.00 73.94 958 GLU A N 1
ATOM 7915 C CA . GLU A 1 958 ? -57.071 -21.880 26.049 1.00 73.94 958 GLU A CA 1
ATOM 7916 C C . GLU A 1 958 ? -57.508 -20.459 25.708 1.00 73.94 958 GLU A C 1
ATOM 7918 O O . GLU A 1 958 ? -58.458 -20.255 24.948 1.00 73.94 958 GLU A O 1
ATOM 7923 N N . LEU A 1 959 ? -56.782 -19.458 26.202 1.00 72.75 959 LEU A N 1
ATOM 7924 C CA . LEU A 1 959 ? -57.111 -18.071 25.927 1.00 72.75 959 LEU A CA 1
ATOM 7925 C C . LEU A 1 959 ? -56.910 -17.706 24.449 1.00 72.75 959 LEU A C 1
ATOM 7927 O O . LEU A 1 959 ? -57.723 -16.969 23.888 1.00 72.75 959 LEU A O 1
ATOM 7931 N N . LYS A 1 960 ? -55.888 -18.249 23.777 1.00 70.75 960 LYS A N 1
ATOM 7932 C CA . LYS A 1 960 ? -55.722 -18.089 22.322 1.00 70.75 960 LYS A CA 1
ATOM 7933 C C . LYS A 1 960 ? -56.832 -18.790 21.534 1.00 70.75 960 LYS A C 1
ATOM 7935 O O . LYS A 1 960 ? -57.233 -18.272 20.492 1.00 70.75 960 LYS A O 1
ATOM 7940 N N . ILE A 1 961 ? -57.313 -19.941 22.006 1.00 74.12 961 ILE A N 1
ATOM 7941 C CA . ILE A 1 961 ? -58.415 -20.687 21.379 1.00 74.12 961 ILE A CA 1
ATOM 7942 C C . ILE A 1 961 ? -59.729 -19.908 21.509 1.00 74.12 961 ILE A C 1
ATOM 7944 O O . ILE A 1 961 ? -60.397 -19.674 20.504 1.00 74.12 961 ILE A O 1
ATOM 7948 N N . MET A 1 962 ? -60.074 -19.457 22.719 1.00 70.75 962 MET A N 1
ATOM 7949 C CA . MET A 1 962 ? -61.291 -18.674 22.969 1.00 70.75 962 MET A CA 1
ATOM 7950 C C . MET A 1 962 ? -61.243 -17.287 22.324 1.00 70.75 962 MET A C 1
ATOM 7952 O O . MET A 1 962 ? -62.266 -16.782 21.860 1.00 70.75 962 MET A O 1
ATOM 7956 N N . TYR A 1 963 ? -60.062 -16.666 22.270 1.00 72.00 963 TYR A N 1
ATOM 7957 C CA . TYR A 1 963 ? -59.886 -15.302 21.780 1.00 72.00 963 TYR A CA 1
ATOM 7958 C C . TYR A 1 963 ? -58.671 -15.182 20.839 1.00 72.00 963 TYR A C 1
ATOM 7960 O O . TYR A 1 963 ? -57.641 -14.607 21.208 1.00 72.00 963 TYR A O 1
ATOM 7968 N N . PRO A 1 964 ? -58.783 -15.622 19.567 1.00 67.06 964 PRO A N 1
ATOM 7969 C CA . PRO A 1 964 ? -57.668 -15.633 18.608 1.00 67.06 964 PRO A CA 1
ATOM 7970 C C . PRO A 1 964 ? -57.035 -14.258 18.351 1.00 67.06 964 PRO A C 1
ATOM 7972 O O . PRO A 1 964 ? -55.882 -14.157 17.926 1.00 67.06 964 PRO A O 1
ATOM 7975 N N . ALA A 1 965 ? -57.790 -13.186 18.610 1.00 62.84 965 ALA A N 1
ATOM 7976 C CA . ALA A 1 965 ? -57.339 -11.807 18.478 1.00 62.84 965 ALA A CA 1
ATOM 7977 C C . ALA A 1 965 ? -56.202 -11.437 19.451 1.00 62.84 965 ALA A C 1
ATOM 7979 O O . ALA A 1 965 ? -55.432 -10.529 19.144 1.00 62.84 965 ALA A O 1
ATOM 7980 N N . VAL A 1 966 ? -56.043 -12.156 20.571 1.00 64.81 966 VAL A N 1
ATOM 7981 C CA . VAL A 1 966 ? -54.969 -11.908 21.554 1.00 64.81 966 VAL A CA 1
ATOM 7982 C C . VAL A 1 966 ? -53.584 -12.223 20.981 1.00 64.81 966 VAL A C 1
ATOM 7984 O O . VAL A 1 966 ? -52.603 -11.614 21.384 1.00 64.81 966 VAL A O 1
ATOM 7987 N N . ALA A 1 967 ? -53.487 -13.095 19.975 1.00 62.66 967 ALA A N 1
ATOM 7988 C CA . ALA A 1 967 ? -52.221 -13.438 19.323 1.00 62.66 967 ALA A CA 1
ATOM 7989 C C . ALA A 1 967 ? -51.775 -12.430 18.237 1.00 62.66 967 ALA A C 1
ATOM 7991 O O . ALA A 1 967 ? -50.856 -12.726 17.471 1.00 62.66 967 ALA A O 1
ATOM 7992 N N . ARG A 1 968 ? -52.425 -11.261 18.113 1.00 58.38 968 ARG A N 1
ATOM 7993 C CA . ARG A 1 968 ? -52.184 -10.276 17.039 1.00 58.38 968 ARG A CA 1
ATOM 7994 C C . ARG A 1 968 ? -51.957 -8.860 17.588 1.00 58.38 968 ARG A C 1
ATOM 7996 O O . ARG A 1 968 ? -52.365 -8.538 18.700 1.00 58.38 968 ARG A O 1
ATOM 8003 N N . GLY A 1 969 ? -51.305 -8.002 16.798 1.00 60.47 969 GLY A N 1
ATOM 8004 C CA . GLY A 1 969 ? -51.023 -6.610 17.180 1.00 60.47 969 GLY A CA 1
ATOM 8005 C C . GLY A 1 969 ? -50.105 -6.490 18.407 1.00 60.47 969 GLY A C 1
ATOM 8006 O O . GLY A 1 969 ? -49.249 -7.343 18.630 1.00 60.47 969 GLY A O 1
ATOM 8007 N N . GLU A 1 970 ? -50.282 -5.439 19.214 1.00 56.59 970 GLU A N 1
ATOM 8008 C CA . GLU A 1 970 ? -49.505 -5.228 20.452 1.00 56.59 970 GLU A CA 1
ATOM 8009 C C . GLU A 1 970 ? -49.813 -6.281 21.541 1.00 56.59 970 GLU A C 1
ATOM 8011 O O . GLU A 1 970 ? -48.904 -6.703 22.252 1.00 56.59 970 GLU A O 1
ATOM 8016 N N . LEU A 1 971 ? -51.055 -6.788 21.619 1.00 63.50 971 LEU A N 1
ATOM 8017 C CA . LEU A 1 971 ? -51.424 -7.918 22.495 1.00 63.50 971 LEU A CA 1
ATOM 8018 C C . LEU A 1 971 ? -50.707 -9.217 22.085 1.00 63.50 971 LEU A C 1
ATOM 8020 O O . LEU A 1 971 ? -50.295 -9.994 22.943 1.00 63.50 971 LEU A O 1
ATOM 8024 N N . GLY A 1 972 ? -50.474 -9.412 20.784 1.00 67.62 972 GLY A N 1
ATOM 8025 C CA . GLY A 1 972 ? -49.739 -10.558 20.251 1.00 67.62 972 GLY A CA 1
ATOM 8026 C C . GLY A 1 972 ? -48.271 -10.598 20.665 1.00 67.62 972 GLY A C 1
ATOM 8027 O O . GLY A 1 972 ? -47.751 -11.680 20.922 1.00 67.62 972 GLY A O 1
ATOM 8028 N N . LYS A 1 973 ? -47.610 -9.439 20.788 1.00 65.75 973 LYS A N 1
ATOM 8029 C CA . LYS A 1 973 ? -46.225 -9.356 21.289 1.00 65.75 973 LYS A CA 1
ATOM 8030 C C . LYS A 1 973 ? -46.136 -9.813 22.745 1.00 65.75 973 LYS A C 1
ATOM 8032 O O . LYS A 1 973 ? -45.253 -10.587 23.099 1.00 65.75 973 LYS A O 1
ATOM 8037 N N . LEU A 1 974 ? -47.101 -9.390 23.560 1.00 66.19 974 LEU A N 1
ATOM 8038 C CA . LEU A 1 974 ? -47.229 -9.806 24.954 1.00 66.19 974 LEU A CA 1
ATOM 8039 C C . LEU A 1 974 ? -47.521 -11.305 25.079 1.00 66.19 974 LEU A C 1
ATOM 8041 O O . LEU A 1 974 ? -46.855 -12.008 25.838 1.00 66.19 974 LEU A O 1
ATOM 8045 N N . TYR A 1 975 ? -48.488 -11.799 24.302 1.00 71.81 975 TYR A N 1
ATOM 8046 C CA . TYR A 1 975 ? -48.799 -13.222 24.234 1.00 71.81 975 TYR A CA 1
ATOM 8047 C C . TYR A 1 975 ? -47.564 -14.035 23.837 1.00 71.81 975 TYR A C 1
ATOM 8049 O O . TYR A 1 975 ? -47.287 -15.053 24.455 1.00 71.81 975 TYR A O 1
ATOM 8057 N N . GLN A 1 976 ? -46.794 -13.592 22.839 1.00 71.44 976 GLN A N 1
ATOM 8058 C CA . GLN A 1 976 ? -45.574 -14.275 22.404 1.00 71.44 976 GLN A CA 1
ATOM 8059 C C . GLN A 1 976 ? -44.502 -14.317 23.497 1.00 71.44 976 GLN A C 1
ATOM 8061 O O . GLN A 1 976 ? -43.931 -15.386 23.708 1.00 71.44 976 GLN A O 1
ATOM 8066 N N . ALA A 1 977 ? -44.264 -13.209 24.206 1.00 67.25 977 ALA A N 1
ATOM 8067 C CA . ALA A 1 977 ? -43.304 -13.157 25.310 1.00 67.25 977 ALA A CA 1
ATOM 8068 C C . ALA A 1 977 ? -43.680 -14.132 26.441 1.00 67.25 977 ALA A C 1
ATOM 8070 O O . ALA A 1 977 ? -42.838 -14.883 26.926 1.00 67.25 977 ALA A O 1
ATOM 8071 N N . LEU A 1 978 ? -44.963 -14.200 26.808 1.00 69.94 978 LEU A N 1
ATOM 8072 C CA . LEU A 1 978 ? -45.459 -15.129 27.831 1.00 69.94 978 LEU A CA 1
ATOM 8073 C C . LEU A 1 978 ? -45.475 -16.582 27.333 1.00 69.94 978 LEU A C 1
ATOM 8075 O O . LEU A 1 978 ? -45.019 -17.489 28.021 1.00 69.94 978 LEU A O 1
ATOM 8079 N N . ASN A 1 979 ? -45.923 -16.823 26.103 1.00 70.81 979 ASN A N 1
ATOM 8080 C CA . ASN A 1 979 ? -45.962 -18.154 25.499 1.00 70.81 979 ASN A CA 1
ATOM 8081 C C . ASN A 1 979 ? -44.553 -18.756 25.342 1.00 70.81 979 ASN A C 1
ATOM 8083 O O . ASN A 1 979 ? -44.386 -19.962 25.497 1.00 70.81 979 ASN A O 1
ATOM 8087 N N . GLN A 1 980 ? -43.526 -17.935 25.092 1.00 65.88 980 GLN A N 1
ATOM 8088 C CA . GLN A 1 980 ? -42.124 -18.378 25.101 1.00 65.88 980 GLN A CA 1
ATOM 8089 C C . GLN A 1 980 ? -41.652 -18.865 26.476 1.00 65.88 980 GLN A C 1
ATOM 8091 O O . GLN A 1 980 ? -40.771 -19.718 26.532 1.00 65.88 980 GLN A O 1
ATOM 8096 N N . VAL A 1 981 ? -42.218 -18.340 27.564 1.00 65.00 981 VAL A N 1
ATOM 8097 C CA . VAL A 1 981 ? -41.851 -18.687 28.945 1.00 65.00 981 VAL A CA 1
ATOM 8098 C C . VAL A 1 981 ? -42.623 -19.899 29.461 1.00 65.00 981 VAL A C 1
ATOM 8100 O O . VAL A 1 981 ? -42.052 -20.727 30.167 1.00 65.00 981 VAL A O 1
ATOM 8103 N N . PHE A 1 982 ? -43.906 -20.007 29.116 1.00 66.06 982 PHE A N 1
ATOM 8104 C CA . PHE A 1 982 ? -44.797 -21.009 29.700 1.00 66.06 982 PHE A CA 1
ATOM 8105 C C . PHE A 1 982 ? -45.033 -22.235 28.803 1.00 66.06 982 PHE A C 1
ATOM 8107 O O . PHE A 1 982 ? -45.303 -23.302 29.339 1.00 66.06 982 PHE A O 1
ATOM 8114 N N . CYS A 1 983 ? -44.876 -22.144 27.474 1.00 57.91 983 CYS A N 1
ATOM 8115 C CA . CYS A 1 983 ? -45.217 -23.247 26.554 1.00 57.91 983 CYS A CA 1
ATOM 8116 C C . CYS A 1 983 ? -44.010 -23.973 25.923 1.00 57.91 983 CYS A C 1
ATOM 8118 O O . CYS A 1 983 ? -44.189 -25.050 25.363 1.00 57.91 983 CYS A O 1
ATOM 8120 N N . ASN A 1 984 ? -42.788 -23.424 25.997 1.00 48.19 984 ASN A N 1
ATOM 8121 C CA . ASN A 1 984 ? -41.580 -24.047 25.417 1.00 48.19 984 ASN A CA 1
ATOM 8122 C C . ASN A 1 984 ? -40.805 -24.971 26.380 1.00 48.19 984 ASN A C 1
ATOM 8124 O O . ASN A 1 984 ? -39.801 -25.559 25.978 1.00 48.19 984 ASN A O 1
ATOM 8128 N N . ASN A 1 985 ? -41.256 -25.140 27.625 1.00 41.97 985 ASN A N 1
ATOM 8129 C CA . ASN A 1 985 ? -40.644 -26.084 28.556 1.00 41.97 985 ASN A CA 1
ATOM 8130 C C . ASN A 1 985 ? -41.135 -27.509 28.267 1.00 41.97 985 ASN A C 1
ATOM 8132 O O . ASN A 1 985 ? -42.268 -27.858 28.584 1.00 41.97 985 ASN A O 1
ATOM 8136 N N . LYS A 1 986 ? -40.261 -28.347 27.695 1.00 38.22 986 LYS A N 1
ATOM 8137 C CA . LYS A 1 986 ? -40.442 -29.811 27.651 1.00 38.22 986 LYS A CA 1
ATOM 8138 C C . LYS A 1 986 ? -40.139 -30.502 28.987 1.00 38.22 986 LYS A C 1
ATOM 8140 O O . LYS A 1 986 ? -40.335 -31.707 29.088 1.00 38.22 986 LYS A O 1
ATOM 8145 N N . GLU A 1 987 ? -39.710 -29.767 30.009 1.00 35.03 987 GLU A N 1
ATOM 8146 C CA . GLU A 1 987 ? -39.549 -30.306 31.357 1.00 35.03 987 GLU A CA 1
ATOM 8147 C C . GLU A 1 987 ? -40.736 -29.908 32.229 1.00 35.03 987 GLU A C 1
ATOM 8149 O O . GLU A 1 987 ? -40.883 -28.777 32.696 1.00 35.03 987 GLU A O 1
ATOM 8154 N N . THR A 1 988 ? -41.616 -30.884 32.409 1.00 38.50 988 THR A N 1
ATOM 8155 C CA . THR A 1 988 ? -42.658 -30.911 33.423 1.00 38.50 988 THR A CA 1
ATOM 8156 C C . THR A 1 988 ? -42.023 -30.995 34.810 1.00 38.50 988 THR A C 1
ATOM 8158 O O . THR A 1 988 ? -41.685 -32.084 35.268 1.00 38.50 988 THR A O 1
ATOM 8161 N N . GLN A 1 989 ? -41.931 -29.867 35.511 1.00 31.38 989 GLN A N 1
ATOM 8162 C CA . GLN A 1 989 ? -42.090 -29.852 36.964 1.00 31.38 989 GLN A CA 1
ATOM 8163 C C . GLN A 1 989 ? -43.012 -28.697 37.382 1.00 31.38 989 GLN A C 1
ATOM 8165 O O . GLN A 1 989 ? -42.912 -27.598 36.828 1.00 31.38 989 GLN A O 1
ATOM 8170 N N . PRO A 1 990 ? -43.936 -28.931 38.331 1.00 31.64 990 PRO A N 1
ATOM 8171 C CA . PRO A 1 990 ? -44.835 -27.901 38.820 1.00 31.64 990 PRO A CA 1
ATOM 8172 C C . PRO A 1 990 ? -44.055 -26.892 39.668 1.00 31.64 990 PRO A C 1
ATOM 8174 O O . PRO A 1 990 ? -43.410 -27.254 40.650 1.00 31.64 990 PRO A O 1
ATOM 8177 N N . ILE A 1 991 ? -44.132 -25.612 39.298 1.00 33.09 991 ILE A N 1
ATOM 8178 C CA . ILE A 1 991 ? -43.697 -24.514 40.164 1.00 33.09 991 ILE A CA 1
ATOM 8179 C C . ILE A 1 991 ? -44.773 -24.360 41.242 1.00 33.09 991 ILE A C 1
ATOM 8181 O O . ILE A 1 991 ? -45.816 -23.751 41.006 1.00 33.09 991 ILE A O 1
ATOM 8185 N N . ASN A 1 992 ? -44.537 -24.960 42.406 1.00 33.56 992 ASN A N 1
ATOM 8186 C CA . ASN A 1 992 ? -45.308 -24.675 43.609 1.00 33.56 992 ASN A CA 1
ATOM 8187 C C . ASN A 1 992 ? -44.973 -23.265 44.128 1.00 33.56 992 ASN A C 1
ATOM 8189 O O . ASN A 1 992 ? -43.810 -22.884 44.208 1.00 33.56 992 ASN A O 1
ATOM 8193 N N . GLU A 1 993 ? -46.032 -22.547 44.509 1.00 35.16 993 GLU A N 1
ATOM 8194 C CA . GLU A 1 993 ? -46.075 -21.356 45.371 1.00 35.16 993 GLU A CA 1
ATOM 8195 C C . GLU A 1 993 ? -45.263 -20.111 44.953 1.00 35.16 993 GLU A C 1
ATOM 8197 O O . GLU A 1 993 ? -44.161 -19.860 45.433 1.00 35.16 993 GLU A O 1
ATOM 8202 N N . ILE A 1 994 ? -45.905 -19.201 44.207 1.00 30.20 994 ILE A N 1
ATOM 8203 C CA . ILE A 1 994 ? -45.635 -17.761 44.360 1.00 30.20 994 ILE A CA 1
ATOM 8204 C C . ILE A 1 994 ? -46.476 -17.274 45.547 1.00 30.20 994 ILE A C 1
ATOM 8206 O O . ILE A 1 994 ? -47.658 -16.961 45.406 1.00 30.20 994 ILE A O 1
ATOM 8210 N N . LYS A 1 995 ? -45.879 -17.232 46.742 1.00 30.86 995 LYS A N 1
ATOM 8211 C CA . LYS A 1 995 ? -46.447 -16.497 47.879 1.00 30.86 995 LYS A CA 1
ATOM 8212 C C . LYS A 1 995 ? -46.228 -14.999 47.661 1.00 30.86 995 LYS A C 1
ATOM 8214 O O . LYS A 1 995 ? -45.096 -14.542 47.547 1.00 30.86 995 LYS A O 1
ATOM 8219 N N . HIS A 1 996 ? -47.322 -14.240 47.622 1.00 29.33 996 HIS A N 1
ATOM 8220 C CA . HIS A 1 996 ? -47.314 -12.783 47.760 1.00 29.33 996 HIS A CA 1
ATOM 8221 C C . HIS A 1 996 ? -46.642 -12.382 49.089 1.00 29.33 996 HIS A C 1
ATOM 8223 O O . HIS A 1 996 ? -47.140 -12.802 50.133 1.00 29.33 996 HIS A O 1
ATOM 8229 N N . PRO A 1 997 ? -45.600 -11.527 49.107 1.00 33.94 997 PRO A N 1
ATOM 8230 C CA . PRO A 1 997 ? -45.020 -11.042 50.358 1.00 33.94 997 PRO A CA 1
ATOM 8231 C C . PRO A 1 997 ? -45.681 -9.760 50.900 1.00 33.94 997 PRO A C 1
ATOM 8233 O O . PRO A 1 997 ? -45.083 -9.088 51.726 1.00 33.94 997 PRO A O 1
ATOM 8236 N N . TYR A 1 998 ? -46.911 -9.412 50.494 1.00 31.88 998 TYR A N 1
ATOM 8237 C CA . TYR A 1 998 ? -47.635 -8.272 51.079 1.00 31.88 998 TYR A CA 1
ATOM 8238 C C . TYR A 1 998 ? -49.135 -8.548 51.229 1.00 31.88 998 TYR A C 1
ATOM 8240 O O . TYR A 1 998 ? -49.954 -8.137 50.409 1.00 31.88 998 TYR A O 1
ATOM 8248 N N . ARG A 1 999 ? -49.483 -9.247 52.313 1.00 31.39 999 ARG A N 1
ATOM 8249 C CA . ARG A 1 999 ? -50.756 -9.103 53.036 1.00 31.39 999 ARG A CA 1
ATOM 8250 C C . ARG A 1 999 ? -50.513 -9.366 54.524 1.00 31.39 999 ARG A C 1
ATOM 8252 O O . ARG A 1 999 ? -50.790 -10.456 55.014 1.00 31.39 999 ARG A O 1
ATOM 8259 N N . LEU A 1 1000 ? -49.957 -8.362 55.195 1.00 31.77 1000 LEU A N 1
ATOM 8260 C CA . LEU A 1 1000 ? -50.455 -7.756 56.435 1.00 31.77 1000 LEU A CA 1
ATOM 8261 C C . LEU A 1 1000 ? -49.732 -6.425 56.635 1.00 31.77 1000 LEU A C 1
ATOM 8263 O O . LEU A 1 1000 ? -48.494 -6.415 56.457 1.00 31.77 1000 LEU A O 1
#

Foldseek 3Di:
DPFPADAFQQFPLVQLQAQDAFDQDDPVPFDDADPCLVVVLVVLLCVLVVPDDPPLCCCQQNPPHPDPCNVVLVVLVVLLSCLLVVRCCVVQNHFDPVNSSVLSCQLCPVSVADNVLSSLSSLVSSSLSGQHQEPSNLSQVLLLVLLQVLLVVVLVVDDPNQSSVSSQLLQQLCVVSSSSHDGSDNDPPDDRPDDSVVSSVSCSCSSVCDHLLNSLVSSLVSLQSSLVSLPDDFFDPQADDPVSLVVSLVSLCSYFDDPDDPDADSSVQFFDFDDADPVRHTSHGGGTPSLNSSLRNSVVCVVVSSTPDDGDQDAVLSLLSVCSNPVPPRDVVVVVVRLVVCVVVVVLVVVLVSLVVCVVPPVPVNLVVLVNPSNLVCLVVQQVVLVPDDDDPVCPVVSVVSNVVSLLSLLVDDLVSLLCQQQVDDPPQQADALVRGPLVSLLSCLARPLVSVVVNLVVNVNRHPCSLVRLLVSQCDADPQQDGNLQSCLQHNQVSNLVSLVSCVVCVVVDDLCSVLCQLLGATNQQDGNLLSNLQHPQPRLLSVLVSCVVCVVNDDLVSLLSNQCRAGPVNDGNLLSNLAHYALVSLLSLLVSLVVVCVVPVDCSSVCSQPDPCLFVSLQNNLQHPLSSNLSSLVSCVVCVVSCPPPAPLCSQCDADPQQDTNLLNNLQHHLSSNLVVLVSCVVVVVSADLVSVLSSQCGATNQQDGSLLNNLQHNDSNLVSVLVSCVVVVVSNALVSVLCSLCRATPQQDGSLLSNLVPLSSNLSVLVSCVVPVVSPDLVSVCCNQCRATPQGDGSLLSCLARNLSNLLSVLVSCVVVVVSCLPVVLCQQCDQTPVGDGSLNSNLVHPLSNLVSVLVSCLVVVVSCVVCLPPPSSLVSLLSSLLVDPDLVSVVSSCLRCLVSNLVVLLCCLPPPVNVCQLVVPDPDDPPVNVLSNVLSVLVSVCSVVDDALVSLVVSCVSRVSCCTGPSVSVSVSVNSNHVPDPDDDDDPDPDDPDDD